Protein AF-0000000078199857 (afdb_homodimer)

Organism: Punica granatum (NCBI:txid22663)

Secondary structure (DSSP, 8-state):
--HHHHHHHHHHHHHHHHHHHHHHHHHHHHHHHTT-TTT---HHHHHHHHHHHHHHHHHHHHHHHHHHHHHHHGGGS-S---HHHHHHHHHHHHHHHHHH--SS-S-SSHHHHHTHHHHHHHHHHHHHHHHHHHHHT--SS-HHHHHHHHHHHHHHHHHHHHHHHHHHTSHHHHHHTT------S-HHHHHHHHHHHHHHT--EEEEEEE-------GGG-SSS-HHHHHHHHHHHHHGGGGGTPPBPHHHHHHHHHHHHH---HHHHHHHHHHHHHHHHHHHHSSHHHHTSHHHHHHHHHHHHHHHHHHHHHHHHHHHTGGGS-HHHHHHHHHHHHHHHHHHHHHHHHHHTSHHHHHHHHHTT--SHHHHHHHHS----SS--EEEE--HHHHHHHHTT--HHHHHHHHHH-HHHHHT-EEEEPPHHHHHHHHHHHHHHHHHHTTT----SS-HHHHHHHHHHTT--TT-TTTGGGGSS-HHHHHHHHHHHHHHHHHHHHHTT---HHHHHHHHHHHHHHHHHHH-GGGS-S--HHHHHHHHHHHHHHHSTT---HHHHHHHHHT----S-HHHHHTTT----HHHHHHHHHHHHHHHHHTT-SS--HHHHHHHHHHHHHHHHHHS-HHHHHHHTTT---HHHHHHHHHHHTT-SS-B------EEEEEEE-/--HHHHHHHHHHHHHHHHHHHHHHHHHHHHHHHTT-TTT---HHHHHHHHHHHHHHHHHHHHHHHHHHHHHHHGGGS-S---HHHHHHHHHHHHHHHHHH--SS-S-SSHHHHHTHHHHHHHHHHHHHHHHHHHHHT--TT-HHHHHHHHHHHHHHHHHHHHHHHHHHTSHHHHHHTT------S-HHHHHHHHHHHHHHT--EEEEEEE-------GGG-SSS-HHHHHHHHHHHHHGGGGGTPPBPHHHHHHHHHHHHT---HHHHHHHHHHHHHHHHHHHHSSHHHHTSHHHHHHHHHHHHHHHHHHHHHHHHHHHTGGGS-HHHHHHHHHHHHHHHHHHHHHHHHHHTSHHHHHHHHHTT--SHHHHHHHHS----SS--EEEE--HHHHHHHHTT--HHHHHHHHHH-HHHHHT-EEEEPPHHHHHHHHHHHHHHHHHHTTT----SS-HHHHHHHHHHTT--TT-TTTGGGGSS-HHHHHHHHHHHHHHHHHHHHHTT---HHHHHHHHHHHHHHHHHHH-GGGS-S--HHHHHHHHHHHHHHHSTT---HHHHHHHHHT----S-HHHHHTTT----HHHHHHHHHHHHHHHHHTT-SS--HHHHHHHHHHHHHHHHHHS-HHHHHHHTTT---HHHHHHHHHHHTT-SS-B------EEEEEEE-

pLDDT: mean 80.13, std 14.07, range [36.12, 96.31]

Radius of gyration: 34.61 Å; Cα contacts (8 Å, |Δi|>4): 1621; chains: 2; bounding box: 84×107×96 Å

Foldseek 3Di:
DDPVVVVVCCVVCVLVVLLVVLVVLLVLLQPCLPQPLQQDQDPVSLVSVVVSLVCLLVSLVVSLVVLVVVLVPVCVPVDDQFVANLLSLLSLLLSLLSNLQHQRFLDSFLVCLQVLVVLVVSNVVSLVSSVVSLVSSDDVPDVSSVLSVLSSVLSSVSSVLSSVLSPCLHLVNLQVVQDDDDPDDDPVVVVVVVVVVVVVPFDWDFDFDQPPPPLPPPVLDDDDLSLLVLLVVLLSQCLCQLSVAFGAVVSQVNLQVVVVVDDALVSLLVSLLNSLLVSCCSNTGSVVVCQDPVNVVVLVVSLVSLVVSLVVLVVVCVVPVVSYDPVSSVSSNVSSVSSNVSSVVSVVCNCLDSVVLVVCVVVVVPPVNVVSVVVVPPPDSFNQKFKFAALLVLLLPVVVDDPVCVVCCVVVVVSLVVRIDIDHHDSVLSVVLVVLLVVVLVVVVVPDALDFLDLVVLLVLCVVVVNDPVLVQASVLSNDDLLSNLVLLLLLLVLVLVVCVVVVDPDPLNVLLNRLSRRVVSCLPPPVLLFPDDPSVQQSVLQSVVSNVQCPPPNDPVVSSVVLLPDDDPDDVCVVPPPPGNYCNVVSSSSNVSLVVVCVVVVPPPRCSVSSSSSSSSSLLSSLQRGRSNSLSRCSSSGHHPSNSSSVSCVSSVSHPSYDDPDSSTRTDTDGD/DDPVVVVVCCVVCVLVVLLVVLVVLLVLLQPCLQQPLQQDQDPVSLVSVVVSLVCLLVSLVVSLVVLVVVLVVVCVPVDDQFVANLLSLLSLLLSLLSNLQHQRFLDSFLVCLQVLVVLVVSNVVSLVSSVVSLVSNDDVPDVSSVLSVLSSVLSSVSSVLSSVLSPCLHLVNLQVVQDDDDPDDDPVVVVVVVVVVVVVPFDWDFDFDQPPPPLPPPVLDDDPVSLLVLLVVLLSQCLCQLSVAFGAVVSQVNLQVVVVSDDALVSLLVSLLNSLLVNCCSNTGSVVVCQDPVNVVVLVVSLVSLVVSLVVLVVVCVVPVVSYDPVSSVSSNVSSVSSNVSSVVSVVCNCLDSVVLVVCVVVVVPPVNVVSVVVVPPPDSFNQKAKFAALLVLLLPVVVDDPVCVVCCVVVVVSLVVRIDIDHHDSVLSVVLVVLLVVVLVVVVVPDALDFLDLVVLLVLCVVVVNDPVLVQASVLSNDDLLSNLVLLLLLLVLVLVVCVVVVDPDVLNVLLNRLSRRVVSCLPPPVLLFPDDPSVQQSVLQSVVSNVQCPPPNDPVVSSVSLLPDDDPDPPCVVPPPPGNYCNVVSSSSNVSLVVVCVVVVPPPRCSVSSSSSSSSSLLSSLQRGRSNSLSRCSSNGNPVSNSSSVSCVSSVSHPSYDDPDSSTRTDTDGD

Nearest PDB structures (foldseek):
  6vfk-assembly1_B  TM=1.734E-01  e=4.684E+00  synthetic construct

Solvent-accessible surface area (backbone atoms only — not comparable to full-atom values): 71863 Å² total; per-residue (Å²): 124,55,64,68,49,54,31,53,48,40,46,73,38,42,68,58,50,53,53,49,48,52,50,51,37,48,51,49,50,43,64,56,32,57,82,31,47,38,33,45,73,55,63,66,60,50,48,51,50,51,49,40,63,69,44,48,65,58,51,49,42,24,50,48,19,28,52,50,45,54,64,22,57,57,59,75,50,83,64,79,84,54,64,44,59,41,53,57,51,42,45,43,28,53,50,52,25,57,72,24,51,50,53,45,50,70,32,92,47,72,60,49,20,66,42,26,66,59,52,45,50,50,50,50,50,50,52,50,51,38,49,53,41,49,52,60,54,52,65,95,78,50,69,61,51,55,51,34,52,51,40,36,53,54,16,50,51,34,36,48,48,45,43,49,41,25,45,55,41,10,66,71,40,50,61,58,74,66,65,82,67,38,46,51,65,69,58,63,61,50,40,50,51,50,52,52,40,48,71,73,65,48,56,74,44,71,46,62,43,66,66,74,64,76,70,72,70,71,77,72,59,85,84,62,84,40,46,60,55,52,25,62,68,46,36,79,64,56,56,39,39,44,62,45,35,51,39,53,58,65,57,35,53,54,37,29,54,56,53,69,68,48,81,49,45,68,57,52,52,46,25,51,48,52,36,51,47,52,51,43,33,42,58,22,23,42,53,68,54,54,74,35,70,70,43,45,56,51,47,52,51,49,46,53,50,51,52,48,50,50,52,53,48,54,57,50,44,68,76,50,52,84,62,40,58,70,67,61,51,50,51,49,52,51,52,51,49,50,53,49,50,50,48,51,49,53,51,48,49,51,64,68,28,68,68,43,48,49,52,36,56,73,61,63,52,65,76,62,48,57,57,52,51,62,67,46,60,86,58,69,77,49,42,52,29,33,55,33,27,54,72,66,60,46,53,72,64,54,74,77,68,58,67,71,53,49,55,50,21,70,75,60,51,44,59,62,55,69,61,43,44,72,44,70,69,49,69,66,55,47,39,51,54,50,54,50,51,54,51,48,48,63,51,30,78,71,69,54,72,78,65,65,88,39,55,66,61,51,46,48,58,44,42,73,70,71,43,55,75,86,48,65,57,60,52,62,58,43,65,53,57,72,58,57,30,52,53,24,50,34,48,20,47,52,55,50,46,55,55,36,59,74,66,65,66,90,52,67,42,53,54,48,30,51,51,47,38,20,30,53,47,27,36,55,71,76,38,47,77,44,38,61,79,47,58,45,65,57,28,50,41,6,24,50,45,32,48,44,61,69,49,54,91,57,86,47,72,70,58,44,52,52,54,58,67,64,53,69,57,87,60,63,59,56,41,54,38,16,62,79,20,59,44,44,60,64,51,4,52,36,45,37,53,31,52,52,49,50,42,59,71,63,67,46,80,70,72,64,35,63,55,50,30,50,50,45,49,48,53,51,51,36,35,33,57,58,30,54,26,55,49,48,57,63,42,49,60,63,26,32,55,62,54,56,57,50,33,51,50,36,45,36,64,54,63,41,86,46,51,49,77,86,61,69,43,28,31,38,42,84,38,86,94,124,54,65,69,47,54,30,53,48,41,46,74,37,43,68,59,50,53,53,49,49,53,50,50,39,49,50,49,47,44,64,57,31,55,84,31,48,39,33,45,72,55,61,66,60,50,49,51,50,50,49,40,64,67,44,47,62,56,51,49,42,24,50,48,18,27,52,48,44,52,64,22,58,56,58,76,52,83,62,79,83,54,64,45,60,41,55,57,51,41,47,42,27,53,51,50,25,55,72,24,52,50,54,46,50,68,32,93,48,72,60,48,20,66,42,26,66,58,51,45,50,50,51,53,51,50,51,51,52,40,49,52,42,49,53,60,53,53,47,100,81,46,68,61,47,57,51,34,52,52,39,35,53,53,16,50,49,35,37,48,49,43,43,48,40,26,44,55,41,11,67,70,40,51,61,56,72,66,64,83,67,39,47,51,63,69,59,65,62,49,41,49,51,50,50,52,40,47,71,72,64,48,56,75,46,72,44,62,42,67,67,74,64,75,70,71,70,70,77,73,61,86,86,66,86,40,48,58,56,52,24,61,68,46,36,80,64,57,58,38,38,44,63,45,37,50,37,52,58,63,59,36,54,54,36,29,54,56,53,69,68,48,82,50,46,69,56,52,51,47,24,50,47,52,36,51,45,51,51,44,32,42,58,24,22,40,51,68,54,53,73,34,70,70,42,44,53,51,49,52,50,50,45,52,50,51,52,50,51,49,51,53,49,54,57,51,46,69,75,49,53,84,62,40,58,71,67,61,51,51,52,50,52,50,50,51,49,50,52,47,50,51,47,51,49,53,52,48,48,50,64,68,28,68,68,43,46,50,52,37,55,72,63,63,53,64,76,61,48,57,57,52,49,63,66,46,61,86,60,69,76,50,44,57,24,34,50,33,27,53,70,67,60,45,54,72,64,55,75,78,68,58,69,71,54,50,56,49,21,70,75,60,50,44,59,62,55,70,61,44,44,74,43,70,69,49,69,64,56,48,40,51,52,49,54,51,50,52,51,48,48,63,51,30,79,70,71,55,72,76,65,65,87,40,56,66,62,51,48,49,57,44,41,73,70,70,42,57,76,85,47,65,58,59,53,61,57,44,65,53,57,72,59,56,31,53,51,24,51,34,48,19,47,52,55,51,46,54,55,36,58,74,68,66,66,89,52,68,41,52,54,49,32,50,52,47,38,19,29,51,47,27,36,54,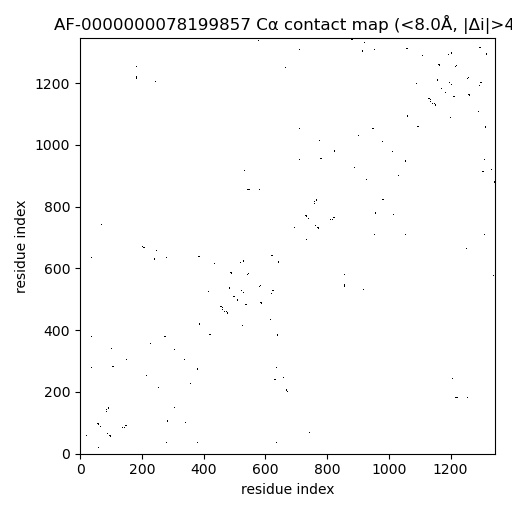71,76,40,49,77,44,38,61,78,48,58,44,66,59,26,50,40,4,24,48,44,32,49,46,61,68,48,55,91,56,87,47,70,72,58,45,53,52,56,58,67,64,52,72,58,88,59,64,58,57,40,54,37,16,62,78,20,58,43,42,61,65,52,4,51,36,43,36,55,31,51,52,50,49,42,60,70,64,68,45,82,70,70,64,35,62,55,52,31,51,50,46,50,48,52,51,53,36,36,33,58,58,30,55,26,55,50,47,57,63,39,52,59,62,32,40,46,54,60,52,54,51,32,51,52,36,44,37,64,52,63,41,85,48,50,48,76,85,61,69,42,27,29,39,42,85,39,87,94

Structure (mmCIF, N/CA/C/O backbone):
data_AF-0000000078199857-model_v1
#
loop_
_entity.id
_entity.type
_entity.pdbx_description
1 polymer 'Uncharacterized protein LOC116211632'
#
loop_
_atom_site.group_PDB
_atom_site.id
_atom_site.type_symbol
_atom_site.label_atom_id
_atom_site.label_alt_id
_atom_site.label_comp_id
_atom_site.label_asym_id
_atom_site.label_entity_id
_atom_site.label_seq_id
_atom_site.pdbx_PDB_ins_code
_atom_site.Cartn_x
_atom_site.Cartn_y
_atom_site.Cartn_z
_atom_site.occupancy
_atom_site.B_iso_or_equiv
_atom_site.auth_seq_id
_atom_site.auth_comp_id
_atom_site.auth_asym_id
_atom_site.auth_atom_id
_atom_site.pdbx_PDB_model_num
ATOM 1 N N . MET A 1 1 ? 21.609 -32.75 -30.25 1 38.19 1 MET A N 1
ATOM 2 C CA . MET A 1 1 ? 20.531 -33.531 -29.688 1 38.19 1 MET A CA 1
ATOM 3 C C . MET A 1 1 ? 19.188 -33.094 -30.234 1 38.19 1 MET A C 1
ATOM 5 O O . MET A 1 1 ? 18.828 -31.906 -30.141 1 38.19 1 MET A O 1
ATOM 9 N N . GLY A 1 2 ? 18.688 -33.531 -31.172 1 54.69 2 GLY A N 1
ATOM 10 C CA . GLY A 1 2 ? 17.453 -33.219 -31.859 1 54.69 2 GLY A CA 1
ATOM 11 C C . GLY A 1 2 ? 16.25 -33.125 -30.922 1 54.69 2 GLY A C 1
ATOM 12 O O . GLY A 1 2 ? 16.391 -33.312 -29.719 1 54.69 2 GLY A O 1
ATOM 13 N N . LEU A 1 3 ? 15.109 -32.594 -31.359 1 72.06 3 LEU A N 1
ATOM 14 C CA . LEU A 1 3 ? 13.859 -32.406 -30.641 1 72.06 3 LEU A CA 1
ATOM 15 C C . LEU A 1 3 ? 13.453 -33.688 -29.922 1 72.06 3 LEU A C 1
ATOM 17 O O . LEU A 1 3 ? 13.031 -33.656 -28.75 1 72.06 3 LEU A O 1
ATOM 21 N N . PRO A 1 4 ? 13.781 -34.875 -30.516 1 71.31 4 PRO A N 1
ATOM 22 C CA . PRO A 1 4 ? 13.445 -36.094 -29.781 1 71.31 4 PRO A CA 1
ATOM 23 C C . PRO A 1 4 ? 14.375 -36.344 -28.578 1 71.31 4 PRO A C 1
ATOM 25 O O . PRO A 1 4 ? 13.945 -36.906 -27.578 1 71.31 4 PRO A O 1
ATOM 28 N N . GLY A 1 5 ? 15.617 -35.844 -28.703 1 72.56 5 GLY A N 1
ATOM 29 C CA . GLY A 1 5 ? 16.531 -35.969 -27.594 1 72.56 5 GLY A CA 1
ATOM 30 C C . GLY A 1 5 ? 16.141 -35.156 -26.391 1 72.56 5 GLY A C 1
ATOM 31 O O . GLY A 1 5 ? 16.25 -35.594 -25.25 1 72.56 5 GLY A O 1
ATOM 32 N N . LEU A 1 6 ? 15.625 -34.062 -26.672 1 76.69 6 LEU A N 1
ATOM 33 C CA . LEU A 1 6 ? 15.188 -33.156 -25.594 1 76.69 6 LEU A CA 1
ATOM 34 C C . LEU A 1 6 ? 13.969 -33.75 -24.875 1 76.69 6 LEU A C 1
ATOM 36 O O . LEU A 1 6 ? 13.844 -33.594 -23.656 1 76.69 6 LEU A O 1
ATOM 40 N N . ARG A 1 7 ? 13.188 -34.438 -25.594 1 78.38 7 ARG A N 1
ATOM 41 C CA . ARG A 1 7 ? 12 -35.031 -25.016 1 78.38 7 ARG A CA 1
ATOM 42 C C . ARG A 1 7 ? 12.367 -36.188 -24.109 1 78.38 7 ARG A C 1
ATOM 44 O O . ARG A 1 7 ? 11.789 -36.344 -23.031 1 78.38 7 ARG A O 1
ATOM 51 N N . LYS A 1 8 ? 13.25 -36.875 -24.562 1 76.88 8 LYS A N 1
ATOM 52 C CA . LYS A 1 8 ? 13.688 -38.031 -23.75 1 76.88 8 LYS A CA 1
ATOM 53 C C . LYS A 1 8 ? 14.375 -37.562 -22.469 1 76.88 8 LYS A C 1
ATOM 55 O O . LYS A 1 8 ? 14.133 -38.094 -21.391 1 76.88 8 LYS A O 1
ATOM 60 N N . LEU A 1 9 ? 15.109 -36.5 -22.656 1 79 9 LEU A N 1
ATOM 61 C CA . LEU A 1 9 ? 15.781 -35.938 -21.484 1 79 9 LEU A CA 1
ATOM 62 C C . LEU A 1 9 ? 14.766 -35.375 -20.5 1 79 9 LEU A C 1
ATOM 64 O O . LEU A 1 9 ? 14.922 -35.5 -19.281 1 79 9 LEU A O 1
ATOM 68 N N . TRP A 1 10 ? 13.742 -34.75 -20.969 1 81.44 10 TRP A N 1
ATOM 69 C CA . TRP A 1 10 ? 12.719 -34.156 -20.109 1 81.44 10 TRP A CA 1
ATOM 70 C C . TRP A 1 10 ? 11.883 -35.219 -19.422 1 81.44 10 TRP A C 1
ATOM 72 O O . TRP A 1 10 ? 11.445 -35.062 -18.281 1 81.44 10 TRP A O 1
ATOM 82 N N . ASP A 1 11 ? 11.695 -36.25 -20.125 1 77.31 11 ASP A N 1
ATOM 83 C CA . ASP A 1 11 ? 10.922 -37.344 -19.547 1 77.31 11 ASP A CA 1
ATOM 84 C C . ASP A 1 11 ? 11.672 -37.969 -18.391 1 77.31 11 ASP A C 1
ATOM 86 O O . ASP A 1 11 ? 11.078 -38.25 -17.344 1 77.31 11 ASP A O 1
ATOM 90 N N . GLU A 1 12 ? 12.969 -38.062 -18.578 1 77 12 GLU A N 1
ATOM 91 C CA . GLU A 1 12 ? 13.75 -38.75 -17.562 1 77 12 GLU A CA 1
ATOM 92 C C . GLU A 1 12 ? 14.117 -37.812 -16.422 1 77 12 GLU A C 1
ATOM 94 O O . GLU A 1 12 ? 14.094 -38.219 -15.25 1 77 12 GLU A O 1
ATOM 99 N N . TRP A 1 13 ? 14.281 -36.531 -16.75 1 85.06 13 TRP A N 1
ATOM 100 C CA . TRP A 1 13 ? 14.891 -35.688 -15.734 1 85.06 13 TRP A CA 1
ATOM 101 C C . TRP A 1 13 ? 13.992 -34.5 -15.406 1 85.06 13 TRP A C 1
ATOM 103 O O . TRP A 1 13 ? 14.258 -33.75 -14.461 1 85.06 13 TRP A O 1
ATOM 113 N N . GLY A 1 14 ? 12.961 -34.281 -16.062 1 85.5 14 GLY A N 1
ATOM 114 C CA . GLY A 1 14 ? 12.164 -33.094 -15.891 1 85.5 14 GLY A CA 1
ATOM 115 C C . GLY A 1 14 ? 11.648 -32.906 -14.477 1 85.5 14 GLY A C 1
ATOM 116 O O . GLY A 1 14 ? 11.828 -31.859 -13.875 1 85.5 14 GLY A O 1
ATOM 117 N N . LEU A 1 15 ? 11.078 -33.906 -13.938 1 89 15 LEU A N 1
ATOM 118 C CA . LEU A 1 15 ? 10.531 -33.875 -12.586 1 89 15 LEU A CA 1
ATOM 119 C C . LEU A 1 15 ? 11.648 -33.719 -11.555 1 89 15 LEU A C 1
ATOM 121 O O . LEU A 1 15 ? 11.531 -32.906 -10.633 1 89 15 LEU A O 1
ATOM 125 N N . ARG A 1 16 ? 12.797 -34.344 -11.766 1 92.44 16 ARG A N 1
ATOM 126 C CA . ARG A 1 16 ? 13.922 -34.281 -10.828 1 92.44 16 ARG A CA 1
ATOM 127 C C . ARG A 1 16 ? 14.562 -32.906 -10.82 1 92.44 16 ARG A C 1
ATOM 129 O O . ARG A 1 16 ? 14.938 -32.406 -9.766 1 92.44 16 ARG A O 1
ATOM 136 N N . VAL A 1 17 ? 14.594 -32.375 -11.969 1 90.5 17 VAL A N 1
ATOM 137 C CA . VAL A 1 17 ? 15.219 -31.062 -12.062 1 90.5 17 VAL A CA 1
ATOM 138 C C . VAL A 1 17 ? 14.344 -30.016 -11.367 1 90.5 17 VAL A C 1
ATOM 140 O O . VAL A 1 17 ? 14.859 -29.141 -10.672 1 90.5 17 VAL A O 1
ATOM 143 N N . MET A 1 18 ? 13.078 -30.125 -11.5 1 92.44 18 MET A N 1
ATOM 144 C CA . MET A 1 18 ? 12.188 -29.156 -10.875 1 92.44 18 MET A CA 1
ATOM 145 C C . MET A 1 18 ? 12.195 -29.312 -9.352 1 92.44 18 MET A C 1
ATOM 147 O O . MET A 1 18 ? 12.141 -28.312 -8.633 1 92.44 18 MET A O 1
ATOM 151 N N . VAL A 1 19 ? 12.297 -30.469 -8.898 1 94.5 19 VAL A N 1
ATOM 152 C CA . VAL A 1 19 ? 12.344 -30.719 -7.461 1 94.5 19 VAL A CA 1
ATOM 153 C C . VAL A 1 19 ? 13.656 -30.203 -6.891 1 94.5 19 VAL A C 1
ATOM 155 O O . VAL A 1 19 ? 13.672 -29.562 -5.836 1 94.5 19 VAL A O 1
ATOM 158 N N . LEU A 1 20 ? 14.727 -30.375 -7.648 1 94.06 20 LEU A N 1
ATOM 159 C CA . LEU A 1 20 ? 16.031 -29.891 -7.199 1 94.06 20 LEU A CA 1
ATOM 160 C C . LEU A 1 20 ? 16.078 -28.375 -7.262 1 94.06 20 LEU A C 1
ATOM 162 O O . LEU A 1 20 ? 16.734 -27.734 -6.434 1 94.06 20 LEU A O 1
ATOM 166 N N . LEU A 1 21 ? 15.359 -27.844 -8.195 1 93.44 21 LEU A N 1
ATOM 167 C CA . LEU A 1 21 ? 15.281 -26.391 -8.266 1 93.44 21 LEU A CA 1
ATOM 168 C C . LEU A 1 21 ? 14.57 -25.828 -7.043 1 93.44 21 LEU A C 1
ATOM 170 O O . LEU A 1 21 ? 14.977 -24.797 -6.508 1 93.44 21 LEU A O 1
ATOM 174 N N . MET A 1 22 ? 13.57 -26.516 -6.613 1 94.25 22 MET A N 1
ATOM 175 C CA . MET A 1 22 ? 12.867 -26.078 -5.402 1 94.25 22 MET A CA 1
ATOM 176 C C . MET A 1 22 ? 13.773 -26.203 -4.184 1 94.25 22 MET A C 1
ATOM 178 O O . MET A 1 22 ? 13.758 -25.344 -3.305 1 94.25 22 MET A O 1
ATOM 182 N N . LEU A 1 23 ? 14.586 -27.234 -4.156 1 94 23 LEU A N 1
ATOM 183 C CA . LEU A 1 23 ? 15.539 -27.406 -3.064 1 94 23 LEU A CA 1
ATOM 184 C C . LEU A 1 23 ? 16.578 -26.281 -3.068 1 94 23 LEU A C 1
ATOM 186 O O . LEU A 1 23 ? 16.906 -25.734 -2.018 1 94 23 LEU A O 1
ATOM 190 N N . LEU A 1 24 ? 17 -25.938 -4.23 1 92.5 24 LEU A N 1
ATOM 191 C CA . LEU A 1 24 ? 17.969 -24.859 -4.344 1 92.5 24 LEU A CA 1
ATOM 192 C C . LEU A 1 24 ? 17.359 -23.547 -3.863 1 92.5 24 LEU A C 1
ATOM 194 O O . LEU A 1 24 ? 18.016 -22.766 -3.162 1 92.5 24 LEU A O 1
ATOM 198 N N . ASN A 1 25 ? 16.172 -23.344 -4.207 1 90.88 25 ASN A N 1
ATOM 199 C CA . ASN A 1 25 ? 15.477 -22.156 -3.75 1 90.88 25 ASN A CA 1
ATOM 200 C C . ASN A 1 25 ? 15.383 -22.109 -2.227 1 90.88 25 ASN A C 1
ATOM 202 O O . ASN A 1 25 ? 15.602 -21.062 -1.618 1 90.88 25 ASN A O 1
ATOM 206 N N . GLN A 1 26 ? 15.141 -23.203 -1.644 1 89.5 26 GLN A N 1
ATOM 207 C CA . GLN A 1 26 ? 14.992 -23.281 -0.194 1 89.5 26 GLN A CA 1
ATOM 208 C C . GLN A 1 26 ? 16.312 -23.031 0.511 1 89.5 26 GLN A C 1
ATOM 210 O O . GLN A 1 26 ? 16.375 -22.328 1.528 1 89.5 26 GLN A O 1
ATOM 215 N N . ILE A 1 27 ? 17.312 -23.5 -0.051 1 87.44 27 ILE A N 1
ATOM 216 C CA . ILE A 1 27 ? 18.625 -23.312 0.541 1 87.44 27 ILE A CA 1
ATOM 217 C C . ILE A 1 27 ? 19.047 -21.844 0.443 1 87.44 27 ILE A C 1
ATOM 219 O O . ILE A 1 27 ? 19.547 -21.266 1.409 1 87.44 27 ILE A O 1
ATOM 223 N N . LEU A 1 28 ? 18.734 -21.266 -0.615 1 86.19 28 LEU A N 1
ATOM 224 C CA . LEU A 1 28 ? 19.094 -19.859 -0.807 1 86.19 28 LEU A CA 1
ATOM 225 C C . LEU A 1 28 ? 18.266 -18.953 0.109 1 86.19 28 LEU A C 1
ATOM 227 O O . LEU A 1 28 ? 18.797 -18 0.678 1 86.19 28 LEU A O 1
ATOM 231 N N . LEU A 1 29 ? 17.078 -19.25 0.305 1 86.25 29 LEU A N 1
ATOM 232 C CA . LEU A 1 29 ? 16.203 -18.422 1.147 1 86.25 29 LEU A CA 1
ATOM 233 C C . LEU A 1 29 ? 16.578 -18.578 2.619 1 86.25 29 LEU A C 1
ATOM 235 O O . LEU A 1 29 ? 16.5 -17.609 3.383 1 86.25 29 LEU A O 1
ATOM 239 N N . ASN A 1 30 ? 17 -19.688 2.986 1 80.69 30 ASN A N 1
ATOM 240 C CA . ASN A 1 30 ? 17.344 -19.906 4.383 1 80.69 30 ASN A CA 1
ATOM 241 C C . ASN A 1 30 ? 18.75 -19.391 4.695 1 80.69 30 ASN A C 1
ATOM 243 O O . ASN A 1 30 ? 18.984 -18.828 5.766 1 80.69 30 ASN A O 1
ATOM 247 N N . LEU A 1 31 ? 19.641 -19.594 3.814 1 71.88 31 LEU A N 1
ATOM 248 C CA . LEU A 1 31 ? 21.031 -19.266 4.098 1 71.88 31 LEU A CA 1
ATOM 249 C C . LEU A 1 31 ? 21.266 -17.766 3.906 1 71.88 31 LEU A C 1
ATOM 251 O O . LEU A 1 31 ? 21.953 -17.141 4.715 1 71.88 31 LEU A O 1
ATOM 255 N N . ILE A 1 32 ? 20.734 -17.172 2.822 1 60.69 32 ILE A N 1
ATOM 256 C CA . ILE A 1 32 ? 21 -15.766 2.555 1 60.69 32 ILE A CA 1
ATOM 257 C C . ILE A 1 32 ? 20.203 -14.891 3.523 1 60.69 32 ILE A C 1
ATOM 259 O O . ILE A 1 32 ? 20.688 -13.836 3.947 1 60.69 32 ILE A O 1
ATOM 263 N N . MET A 1 33 ? 18.953 -15.273 3.943 1 59.22 33 MET A N 1
ATOM 264 C CA . MET A 1 33 ? 18.062 -14.398 4.699 1 59.22 33 MET A CA 1
ATOM 265 C C . MET A 1 33 ? 18.359 -14.484 6.195 1 59.22 33 MET A C 1
ATOM 267 O O . MET A 1 33 ? 17.891 -13.648 6.973 1 59.22 33 MET A O 1
ATOM 271 N N . LEU A 1 34 ? 18.859 -15.633 6.582 1 53.75 34 LEU A N 1
ATOM 272 C CA . LEU A 1 34 ? 19.094 -15.695 8.023 1 53.75 34 LEU A CA 1
ATOM 273 C C . LEU A 1 34 ? 19.594 -14.352 8.547 1 53.75 34 LEU A C 1
ATOM 275 O O . LEU A 1 34 ? 19.047 -13.828 9.523 1 53.75 34 LEU A O 1
ATOM 279 N N . SER A 1 35 ? 20.766 -13.883 8.391 1 52.66 35 SER A N 1
ATOM 280 C CA . SER A 1 35 ? 21.359 -12.773 9.133 1 52.66 35 SER A CA 1
ATOM 281 C C . SER A 1 35 ? 21.344 -11.484 8.32 1 52.66 35 SER A C 1
ATOM 283 O O . SER A 1 35 ? 21.516 -10.398 8.867 1 52.66 35 SER A O 1
ATOM 285 N N . ARG A 1 36 ? 20.844 -11.508 6.926 1 58.47 36 ARG A N 1
ATOM 286 C CA . ARG A 1 36 ? 21.641 -10.531 6.18 1 58.47 36 ARG A CA 1
ATOM 287 C C . ARG A 1 36 ? 20.734 -9.617 5.355 1 58.47 36 ARG A C 1
ATOM 289 O O . ARG A 1 36 ? 21.156 -8.539 4.934 1 58.47 36 ARG A O 1
ATOM 296 N N . ARG A 1 37 ? 19.406 -9.984 5.301 1 66 37 ARG A N 1
ATOM 297 C CA . ARG A 1 37 ? 18.719 -9.172 4.293 1 66 37 ARG A CA 1
ATOM 298 C C . ARG A 1 37 ? 18.641 -7.715 4.727 1 66 37 ARG A C 1
ATOM 300 O O . ARG A 1 37 ? 18.797 -6.809 3.908 1 66 37 ARG A O 1
ATOM 307 N N . ALA A 1 38 ? 18.406 -7.574 6.027 1 64.44 38 ALA A N 1
ATOM 308 C CA . ALA A 1 38 ? 18.297 -6.195 6.492 1 64.44 38 ALA A CA 1
ATOM 309 C C . ALA A 1 38 ? 19.625 -5.473 6.391 1 64.44 38 ALA A C 1
ATOM 311 O O . ALA A 1 38 ? 19.672 -4.242 6.289 1 64.44 38 ALA A O 1
ATOM 312 N N . ARG A 1 39 ? 20.703 -6.379 6.195 1 67.31 39 ARG A N 1
ATOM 313 C CA . ARG A 1 39 ? 22.031 -5.793 6.273 1 67.31 39 ARG A CA 1
ATOM 314 C C . ARG A 1 39 ? 22.625 -5.57 4.883 1 67.31 39 ARG A C 1
ATOM 316 O O . ARG A 1 39 ? 23.531 -4.75 4.711 1 67.31 39 ARG A O 1
ATOM 323 N N . PHE A 1 40 ? 22.062 -6.344 3.98 1 65.25 40 PHE A N 1
ATOM 324 C CA . PHE A 1 40 ? 22.719 -6.34 2.686 1 65.25 40 PHE A CA 1
ATOM 325 C C . PHE A 1 40 ? 22.109 -5.293 1.765 1 65.25 40 PHE A C 1
ATOM 327 O O . PHE A 1 40 ? 20.891 -5.148 1.701 1 65.25 40 PHE A O 1
ATOM 334 N N . ARG A 1 41 ? 23.047 -4.512 1.239 1 67.38 41 ARG A N 1
ATOM 335 C CA . ARG A 1 41 ? 22.656 -3.439 0.33 1 67.38 41 ARG A CA 1
ATOM 336 C C . ARG A 1 41 ? 22.781 -3.881 -1.124 1 67.38 41 ARG A C 1
ATOM 338 O O . ARG A 1 41 ? 22.234 -3.244 -2.023 1 67.38 41 ARG A O 1
ATOM 345 N N . SER A 1 42 ? 23.391 -5.074 -1.327 1 71.19 42 SER A N 1
ATOM 346 C CA . SER A 1 42 ? 23.703 -5.438 -2.703 1 71.19 42 SER A CA 1
ATOM 347 C C . SER A 1 42 ? 22.453 -5.734 -3.506 1 71.19 42 SER A C 1
ATOM 349 O O . SER A 1 42 ? 21.578 -6.488 -3.055 1 71.19 42 SER A O 1
ATOM 351 N N . LEU A 1 43 ? 22.328 -5.109 -4.664 1 74.69 43 LEU A N 1
ATOM 352 C CA . LEU A 1 43 ? 21.172 -5.223 -5.551 1 74.69 43 LEU A CA 1
ATOM 353 C C . LEU A 1 43 ? 21.078 -6.621 -6.145 1 74.69 43 LEU A C 1
ATOM 355 O O . LEU A 1 43 ? 19.984 -7.203 -6.207 1 74.69 43 LEU A O 1
ATOM 359 N N . PRO A 1 44 ? 22.188 -7.219 -6.461 1 79.06 44 PRO A N 1
ATOM 360 C CA . PRO A 1 44 ? 22.047 -8.555 -7.039 1 79.06 44 PRO A CA 1
ATOM 361 C C . PRO A 1 44 ? 21.562 -9.586 -6.027 1 79.06 44 PRO A C 1
ATOM 363 O O . PRO A 1 44 ? 20.812 -10.5 -6.383 1 79.06 44 PRO A O 1
ATOM 366 N N . LEU A 1 45 ? 21.984 -9.398 -4.855 1 79.88 45 LEU A N 1
ATOM 367 C CA . LEU A 1 45 ? 21.516 -10.344 -3.844 1 79.88 45 LEU A CA 1
ATOM 368 C C . LEU A 1 45 ? 20.031 -10.148 -3.561 1 79.88 45 LEU A C 1
ATOM 370 O O . LEU A 1 45 ? 19.297 -11.117 -3.348 1 79.88 45 LEU A O 1
ATOM 374 N N . LYS A 1 46 ? 19.656 -8.945 -3.67 1 81.94 46 LYS A N 1
ATOM 375 C CA . LYS A 1 46 ? 18.234 -8.664 -3.482 1 81.94 46 LYS A CA 1
ATOM 376 C C . LYS A 1 46 ? 17.422 -9.219 -4.645 1 81.94 46 LYS A C 1
ATOM 378 O O . LYS A 1 46 ? 16.312 -9.711 -4.441 1 81.94 46 LYS A O 1
ATOM 383 N N . PHE A 1 47 ? 18.047 -9.172 -5.77 1 85.94 47 PHE A N 1
ATOM 384 C CA . PHE A 1 47 ? 17.359 -9.68 -6.945 1 85.94 47 PHE A CA 1
ATOM 385 C C . PHE A 1 47 ? 17.25 -11.203 -6.902 1 85.94 47 PHE A C 1
ATOM 387 O O . PHE A 1 47 ? 16.219 -11.773 -7.262 1 85.94 47 PHE A O 1
ATOM 394 N N . LEU A 1 48 ? 18.312 -11.766 -6.457 1 87.25 48 LEU A N 1
ATOM 395 C CA . LEU A 1 48 ? 18.297 -13.219 -6.352 1 87.25 48 LEU A CA 1
ATOM 396 C C . LEU A 1 48 ? 17.281 -13.688 -5.32 1 87.25 48 LEU A C 1
ATOM 398 O O . LEU A 1 48 ? 16.547 -14.648 -5.562 1 87.25 48 LEU A O 1
ATOM 402 N N . LEU A 1 49 ? 17.188 -12.984 -4.215 1 87.62 49 LEU A N 1
ATOM 403 C CA . LEU A 1 49 ? 16.219 -13.336 -3.186 1 87.62 49 LEU A CA 1
ATOM 404 C C . LEU A 1 49 ? 14.797 -13.117 -3.684 1 87.62 49 LEU A C 1
ATOM 406 O O . LEU A 1 49 ? 13.906 -13.922 -3.4 1 87.62 49 LEU A O 1
ATOM 410 N N . TRP A 1 50 ? 14.633 -12.055 -4.398 1 89.38 50 TRP A N 1
ATOM 411 C CA . TRP A 1 50 ? 13.328 -11.742 -4.969 1 89.38 50 TRP A CA 1
ATOM 412 C C . TRP A 1 50 ? 12.891 -12.828 -5.957 1 89.38 50 TRP A C 1
ATOM 414 O O . TRP A 1 50 ? 11.734 -13.242 -5.961 1 89.38 50 TRP A O 1
ATOM 424 N N . LEU A 1 51 ? 13.852 -13.352 -6.695 1 91.19 51 LEU A N 1
ATOM 425 C CA . LEU A 1 51 ? 13.562 -14.391 -7.672 1 91.19 51 LEU A CA 1
ATOM 426 C C . LEU A 1 51 ? 13.203 -15.703 -6.984 1 91.19 51 LEU A C 1
ATOM 428 O O . LEU A 1 51 ? 12.25 -16.375 -7.375 1 91.19 51 LEU A O 1
ATOM 432 N N . CYS A 1 52 ? 13.898 -15.992 -6.004 1 91.06 52 CYS A N 1
ATOM 433 C CA . CYS A 1 52 ? 13.641 -17.234 -5.285 1 91.06 52 CYS A CA 1
ATOM 434 C C . CYS A 1 52 ? 12.297 -17.188 -4.57 1 91.06 52 CYS A C 1
ATOM 436 O O . CYS A 1 52 ? 11.531 -18.141 -4.613 1 91.06 52 CYS A O 1
ATOM 438 N N . TYR A 1 53 ? 12.008 -16.094 -4.023 1 90.44 53 TYR A N 1
ATOM 439 C CA . TYR A 1 53 ? 10.758 -15.953 -3.289 1 90.44 53 TYR A CA 1
ATOM 440 C C . TYR A 1 53 ? 9.562 -15.984 -4.238 1 90.44 53 TYR A C 1
ATOM 442 O O . TYR A 1 53 ? 8.555 -16.641 -3.957 1 90.44 53 TYR A O 1
ATOM 450 N N . SER A 1 54 ? 9.703 -15.367 -5.359 1 90.88 54 SER A N 1
ATOM 451 C CA . SER A 1 54 ? 8.578 -15.219 -6.277 1 90.88 54 SER A CA 1
ATOM 452 C C . SER A 1 54 ? 8.336 -16.5 -7.074 1 90.88 54 SER A C 1
ATOM 454 O O . SER A 1 54 ? 7.219 -16.75 -7.527 1 90.88 54 SER A O 1
ATOM 456 N N . SER A 1 55 ? 9.336 -17.281 -7.223 1 92.62 55 SER A N 1
ATOM 457 C CA . SER A 1 55 ? 9.188 -18.453 -8.07 1 92.62 55 SER A CA 1
ATOM 458 C C . SER A 1 55 ? 8.82 -19.688 -7.242 1 92.62 55 SER A C 1
ATOM 460 O O . SER A 1 55 ? 8.406 -20.703 -7.793 1 92.62 55 SER A O 1
ATOM 462 N N . ALA A 1 56 ? 8.867 -19.625 -5.973 1 91.44 56 ALA A N 1
ATOM 463 C CA . ALA A 1 56 ? 8.703 -20.797 -5.121 1 91.44 56 ALA A CA 1
ATOM 464 C C . ALA A 1 56 ? 7.316 -21.406 -5.285 1 91.44 56 ALA A C 1
ATOM 466 O O . ALA A 1 56 ? 7.18 -22.609 -5.531 1 91.44 56 ALA A O 1
ATOM 467 N N . ASP A 1 57 ? 6.262 -20.656 -5.254 1 90.38 57 ASP A N 1
ATOM 468 C CA . ASP A 1 57 ? 4.902 -21.172 -5.355 1 90.38 57 ASP A CA 1
ATOM 469 C C . ASP A 1 57 ? 4.637 -21.75 -6.742 1 90.38 57 ASP A C 1
ATOM 471 O O . ASP A 1 57 ? 4.023 -22.812 -6.867 1 90.38 57 ASP A O 1
ATOM 475 N N . ALA A 1 58 ? 5.137 -21.125 -7.727 1 92 58 ALA A N 1
ATOM 476 C CA . ALA A 1 58 ? 4.91 -21.578 -9.094 1 92 58 ALA A CA 1
ATOM 477 C C . ALA A 1 58 ? 5.59 -22.922 -9.352 1 92 58 ALA A C 1
ATOM 479 O O . ALA A 1 58 ? 5.031 -23.781 -10.023 1 92 58 ALA A O 1
ATOM 480 N N . ILE A 1 59 ? 6.73 -23.125 -8.797 1 92.81 59 ILE A N 1
ATOM 481 C CA . ILE A 1 59 ? 7.465 -24.375 -8.992 1 92.81 59 ILE A CA 1
ATOM 482 C C . ILE A 1 59 ? 6.723 -25.516 -8.328 1 92.81 59 ILE A C 1
ATOM 484 O O . ILE A 1 59 ? 6.566 -26.594 -8.914 1 92.81 59 ILE A O 1
ATOM 488 N N . VAL A 1 60 ? 6.242 -25.281 -7.156 1 93.69 60 VAL A N 1
ATOM 489 C CA . VAL A 1 60 ? 5.551 -26.328 -6.426 1 93.69 60 VAL A CA 1
ATOM 490 C C . VAL A 1 60 ? 4.266 -26.703 -7.16 1 93.69 60 VAL A C 1
ATOM 492 O O . VAL A 1 60 ? 3.961 -27.891 -7.324 1 93.69 60 VAL A O 1
ATOM 495 N N . ILE A 1 61 ? 3.529 -25.734 -7.629 1 92.69 61 ILE A N 1
ATOM 496 C CA . ILE A 1 61 ? 2.285 -26 -8.344 1 92.69 61 ILE A CA 1
ATOM 497 C C . ILE A 1 61 ? 2.584 -26.75 -9.641 1 92.69 61 ILE A C 1
ATOM 499 O O . ILE A 1 61 ? 1.868 -27.688 -10 1 92.69 61 ILE A O 1
ATOM 503 N N . PHE A 1 62 ? 3.645 -26.406 -10.266 1 92.94 62 PHE A N 1
ATOM 504 C CA . PHE A 1 62 ? 4.055 -27.047 -11.5 1 92.94 62 PHE A CA 1
ATOM 505 C C . PHE A 1 62 ? 4.398 -28.516 -11.25 1 92.94 62 PHE A C 1
ATOM 507 O O . PHE A 1 62 ? 3.965 -29.391 -12 1 92.94 62 PHE A O 1
ATOM 514 N N . VAL A 1 63 ? 5.105 -28.766 -10.211 1 93.25 63 VAL A N 1
ATOM 515 C CA . VAL A 1 63 ? 5.52 -30.125 -9.883 1 93.25 63 VAL A CA 1
ATOM 516 C C . VAL A 1 63 ? 4.305 -30.938 -9.445 1 93.25 63 VAL A C 1
ATOM 518 O O . VAL A 1 63 ? 4.18 -32.125 -9.805 1 93.25 63 VAL A O 1
ATOM 521 N N . LEU A 1 64 ? 3.422 -30.328 -8.711 1 93.12 64 LEU A N 1
ATOM 522 C CA . LEU A 1 64 ? 2.209 -31.031 -8.305 1 93.12 64 LEU A CA 1
ATOM 523 C C . LEU A 1 64 ? 1.364 -31.406 -9.516 1 93.12 64 LEU A C 1
ATOM 525 O O . LEU A 1 64 ? 0.752 -32.469 -9.539 1 93.12 64 LEU A O 1
ATOM 529 N N . GLY A 1 65 ? 1.36 -30.562 -10.477 1 90.25 65 GLY A N 1
ATOM 530 C CA . GLY A 1 65 ? 0.671 -30.891 -11.711 1 90.25 65 GLY A CA 1
ATOM 531 C C . GLY A 1 65 ? 1.298 -32.062 -12.445 1 90.25 65 GLY A C 1
ATOM 532 O O . GLY A 1 65 ? 0.591 -32.938 -12.922 1 90.25 65 GLY A O 1
ATOM 533 N N . MET A 1 66 ? 2.58 -32.156 -12.438 1 89.56 66 MET A N 1
ATOM 534 C CA . MET A 1 66 ? 3.299 -33.25 -13.086 1 89.56 66 MET A CA 1
ATOM 535 C C . MET A 1 66 ? 3.049 -34.562 -12.375 1 89.56 66 MET A C 1
ATOM 537 O O . MET A 1 66 ? 2.758 -35.594 -13.016 1 89.56 66 MET A O 1
ATOM 541 N N . VAL A 1 67 ? 3.094 -34.5 -11.055 1 89.31 67 VAL A N 1
ATOM 542 C CA . VAL A 1 67 ? 2.947 -35.719 -10.25 1 89.31 67 VAL A CA 1
ATOM 543 C C . VAL A 1 67 ? 1.508 -36.219 -10.336 1 89.31 67 VAL A C 1
ATOM 545 O O . VAL A 1 67 ? 1.269 -37.406 -10.414 1 89.31 67 VAL A O 1
ATOM 548 N N . SER A 1 68 ? 0.608 -35.312 -10.367 1 87.31 68 SER A N 1
ATOM 549 C CA . SER A 1 68 ? -0.798 -35.688 -10.453 1 87.31 68 SER A CA 1
ATOM 550 C C . SER A 1 68 ? -1.097 -36.375 -11.773 1 87.31 68 SER A C 1
ATOM 552 O O . SER A 1 68 ? -1.85 -37.375 -11.797 1 87.31 68 SER A O 1
ATOM 554 N N . PHE A 1 69 ? -0.494 -35.969 -12.789 1 83.19 69 PHE A N 1
ATOM 555 C CA . PHE A 1 69 ? -0.73 -36.594 -14.094 1 83.19 69 PHE A CA 1
ATOM 556 C C . PHE A 1 69 ? -0.035 -37.938 -14.188 1 83.19 69 PHE A C 1
ATOM 558 O O . PHE A 1 69 ? -0.573 -38.875 -14.781 1 83.19 69 PHE A O 1
ATOM 565 N N . GLN A 1 70 ? 1.113 -38.094 -13.609 1 79.75 70 GLN A N 1
ATOM 566 C CA . GLN A 1 70 ? 1.845 -39.344 -13.625 1 79.75 70 GLN A CA 1
ATOM 567 C C . GLN A 1 70 ? 1.061 -40.469 -12.914 1 79.75 70 GLN A C 1
ATOM 569 O O . GLN A 1 70 ? 1.019 -41.594 -13.383 1 79.75 70 GLN A O 1
ATOM 574 N N . LEU A 1 71 ? 0.447 -40.125 -11.844 1 76.38 71 LEU A N 1
ATOM 575 C CA . LEU A 1 71 ? -0.306 -41.094 -11.055 1 76.38 71 LEU A CA 1
ATOM 576 C C . LEU A 1 71 ? -1.588 -41.5 -11.781 1 76.38 71 LEU A C 1
ATOM 578 O O . LEU A 1 71 ? -2.076 -42.625 -11.602 1 76.38 71 LEU A O 1
ATOM 582 N N . GLY A 1 72 ? -2.086 -40.656 -12.617 1 65.88 72 GLY A N 1
ATOM 583 C CA . GLY A 1 72 ? -3.281 -40.969 -13.383 1 65.88 72 GLY A CA 1
ATOM 584 C C . GLY A 1 72 ? -3.023 -41.938 -14.508 1 65.88 72 GLY A C 1
ATOM 585 O O . GLY A 1 72 ? -3.871 -42.781 -14.82 1 65.88 72 GLY A O 1
ATOM 586 N N . LEU A 1 73 ? -1.854 -41.969 -15.094 1 63.97 73 LEU A N 1
ATOM 587 C CA . LEU A 1 73 ? -1.52 -42.781 -16.266 1 63.97 73 LEU A CA 1
ATOM 588 C C . LEU A 1 73 ? -1.222 -44.219 -15.859 1 63.97 73 LEU A C 1
ATOM 590 O O . LEU A 1 73 ? -1.454 -45.125 -16.641 1 63.97 73 LEU A O 1
ATOM 594 N N . ILE A 1 74 ? -0.567 -44.438 -14.703 1 57.28 74 ILE A N 1
ATOM 595 C CA . ILE A 1 74 ? -0.097 -45.781 -14.297 1 57.28 74 ILE A CA 1
ATOM 596 C C . ILE A 1 74 ? -1.283 -46.719 -14.172 1 57.28 74 ILE A C 1
ATOM 598 O O . ILE A 1 74 ? -1.136 -47.938 -14.359 1 57.28 74 ILE A O 1
ATOM 602 N N . ASN A 1 75 ? -2.541 -46.281 -13.977 1 53.59 75 ASN A N 1
ATOM 603 C CA . ASN A 1 75 ? -3.627 -47.219 -13.828 1 53.59 75 ASN A CA 1
ATOM 604 C C . ASN A 1 75 ? -3.969 -47.906 -15.156 1 53.59 75 ASN A C 1
ATOM 606 O O . ASN A 1 75 ? -4.832 -48.781 -15.211 1 53.59 75 ASN A O 1
ATOM 610 N N . LYS A 1 76 ? -3.484 -47.5 -16.312 1 54.41 76 LYS A N 1
ATOM 611 C CA . LYS A 1 76 ? -3.811 -48.25 -17.5 1 54.41 76 LYS A CA 1
ATOM 612 C C . LYS A 1 76 ? -3.285 -49.688 -17.406 1 54.41 76 LYS A C 1
ATOM 614 O O . LYS A 1 76 ? -3.797 -50.594 -18.078 1 54.41 76 LYS A O 1
ATOM 619 N N . ASN A 1 77 ? -2.215 -49.875 -16.703 1 48.38 77 ASN A N 1
ATOM 620 C CA . ASN A 1 77 ? -1.886 -51.281 -16.484 1 48.38 77 ASN A CA 1
ATOM 621 C C . ASN A 1 77 ? -2.453 -51.781 -15.172 1 48.38 77 ASN A C 1
ATOM 623 O O . ASN A 1 77 ? -2.162 -51.219 -14.109 1 48.38 77 ASN A O 1
ATOM 627 N N . PRO A 1 78 ? -3.623 -52.344 -15.266 1 49.72 78 PRO A N 1
ATOM 628 C CA . PRO A 1 78 ? -4.391 -52.844 -14.125 1 49.72 78 PRO A CA 1
ATOM 629 C C . PRO A 1 78 ? -3.508 -53.188 -12.93 1 49.72 78 PRO A C 1
ATOM 631 O O . PRO A 1 78 ? -4.008 -53.688 -11.906 1 49.72 78 PRO A O 1
ATOM 634 N N . GLY A 1 79 ? -2.209 -53.281 -13.008 1 50.84 79 GLY A N 1
ATOM 635 C CA . GLY A 1 79 ? -1.492 -53.844 -11.875 1 50.84 79 GLY A CA 1
ATOM 636 C C . GLY A 1 79 ? -1.278 -52.844 -10.742 1 50.84 79 GLY A C 1
ATOM 637 O O . GLY A 1 79 ? -1.613 -51.688 -10.867 1 50.84 79 GLY A O 1
ATOM 638 N N . SER A 1 80 ? -0.905 -53.312 -9.445 1 60.44 80 SER A N 1
ATOM 639 C CA . SER A 1 80 ? -0.563 -52.75 -8.156 1 60.44 80 SER A CA 1
ATOM 640 C C . SER A 1 80 ? 0.396 -51.562 -8.32 1 60.44 80 SER A C 1
ATOM 642 O O . SER A 1 80 ? 1.271 -51.594 -9.188 1 60.44 80 SER A O 1
ATOM 644 N N . LEU A 1 81 ? 0.058 -50.344 -7.902 1 73.81 81 LEU A N 1
ATOM 645 C CA . LEU A 1 81 ? 0.933 -49.188 -7.852 1 73.81 81 LEU A CA 1
ATOM 646 C C . LEU A 1 81 ? 2.34 -49.562 -7.414 1 73.81 81 LEU A C 1
ATOM 648 O O . LEU A 1 81 ? 2.514 -50.219 -6.371 1 73.81 81 LEU A O 1
ATOM 652 N N . LYS A 1 82 ? 3.254 -49.5 -8.375 1 79.62 82 LYS A N 1
ATOM 653 C CA . LYS A 1 82 ? 4.641 -49.812 -8.023 1 79.62 82 LYS A CA 1
ATOM 654 C C . LYS A 1 82 ? 5.133 -48.906 -6.898 1 79.62 82 LYS A C 1
ATOM 656 O O . LYS A 1 82 ? 4.613 -47.812 -6.703 1 79.62 82 LYS A O 1
ATOM 661 N N . GLU A 1 83 ? 5.953 -49.344 -6.145 1 84.94 83 GLU A N 1
ATOM 662 C CA . GLU A 1 83 ? 6.531 -48.594 -5.031 1 84.94 83 GLU A CA 1
ATOM 663 C C . GLU A 1 83 ? 7.262 -47.344 -5.523 1 84.94 83 GLU A C 1
ATOM 665 O O . GLU A 1 83 ? 7.289 -46.312 -4.836 1 84.94 83 GLU A O 1
ATOM 670 N N . GLN A 1 84 ? 7.723 -47.344 -6.68 1 85.94 84 GLN A N 1
ATOM 671 C CA . GLN A 1 84 ? 8.398 -46.188 -7.262 1 85.94 84 GLN A CA 1
ATOM 672 C C . GLN A 1 84 ? 7.438 -45.031 -7.422 1 85.94 84 GLN A C 1
ATOM 674 O O . GLN A 1 84 ? 7.805 -43.875 -7.176 1 85.94 84 GLN A O 1
ATOM 679 N N . ASP A 1 85 ? 6.219 -45.281 -7.797 1 85 85 ASP A N 1
ATOM 680 C CA . ASP A 1 85 ? 5.219 -44.25 -7.988 1 85 85 ASP A CA 1
ATOM 681 C C . ASP A 1 85 ? 4.793 -43.625 -6.648 1 85 85 ASP A C 1
ATOM 683 O O . ASP A 1 85 ? 4.504 -42.438 -6.562 1 85 85 ASP A O 1
ATOM 687 N N . LYS A 1 86 ? 4.863 -44.469 -5.66 1 88.38 86 LYS A N 1
ATOM 688 C CA . LYS A 1 86 ? 4.539 -43.969 -4.324 1 88.38 86 LYS A CA 1
ATOM 689 C C . LYS A 1 86 ? 5.637 -43.062 -3.797 1 88.38 86 LYS A C 1
ATOM 691 O O . LYS A 1 86 ? 5.359 -42.094 -3.074 1 88.38 86 LYS A O 1
ATOM 696 N N . LEU A 1 87 ? 6.84 -43.375 -4.172 1 90.56 87 LEU A N 1
ATOM 697 C CA . LEU A 1 87 ? 7.965 -42.531 -3.779 1 90.56 87 LEU A CA 1
ATOM 698 C C . LEU A 1 87 ? 7.855 -41.156 -4.418 1 90.56 87 LEU A C 1
ATOM 700 O O . LEU A 1 87 ? 8.125 -40.156 -3.766 1 90.56 87 LEU A O 1
ATOM 704 N N . ILE A 1 88 ? 7.41 -41.094 -5.629 1 90.12 88 ILE A N 1
ATOM 705 C CA . ILE A 1 88 ? 7.258 -39.844 -6.332 1 90.12 88 ILE A CA 1
ATOM 706 C C . ILE A 1 88 ? 6.109 -39.031 -5.719 1 90.12 88 ILE A C 1
ATOM 708 O O . ILE A 1 88 ? 6.195 -37.812 -5.59 1 90.12 88 ILE A O 1
ATOM 712 N N . ALA A 1 89 ? 5.09 -39.719 -5.363 1 90.94 89 ALA A N 1
ATOM 713 C CA . ALA A 1 89 ? 3.971 -39.031 -4.699 1 90.94 89 ALA A CA 1
ATOM 714 C C . ALA A 1 89 ? 4.395 -38.469 -3.352 1 90.94 89 ALA A C 1
ATOM 716 O O . ALA A 1 89 ? 3.834 -37.469 -2.895 1 90.94 89 ALA A O 1
ATOM 717 N N . PHE A 1 90 ? 5.438 -39.094 -2.721 1 93.88 90 PHE A N 1
ATOM 718 C CA . PHE A 1 90 ? 5.949 -38.656 -1.433 1 93.88 90 PHE A CA 1
ATOM 719 C C . PHE A 1 90 ? 6.672 -37.312 -1.571 1 93.88 90 PHE A C 1
ATOM 721 O O . PHE A 1 90 ? 6.812 -36.562 -0.595 1 93.88 90 PHE A O 1
ATOM 728 N N . TRP A 1 91 ? 7.07 -36.906 -2.752 1 94.62 91 TRP A N 1
ATOM 729 C CA . TRP A 1 91 ? 7.723 -35.594 -2.971 1 94.62 91 TRP A CA 1
ATOM 730 C C . TRP A 1 91 ? 6.73 -34.469 -2.828 1 94.62 91 TRP A C 1
ATOM 732 O O . TRP A 1 91 ? 7.117 -33.344 -2.496 1 94.62 91 TRP A O 1
ATOM 742 N N . GLY A 1 92 ? 5.426 -34.719 -3.086 1 93.44 92 GLY A N 1
ATOM 743 C CA . GLY A 1 92 ? 4.41 -33.688 -2.992 1 93.44 92 GLY A CA 1
ATOM 744 C C . GLY A 1 92 ? 4.359 -33 -1.63 1 93.44 92 GLY A C 1
ATOM 745 O O . GLY A 1 92 ? 4.566 -31.797 -1.514 1 93.44 92 GLY A O 1
ATOM 746 N N . PRO A 1 93 ? 4.211 -33.812 -0.644 1 94.81 93 PRO A N 1
ATOM 747 C CA . PRO A 1 93 ? 4.152 -33.219 0.693 1 94.81 93 PRO A CA 1
ATOM 748 C C . PRO A 1 93 ? 5.48 -32.594 1.116 1 94.81 93 PRO A C 1
ATOM 750 O O . PRO A 1 93 ? 5.492 -31.594 1.85 1 94.81 93 PRO A O 1
ATOM 753 N N . ILE A 1 94 ? 6.598 -33.094 0.687 1 95.44 94 ILE A N 1
ATOM 754 C CA . ILE A 1 94 ? 7.891 -32.5 1.028 1 95.44 94 ILE A CA 1
ATOM 755 C C . ILE A 1 94 ? 8.023 -31.125 0.397 1 95.44 94 ILE A C 1
ATOM 757 O O . ILE A 1 94 ? 8.477 -30.188 1.046 1 95.44 94 ILE A O 1
ATOM 761 N N . LEU A 1 95 ? 7.586 -31.031 -0.809 1 94.88 95 LEU A N 1
ATOM 762 C CA . LEU A 1 95 ? 7.664 -29.75 -1.494 1 94.88 95 LEU A CA 1
ATOM 763 C C . LEU A 1 95 ? 6.711 -28.734 -0.868 1 94.88 95 LEU A C 1
ATOM 765 O O . LEU A 1 95 ? 7.027 -27.547 -0.773 1 94.88 95 LEU A O 1
ATOM 769 N N . THR A 1 96 ? 5.551 -29.234 -0.479 1 93.69 96 THR A N 1
ATOM 770 C CA . THR A 1 96 ? 4.617 -28.344 0.207 1 93.69 96 THR A CA 1
ATOM 771 C C . THR A 1 96 ? 5.203 -27.859 1.53 1 93.69 96 THR A C 1
ATOM 773 O O . THR A 1 96 ? 4.965 -26.719 1.941 1 93.69 96 THR A O 1
ATOM 776 N N . LEU A 1 97 ? 5.969 -28.656 2.148 1 94 97 LEU A N 1
ATOM 777 C CA . LEU A 1 97 ? 6.637 -28.266 3.387 1 94 97 LEU A CA 1
ATOM 778 C C . LEU A 1 97 ? 7.684 -27.188 3.123 1 94 97 LEU A C 1
ATOM 780 O O . LEU A 1 97 ? 7.848 -26.266 3.926 1 94 97 LEU A O 1
ATOM 784 N N . PHE A 1 98 ? 8.352 -27.25 2 1 92.06 98 PHE A N 1
ATOM 785 C CA . PHE A 1 98 ? 9.375 -26.281 1.644 1 92.06 98 PHE A CA 1
ATOM 786 C C . PHE A 1 98 ? 8.758 -24.891 1.453 1 92.06 98 PHE A C 1
ATOM 788 O O . PHE A 1 98 ? 9.422 -23.875 1.655 1 92.06 98 PHE A O 1
ATOM 795 N N . LEU A 1 99 ? 7.48 -24.828 1.149 1 89.31 99 LEU A N 1
ATOM 796 C CA . LEU A 1 99 ? 6.812 -23.547 0.944 1 89.31 99 LEU A CA 1
ATOM 797 C C . LEU A 1 99 ? 6.629 -22.812 2.268 1 89.31 99 LEU A C 1
ATOM 799 O O . LEU A 1 99 ? 6.727 -21.578 2.32 1 89.31 99 LEU A O 1
ATOM 803 N N . GLY A 1 100 ? 6.383 -23.469 3.279 1 85.94 100 GLY A N 1
ATOM 804 C CA . GLY A 1 100 ? 6.203 -22.844 4.586 1 85.94 100 GLY A CA 1
ATOM 805 C C . GLY A 1 100 ? 7.445 -22.938 5.457 1 85.94 100 GLY A C 1
ATOM 806 O O . GLY A 1 100 ? 7.434 -22.484 6.602 1 85.94 100 GLY A O 1
ATOM 807 N N . GLY A 1 101 ? 8.531 -23.344 4.914 1 76.5 101 GLY A N 1
ATOM 808 C CA . GLY A 1 101 ? 9.68 -23.75 5.711 1 76.5 101 GLY A CA 1
ATOM 809 C C . GLY A 1 101 ? 10.539 -22.578 6.156 1 76.5 101 GLY A C 1
ATOM 810 O O . GLY A 1 101 ? 10.844 -22.438 7.344 1 76.5 101 GLY A O 1
ATOM 811 N N . PRO A 1 102 ? 10.734 -21.625 5.207 1 79.75 102 PRO A N 1
ATOM 812 C CA . PRO A 1 102 ? 11.688 -20.609 5.648 1 79.75 102 PRO A CA 1
ATOM 813 C C . PRO A 1 102 ? 11.141 -19.734 6.773 1 79.75 102 PRO A C 1
ATOM 815 O O . PRO A 1 102 ? 10.055 -19.156 6.637 1 79.75 102 PRO A O 1
ATOM 818 N N . ASP A 1 103 ? 11.891 -19.703 7.863 1 81.5 103 ASP A N 1
ATOM 819 C CA . ASP A 1 103 ? 11.492 -18.891 9 1 81.5 103 ASP A CA 1
ATOM 820 C C . ASP A 1 103 ? 12.07 -17.469 8.891 1 81.5 103 ASP A C 1
ATOM 822 O O . ASP A 1 103 ? 11.586 -16.547 9.539 1 81.5 103 ASP A O 1
ATOM 826 N N . THR A 1 104 ? 13.031 -17.359 8.031 1 81.94 104 THR A N 1
ATOM 827 C CA . THR A 1 104 ? 13.766 -16.109 7.961 1 81.94 104 THR A CA 1
ATOM 828 C C . THR A 1 104 ? 13.086 -15.141 6.992 1 81.94 104 THR A C 1
ATOM 830 O O . THR A 1 104 ? 13.383 -13.938 7 1 81.94 104 THR A O 1
ATOM 833 N N . ILE A 1 105 ? 12.188 -15.656 6.16 1 85.81 105 ILE A N 1
ATOM 834 C CA . ILE A 1 105 ? 11.523 -14.75 5.23 1 85.81 105 ILE A CA 1
ATOM 835 C C . ILE A 1 105 ? 10.062 -15.18 5.055 1 85.81 105 ILE A C 1
ATOM 837 O O . ILE A 1 105 ? 9.789 -16.297 4.621 1 85.81 105 ILE A O 1
ATOM 841 N N . THR A 1 106 ? 9.172 -14.445 5.477 1 87.31 106 THR A N 1
ATOM 842 C CA . THR A 1 106 ? 7.754 -14.703 5.262 1 87.31 106 THR A CA 1
ATOM 843 C C . THR A 1 106 ? 7.188 -13.75 4.215 1 87.31 106 THR A C 1
ATOM 845 O O . THR A 1 106 ? 6.285 -14.117 3.457 1 87.31 106 THR A O 1
ATOM 848 N N . ALA A 1 107 ? 7.691 -12.594 4.203 1 89.69 107 ALA A N 1
ATOM 849 C CA . ALA A 1 107 ? 7.25 -11.578 3.248 1 89.69 107 ALA A CA 1
ATOM 850 C C . ALA A 1 107 ? 8.445 -10.859 2.627 1 89.69 107 ALA A C 1
ATOM 852 O O . ALA A 1 107 ? 9.422 -10.562 3.314 1 89.69 107 ALA A O 1
ATOM 853 N N . TYR A 1 108 ? 8.383 -10.719 1.342 1 88.88 108 TYR A N 1
ATOM 854 C CA . TYR A 1 108 ? 9.43 -9.938 0.688 1 88.88 108 TYR A CA 1
ATOM 855 C C . TYR A 1 108 ? 9.086 -8.453 0.704 1 88.88 108 TYR A C 1
ATOM 857 O O . TYR A 1 108 ? 9.969 -7.609 0.909 1 88.88 108 TYR A O 1
ATOM 865 N N . SER A 1 109 ? 7.855 -8.188 0.479 1 89.19 109 SER A N 1
ATOM 866 C CA . SER A 1 109 ? 7.363 -6.816 0.517 1 89.19 109 SER A CA 1
ATOM 867 C C . SER A 1 109 ? 6.152 -6.688 1.434 1 89.19 109 SER A C 1
ATOM 869 O O . SER A 1 109 ? 5.551 -7.691 1.823 1 89.19 109 SER A O 1
ATOM 871 N N . LEU A 1 110 ? 5.84 -5.504 1.814 1 90.94 110 LEU A N 1
ATOM 872 C CA . LEU A 1 110 ? 4.707 -5.266 2.703 1 90.94 110 LEU A CA 1
ATOM 873 C C . LEU A 1 110 ? 3.393 -5.633 2.02 1 90.94 110 LEU A C 1
ATOM 875 O O . LEU A 1 110 ? 2.418 -5.984 2.688 1 90.94 110 LEU A O 1
ATOM 879 N N . GLU A 1 111 ? 3.402 -5.586 0.725 1 90.25 111 GLU A N 1
ATOM 880 C CA . GLU A 1 111 ? 2.209 -5.934 -0.039 1 90.25 111 GLU A CA 1
ATOM 881 C C . GLU A 1 111 ? 1.851 -7.406 0.131 1 90.25 111 GLU A C 1
ATOM 883 O O . GLU A 1 111 ? 0.684 -7.785 0.006 1 90.25 111 GLU A O 1
ATOM 888 N N . ASP A 1 112 ? 2.842 -8.141 0.464 1 92.31 112 ASP A N 1
ATOM 889 C CA . ASP A 1 112 ? 2.584 -9.555 0.715 1 92.31 112 ASP A CA 1
ATOM 890 C C . ASP A 1 112 ? 1.786 -9.742 2.004 1 92.31 112 ASP A C 1
ATOM 892 O O . ASP A 1 112 ? 0.94 -10.641 2.088 1 92.31 112 ASP A O 1
ATOM 896 N N . ASN A 1 113 ? 2.125 -8.945 2.939 1 92.44 113 ASN A N 1
ATOM 897 C CA . ASN A 1 113 ? 1.386 -9.023 4.195 1 92.44 113 ASN A CA 1
ATOM 898 C C . ASN A 1 113 ? -0.076 -8.625 4.012 1 92.44 113 ASN A C 1
ATOM 900 O O . ASN A 1 113 ? -0.968 -9.227 4.609 1 92.44 113 ASN A O 1
ATOM 904 N N . GLU A 1 114 ? -0.28 -7.688 3.139 1 90.94 114 GLU A N 1
ATOM 905 C CA . GLU A 1 114 ? -1.644 -7.223 2.9 1 90.94 114 GLU A CA 1
ATOM 906 C C . GLU A 1 114 ? -2.451 -8.258 2.123 1 90.94 114 GLU A C 1
ATOM 908 O O . GLU A 1 114 ? -3.674 -8.336 2.273 1 90.94 114 GLU A O 1
ATOM 913 N N . LEU A 1 115 ? -1.763 -9.039 1.344 1 92.5 115 LEU A N 1
ATOM 914 C CA . LEU A 1 115 ? -2.441 -10.039 0.524 1 92.5 115 LEU A CA 1
ATOM 915 C C . LEU A 1 115 ? -2.393 -11.406 1.186 1 92.5 115 LEU A C 1
ATOM 917 O O . LEU A 1 115 ? -2.285 -12.43 0.501 1 92.5 115 LEU A O 1
ATOM 921 N N . TRP A 1 116 ? -2.484 -11.43 2.484 1 91.31 116 TRP A N 1
ATOM 922 C CA . TRP A 1 116 ? -2.391 -12.688 3.217 1 91.31 116 TRP A CA 1
ATOM 923 C C . TRP A 1 116 ? -3.557 -13.609 2.867 1 91.31 116 TRP A C 1
ATOM 925 O O . TRP A 1 116 ? -3.414 -14.836 2.883 1 91.31 116 TRP A O 1
ATOM 935 N N . LYS A 1 117 ? -4.711 -13.109 2.469 1 90.38 117 LYS A N 1
ATOM 936 C CA . LYS A 1 117 ? -5.859 -13.938 2.1 1 90.38 117 LYS A CA 1
ATOM 937 C C . LYS A 1 117 ? -5.57 -14.75 0.844 1 90.38 117 LYS A C 1
ATOM 939 O O . LYS A 1 117 ? -6.027 -15.891 0.716 1 90.38 117 LYS A O 1
ATOM 944 N N . ARG A 1 118 ? -4.863 -14.109 -0.005 1 91.75 118 ARG A N 1
ATOM 945 C CA . ARG A 1 118 ? -4.492 -14.82 -1.223 1 91.75 118 ARG A CA 1
ATOM 946 C C . ARG A 1 118 ? -3.486 -15.93 -0.925 1 91.75 118 ARG A C 1
ATOM 948 O O . ARG A 1 118 ? -3.533 -17 -1.536 1 91.75 118 ARG A O 1
ATOM 955 N N . GLN A 1 119 ? -2.617 -15.656 -0.043 1 91.31 119 GLN A N 1
ATOM 956 C CA . GLN A 1 119 ? -1.665 -16.688 0.354 1 91.31 119 GLN A CA 1
ATOM 957 C C . GLN A 1 119 ? -2.365 -17.828 1.072 1 91.31 119 GLN A C 1
ATOM 959 O O . GLN A 1 119 ? -1.989 -19 0.909 1 91.31 119 GLN A O 1
ATOM 964 N N . LEU A 1 120 ? -3.381 -17.5 1.803 1 91.88 120 LEU A N 1
ATOM 965 C CA . LEU A 1 120 ? -4.168 -18.531 2.469 1 91.88 120 LEU A CA 1
ATOM 966 C C . LEU A 1 120 ? -4.887 -19.406 1.45 1 91.88 120 LEU A C 1
ATOM 968 O O . LEU A 1 120 ? -4.895 -20.641 1.58 1 91.88 120 LEU A O 1
ATOM 972 N N . LEU A 1 121 ? -5.379 -18.781 0.465 1 92 121 LEU A N 1
ATOM 973 C CA . LEU A 1 121 ? -6.023 -19.547 -0.602 1 92 121 LEU A CA 1
ATOM 974 C C . LEU A 1 121 ? -5.02 -20.453 -1.312 1 92 121 LEU A C 1
ATOM 976 O O . LEU A 1 121 ? -5.328 -21.594 -1.639 1 92 121 LEU A O 1
ATOM 980 N N . GLY A 1 122 ? -3.857 -19.906 -1.504 1 90.5 122 GLY A N 1
ATOM 981 C CA . GLY A 1 122 ? -2.811 -20.688 -2.129 1 90.5 122 GLY A CA 1
ATOM 982 C C . GLY A 1 122 ? -2.406 -21.906 -1.307 1 90.5 122 GLY A C 1
ATOM 983 O O . GLY A 1 122 ? -2.242 -23 -1.846 1 90.5 122 GLY A O 1
ATOM 984 N N . VAL A 1 123 ? -2.363 -21.734 -0.025 1 91.44 123 VAL A N 1
ATOM 985 C CA . VAL A 1 123 ? -1.979 -22.812 0.874 1 91.44 123 VAL A CA 1
ATOM 986 C C . VAL A 1 123 ? -3.082 -23.875 0.912 1 91.44 123 VAL A C 1
ATOM 988 O O . VAL A 1 123 ? -2.803 -25.062 0.87 1 91.44 123 VAL A O 1
ATOM 991 N N . ILE A 1 124 ? -4.273 -23.438 0.899 1 90.31 124 ILE A N 1
ATOM 992 C CA . ILE A 1 124 ? -5.398 -24.375 0.931 1 90.31 124 ILE A CA 1
ATOM 993 C C . ILE A 1 124 ? -5.445 -25.156 -0.374 1 90.31 124 ILE A C 1
ATOM 995 O O . ILE A 1 124 ? -5.625 -26.375 -0.359 1 90.31 124 ILE A O 1
ATOM 999 N N . ALA A 1 125 ? -5.207 -24.5 -1.412 1 90.44 125 ALA A N 1
ATOM 1000 C CA . ALA A 1 125 ? -5.234 -25.156 -2.713 1 90.44 125 ALA A CA 1
ATOM 1001 C C . ALA A 1 125 ? -4.082 -26.141 -2.85 1 90.44 125 ALA A C 1
ATOM 1003 O O . ALA A 1 125 ? -4.27 -27.266 -3.328 1 90.44 125 ALA A O 1
ATOM 1004 N N . GLN A 1 126 ? -2.979 -25.781 -2.402 1 91.88 126 GLN A N 1
ATOM 1005 C CA . GLN A 1 126 ? -1.818 -26.672 -2.506 1 91.88 126 GLN A CA 1
ATOM 1006 C C . GLN A 1 126 ? -1.938 -27.844 -1.553 1 91.88 126 GLN A C 1
ATOM 1008 O O . GLN A 1 126 ? -1.576 -28.969 -1.902 1 91.88 126 GLN A O 1
ATOM 1013 N N . SER A 1 127 ? -2.455 -27.609 -0.393 1 92.19 127 SER A N 1
ATOM 1014 C CA . SER A 1 127 ? -2.66 -28.703 0.556 1 92.19 127 SER A CA 1
ATOM 1015 C C . SER A 1 127 ? -3.725 -29.672 0.059 1 92.19 127 SER A C 1
ATOM 1017 O O . SER A 1 127 ? -3.568 -30.891 0.184 1 92.19 127 SER A O 1
ATOM 1019 N N . THR A 1 128 ? -4.703 -29.109 -0.538 1 90.12 128 THR A N 1
ATOM 1020 C CA . THR A 1 128 ? -5.754 -29.969 -1.077 1 90.12 128 THR A CA 1
ATOM 1021 C C . THR A 1 128 ? -5.246 -30.75 -2.291 1 90.12 128 THR A C 1
ATOM 1023 O O . THR A 1 128 ? -5.566 -31.922 -2.459 1 90.12 128 THR A O 1
ATOM 1026 N N . GLY A 1 129 ? -4.484 -30.047 -3.115 1 89.25 129 GLY A N 1
ATOM 1027 C CA . GLY A 1 129 ? -3.869 -30.734 -4.238 1 89.25 129 GLY A CA 1
ATOM 1028 C C . GLY A 1 129 ? -2.941 -31.859 -3.811 1 89.25 129 GLY A C 1
ATOM 1029 O O . GLY A 1 129 ? -2.992 -32.938 -4.367 1 89.25 129 GLY A O 1
ATOM 1030 N N . THR A 1 130 ? -2.174 -31.625 -2.809 1 93.94 130 THR A N 1
ATOM 1031 C CA . THR A 1 130 ? -1.253 -32.625 -2.301 1 93.94 130 THR A CA 1
ATOM 1032 C C . THR A 1 130 ? -2.016 -33.781 -1.634 1 93.94 130 THR A C 1
ATOM 1034 O O . THR A 1 130 ? -1.658 -34.938 -1.79 1 93.94 130 THR A O 1
ATOM 1037 N N . PHE A 1 131 ? -3.059 -33.438 -1.021 1 92.94 131 PHE A N 1
ATOM 1038 C CA . PHE A 1 131 ? -3.891 -34.469 -0.385 1 92.94 131 PHE A CA 1
ATOM 1039 C C . PHE A 1 131 ? -4.527 -35.375 -1.429 1 92.94 131 PHE A C 1
ATOM 1041 O O . PHE A 1 131 ? -4.582 -36.594 -1.247 1 92.94 131 PHE A O 1
ATOM 1048 N N . SER A 1 132 ? -4.926 -34.812 -2.504 1 89.25 132 SER A N 1
ATOM 1049 C CA . SER A 1 132 ? -5.508 -35.594 -3.584 1 89.25 132 SER A CA 1
ATOM 1050 C C . SER A 1 132 ? -4.477 -36.531 -4.191 1 89.25 132 SER A C 1
ATOM 1052 O O . SER A 1 132 ? -4.801 -37.656 -4.555 1 89.25 132 SER A O 1
ATOM 1054 N N . ILE A 1 133 ? -3.268 -36.125 -4.215 1 89.94 133 ILE A N 1
ATOM 1055 C CA . ILE A 1 133 ? -2.186 -36.938 -4.746 1 89.94 133 ILE A CA 1
ATOM 1056 C C . ILE A 1 133 ? -1.916 -38.094 -3.799 1 89.94 133 ILE A C 1
ATOM 1058 O O . ILE A 1 133 ? -1.725 -39.25 -4.242 1 89.94 133 ILE A O 1
ATOM 1062 N N . ILE A 1 134 ? -1.979 -37.875 -2.498 1 90.31 134 ILE A N 1
ATOM 1063 C CA . ILE A 1 134 ? -1.754 -38.938 -1.512 1 90.31 134 ILE A CA 1
ATOM 1064 C C . ILE A 1 134 ? -2.889 -39.938 -1.577 1 90.31 134 ILE A C 1
ATOM 1066 O O . ILE A 1 134 ? -2.652 -41.156 -1.489 1 90.31 134 ILE A O 1
ATOM 1070 N N . LEU A 1 135 ? -4.062 -39.469 -1.85 1 87.12 135 LEU A N 1
ATOM 1071 C CA . LEU A 1 135 ? -5.211 -40.375 -1.927 1 87.12 135 LEU A CA 1
ATOM 1072 C C . LEU A 1 135 ? -5.145 -41.219 -3.18 1 87.12 135 LEU A C 1
ATOM 1074 O O . LEU A 1 135 ? -5.492 -42.406 -3.143 1 87.12 135 LEU A O 1
ATOM 1078 N N . MET A 1 136 ? -4.605 -40.688 -4.188 1 84.75 136 MET A N 1
ATOM 1079 C CA . MET A 1 136 ? -4.48 -41.438 -5.441 1 84.75 136 MET A CA 1
ATOM 1080 C C . MET A 1 136 ? -3.375 -42.469 -5.348 1 84.75 136 MET A C 1
ATOM 1082 O O . MET A 1 136 ? -3.461 -43.531 -5.973 1 84.75 136 MET A O 1
ATOM 1086 N N . ALA A 1 137 ? -2.377 -42.156 -4.531 1 85.81 137 ALA A N 1
ATOM 1087 C CA . ALA A 1 137 ? -1.251 -43.062 -4.391 1 85.81 137 ALA A CA 1
ATOM 1088 C C . ALA A 1 137 ? -1.45 -44 -3.197 1 85.81 137 ALA A C 1
ATOM 1090 O O . ALA A 1 137 ? -0.586 -44.844 -2.896 1 85.81 137 ALA A O 1
ATOM 1091 N N . TRP A 1 138 ? -2.604 -43.969 -2.602 1 84.06 138 TRP A N 1
ATOM 1092 C CA . TRP A 1 138 ? -2.84 -44.719 -1.375 1 84.06 138 TRP A CA 1
ATOM 1093 C C . TRP A 1 138 ? -3.031 -46.219 -1.674 1 84.06 138 TRP A C 1
ATOM 1095 O O . TRP A 1 138 ? -3.836 -46.562 -2.535 1 84.06 138 TRP A O 1
ATOM 1105 N N . SER A 1 139 ? -2.047 -47.125 -1.179 1 78.31 139 SER A N 1
ATOM 1106 C CA . SER A 1 139 ? -2.197 -48.562 -1.323 1 78.31 139 SER A CA 1
ATOM 1107 C C . SER A 1 139 ? -2.322 -49.25 0.035 1 78.31 139 SER A C 1
ATOM 1109 O O . SER A 1 139 ? -2.66 -50.438 0.113 1 78.31 139 SER A O 1
ATOM 1111 N N . GLY A 1 140 ? -3.17 -48.875 0.936 1 68.75 140 GLY A N 1
ATOM 1112 C CA . GLY A 1 140 ? -3.453 -49.438 2.254 1 68.75 140 GLY A CA 1
ATOM 1113 C C . GLY A 1 140 ? -2.268 -50.125 2.871 1 68.75 140 GLY A C 1
ATOM 1114 O O . GLY A 1 140 ? -2.117 -50.156 4.094 1 68.75 140 GLY A O 1
ATOM 1115 N N . HIS A 1 141 ? -1.301 -50.75 2.053 1 74.44 141 HIS A N 1
ATOM 1116 C CA . HIS A 1 141 ? -0.284 -51.594 2.637 1 74.44 141 HIS A CA 1
ATOM 1117 C C . HIS A 1 141 ? 1.091 -50.938 2.596 1 74.44 141 HIS A C 1
ATOM 1119 O O . HIS A 1 141 ? 2.051 -51.469 3.166 1 74.44 141 HIS A O 1
ATOM 1125 N N . SER A 1 142 ? 1.24 -49.781 2.137 1 82.75 142 SER A N 1
ATOM 1126 C CA . SER A 1 142 ? 2.568 -49.188 1.991 1 82.75 142 SER A CA 1
ATOM 1127 C C . SER A 1 142 ? 2.846 -48.156 3.09 1 82.75 142 SER A C 1
ATOM 1129 O O . SER A 1 142 ? 1.975 -47.375 3.434 1 82.75 142 SER A O 1
ATOM 1131 N N . TYR A 1 143 ? 4 -48.25 3.828 1 87.5 143 TYR A N 1
ATOM 1132 C CA . TYR A 1 143 ? 4.438 -47.344 4.867 1 87.5 143 TYR A CA 1
ATOM 1133 C C . TYR A 1 143 ? 4.598 -45.906 4.305 1 87.5 143 TYR A C 1
ATOM 1135 O O . TYR A 1 143 ? 4.453 -44.938 5.035 1 87.5 143 TYR A O 1
ATOM 1143 N N . LEU A 1 144 ? 4.844 -45.812 3.016 1 89.94 144 LEU A N 1
ATOM 1144 C CA . LEU A 1 144 ? 5.059 -44.5 2.4 1 89.94 144 LEU A CA 1
ATOM 1145 C C . LEU A 1 144 ? 3.783 -43.656 2.436 1 89.94 144 LEU A C 1
ATOM 1147 O O . LEU A 1 144 ? 3.842 -42.438 2.549 1 89.94 144 LEU A O 1
ATOM 1151 N N . SER A 1 145 ? 2.682 -44.312 2.35 1 89.25 145 SER A N 1
ATOM 1152 C CA . SER A 1 145 ? 1.412 -43.594 2.404 1 89.25 145 SER A CA 1
ATOM 1153 C C . SER A 1 145 ? 1.19 -42.969 3.777 1 89.25 145 SER A C 1
ATOM 1155 O O . SER A 1 145 ? 0.742 -41.812 3.877 1 89.25 145 SER A O 1
ATOM 1157 N N . TYR A 1 146 ? 1.615 -43.625 4.785 1 90.69 146 TYR A N 1
ATOM 1158 C CA . TYR A 1 146 ? 1.465 -43.094 6.133 1 90.69 146 TYR A CA 1
ATOM 1159 C C . TYR A 1 146 ? 2.471 -42 6.391 1 90.69 146 TYR A C 1
ATOM 1161 O O . TYR A 1 146 ? 2.143 -40.969 7.023 1 90.69 146 TYR A O 1
ATOM 1169 N N . LEU A 1 147 ? 3.643 -42.188 5.883 1 93.44 147 LEU A N 1
ATOM 1170 C CA . LEU A 1 147 ? 4.656 -41.156 6.023 1 93.44 147 LEU A CA 1
ATOM 1171 C C . LEU A 1 147 ? 4.238 -39.875 5.289 1 93.44 147 LEU A C 1
ATOM 1173 O O . LEU A 1 147 ? 4.484 -38.781 5.77 1 93.44 147 LEU A O 1
ATOM 1177 N N . SER A 1 148 ? 3.6 -40.062 4.125 1 94.44 148 SER A N 1
ATOM 1178 C CA . SER A 1 148 ? 3.154 -38.906 3.348 1 94.44 148 SER A CA 1
ATOM 1179 C C . SER A 1 148 ? 2.068 -38.125 4.082 1 94.44 148 SER A C 1
ATOM 1181 O O . SER A 1 148 ? 2.035 -36.875 4.035 1 94.44 148 SER A O 1
ATOM 1183 N N . LEU A 1 149 ? 1.228 -38.812 4.781 1 94.12 149 LEU A N 1
ATOM 1184 C CA . LEU A 1 149 ? 0.164 -38.156 5.527 1 94.12 149 LEU A CA 1
ATOM 1185 C C . LEU A 1 149 ? 0.734 -37.375 6.699 1 94.12 149 LEU A C 1
ATOM 1187 O O . LEU A 1 149 ? 0.303 -36.25 6.961 1 94.12 149 LEU A O 1
ATOM 1191 N N . VAL A 1 150 ? 1.685 -37.906 7.332 1 94.25 150 VAL A N 1
ATOM 1192 C CA . VAL A 1 150 ? 2.311 -37.219 8.445 1 94.25 150 VAL A CA 1
ATOM 1193 C C . VAL A 1 150 ? 3.096 -36 7.934 1 94.25 150 VAL A C 1
ATOM 1195 O O . VAL A 1 150 ? 3.039 -34.906 8.523 1 94.25 150 VAL A O 1
ATOM 1198 N N . MET A 1 151 ? 3.756 -36.219 6.824 1 95.38 151 MET A N 1
ATOM 1199 C CA . MET A 1 151 ? 4.516 -35.125 6.234 1 95.38 151 MET A CA 1
ATOM 1200 C C . MET A 1 151 ? 3.588 -34 5.812 1 95.38 151 MET A C 1
ATOM 1202 O O . MET A 1 151 ? 3.943 -32.812 5.93 1 95.38 151 MET A O 1
ATOM 1206 N N . LEU A 1 152 ? 2.42 -34.344 5.301 1 95.75 152 LEU A N 1
ATOM 1207 C CA . LEU A 1 152 ? 1.444 -33.312 4.934 1 95.75 152 LEU A CA 1
ATOM 1208 C C . LEU A 1 152 ? 0.951 -32.562 6.164 1 95.75 152 LEU A C 1
ATOM 1210 O O . LEU A 1 152 ? 0.712 -31.359 6.109 1 95.75 152 LEU A O 1
ATOM 1214 N N . GLY A 1 153 ? 0.777 -33.312 7.266 1 94.06 153 GLY A N 1
ATOM 1215 C CA . GLY A 1 153 ? 0.418 -32.625 8.516 1 94.06 153 GLY A CA 1
ATOM 1216 C C . GLY A 1 153 ? 1.448 -31.625 8.969 1 94.06 153 GLY A C 1
ATOM 1217 O O . GLY A 1 153 ? 1.1 -30.5 9.336 1 94.06 153 GLY A O 1
ATOM 1218 N N . VAL A 1 154 ? 2.688 -31.984 8.875 1 94.38 154 VAL A N 1
ATOM 1219 C CA . VAL A 1 154 ? 3.775 -31.094 9.242 1 94.38 154 VAL A CA 1
ATOM 1220 C C . VAL A 1 154 ? 3.812 -29.906 8.289 1 94.38 154 VAL A C 1
ATOM 1222 O O . VAL A 1 154 ? 3.98 -28.75 8.711 1 94.38 154 VAL A O 1
ATOM 1225 N N . ALA A 1 155 ? 3.613 -30.203 7.023 1 94.75 155 ALA A N 1
ATOM 1226 C CA . ALA A 1 155 ? 3.609 -29.156 6.012 1 94.75 155 ALA A CA 1
ATOM 1227 C C . ALA A 1 155 ? 2.469 -28.156 6.246 1 94.75 155 ALA A C 1
ATOM 1229 O O . ALA A 1 155 ? 2.654 -26.953 6.125 1 94.75 155 ALA A O 1
ATOM 1230 N N . SER A 1 156 ? 1.37 -28.672 6.602 1 93.75 156 SER A N 1
ATOM 1231 C CA . SER A 1 156 ? 0.208 -27.812 6.832 1 93.75 156 SER A CA 1
ATOM 1232 C C . SER A 1 156 ? 0.414 -26.922 8.047 1 93.75 156 SER A C 1
ATOM 1234 O O . SER A 1 156 ? -0.02 -25.766 8.055 1 93.75 156 SER A O 1
ATOM 1236 N N . VAL A 1 157 ? 1.095 -27.359 8.984 1 92.5 157 VAL A N 1
ATOM 1237 C CA . VAL A 1 157 ? 1.366 -26.562 10.172 1 92.5 157 VAL A CA 1
ATOM 1238 C C . VAL A 1 157 ? 2.354 -25.438 9.82 1 92.5 157 VAL A C 1
ATOM 1240 O O . VAL A 1 157 ? 2.145 -24.281 10.188 1 92.5 157 VAL A O 1
ATOM 1243 N N . LYS A 1 158 ? 3.316 -25.75 9.141 1 92.75 158 LYS A N 1
ATOM 1244 C CA . LYS A 1 158 ? 4.32 -24.75 8.781 1 92.75 158 LYS A CA 1
ATOM 1245 C C . LYS A 1 158 ? 3.738 -23.703 7.844 1 92.75 158 LYS A C 1
ATOM 1247 O O . LYS A 1 158 ? 4.047 -22.516 7.969 1 92.75 158 LYS A O 1
ATOM 1252 N N . CYS A 1 159 ? 2.936 -24.156 6.926 1 93.56 159 CYS A N 1
ATOM 1253 C CA . CYS A 1 159 ? 2.283 -23.203 6.035 1 93.56 159 CYS A CA 1
ATOM 1254 C C . CYS A 1 159 ? 1.252 -22.375 6.789 1 93.56 159 CYS A C 1
ATOM 1256 O O . CYS A 1 159 ? 1.085 -21.172 6.512 1 93.56 159 CYS A O 1
ATOM 1258 N N . GLY A 1 160 ? 0.632 -23.062 7.73 1 90.88 160 GLY A N 1
ATOM 1259 C CA . GLY A 1 160 ? -0.301 -22.328 8.57 1 90.88 160 GLY A CA 1
ATOM 1260 C C . GLY A 1 160 ? 0.369 -21.266 9.422 1 90.88 160 GLY A C 1
ATOM 1261 O O . GLY A 1 160 ? -0.169 -20.156 9.594 1 90.88 160 GLY A O 1
ATOM 1262 N N . GLU A 1 161 ? 1.548 -21.516 9.852 1 91.81 161 GLU A N 1
ATOM 1263 C CA . GLU A 1 161 ? 2.32 -20.531 10.609 1 91.81 161 GLU A CA 1
ATOM 1264 C C . GLU A 1 161 ? 2.691 -19.328 9.742 1 91.81 161 GLU A C 1
ATOM 1266 O O . GLU A 1 161 ? 2.617 -18.188 10.195 1 91.81 161 GLU A O 1
ATOM 1271 N N . LYS A 1 162 ? 3.082 -19.594 8.602 1 92.12 162 LYS A N 1
ATOM 1272 C CA . LYS A 1 162 ? 3.445 -18.531 7.676 1 92.12 162 LYS A CA 1
ATOM 1273 C C . LYS A 1 162 ? 2.26 -17.609 7.414 1 92.12 162 LYS A C 1
ATOM 1275 O O . LYS A 1 162 ? 2.402 -16.375 7.449 1 92.12 162 LYS A O 1
ATOM 1280 N N . THR A 1 163 ? 1.132 -18.188 7.203 1 92.44 163 THR A N 1
ATOM 1281 C CA . THR A 1 163 ? -0.06 -17.391 6.93 1 92.44 163 THR A CA 1
ATOM 1282 C C . THR A 1 163 ? -0.487 -16.625 8.172 1 92.44 163 THR A C 1
ATOM 1284 O O . THR A 1 163 ? -0.93 -15.469 8.07 1 92.44 163 THR A O 1
ATOM 1287 N N . TRP A 1 164 ? -0.255 -17.234 9.25 1 91.31 164 TRP A N 1
ATOM 1288 C CA . TRP A 1 164 ? -0.612 -16.578 10.508 1 91.31 164 TRP A CA 1
ATOM 1289 C C . TRP A 1 164 ? 0.278 -15.367 10.758 1 91.31 164 TRP A C 1
ATOM 1291 O O . TRP A 1 164 ? -0.203 -14.312 11.188 1 91.31 164 TRP A O 1
ATOM 1301 N N . VAL A 1 165 ? 1.476 -15.508 10.5 1 91.75 165 VAL A N 1
ATOM 1302 C CA . VAL A 1 165 ? 2.416 -14.414 10.711 1 91.75 165 VAL A CA 1
ATOM 1303 C C . VAL A 1 165 ? 2.137 -13.297 9.711 1 91.75 165 VAL A C 1
ATOM 1305 O O . VAL A 1 165 ? 2.219 -12.117 10.047 1 91.75 165 VAL A O 1
ATOM 1308 N N . LEU A 1 166 ? 1.777 -13.664 8.469 1 93.19 166 LEU A N 1
ATOM 1309 C CA . LEU A 1 166 ? 1.427 -12.664 7.465 1 93.19 166 LEU A CA 1
ATOM 1310 C C . LEU A 1 166 ? 0.183 -11.883 7.887 1 93.19 166 LEU A C 1
ATOM 1312 O O . LEU A 1 166 ? 0.12 -10.664 7.715 1 93.19 166 LEU A O 1
ATOM 1316 N N . TRP A 1 167 ? -0.706 -12.57 8.5 1 91.31 167 TRP A N 1
ATOM 1317 C CA . TRP A 1 167 ? -1.936 -11.945 8.977 1 91.31 167 TRP A CA 1
ATOM 1318 C C . TRP A 1 167 ? -1.647 -10.992 10.133 1 91.31 167 TRP A C 1
ATOM 1320 O O . TRP A 1 167 ? -2.168 -9.875 10.164 1 91.31 167 TRP A O 1
ATOM 1330 N N . ASN A 1 168 ? -0.772 -11.383 10.961 1 88.69 168 ASN A N 1
ATOM 1331 C CA . ASN A 1 168 ? -0.437 -10.562 12.117 1 88.69 168 ASN A CA 1
ATOM 1332 C C . ASN A 1 168 ? 0.385 -9.344 11.719 1 88.69 168 ASN A C 1
ATOM 1334 O O . ASN A 1 168 ? 0.41 -8.344 12.445 1 88.69 168 ASN A O 1
ATOM 1338 N N . ALA A 1 169 ? 1.076 -9.477 10.609 1 91.19 169 ALA A N 1
ATOM 1339 C CA . ALA A 1 169 ? 1.926 -8.375 10.156 1 91.19 169 ALA A CA 1
ATOM 1340 C C . ALA A 1 169 ? 1.167 -7.449 9.211 1 91.19 169 ALA A C 1
ATOM 1342 O O . ALA A 1 169 ? 1.717 -6.453 8.734 1 91.19 169 ALA A O 1
ATOM 1343 N N . SER A 1 170 ? -0.095 -7.773 8.969 1 89.75 170 SER A N 1
ATOM 1344 C CA . SER A 1 170 ? -0.9 -6.895 8.125 1 89.75 170 SER A CA 1
ATOM 1345 C C . SER A 1 170 ? -1.212 -5.582 8.836 1 89.75 170 SER A C 1
ATOM 1347 O O . SER A 1 170 ? -1.181 -5.508 10.062 1 89.75 170 SER A O 1
ATOM 1349 N N . THR A 1 171 ? -1.421 -4.574 8.047 1 84.88 171 THR A N 1
ATOM 1350 C CA . THR A 1 171 ? -1.649 -3.242 8.594 1 84.88 171 THR A CA 1
ATOM 1351 C C . THR A 1 171 ? -2.904 -3.225 9.461 1 84.88 171 THR A C 1
ATOM 1353 O O . THR A 1 171 ? -2.922 -2.602 10.523 1 84.88 171 THR A O 1
ATOM 1356 N N . GLU A 1 172 ? -3.922 -3.875 9.086 1 80.19 172 GLU A N 1
ATOM 1357 C CA . GLU A 1 172 ? -5.172 -3.889 9.844 1 80.19 172 GLU A CA 1
ATOM 1358 C C . GLU A 1 172 ? -4.992 -4.562 11.195 1 80.19 172 GLU A C 1
ATOM 1360 O O . GLU A 1 172 ? -5.457 -4.051 12.219 1 80.19 172 GLU A O 1
ATOM 1365 N N . LYS A 1 173 ? -4.27 -5.629 11.195 1 83.12 173 LYS A N 1
ATOM 1366 C CA . LYS A 1 173 ? -4.086 -6.344 12.461 1 83.12 173 LYS A CA 1
ATOM 1367 C C . LYS A 1 173 ? -3.094 -5.621 13.367 1 83.12 173 LYS A C 1
ATOM 1369 O O . LYS A 1 173 ? -3.23 -5.645 14.586 1 83.12 173 LYS A O 1
ATOM 1374 N N . LEU A 1 174 ? -2.129 -5.023 12.797 1 82.19 174 LEU A N 1
ATOM 1375 C CA . LEU A 1 174 ? -1.183 -4.246 13.594 1 82.19 174 LEU A CA 1
ATOM 1376 C C . LEU A 1 174 ? -1.884 -3.088 14.297 1 82.19 174 LEU A C 1
ATOM 1378 O O . LEU A 1 174 ? -1.554 -2.758 15.438 1 82.19 174 LEU A O 1
ATOM 1382 N N . GLN A 1 175 ? -2.881 -2.635 13.672 1 78.12 175 GLN A N 1
ATOM 1383 C CA . GLN A 1 175 ? -3.645 -1.546 14.273 1 78.12 175 GLN A CA 1
ATOM 1384 C C . GLN A 1 175 ? -4.566 -2.061 15.375 1 78.12 175 GLN A C 1
ATOM 1386 O O . GLN A 1 175 ? -4.77 -1.386 16.391 1 78.12 175 GLN A O 1
ATOM 1391 N N . MET A 1 176 ? -5.031 -3.281 15.234 1 72.25 176 MET A N 1
ATOM 1392 C CA . MET A 1 176 ? -6.004 -3.824 16.172 1 72.25 176 MET A CA 1
ATOM 1393 C C . MET A 1 176 ? -5.305 -4.422 17.391 1 72.25 176 MET A C 1
ATOM 1395 O O . MET A 1 176 ? -5.887 -4.484 18.484 1 72.25 176 MET A O 1
ATOM 1399 N N . SER A 1 177 ? -4.258 -5.145 17.219 1 65.88 177 SER A N 1
ATOM 1400 C CA . SER A 1 177 ? -3.613 -5.922 18.266 1 65.88 177 SER A CA 1
ATOM 1401 C C . SER A 1 177 ? -3.156 -5.023 19.422 1 65.88 177 SER A C 1
ATOM 1403 O O . SER A 1 177 ? -2.785 -5.516 20.484 1 65.88 177 SER A O 1
ATOM 1405 N N . MET A 1 178 ? -3.287 -3.824 19.438 1 59.12 178 MET A N 1
ATOM 1406 C CA . MET A 1 178 ? -2.479 -3.051 20.375 1 59.12 178 MET A CA 1
ATOM 1407 C C . MET A 1 178 ? -3.211 -2.857 21.703 1 59.12 178 MET A C 1
ATOM 1409 O O . MET A 1 178 ? -2.584 -2.807 22.75 1 59.12 178 MET A O 1
ATOM 1413 N N . GLN A 1 179 ? -4.445 -2.529 21.828 1 60.91 179 GLN A N 1
ATOM 1414 C CA . GLN A 1 179 ? -4.816 -2.316 23.219 1 60.91 179 GLN A CA 1
ATOM 1415 C C . GLN A 1 179 ? -6.117 -3.039 23.562 1 60.91 179 GLN A C 1
ATOM 1417 O O . GLN A 1 179 ? -7.004 -3.164 22.719 1 60.91 179 GLN A O 1
ATOM 1422 N N . SER A 1 180 ? -5.996 -3.9 24.609 1 66.62 180 SER A N 1
ATOM 1423 C CA . SER A 1 180 ? -7.215 -4.48 25.172 1 66.62 180 SER A CA 1
ATOM 1424 C C . SER A 1 180 ? -8.211 -3.396 25.562 1 66.62 180 SER A C 1
ATOM 1426 O O . SER A 1 180 ? -7.824 -2.332 26.047 1 66.62 180 SER A O 1
ATOM 1428 N N . PRO A 1 181 ? -9.445 -3.654 25.25 1 76.88 181 PRO A N 1
ATOM 1429 C CA . PRO A 1 181 ? -10.461 -2.658 25.578 1 76.88 181 PRO A CA 1
ATOM 1430 C C . PRO A 1 181 ? -10.602 -2.453 27.094 1 76.88 181 PRO A C 1
ATOM 1432 O O . PRO A 1 181 ? -10.5 -3.41 27.859 1 76.88 181 PRO A O 1
ATOM 1435 N N . ASN A 1 182 ? -10.633 -1.283 27.609 1 75.94 182 ASN A N 1
ATOM 1436 C CA . ASN A 1 182 ? -10.844 -0.923 29 1 75.94 182 ASN A CA 1
ATOM 1437 C C . ASN A 1 182 ? -12.133 -0.12 29.188 1 75.94 182 ASN A C 1
ATOM 1439 O O . ASN A 1 182 ? -12.203 1.041 28.781 1 75.94 182 ASN A O 1
ATOM 1443 N N . PRO A 1 183 ? -13.164 -0.702 29.734 1 78.75 183 PRO A N 1
ATOM 1444 C CA . PRO A 1 183 ? -14.414 0.033 29.906 1 78.75 183 PRO A CA 1
ATOM 1445 C C . PRO A 1 183 ? -14.297 1.171 30.922 1 78.75 183 PRO A C 1
ATOM 1447 O O . PRO A 1 183 ? -15.086 2.117 30.891 1 78.75 183 PRO A O 1
ATOM 1450 N N . GLY A 1 184 ? -13.281 1.246 31.672 1 74.5 184 GLY A N 1
ATOM 1451 C CA . GLY A 1 184 ? -13.133 2.277 32.688 1 74.5 184 GLY A CA 1
ATOM 1452 C C . GLY A 1 184 ? -14.062 2.094 33.875 1 74.5 184 GLY A C 1
ATOM 1453 O O . GLY A 1 184 ? -14.805 1.111 33.938 1 74.5 184 GLY A O 1
ATOM 1454 N N . PRO A 1 185 ? -14.055 2.938 34.812 1 79.38 185 PRO A N 1
ATOM 1455 C CA . PRO A 1 185 ? -14.945 2.855 35.969 1 79.38 185 PRO A CA 1
ATOM 1456 C C . PRO A 1 185 ? -16.406 3.131 35.625 1 79.38 185 PRO A C 1
ATOM 1458 O O . PRO A 1 185 ? -16.688 3.68 34.531 1 79.38 185 PRO A O 1
ATOM 1461 N N . ASN A 1 186 ? -17.297 2.674 36.5 1 83.19 186 ASN A N 1
ATOM 1462 C CA . ASN A 1 186 ? -18.719 2.832 36.281 1 83.19 186 ASN A CA 1
ATOM 1463 C C . ASN A 1 186 ? -19.172 4.273 36.5 1 83.19 186 ASN A C 1
ATOM 1465 O O . ASN A 1 186 ? -19.406 4.695 37.625 1 83.19 186 ASN A O 1
ATOM 1469 N N . TYR A 1 187 ? -19.391 4.973 35.5 1 85.19 187 TYR A N 1
ATOM 1470 C CA . TYR A 1 187 ? -19.734 6.391 35.531 1 85.19 187 TYR A CA 1
ATOM 1471 C C . TYR A 1 187 ? -21.141 6.609 36.062 1 85.19 187 TYR A C 1
ATOM 1473 O O . TYR A 1 187 ? -21.359 7.473 36.906 1 85.19 187 TYR A O 1
ATOM 1481 N N . PRO A 1 188 ? -22.141 5.828 35.625 1 86.38 188 PRO A N 1
ATOM 1482 C CA . PRO A 1 188 ? -23.5 6.078 36.125 1 86.38 188 PRO A CA 1
ATOM 1483 C C . PRO A 1 188 ? -23.609 5.922 37.625 1 86.38 188 PRO A C 1
ATOM 1485 O O . PRO A 1 188 ? -24.297 6.711 38.281 1 86.38 188 PRO A O 1
ATOM 1488 N N . LYS A 1 189 ? -22.969 4.949 38.156 1 83.94 189 LYS A N 1
ATOM 1489 C CA . LYS A 1 189 ? -23.016 4.754 39.594 1 83.94 189 LYS A CA 1
ATOM 1490 C C . LYS A 1 189 ? -22.328 5.91 40.312 1 83.94 189 LYS A C 1
ATOM 1492 O O . LYS A 1 189 ? -22.797 6.34 41.375 1 83.94 189 LYS A O 1
ATOM 1497 N N . PHE A 1 190 ? -21.297 6.328 39.844 1 85.06 190 PHE A N 1
ATOM 1498 C CA . PHE A 1 190 ? -20.562 7.438 40.438 1 85.06 190 PHE A CA 1
ATOM 1499 C C . PHE A 1 190 ? -21.406 8.703 40.438 1 85.06 190 PHE A C 1
ATOM 1501 O O . PHE A 1 190 ? -21.438 9.43 41.438 1 85.06 190 PHE A O 1
ATOM 1508 N N . THR A 1 191 ? -21.953 9.008 39.344 1 86.62 191 THR A N 1
ATOM 1509 C CA . THR A 1 191 ? -22.734 10.227 39.25 1 86.62 191 THR A CA 1
ATOM 1510 C C . THR A 1 191 ? -24 10.148 40.125 1 86.62 191 THR A C 1
ATOM 1512 O O . THR A 1 191 ? -24.453 11.156 40.656 1 86.62 191 THR A O 1
ATOM 1515 N N . GLU A 1 192 ? -24.562 8.984 40.188 1 85 192 GLU A N 1
ATOM 1516 C CA . GLU A 1 192 ? -25.703 8.805 41.062 1 85 192 GLU A CA 1
ATOM 1517 C C . GLU A 1 192 ? -25.344 9.086 42.531 1 85 192 GLU A C 1
ATOM 1519 O O . GLU A 1 192 ? -26.094 9.742 43.25 1 85 192 GLU A O 1
ATOM 1524 N N . GLU A 1 193 ? -24.25 8.539 42.875 1 83.5 193 GLU A N 1
ATOM 1525 C CA . GLU A 1 193 ? -23.766 8.781 44.219 1 83.5 193 GLU A CA 1
ATOM 1526 C C . GLU A 1 193 ? -23.453 10.258 44.438 1 83.5 193 GLU A C 1
ATOM 1528 O O . GLU A 1 193 ? -23.734 10.812 45.5 1 83.5 193 GLU A O 1
ATOM 1533 N N . TYR A 1 194 ? -22.859 10.844 43.531 1 84 194 TYR A N 1
ATOM 1534 C CA . TYR A 1 194 ? -22.531 12.258 43.625 1 84 194 TYR A CA 1
ATOM 1535 C C . TYR A 1 194 ? -23.781 13.109 43.781 1 84 194 TYR A C 1
ATOM 1537 O O . TYR A 1 194 ? -23.812 14.008 44.625 1 84 194 TYR A O 1
ATOM 1545 N N . CYS A 1 195 ? -24.766 12.828 42.938 1 84.31 195 CYS A N 1
ATOM 1546 C CA . CYS A 1 195 ? -26 13.594 43 1 84.31 195 CYS A CA 1
ATOM 1547 C C . CYS A 1 195 ? -26.734 13.352 44.312 1 84.31 195 CYS A C 1
ATOM 1549 O O . CYS A 1 195 ? -27.328 14.281 44.875 1 84.31 195 CYS A O 1
ATOM 1551 N N . LEU A 1 196 ? -26.719 12.133 44.75 1 84.38 196 LEU A N 1
ATOM 1552 C CA . LEU A 1 196 ? -27.344 11.812 46.031 1 84.38 196 LEU A CA 1
ATOM 1553 C C . LEU A 1 196 ? -26.656 12.555 47.156 1 84.38 196 LEU A C 1
ATOM 1555 O O . LEU A 1 196 ? -27.328 13.094 48.062 1 84.38 196 LEU A O 1
ATOM 1559 N N . ARG A 1 197 ? -25.422 12.602 47.125 1 84.5 197 ARG A N 1
ATOM 1560 C CA . ARG A 1 197 ? -24.672 13.281 48.156 1 84.5 197 ARG A CA 1
ATOM 1561 C C . ARG A 1 197 ? -24.844 14.797 48.062 1 84.5 197 ARG A C 1
ATOM 1563 O O . ARG A 1 197 ? -24.859 15.492 49.094 1 84.5 197 ARG A O 1
ATOM 1570 N N . GLN A 1 198 ? -24.938 15.305 46.906 1 83.75 198 GLN A N 1
ATOM 1571 C CA . GLN A 1 198 ? -25.188 16.734 46.719 1 83.75 198 GLN A CA 1
ATOM 1572 C C . GLN A 1 198 ? -26.547 17.125 47.25 1 83.75 198 GLN A C 1
ATOM 1574 O O . GLN A 1 198 ? -26.703 18.203 47.844 1 83.75 198 GLN A O 1
ATOM 1579 N N . GLU A 1 199 ? -27.469 16.219 47.031 1 83.56 199 GLU A N 1
ATOM 1580 C CA . GLU A 1 199 ? -28.812 16.484 47.531 1 83.56 199 GLU A CA 1
ATOM 1581 C C . GLU A 1 199 ? -28.875 16.422 49.031 1 83.56 199 GLU A C 1
ATOM 1583 O O . GLU A 1 199 ? -29.672 17.125 49.656 1 83.56 199 GLU A O 1
ATOM 1588 N N . GLU A 1 200 ? -28.047 15.562 49.562 1 85.75 200 GLU A N 1
ATOM 1589 C CA . GLU A 1 200 ? -27.969 15.469 51 1 85.75 200 GLU A CA 1
ATOM 1590 C C . GLU A 1 200 ? -27.234 16.672 51.594 1 85.75 200 GLU A C 1
ATOM 1592 O O . GLU A 1 200 ? -27.25 16.875 52.812 1 85.75 200 GLU A O 1
ATOM 1597 N N . GLY A 1 201 ? -26.594 17.531 50.844 1 77.5 201 GLY A N 1
ATOM 1598 C CA . GLY A 1 201 ? -26.016 18.781 51.312 1 77.5 201 GLY A CA 1
ATOM 1599 C C . GLY A 1 201 ? -24.516 18.719 51.5 1 77.5 201 GLY A C 1
ATOM 1600 O O . GLY A 1 201 ? -23.922 19.594 52.125 1 77.5 201 GLY A O 1
ATOM 1601 N N . TYR A 1 202 ? -23.797 17.688 51.062 1 76.38 202 TYR A N 1
ATOM 1602 C CA . TYR A 1 202 ? -22.359 17.562 51.281 1 76.38 202 TYR A CA 1
ATOM 1603 C C . TYR A 1 202 ? -21.594 18.344 50.219 1 76.38 202 TYR A C 1
ATOM 1605 O O . TYR A 1 202 ? -22.047 18.453 49.062 1 76.38 202 TYR A O 1
ATOM 1613 N N . ASP A 1 203 ? -20.656 19.141 50.625 1 69.94 203 ASP A N 1
ATOM 1614 C CA . ASP A 1 203 ? -19.75 19.781 49.656 1 69.94 203 ASP A CA 1
ATOM 1615 C C . ASP A 1 203 ? -18.75 18.781 49.094 1 69.94 203 ASP A C 1
ATOM 1617 O O . ASP A 1 203 ? -17.938 18.219 49.844 1 69.94 203 ASP A O 1
ATOM 1621 N N . LEU A 1 204 ? -19 18.234 47.906 1 69.25 204 LEU A N 1
ATOM 1622 C CA . LEU A 1 204 ? -18.188 17.172 47.312 1 69.25 204 LEU A CA 1
ATOM 1623 C C . LEU A 1 204 ? -17.031 17.75 46.531 1 69.25 204 LEU A C 1
ATOM 1625 O O . LEU A 1 204 ? -17.203 18.719 45.781 1 69.25 204 LEU A O 1
ATOM 1629 N N . GLY A 1 205 ? -15.672 17.578 47 1 64.62 205 GLY A N 1
ATOM 1630 C CA . GLY A 1 205 ? -14.477 17.906 46.25 1 64.62 205 GLY A CA 1
ATOM 1631 C C . GLY A 1 205 ? -13.906 16.719 45.469 1 64.62 205 GLY A C 1
ATOM 1632 O O . GLY A 1 205 ? -14.234 15.57 45.781 1 64.62 205 GLY A O 1
ATOM 1633 N N . PHE A 1 206 ? -13.492 16.891 44.188 1 67.06 206 PHE A N 1
ATOM 1634 C CA . PHE A 1 206 ? -12.82 15.875 43.375 1 67.06 206 PHE A CA 1
ATOM 1635 C C . PHE A 1 206 ? -11.344 15.797 43.75 1 67.06 206 PHE A C 1
ATOM 1637 O O . PHE A 1 206 ? -10.656 16.812 43.781 1 67.06 206 PHE A O 1
ATOM 1644 N N . HIS A 1 207 ? -10.938 14.773 44.531 1 61.56 207 HIS A N 1
ATOM 1645 C CA . HIS A 1 207 ? -9.5 14.594 44.75 1 61.56 207 HIS A CA 1
ATOM 1646 C C . HIS A 1 207 ? -8.852 13.906 43.562 1 61.56 207 HIS A C 1
ATOM 1648 O O . HIS A 1 207 ? -9.312 12.844 43.125 1 61.56 207 HIS A O 1
ATOM 1654 N N . GLU A 1 208 ? -8.117 14.641 42.812 1 60.16 208 GLU A N 1
ATOM 1655 C CA . GLU A 1 208 ? -7.426 14.156 41.594 1 60.16 208 GLU A CA 1
ATOM 1656 C C . GLU A 1 208 ? -6.285 13.211 41.969 1 60.16 208 GLU A C 1
ATOM 1658 O O . GLU A 1 208 ? -5.387 13.578 42.719 1 60.16 208 GLU A O 1
ATOM 1663 N N . ILE A 1 209 ? -6.516 11.938 41.938 1 55.06 209 ILE A N 1
ATOM 1664 C CA . ILE A 1 209 ? -5.41 11 42.125 1 55.06 209 ILE A CA 1
ATOM 1665 C C . ILE A 1 209 ? -4.617 10.867 40.844 1 55.06 209 ILE A C 1
ATOM 1667 O O . ILE A 1 209 ? -5.188 10.594 39.781 1 55.06 209 ILE A O 1
ATOM 1671 N N . SER A 1 210 ? -3.465 11.477 40.875 1 53.34 210 SER A N 1
ATOM 1672 C CA . SER A 1 210 ? -2.584 11.305 39.719 1 53.34 210 SER A CA 1
ATOM 1673 C C . SER A 1 210 ? -2.402 9.828 39.375 1 53.34 210 SER A C 1
ATOM 1675 O O . SER A 1 210 ? -2.199 9 40.281 1 53.34 210 SER A O 1
ATOM 1677 N N . GLU A 1 211 ? -2.963 9.352 38.469 1 52.75 211 GLU A N 1
ATOM 1678 C CA . GLU A 1 211 ? -2.703 7.98 38.031 1 52.75 211 GLU A CA 1
ATOM 1679 C C . GLU A 1 211 ? -1.221 7.637 38.156 1 52.75 211 GLU A C 1
ATOM 1681 O O . GLU A 1 211 ? -0.387 8.25 37.469 1 52.75 211 GLU A O 1
ATOM 1686 N N . VAL A 1 212 ? -0.689 7.316 39.375 1 46.69 212 VAL A N 1
ATOM 1687 C CA . VAL A 1 212 ? 0.7 6.91 39.562 1 46.69 212 VAL A CA 1
ATOM 1688 C C . VAL A 1 212 ? 1.053 5.824 38.531 1 46.69 212 VAL A C 1
ATOM 1690 O O . VAL A 1 212 ? 0.468 4.742 38.531 1 46.69 212 VAL A O 1
ATOM 1693 N N . HIS A 1 213 ? 1.241 6.145 37.438 1 47 213 HIS A N 1
ATOM 1694 C CA . HIS A 1 213 ? 1.761 5.109 36.531 1 47 213 HIS A CA 1
ATOM 1695 C C . HIS A 1 213 ? 3.047 4.504 37.094 1 47 213 HIS A C 1
ATOM 1697 O O . HIS A 1 213 ? 3.93 5.23 37.562 1 47 213 HIS A O 1
ATOM 1703 N N . GLU A 1 214 ? 2.979 3.363 37.656 1 43.59 214 GLU A N 1
ATOM 1704 C CA . GLU A 1 214 ? 4.156 2.664 38.188 1 43.59 214 GLU A CA 1
ATOM 1705 C C . GLU A 1 214 ? 5.406 3.053 37.406 1 43.59 214 GLU A C 1
ATOM 1707 O O . GLU A 1 214 ? 5.441 2.926 36.156 1 43.59 214 GLU A O 1
ATOM 1712 N N . PRO A 1 215 ? 6.125 4.004 37.969 1 43.12 215 PRO A N 1
ATOM 1713 C CA . PRO A 1 215 ? 7.406 4.234 37.281 1 43.12 215 PRO A CA 1
ATOM 1714 C C . PRO A 1 215 ? 8.062 2.943 36.812 1 43.12 215 PRO A C 1
ATOM 1716 O O . PRO A 1 215 ? 8.023 1.928 37.5 1 43.12 215 PRO A O 1
ATOM 1719 N N . MET A 1 216 ? 8.062 2.629 35.625 1 43.09 216 MET A N 1
ATOM 1720 C CA . MET A 1 216 ? 8.938 1.519 35.281 1 43.09 216 MET A CA 1
ATOM 1721 C C . MET A 1 216 ? 10.219 1.542 36.094 1 43.09 216 MET A C 1
ATOM 1723 O O . MET A 1 216 ? 10.758 2.611 36.406 1 43.09 216 MET A O 1
ATOM 1727 N N . ASP A 1 217 ? 10.516 0.576 36.906 1 41.34 217 ASP A N 1
ATOM 1728 C CA . ASP A 1 217 ? 11.719 0.386 37.719 1 41.34 217 ASP A CA 1
ATOM 1729 C C . ASP A 1 217 ? 12.938 1.004 37.031 1 41.34 217 ASP A C 1
ATOM 1731 O O . ASP A 1 217 ? 13.312 0.604 35.938 1 41.34 217 ASP A O 1
ATOM 1735 N N . PRO A 1 218 ? 13.242 2.215 37.375 1 41.34 218 PRO A N 1
ATOM 1736 C CA . PRO A 1 218 ? 14.492 2.844 36.938 1 41.34 218 PRO A CA 1
ATOM 1737 C C . PRO A 1 218 ? 15.656 1.856 36.844 1 41.34 218 PRO A C 1
ATOM 1739 O O . PRO A 1 218 ? 16.75 2.221 36.406 1 41.34 218 PRO A O 1
ATOM 1742 N N . SER A 1 219 ? 15.648 0.833 37.75 1 38.59 219 SER A N 1
ATOM 1743 C CA . SER A 1 219 ? 16.797 -0.062 37.875 1 38.59 219 SER A CA 1
ATOM 1744 C C . SER A 1 219 ? 17.156 -0.699 36.531 1 38.59 219 SER A C 1
ATOM 1746 O O . SER A 1 219 ? 18.016 -1.582 36.5 1 38.59 219 SER A O 1
ATOM 1748 N N . ILE A 1 220 ? 16.406 -0.652 35.625 1 42.78 220 ILE A N 1
ATOM 1749 C CA . ILE A 1 220 ? 16.922 -1.102 34.344 1 42.78 220 ILE A CA 1
ATOM 1750 C C . ILE A 1 220 ? 18.234 -0.365 34.031 1 42.78 220 ILE A C 1
ATOM 1752 O O . ILE A 1 220 ? 18.625 -0.26 32.875 1 42.78 220 ILE A O 1
ATOM 1756 N N . GLY A 1 221 ? 18.828 0.518 34.844 1 36.84 221 GLY A N 1
ATOM 1757 C CA . GLY A 1 221 ? 20.031 1.297 34.656 1 36.84 221 GLY A CA 1
ATOM 1758 C C . GLY A 1 221 ? 21.234 0.455 34.281 1 36.84 221 GLY A C 1
ATOM 1759 O O . GLY A 1 221 ? 21.891 0.738 33.25 1 36.84 221 GLY A O 1
ATOM 1760 N N . SER A 1 222 ? 22.188 -0.061 35.375 1 36.5 222 SER A N 1
ATOM 1761 C CA . SER A 1 222 ? 23.641 -0.04 35.406 1 36.5 222 SER A CA 1
ATOM 1762 C C . SER A 1 222 ? 24.219 -1.066 34.438 1 36.5 222 SER A C 1
ATOM 1764 O O . SER A 1 222 ? 25.188 -0.777 33.719 1 36.5 222 SER A O 1
ATOM 1766 N N . ASN A 1 223 ? 24.438 -2.502 34.688 1 36.16 223 ASN A N 1
ATOM 1767 C CA . ASN A 1 223 ? 25.453 -3.387 34.125 1 36.16 223 ASN A CA 1
ATOM 1768 C C . ASN A 1 223 ? 24.938 -4.148 32.906 1 36.16 223 ASN A C 1
ATOM 1770 O O . ASN A 1 223 ? 25.656 -4.969 32.312 1 36.16 223 ASN A O 1
ATOM 1774 N N . ASP A 1 224 ? 23.734 -4.742 32.75 1 45.19 224 ASP A N 1
ATOM 1775 C CA . ASP A 1 224 ? 23.312 -5.738 31.781 1 45.19 224 ASP A CA 1
ATOM 1776 C C . ASP A 1 224 ? 23.156 -5.113 30.391 1 45.19 224 ASP A C 1
ATOM 1778 O O . ASP A 1 224 ? 22.844 -3.924 30.266 1 45.19 224 ASP A O 1
ATOM 1782 N N . PRO A 1 225 ? 23.734 -5.828 29.281 1 55 225 PRO A N 1
ATOM 1783 C CA . PRO A 1 225 ? 23.781 -5.066 28.031 1 55 225 PRO A CA 1
ATOM 1784 C C . PRO A 1 225 ? 22.469 -4.316 27.75 1 55 225 PRO A C 1
ATOM 1786 O O . PRO A 1 225 ? 21.438 -4.938 27.516 1 55 225 PRO A O 1
ATOM 1789 N N . LYS A 1 226 ? 22.219 -3.205 28.375 1 67.56 226 LYS A N 1
ATOM 1790 C CA . LYS A 1 226 ? 21.234 -2.184 28.734 1 67.56 226 LYS A CA 1
ATOM 1791 C C . LYS A 1 226 ? 20.469 -1.702 27.516 1 67.56 226 LYS A C 1
ATOM 1793 O O . LYS A 1 226 ? 19.266 -1.476 27.578 1 67.56 226 LYS A O 1
ATOM 1798 N N . ASP A 1 227 ? 21.172 -2.082 26.422 1 79.5 227 ASP A N 1
ATOM 1799 C CA . ASP A 1 227 ? 20.531 -1.506 25.25 1 79.5 227 ASP A CA 1
ATOM 1800 C C . ASP A 1 227 ? 19.375 -2.381 24.766 1 79.5 227 ASP A C 1
ATOM 1802 O O . ASP A 1 227 ? 18.328 -1.87 24.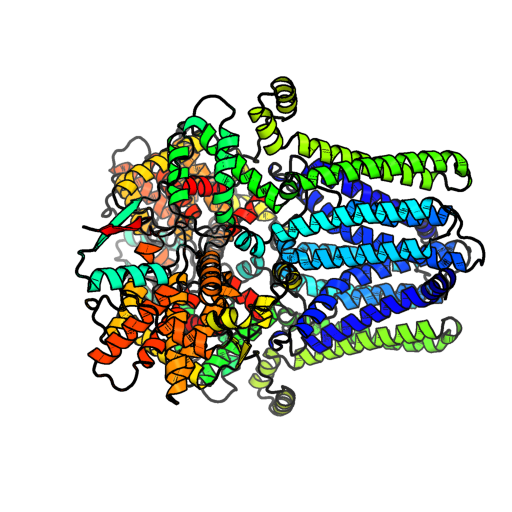375 1 79.5 227 ASP A O 1
ATOM 1806 N N . ILE A 1 228 ? 19.516 -3.711 24.969 1 78.5 228 ILE A N 1
ATOM 1807 C CA . ILE A 1 228 ? 18.484 -4.629 24.484 1 78.5 228 ILE A CA 1
ATOM 1808 C C . ILE A 1 228 ? 17.281 -4.574 25.422 1 78.5 228 ILE A C 1
ATOM 1810 O O . ILE A 1 228 ? 16.141 -4.633 24.969 1 78.5 228 ILE A O 1
ATOM 1814 N N . VAL A 1 229 ? 17.547 -4.418 26.625 1 78.62 229 VAL A N 1
ATOM 1815 C CA . VAL A 1 229 ? 16.469 -4.363 27.609 1 78.62 229 VAL A CA 1
ATOM 1816 C C . VAL A 1 229 ? 15.648 -3.086 27.406 1 78.62 229 VAL A C 1
ATOM 1818 O O . VAL A 1 229 ? 14.422 -3.115 27.453 1 78.62 229 VAL A O 1
ATOM 1821 N N . ARG A 1 230 ? 16.406 -2.064 27.219 1 84.12 230 ARG A N 1
ATOM 1822 C CA . ARG A 1 230 ? 15.734 -0.798 26.969 1 84.12 230 ARG A CA 1
ATOM 1823 C C . ARG A 1 230 ? 14.867 -0.877 25.703 1 84.12 230 ARG A C 1
ATOM 1825 O O . ARG A 1 230 ? 13.719 -0.432 25.703 1 84.12 230 ARG A O 1
ATOM 1832 N N . ALA A 1 231 ? 15.422 -1.495 24.703 1 86.31 231 ALA A N 1
ATOM 1833 C CA . ALA A 1 231 ? 14.695 -1.605 23.438 1 86.31 231 ALA A CA 1
ATOM 1834 C C . ALA A 1 231 ? 13.461 -2.492 23.578 1 86.31 231 ALA A C 1
ATOM 1836 O O . ALA A 1 231 ? 12.414 -2.213 23 1 86.31 231 ALA A O 1
ATOM 1837 N N . HIS A 1 232 ? 13.562 -3.523 24.406 1 83.06 232 HIS A N 1
ATOM 1838 C CA . HIS A 1 232 ? 12.445 -4.438 24.609 1 83.06 232 HIS A CA 1
ATOM 1839 C C . HIS A 1 232 ? 11.328 -3.766 25.406 1 83.06 232 HIS A C 1
ATOM 1841 O O . HIS A 1 232 ? 10.148 -4.062 25.203 1 83.06 232 HIS A O 1
ATOM 1847 N N . ALA A 1 233 ? 11.688 -2.936 26.188 1 82.81 233 ALA A N 1
ATOM 1848 C CA . ALA A 1 233 ? 10.695 -2.234 27 1 82.81 233 ALA A CA 1
ATOM 1849 C C . ALA A 1 233 ? 9.945 -1.201 26.172 1 82.81 233 ALA A C 1
ATOM 1851 O O . ALA A 1 233 ? 8.75 -0.979 26.375 1 82.81 233 ALA A O 1
ATOM 1852 N N . LEU A 1 234 ? 10.586 -0.66 25.281 1 89.75 234 LEU A N 1
ATOM 1853 C CA . LEU A 1 234 ? 10.008 0.438 24.5 1 89.75 234 LEU A CA 1
ATOM 1854 C C . LEU A 1 234 ? 9.281 -0.087 23.281 1 89.75 234 LEU A C 1
ATOM 1856 O O . LEU A 1 234 ? 8.328 0.538 22.797 1 89.75 234 LEU A O 1
ATOM 1860 N N . PHE A 1 235 ? 9.594 -1.218 22.797 1 88.62 235 PHE A N 1
ATOM 1861 C CA . PHE A 1 235 ? 9.156 -1.696 21.484 1 88.62 235 PHE A CA 1
ATOM 1862 C C . PHE A 1 235 ? 7.648 -1.915 21.469 1 88.62 235 PHE A C 1
ATOM 1864 O O . PHE A 1 235 ? 6.977 -1.555 20.5 1 88.62 235 PHE A O 1
ATOM 1871 N N . PRO A 1 236 ? 7.035 -2.445 22.438 1 84.38 236 PRO A N 1
ATOM 1872 C CA . PRO A 1 236 ? 5.594 -2.691 22.375 1 84.38 236 PRO A CA 1
ATOM 1873 C C . PRO A 1 236 ? 4.785 -1.405 22.203 1 84.38 236 PRO A C 1
ATOM 1875 O O . PRO A 1 236 ? 3.736 -1.409 21.562 1 84.38 236 PRO A O 1
ATOM 1878 N N . SER A 1 237 ? 5.285 -0.346 22.672 1 85.81 237 SER A N 1
ATOM 1879 C CA . SER A 1 237 ? 4.562 0.917 22.547 1 85.81 237 SER A CA 1
ATOM 1880 C C . SER A 1 237 ? 4.902 1.621 21.25 1 85.81 237 SER A C 1
ATOM 1882 O O . SER A 1 237 ? 4.016 2.158 20.578 1 85.81 237 SER A O 1
ATOM 1884 N N . PHE A 1 238 ? 6.113 1.539 20.828 1 90.12 238 PHE A N 1
ATOM 1885 C CA . PHE A 1 238 ? 6.543 2.367 19.703 1 90.12 238 PHE A CA 1
ATOM 1886 C C . PHE A 1 238 ? 6.34 1.635 18.391 1 90.12 238 PHE A C 1
ATOM 1888 O O . PHE A 1 238 ? 6.453 2.234 17.312 1 90.12 238 PHE A O 1
ATOM 1895 N N . ARG A 1 239 ? 6.098 0.337 18.453 1 88.94 239 ARG A N 1
ATOM 1896 C CA . ARG A 1 239 ? 5.773 -0.376 17.219 1 88.94 239 ARG A CA 1
ATOM 1897 C C . ARG A 1 239 ? 4.496 0.166 16.594 1 88.94 239 ARG A C 1
ATOM 1899 O O . ARG A 1 239 ? 4.273 0.015 15.391 1 88.94 239 ARG A O 1
ATOM 1906 N N . ARG A 1 240 ? 3.719 0.883 17.328 1 85.19 240 ARG A N 1
ATOM 1907 C CA . ARG A 1 240 ? 2.447 1.435 16.875 1 85.19 240 ARG A CA 1
ATOM 1908 C C . ARG A 1 240 ? 2.666 2.604 15.922 1 85.19 240 ARG A C 1
ATOM 1910 O O . ARG A 1 240 ? 1.786 2.934 15.125 1 85.19 240 ARG A O 1
ATOM 1917 N N . LEU A 1 241 ? 3.793 3.154 16.016 1 88.75 241 LEU A N 1
ATOM 1918 C CA . LEU A 1 241 ? 4.102 4.293 15.156 1 88.75 241 LEU A CA 1
ATOM 1919 C C . LEU A 1 241 ? 4.168 3.865 13.688 1 88.75 241 LEU A C 1
ATOM 1921 O O . LEU A 1 241 ? 3.855 4.652 12.797 1 88.75 241 LEU A O 1
ATOM 1925 N N . PHE A 1 242 ? 4.504 2.607 13.477 1 89 242 PHE A N 1
ATOM 1926 C CA . PHE A 1 242 ? 4.645 2.113 12.117 1 89 242 PHE A CA 1
ATOM 1927 C C . PHE A 1 242 ? 3.281 1.894 11.477 1 89 242 PHE A C 1
ATOM 1929 O O . PHE A 1 242 ? 3.174 1.782 10.25 1 89 242 PHE A O 1
ATOM 1936 N N . ALA A 1 243 ? 2.268 1.857 12.289 1 83.5 243 ALA A N 1
ATOM 1937 C CA . ALA A 1 243 ? 0.896 1.759 11.797 1 83.5 243 ALA A CA 1
ATOM 1938 C C . ALA A 1 243 ? 0.192 3.111 11.859 1 83.5 243 ALA A C 1
ATOM 1940 O O . ALA A 1 243 ? -1.036 3.184 11.781 1 83.5 243 ALA A O 1
ATOM 1941 N N . ASN A 1 244 ? 0.906 4.156 12.039 1 80.5 244 ASN A N 1
ATOM 1942 C CA . ASN A 1 244 ? 0.405 5.527 12.078 1 80.5 244 ASN A CA 1
ATOM 1943 C C . ASN A 1 244 ? -0.579 5.73 13.227 1 80.5 244 ASN A C 1
ATOM 1945 O O . ASN A 1 244 ? -1.596 6.41 13.07 1 80.5 244 ASN A O 1
ATOM 1949 N N . LEU A 1 245 ? -0.284 5.145 14.352 1 80.81 245 LEU A N 1
ATOM 1950 C CA . LEU A 1 245 ? -1.116 5.328 15.531 1 80.81 245 LEU A CA 1
ATOM 1951 C C . LEU A 1 245 ? -0.483 6.328 16.5 1 80.81 245 LEU A C 1
ATOM 1953 O O . LEU A 1 245 ? 0.73 6.543 16.469 1 80.81 245 LEU A O 1
ATOM 1957 N N . ILE A 1 246 ? -1.373 6.902 17.266 1 77.94 246 ILE A N 1
ATOM 1958 C CA . ILE A 1 246 ? -0.919 7.91 18.219 1 77.94 246 ILE A CA 1
ATOM 1959 C C . ILE A 1 246 ? -0.597 7.246 19.562 1 77.94 246 ILE A C 1
ATOM 1961 O O . ILE A 1 246 ? -1.291 6.32 19.984 1 77.94 246 ILE A O 1
ATOM 1965 N N . LEU A 1 247 ? 0.523 7.684 20.109 1 81.69 247 LEU A N 1
ATOM 1966 C CA . LEU A 1 247 ? 0.965 7.141 21.391 1 81.69 247 LEU A CA 1
ATOM 1967 C C . LEU A 1 247 ? 0.436 7.98 22.547 1 81.69 247 LEU A C 1
ATOM 1969 O O . LEU A 1 247 ? 0.035 9.133 22.359 1 81.69 247 LEU A O 1
ATOM 1973 N N . SER A 1 248 ? 0.38 7.363 23.656 1 77.12 248 SER A N 1
ATOM 1974 C CA . SER A 1 248 ? -0.094 8.047 24.844 1 77.12 248 SER A CA 1
ATOM 1975 C C . SER A 1 248 ? 0.975 8.977 25.422 1 77.12 248 SER A C 1
ATOM 1977 O O . SER A 1 248 ? 2.15 8.867 25.062 1 77.12 248 SER A O 1
ATOM 1979 N N . ASP A 1 249 ? 0.564 9.859 26.312 1 76.5 249 ASP A N 1
ATOM 1980 C CA . ASP A 1 249 ? 1.487 10.781 26.969 1 76.5 249 ASP A CA 1
ATOM 1981 C C . ASP A 1 249 ? 2.406 10.039 27.938 1 76.5 249 ASP A C 1
ATOM 1983 O O . ASP A 1 249 ? 3.557 10.438 28.125 1 76.5 249 ASP A O 1
ATOM 1987 N N . HIS A 1 250 ? 1.894 8.969 28.391 1 74.62 250 HIS A N 1
ATOM 1988 C CA . HIS A 1 250 ? 2.715 8.172 29.297 1 74.62 250 HIS A CA 1
ATOM 1989 C C . HIS A 1 250 ? 3.898 7.551 28.562 1 74.62 250 HIS A C 1
ATOM 1991 O O . HIS A 1 250 ? 5.012 7.508 29.094 1 74.62 250 HIS A O 1
ATOM 1997 N N . ASP A 1 251 ? 3.641 7.105 27.438 1 81.56 251 ASP A N 1
ATOM 1998 C CA . ASP A 1 251 ? 4.715 6.531 26.641 1 81.56 251 ASP A CA 1
ATOM 1999 C C . ASP A 1 251 ? 5.762 7.586 26.281 1 81.56 251 ASP A C 1
ATOM 2001 O O . ASP A 1 251 ? 6.957 7.293 26.234 1 81.56 251 ASP A O 1
ATOM 2005 N N . LYS A 1 252 ? 5.277 8.766 26.125 1 84.31 252 LYS A N 1
ATOM 2006 C CA . LYS A 1 252 ? 6.172 9.867 25.781 1 84.31 252 LYS A CA 1
ATOM 2007 C C . LYS A 1 252 ? 7.125 10.172 26.938 1 84.31 252 LYS A C 1
ATOM 2009 O O . LYS A 1 252 ? 8.336 10.258 26.734 1 84.31 252 LYS A O 1
ATOM 2014 N N . ILE A 1 253 ? 6.578 10.227 28.094 1 82.44 253 ILE A N 1
ATOM 2015 C CA . ILE A 1 253 ? 7.371 10.602 29.266 1 82.44 253 ILE A CA 1
ATOM 2016 C C . ILE A 1 253 ? 8.344 9.477 29.609 1 82.44 253 ILE A C 1
ATOM 2018 O O . ILE A 1 253 ? 9.508 9.727 29.922 1 82.44 253 ILE A O 1
ATOM 2022 N N . MET A 1 254 ? 7.879 8.328 29.5 1 83.75 254 MET A N 1
ATOM 2023 C CA . MET A 1 254 ? 8.727 7.188 29.812 1 83.75 254 MET A CA 1
ATOM 2024 C C . MET A 1 254 ? 9.906 7.094 28.844 1 83.75 254 MET A C 1
ATOM 2026 O O . MET A 1 254 ? 11.047 6.914 29.266 1 83.75 254 MET A O 1
ATOM 2030 N N . SER A 1 255 ? 9.672 7.242 27.625 1 90 255 SER A N 1
ATOM 2031 C CA . SER A 1 255 ? 10.727 7.137 26.625 1 90 255 SER A CA 1
ATOM 2032 C C . SER A 1 255 ? 11.703 8.305 26.719 1 90 255 SER A C 1
ATOM 2034 O O . SER A 1 255 ? 12.914 8.125 26.594 1 90 255 SER A O 1
ATOM 2036 N N . MET A 1 256 ? 11.18 9.477 27 1 88 256 MET A N 1
ATOM 2037 C CA . MET A 1 256 ? 12.023 10.664 27.125 1 88 256 MET A CA 1
ATOM 2038 C C . MET A 1 256 ? 12.984 10.508 28.297 1 88 256 MET A C 1
ATOM 2040 O O . MET A 1 256 ? 14.164 10.867 28.188 1 88 256 MET A O 1
ATOM 2044 N N . ASN A 1 257 ? 12.508 9.914 29.312 1 85.69 257 ASN A N 1
ATOM 2045 C CA . ASN A 1 257 ? 13.352 9.719 30.5 1 85.69 257 ASN A CA 1
ATOM 2046 C C . ASN A 1 257 ? 14.453 8.695 30.234 1 85.69 257 ASN A C 1
ATOM 2048 O O . ASN A 1 257 ? 15.594 8.891 30.641 1 85.69 257 ASN A O 1
ATOM 2052 N N . ILE A 1 258 ? 14.125 7.738 29.531 1 88.38 258 ILE A N 1
ATOM 2053 C CA . ILE A 1 258 ? 15.109 6.703 29.219 1 88.38 258 ILE A CA 1
ATOM 2054 C C . ILE A 1 258 ? 16.172 7.266 28.297 1 88.38 258 ILE A C 1
ATOM 2056 O O . ILE A 1 258 ? 17.375 7.059 28.516 1 88.38 258 ILE A O 1
ATOM 2060 N N . PHE A 1 259 ? 15.836 8.07 27.344 1 90.81 259 PHE A N 1
ATOM 2061 C CA . PHE A 1 259 ? 16.797 8.547 26.344 1 90.81 259 PHE A CA 1
ATOM 2062 C C . PHE A 1 259 ? 17.578 9.734 26.875 1 90.81 259 PHE A C 1
ATOM 2064 O O . PHE A 1 259 ? 18.719 9.977 26.453 1 90.81 259 PHE A O 1
ATOM 2071 N N . GLN A 1 260 ? 16.969 10.445 27.734 1 86.56 260 GLN A N 1
ATOM 2072 C CA . GLN A 1 260 ? 17.719 11.531 28.359 1 86.56 260 GLN A CA 1
ATOM 2073 C C . GLN A 1 260 ? 18.828 11 29.25 1 86.56 260 GLN A C 1
ATOM 2075 O O . GLN A 1 260 ? 19.844 11.664 29.453 1 86.56 260 GLN A O 1
ATOM 2080 N N . SER A 1 261 ? 18.594 9.781 29.656 1 84.75 261 SER A N 1
ATOM 2081 C CA . SER A 1 261 ? 19.609 9.172 30.516 1 84.75 261 SER A CA 1
ATOM 2082 C C . SER A 1 261 ? 20.766 8.617 29.688 1 84.75 261 SER A C 1
ATOM 2084 O O . SER A 1 261 ? 21.859 8.391 30.219 1 84.75 261 SER A O 1
ATOM 2086 N N . ILE A 1 262 ? 20.594 8.492 28.406 1 88.31 262 ILE A N 1
ATOM 2087 C CA . ILE A 1 262 ? 21.641 7.977 27.547 1 88.31 262 ILE A CA 1
ATOM 2088 C C . ILE A 1 262 ? 22.531 9.125 27.078 1 88.31 262 ILE A C 1
ATOM 2090 O O . ILE A 1 262 ? 22.078 10.008 26.344 1 88.31 262 ILE A O 1
ATOM 2094 N N . GLN A 1 263 ? 23.719 9.125 27.422 1 83.31 263 GLN A N 1
ATOM 2095 C CA . GLN A 1 263 ? 24.594 10.242 27.094 1 83.31 263 GLN A CA 1
ATOM 2096 C C . GLN A 1 263 ? 25.328 10.016 25.766 1 83.31 263 GLN A C 1
ATOM 2098 O O . GLN A 1 263 ? 25.484 10.945 24.984 1 83.31 263 GLN A O 1
ATOM 2103 N N . SER A 1 264 ? 25.562 8.789 25.516 1 88.94 264 SER A N 1
ATOM 2104 C CA . SER A 1 264 ? 26.359 8.516 24.328 1 88.94 264 SER A CA 1
ATOM 2105 C C . SER A 1 264 ? 25.484 8.359 23.094 1 88.94 264 SER A C 1
ATOM 2107 O O . SER A 1 264 ? 24.422 7.727 23.156 1 88.94 264 SER A O 1
ATOM 2109 N N . ALA A 1 265 ? 25.938 8.961 21.969 1 91.56 265 ALA A N 1
ATOM 2110 C CA . ALA A 1 265 ? 25.234 8.844 20.688 1 91.56 265 ALA A CA 1
ATOM 2111 C C . ALA A 1 265 ? 25.266 7.402 20.172 1 91.56 265 ALA A C 1
ATOM 2113 O O . ALA A 1 265 ? 24.297 6.918 19.609 1 91.56 265 ALA A O 1
ATOM 2114 N N . LYS A 1 266 ? 26.375 6.789 20.453 1 88 266 LYS A N 1
ATOM 2115 C CA . LYS A 1 266 ? 26.531 5.406 20.016 1 88 266 LYS A CA 1
ATOM 2116 C C . LYS A 1 266 ? 25.484 4.5 20.656 1 88 266 LYS A C 1
ATOM 2118 O O . LYS A 1 266 ? 24.859 3.689 19.969 1 88 266 LYS A O 1
ATOM 2123 N N . ASP A 1 267 ? 25.219 4.734 21.828 1 88.06 267 ASP A N 1
ATOM 2124 C CA . ASP A 1 267 ? 24.266 3.898 22.547 1 88.06 267 ASP A CA 1
ATOM 2125 C C . ASP A 1 267 ? 22.828 4.238 22.172 1 88.06 267 ASP A C 1
ATOM 2127 O O . ASP A 1 267 ? 21.984 3.346 22.031 1 88.06 267 ASP A O 1
ATOM 2131 N N . ALA A 1 268 ? 22.562 5.496 22 1 91.38 268 ALA A N 1
ATOM 2132 C CA . ALA A 1 268 ? 21.219 5.906 21.609 1 91.38 268 ALA A CA 1
ATOM 2133 C C . ALA A 1 268 ? 20.828 5.312 20.25 1 91.38 268 ALA A C 1
ATOM 2135 O O . ALA A 1 268 ? 19.734 4.762 20.094 1 91.38 268 ALA A O 1
ATOM 2136 N N . PHE A 1 269 ? 21.797 5.355 19.328 1 90.25 269 PHE A N 1
ATOM 2137 C CA . PHE A 1 269 ? 21.516 4.828 18 1 90.25 269 PHE A CA 1
ATOM 2138 C C . PHE A 1 269 ? 21.453 3.305 18.031 1 90.25 269 PHE A C 1
ATOM 2140 O O . PHE A 1 269 ? 20.703 2.695 17.25 1 90.25 269 PHE A O 1
ATOM 2147 N N . ARG A 1 270 ? 22.156 2.758 18.906 1 87.19 270 ARG A N 1
ATOM 2148 C CA . ARG A 1 270 ? 22.125 1.304 19.031 1 87.19 270 ARG A CA 1
ATOM 2149 C C . ARG A 1 270 ? 20.781 0.821 19.531 1 87.19 270 ARG A C 1
ATOM 2151 O O . ARG A 1 270 ? 20.25 -0.18 19.031 1 87.19 270 ARG A O 1
ATOM 2158 N N . VAL A 1 271 ? 20.25 1.519 20.469 1 89 271 VAL A N 1
ATOM 2159 C CA . VAL A 1 271 ? 18.922 1.158 20.969 1 89 271 VAL A CA 1
ATOM 2160 C C . VAL A 1 271 ? 17.891 1.275 19.859 1 89 271 VAL A C 1
ATOM 2162 O O . VAL A 1 271 ? 17.062 0.386 19.672 1 89 271 VAL A O 1
ATOM 2165 N N . VAL A 1 272 ? 18 2.318 19.125 1 91 272 VAL A N 1
ATOM 2166 C CA . VAL A 1 272 ? 17.078 2.547 18.031 1 91 272 VAL A CA 1
ATOM 2167 C C . VAL A 1 272 ? 17.25 1.462 16.969 1 91 272 VAL A C 1
ATOM 2169 O O . VAL A 1 272 ? 16.266 0.963 16.406 1 91 272 VAL A O 1
ATOM 2172 N N . GLU A 1 273 ? 18.453 1.052 16.719 1 87.06 273 GLU A N 1
ATOM 2173 C CA . GLU A 1 273 ? 18.734 0.019 15.719 1 87.06 273 GLU A CA 1
ATOM 2174 C C . GLU A 1 273 ? 18.156 -1.327 16.156 1 87.06 273 GLU A C 1
ATOM 2176 O O . GLU A 1 273 ? 17.641 -2.084 15.32 1 87.06 273 GLU A O 1
ATOM 2181 N N . ILE A 1 274 ? 18.188 -1.572 17.375 1 84.94 274 ILE A N 1
ATOM 2182 C CA . ILE A 1 274 ? 17.641 -2.82 17.891 1 84.94 274 ILE A CA 1
ATOM 2183 C C . ILE A 1 274 ? 16.109 -2.795 17.766 1 84.94 274 ILE A C 1
ATOM 2185 O O . ILE A 1 274 ? 15.5 -3.799 17.406 1 84.94 274 ILE A O 1
ATOM 2189 N N . GLU A 1 275 ? 15.555 -1.675 18.047 1 89.69 275 GLU A N 1
ATOM 2190 C CA . GLU A 1 275 ? 14.102 -1.546 17.906 1 89.69 275 GLU A CA 1
ATOM 2191 C C . GLU A 1 275 ? 13.672 -1.729 16.453 1 89.69 275 GLU A C 1
ATOM 2193 O O . GLU A 1 275 ? 12.672 -2.395 16.172 1 89.69 275 GLU A O 1
ATOM 2198 N N . LEU A 1 276 ? 14.43 -1.149 15.617 1 89.19 276 LEU A N 1
ATOM 2199 C CA . LEU A 1 276 ? 14.109 -1.275 14.195 1 89.19 276 LEU A CA 1
ATOM 2200 C C . LEU A 1 276 ? 14.289 -2.715 13.727 1 89.19 276 LEU A C 1
ATOM 2202 O O . LEU A 1 276 ? 13.555 -3.184 12.852 1 89.19 276 LEU A O 1
ATOM 2206 N N . HIS A 1 277 ? 15.18 -3.354 14.32 1 86 277 HIS A N 1
ATOM 2207 C CA . HIS A 1 277 ? 15.367 -4.762 13.992 1 86 277 HIS A CA 1
ATOM 2208 C C . HIS A 1 277 ? 14.195 -5.602 14.477 1 86 277 HIS A C 1
ATOM 2210 O O . HIS A 1 277 ? 13.773 -6.539 13.797 1 86 277 HIS A O 1
ATOM 2216 N N . PHE A 1 278 ? 13.688 -5.254 15.562 1 85.88 278 PHE A N 1
ATOM 2217 C CA . PHE A 1 278 ? 12.508 -5.941 16.062 1 85.88 278 PHE A CA 1
ATOM 2218 C C . PHE A 1 278 ? 11.32 -5.742 15.117 1 85.88 278 PHE A C 1
ATOM 2220 O O . PHE A 1 278 ? 10.562 -6.676 14.867 1 85.88 278 PHE A O 1
ATOM 2227 N N . MET A 1 279 ? 11.203 -4.59 14.672 1 89.44 279 MET A N 1
ATOM 2228 C CA . MET A 1 279 ? 10.102 -4.309 13.758 1 89.44 279 MET A CA 1
ATOM 2229 C C . MET A 1 279 ? 10.289 -5.051 12.438 1 89.44 279 MET A C 1
ATOM 2231 O O . MET A 1 279 ? 9.32 -5.551 11.859 1 89.44 279 MET A O 1
ATOM 2235 N N . TYR A 1 280 ? 11.547 -5.129 11.945 1 87.56 280 TYR A N 1
ATOM 2236 C CA . TYR A 1 280 ? 11.836 -5.887 10.734 1 87.56 280 TYR A CA 1
ATOM 2237 C C . TYR A 1 280 ? 11.453 -7.352 10.906 1 87.56 280 TYR A C 1
ATOM 2239 O O . TYR A 1 280 ? 10.836 -7.949 10.016 1 87.56 280 TYR A O 1
ATOM 2247 N N . GLU A 1 281 ? 11.758 -7.867 12.039 1 85 281 GLU A N 1
ATOM 2248 C CA . GLU A 1 281 ? 11.453 -9.273 12.312 1 85 281 GLU A CA 1
ATOM 2249 C C . GLU A 1 281 ? 9.945 -9.5 12.406 1 85 281 GLU A C 1
ATOM 2251 O O . GLU A 1 281 ? 9.445 -10.547 11.992 1 85 281 GLU A O 1
ATOM 2256 N N . GLN A 1 282 ? 9.359 -8.586 12.906 1 88.31 282 GLN A N 1
ATOM 2257 C CA . GLN A 1 282 ? 7.914 -8.727 13.039 1 88.31 282 GLN A CA 1
ATOM 2258 C C . GLN A 1 282 ? 7.23 -8.648 11.672 1 88.31 282 GLN A C 1
ATOM 2260 O O . GLN A 1 282 ? 6.227 -9.32 11.438 1 88.31 282 GLN A O 1
ATOM 2265 N N . LEU A 1 283 ? 7.746 -7.906 10.75 1 89.75 283 LEU A N 1
ATOM 2266 C CA . LEU A 1 283 ? 7.082 -7.672 9.477 1 89.75 283 LEU A CA 1
ATOM 2267 C C . LEU A 1 283 ? 7.512 -8.703 8.438 1 89.75 283 LEU A C 1
ATOM 2269 O O . LEU A 1 283 ? 6.738 -9.055 7.543 1 89.75 283 LEU A O 1
ATOM 2273 N N . HIS A 1 284 ? 8.758 -9.219 8.555 1 88.75 284 HIS A N 1
ATOM 2274 C CA . HIS A 1 284 ? 9.281 -9.969 7.418 1 88.75 284 HIS A CA 1
ATOM 2275 C C . HIS A 1 284 ? 9.711 -11.375 7.84 1 88.75 284 HIS A C 1
ATOM 2277 O O . HIS A 1 284 ? 10.117 -12.18 7 1 88.75 284 HIS A O 1
ATOM 2283 N N . THR A 1 285 ? 9.602 -11.656 9.102 1 87.75 285 THR A N 1
ATOM 2284 C CA . THR A 1 285 ? 10.023 -12.977 9.555 1 87.75 285 THR A CA 1
ATOM 2285 C C . THR A 1 285 ? 8.969 -13.609 10.453 1 87.75 285 THR A C 1
ATOM 2287 O O . THR A 1 285 ? 7.949 -12.984 10.758 1 87.75 285 THR A O 1
ATOM 2290 N N . LYS A 1 286 ? 9.227 -14.867 10.867 1 88.44 286 LYS A N 1
ATOM 2291 C CA . LYS A 1 286 ? 8.32 -15.586 11.758 1 88.44 286 LYS A CA 1
ATOM 2292 C C . LYS A 1 286 ? 8.711 -15.391 13.219 1 88.44 286 LYS A C 1
ATOM 2294 O O . LYS A 1 286 ? 8.188 -16.062 14.102 1 88.44 286 LYS A O 1
ATOM 2299 N N . ALA A 1 287 ? 9.5 -14.555 13.539 1 80 287 ALA A N 1
ATOM 2300 C CA . ALA A 1 287 ? 10.086 -14.414 14.867 1 80 287 ALA A CA 1
ATOM 2301 C C . ALA A 1 287 ? 9.016 -14.109 15.906 1 80 287 ALA A C 1
ATOM 2303 O O . ALA A 1 287 ? 9.078 -14.602 17.031 1 80 287 ALA A O 1
ATOM 2304 N N . ASN A 1 288 ? 8.023 -13.383 15.523 1 78 288 ASN A N 1
ATOM 2305 C CA . ASN A 1 288 ? 6.996 -13 16.484 1 78 288 ASN A CA 1
ATOM 2306 C C . ASN A 1 288 ? 6.219 -14.211 16.984 1 78 288 ASN A C 1
ATOM 2308 O O . ASN A 1 288 ? 5.75 -14.227 18.125 1 78 288 ASN A O 1
ATOM 2312 N N . LEU A 1 289 ? 6.152 -15.148 16.172 1 82.62 289 LEU A N 1
ATOM 2313 C CA . LEU A 1 289 ? 5.449 -16.375 16.547 1 82.62 289 LEU A CA 1
ATOM 2314 C C . LEU A 1 289 ? 6.383 -17.328 17.281 1 82.62 289 LEU A C 1
ATOM 2316 O O . LEU A 1 289 ? 5.973 -18 18.234 1 82.62 289 LEU A O 1
ATOM 2320 N N . LEU A 1 290 ? 7.621 -17.328 16.953 1 78.56 290 LEU A N 1
ATOM 2321 C CA . LEU A 1 290 ? 8.578 -18.312 17.453 1 78.56 290 LEU A CA 1
ATOM 2322 C C . LEU A 1 290 ? 8.93 -18.016 18.906 1 78.56 290 LEU A C 1
ATOM 2324 O O . LEU A 1 290 ? 9.336 -18.922 19.656 1 78.56 290 LEU A O 1
ATOM 2328 N N . TYR A 1 291 ? 8.625 -16.766 19.328 1 75.38 291 TYR A N 1
ATOM 2329 C CA . TYR A 1 291 ? 9.07 -16.406 20.672 1 75.38 291 TYR A CA 1
ATOM 2330 C C . TYR A 1 291 ? 7.969 -16.672 21.688 1 75.38 291 TYR A C 1
ATOM 2332 O O . TYR A 1 291 ? 8.195 -16.547 22.906 1 75.38 291 TYR A O 1
ATOM 2340 N N . ARG A 1 292 ? 6.918 -17.203 21.203 1 79.25 292 ARG A N 1
ATOM 2341 C CA . ARG A 1 292 ? 5.852 -17.594 22.125 1 79.25 292 ARG A CA 1
ATOM 2342 C C . ARG A 1 292 ? 6.07 -19 22.656 1 79.25 292 ARG A C 1
ATOM 2344 O O . ARG A 1 292 ? 6.582 -19.875 21.938 1 79.25 292 ARG A O 1
ATOM 2351 N N . PRO A 1 293 ? 5.758 -19.188 23.828 1 81.94 293 PRO A N 1
ATOM 2352 C CA . PRO A 1 293 ? 6.047 -20.5 24.438 1 81.94 293 PRO A CA 1
ATOM 2353 C C . PRO A 1 293 ? 5.32 -21.641 23.734 1 81.94 293 PRO A C 1
ATOM 2355 O O . PRO A 1 293 ? 5.891 -22.734 23.562 1 81.94 293 PRO A O 1
ATOM 2358 N N . TRP A 1 294 ? 4.145 -21.438 23.375 1 85.38 294 TRP A N 1
ATOM 2359 C CA . TRP A 1 294 ? 3.418 -22.516 22.703 1 85.38 294 TRP A CA 1
ATOM 2360 C C . TRP A 1 294 ? 4.039 -22.828 21.359 1 85.38 294 TRP A C 1
ATOM 2362 O O . TRP A 1 294 ? 4.02 -23.969 20.906 1 85.38 294 TRP A O 1
ATOM 2372 N N . ALA A 1 295 ? 4.586 -21.859 20.75 1 84.69 295 ALA A N 1
ATOM 2373 C CA . ALA A 1 295 ? 5.207 -22.062 19.453 1 84.69 295 ALA A CA 1
ATOM 2374 C C . ALA A 1 295 ? 6.508 -22.859 19.578 1 84.69 295 ALA A C 1
ATOM 2376 O O . ALA A 1 295 ? 6.875 -23.609 18.672 1 84.69 295 ALA A O 1
ATOM 2377 N N . VAL A 1 296 ? 7.148 -22.797 20.719 1 85.5 296 VAL A N 1
ATOM 2378 C CA . VAL A 1 296 ? 8.367 -23.562 20.953 1 85.5 296 VAL A CA 1
ATOM 2379 C C . VAL A 1 296 ? 8.031 -25.031 21.141 1 85.5 296 VAL A C 1
ATOM 2381 O O . VAL A 1 296 ? 8.734 -25.906 20.625 1 85.5 296 VAL A O 1
ATOM 2384 N N . LEU A 1 297 ? 6.953 -25.266 21.766 1 89.69 297 LEU A N 1
ATOM 2385 C CA . LEU A 1 297 ? 6.516 -26.641 21.969 1 89.69 297 LEU A CA 1
ATOM 2386 C C . LEU A 1 297 ? 6.145 -27.281 20.625 1 89.69 297 LEU A C 1
ATOM 2388 O O . LEU A 1 297 ? 6.496 -28.438 20.375 1 89.69 297 LEU A O 1
ATOM 2392 N N . VAL A 1 298 ? 5.523 -26.516 19.859 1 90.44 298 VAL A N 1
ATOM 2393 C CA . VAL A 1 298 ? 5.137 -27.031 18.547 1 90.44 298 VAL A CA 1
ATOM 2394 C C . VAL A 1 298 ? 6.383 -27.281 17.703 1 90.44 298 VAL A C 1
ATOM 2396 O O . VAL A 1 298 ? 6.457 -28.281 16.969 1 90.44 298 VAL A O 1
ATOM 2399 N N . ARG A 1 299 ? 7.348 -26.453 17.859 1 90.12 299 ARG A N 1
ATOM 2400 C CA . ARG A 1 299 ? 8.578 -26.625 17.094 1 90.12 299 ARG A CA 1
ATOM 2401 C C . ARG A 1 299 ? 9.336 -27.859 17.547 1 90.12 299 ARG A C 1
ATOM 2403 O O . ARG A 1 299 ? 9.898 -28.594 16.734 1 90.12 299 ARG A O 1
ATOM 2410 N N . LEU A 1 300 ? 9.305 -28.109 18.781 1 91.38 300 LEU A N 1
ATOM 2411 C CA . LEU A 1 300 ? 9.961 -29.312 19.297 1 91.38 300 LEU A CA 1
ATOM 2412 C C . LEU A 1 300 ? 9.25 -30.578 18.797 1 91.38 300 LEU A C 1
ATOM 2414 O O . LEU A 1 300 ? 9.898 -31.547 18.422 1 91.38 300 LEU A O 1
ATOM 2418 N N . LEU A 1 301 ? 8 -30.469 18.766 1 93.25 301 LEU A N 1
ATOM 2419 C CA . LEU A 1 301 ? 7.227 -31.578 18.25 1 93.25 301 LEU A CA 1
ATOM 2420 C C . LEU A 1 301 ? 7.504 -31.797 16.766 1 93.25 301 LEU A C 1
ATOM 2422 O O . LEU A 1 301 ? 7.629 -32.938 16.312 1 93.25 301 LEU A O 1
ATOM 2426 N N . LEU A 1 302 ? 7.637 -30.75 16.031 1 92.81 302 LEU A N 1
ATOM 2427 C CA . LEU A 1 302 ? 7.902 -30.844 14.594 1 92.81 302 LEU A CA 1
ATOM 2428 C C . LEU A 1 302 ? 9.297 -31.406 14.336 1 92.81 302 LEU A C 1
ATOM 2430 O O . LEU A 1 302 ? 9.492 -32.188 13.406 1 92.81 302 LEU A O 1
ATOM 2434 N N . VAL A 1 303 ? 10.227 -31.094 15.195 1 93.56 303 VAL A N 1
ATOM 2435 C CA . VAL A 1 303 ? 11.586 -31.594 15.055 1 93.56 303 VAL A CA 1
ATOM 2436 C C . VAL A 1 303 ? 11.602 -33.094 15.328 1 93.56 303 VAL A C 1
ATOM 2438 O O . VAL A 1 303 ? 12.203 -33.875 14.57 1 93.56 303 VAL A O 1
ATOM 2441 N N . ILE A 1 304 ? 10.891 -33.5 16.281 1 94.81 304 ILE A N 1
ATOM 2442 C CA . ILE A 1 304 ? 10.852 -34.906 16.641 1 94.81 304 ILE A CA 1
ATOM 2443 C C . ILE A 1 304 ? 10.148 -35.688 15.531 1 94.81 304 ILE A C 1
ATOM 2445 O O . ILE A 1 304 ? 10.625 -36.75 15.125 1 94.81 304 ILE A O 1
ATOM 2449 N N . LEU A 1 305 ? 9.117 -35.125 15.023 1 95.12 305 LEU A N 1
ATOM 2450 C CA . LEU A 1 305 ? 8.359 -35.812 13.977 1 95.12 305 LEU A CA 1
ATOM 2451 C C . LEU A 1 305 ? 9.18 -35.906 12.695 1 95.12 305 LEU A C 1
ATOM 2453 O O . LEU A 1 305 ? 9.188 -36.969 12.039 1 95.12 305 LEU A O 1
ATOM 2457 N N . THR A 1 306 ? 9.859 -34.875 12.328 1 94.38 306 THR A N 1
ATOM 2458 C CA . THR A 1 306 ? 10.633 -34.875 11.094 1 94.38 306 THR A CA 1
ATOM 2459 C C . THR A 1 306 ? 11.82 -35.844 11.195 1 94.38 306 THR A C 1
ATOM 2461 O O . THR A 1 306 ? 12.117 -36.562 10.25 1 94.38 306 THR A O 1
ATOM 2464 N N . PHE A 1 307 ? 12.438 -35.906 12.336 1 95.31 307 PHE A N 1
ATOM 2465 C CA . PHE A 1 307 ? 13.57 -36.812 12.516 1 95.31 307 PHE A CA 1
ATOM 2466 C C . PHE A 1 307 ? 13.102 -38.25 12.578 1 95.31 307 PHE A C 1
ATOM 2468 O O . PHE A 1 307 ? 13.773 -39.156 12.07 1 95.31 307 PHE A O 1
ATOM 2475 N N . SER A 1 308 ? 11.945 -38.406 13.148 1 95.31 308 SER A N 1
ATOM 2476 C CA . SER A 1 308 ? 11.383 -39.75 13.172 1 95.31 308 SER A CA 1
ATOM 2477 C C . SER A 1 308 ? 11.016 -40.219 11.773 1 95.31 308 SER A C 1
ATOM 2479 O O . SER A 1 308 ? 11.273 -41.375 11.414 1 95.31 308 SER A O 1
ATOM 2481 N N . MET A 1 309 ? 10.508 -39.344 11.008 1 95.38 309 MET A N 1
ATOM 2482 C CA . MET A 1 309 ? 10.156 -39.688 9.633 1 95.38 309 MET A CA 1
ATOM 2483 C C . MET A 1 309 ? 11.406 -40 8.812 1 95.38 309 MET A C 1
ATOM 2485 O O . MET A 1 309 ? 11.406 -40.906 7.992 1 95.38 309 MET A O 1
ATOM 2489 N N . PHE A 1 310 ? 12.445 -39.25 9.047 1 95.56 310 PHE A N 1
ATOM 2490 C CA . PHE A 1 310 ? 13.711 -39.5 8.367 1 95.56 310 PHE A CA 1
ATOM 2491 C C . PHE A 1 310 ? 14.281 -40.844 8.75 1 95.56 310 PHE A C 1
ATOM 2493 O O . PHE A 1 310 ? 14.695 -41.625 7.887 1 95.56 310 PHE A O 1
ATOM 2500 N N . GLY A 1 311 ? 14.219 -41.219 10.016 1 94.81 311 GLY A N 1
ATOM 2501 C CA . GLY A 1 311 ? 14.695 -42.531 10.492 1 94.81 311 GLY A CA 1
ATOM 2502 C C . GLY A 1 311 ? 13.883 -43.688 9.961 1 94.81 311 GLY A C 1
ATOM 2503 O O . GLY A 1 311 ? 14.445 -44.688 9.523 1 94.81 311 GLY A O 1
ATOM 2504 N N . ILE A 1 312 ? 12.578 -43.531 9.953 1 94.62 312 ILE A N 1
ATOM 2505 C CA . ILE A 1 312 ? 11.695 -44.594 9.469 1 94.62 312 ILE A CA 1
ATOM 2506 C C . ILE A 1 312 ? 11.914 -44.781 7.969 1 94.62 312 ILE A C 1
ATOM 2508 O O . ILE A 1 312 ? 11.938 -45.938 7.492 1 94.62 312 ILE A O 1
ATOM 2512 N N . PHE A 1 313 ? 12.102 -43.75 7.227 1 94.62 313 PHE A N 1
ATOM 2513 C CA . PHE A 1 313 ? 12.336 -43.844 5.789 1 94.62 313 PHE A CA 1
ATOM 2514 C C . PHE A 1 313 ? 13.633 -44.594 5.5 1 94.62 313 PHE A C 1
ATOM 2516 O O . PHE A 1 313 ? 13.68 -45.469 4.637 1 94.62 313 PHE A O 1
ATOM 2523 N N . ILE A 1 314 ? 14.695 -44.25 6.312 1 94 314 ILE A N 1
ATOM 2524 C CA . ILE A 1 314 ? 15.984 -44.875 6.098 1 94 314 ILE A CA 1
ATOM 2525 C C . ILE A 1 314 ? 15.875 -46.375 6.422 1 94 314 ILE A C 1
ATOM 2527 O O . ILE A 1 314 ? 16.406 -47.219 5.699 1 94 314 ILE A O 1
ATOM 2531 N N . PHE A 1 315 ? 15.109 -46.75 7.383 1 93.5 315 PHE A N 1
ATOM 2532 C CA . PHE A 1 315 ? 14.945 -48.125 7.816 1 93.5 315 PHE A CA 1
ATOM 2533 C C . PHE A 1 315 ? 14.242 -48.938 6.742 1 93.5 315 PHE A C 1
ATOM 2535 O O . PHE A 1 315 ? 14.719 -50 6.355 1 93.5 315 PHE A O 1
ATOM 2542 N N . PHE A 1 316 ? 13.234 -48.438 6.164 1 89.62 316 PHE A N 1
ATOM 2543 C CA . PHE A 1 316 ? 12.461 -49.188 5.184 1 89.62 316 PHE A CA 1
ATOM 2544 C C . PHE A 1 316 ? 13.125 -49.156 3.816 1 89.62 316 PHE A C 1
ATOM 2546 O O . PHE A 1 316 ? 13.031 -50.125 3.045 1 89.62 316 PHE A O 1
ATOM 2553 N N . ALA A 1 317 ? 13.734 -48 3.514 1 89.12 317 ALA A N 1
ATOM 2554 C CA . ALA A 1 317 ? 14.453 -47.906 2.246 1 89.12 317 ALA A CA 1
ATOM 2555 C C . ALA A 1 317 ? 15.594 -48.906 2.176 1 89.12 317 ALA A C 1
ATOM 2557 O O . ALA A 1 317 ? 15.883 -49.438 1.108 1 89.12 317 ALA A O 1
ATOM 2558 N N . ARG A 1 318 ? 16.203 -49.25 3.301 1 88.5 318 ARG A N 1
ATOM 2559 C CA . ARG A 1 318 ? 17.281 -50.219 3.35 1 88.5 318 ARG A CA 1
ATOM 2560 C C . ARG A 1 318 ? 16.75 -51.625 3.139 1 88.5 318 ARG A C 1
ATOM 2562 O O . ARG A 1 318 ? 17.391 -52.438 2.48 1 88.5 318 ARG A O 1
ATOM 2569 N N . GLN A 1 319 ? 15.531 -51.906 3.504 1 87.75 319 GLN A N 1
ATOM 2570 C CA . GLN A 1 319 ? 14.938 -53.219 3.377 1 87.75 319 GLN A CA 1
ATOM 2571 C C . GLN A 1 319 ? 14.43 -53.469 1.959 1 87.75 319 GLN A C 1
ATOM 2573 O O . GLN A 1 319 ? 14.484 -54.594 1.456 1 87.75 319 GLN A O 1
ATOM 2578 N N . ARG A 1 320 ? 13.977 -52.406 1.286 1 86.81 320 ARG A N 1
ATOM 2579 C CA . ARG A 1 320 ? 13.344 -52.562 -0.019 1 86.81 320 ARG A CA 1
ATOM 2580 C C . ARG A 1 320 ? 14.062 -51.75 -1.079 1 86.81 320 ARG A C 1
ATOM 2582 O O . ARG A 1 320 ? 13.43 -51.094 -1.905 1 86.81 320 ARG A O 1
ATOM 2589 N N . TRP A 1 321 ? 15.344 -51.562 -1.079 1 84.31 321 TRP A N 1
ATOM 2590 C CA . TRP A 1 321 ? 16.125 -50.719 -1.967 1 84.31 321 TRP A CA 1
ATOM 2591 C C . TRP A 1 321 ? 15.977 -51.156 -3.418 1 84.31 321 TRP A C 1
ATOM 2593 O O . TRP A 1 321 ? 16.078 -50.344 -4.336 1 84.31 321 TRP A O 1
ATOM 2603 N N . LYS A 1 322 ? 15.539 -52.375 -3.764 1 85.19 322 LYS A N 1
ATOM 2604 C CA . LYS A 1 322 ? 15.461 -52.906 -5.121 1 85.19 322 LYS A CA 1
ATOM 2605 C C . LYS A 1 322 ? 14.18 -52.469 -5.82 1 85.19 322 LYS A C 1
ATOM 2607 O O . LYS A 1 322 ? 14.102 -52.469 -7.051 1 85.19 322 LYS A O 1
ATOM 2612 N N . ASP A 1 323 ? 13.305 -52 -4.984 1 85.19 323 ASP A N 1
ATOM 2613 C CA . ASP A 1 323 ? 12.008 -51.625 -5.539 1 85.19 323 ASP A CA 1
ATOM 2614 C C . ASP A 1 323 ? 12.023 -50.188 -6.086 1 85.19 323 ASP A C 1
ATOM 2616 O O . ASP A 1 323 ? 11.125 -49.812 -6.832 1 85.19 323 ASP A O 1
ATOM 2620 N N . TYR A 1 324 ? 13.102 -49.469 -5.762 1 87.62 324 TYR A N 1
ATOM 2621 C CA . TYR A 1 324 ? 13.172 -48.062 -6.129 1 87.62 324 TYR A CA 1
ATOM 2622 C C . TYR A 1 324 ? 14.32 -47.812 -7.098 1 87.62 324 TYR A C 1
ATOM 2624 O O . TYR A 1 324 ? 15.297 -48.562 -7.121 1 87.62 324 TYR A O 1
ATOM 2632 N N . SER A 1 325 ? 14.094 -46.812 -7.965 1 89.75 325 SER A N 1
ATOM 2633 C CA . SER A 1 325 ? 15.227 -46.312 -8.742 1 89.75 325 SER A CA 1
ATOM 2634 C C . SER A 1 325 ? 16.266 -45.688 -7.84 1 89.75 325 SER A C 1
ATOM 2636 O O . SER A 1 325 ? 15.922 -44.938 -6.918 1 89.75 325 SER A O 1
ATOM 2638 N N . ARG A 1 326 ? 17.562 -45.906 -8.023 1 90.75 326 ARG A N 1
ATOM 2639 C CA . ARG A 1 326 ? 18.641 -45.375 -7.184 1 90.75 326 ARG A CA 1
ATOM 2640 C C . ARG A 1 326 ? 18.641 -43.844 -7.168 1 90.75 326 ARG A C 1
ATOM 2642 O O . ARG A 1 326 ? 18.859 -43.25 -6.121 1 90.75 326 ARG A O 1
ATOM 2649 N N . VAL A 1 327 ? 18.406 -43.188 -8.258 1 90.88 327 VAL A N 1
ATOM 2650 C CA . VAL A 1 327 ? 18.438 -41.75 -8.359 1 90.88 327 VAL A CA 1
ATOM 2651 C C . VAL A 1 327 ? 17.312 -41.125 -7.52 1 90.88 327 VAL A C 1
ATOM 2653 O O . VAL A 1 327 ? 17.531 -40.188 -6.766 1 90.88 327 VAL A O 1
ATOM 2656 N N . ASP A 1 328 ? 16.156 -41.719 -7.629 1 92.56 328 ASP A N 1
ATOM 2657 C CA . ASP A 1 328 ? 15.008 -41.188 -6.898 1 92.56 328 ASP A CA 1
ATOM 2658 C C . ASP A 1 328 ? 15.172 -41.406 -5.398 1 92.56 328 ASP A C 1
ATOM 2660 O O . ASP A 1 328 ? 14.703 -40.594 -4.598 1 92.56 328 ASP A O 1
ATOM 2664 N N . LEU A 1 329 ? 15.844 -42.469 -5.059 1 94.06 329 LEU A N 1
ATOM 2665 C CA . LEU A 1 329 ? 16.109 -42.719 -3.643 1 94.06 329 LEU A CA 1
ATOM 2666 C C . LEU A 1 329 ? 17.078 -41.688 -3.088 1 94.06 329 LEU A C 1
ATOM 2668 O O . LEU A 1 329 ? 16.875 -41.156 -1.992 1 94.06 329 LEU A O 1
ATOM 2672 N N . VAL A 1 330 ? 18.078 -41.312 -3.871 1 93.44 330 VAL A N 1
ATOM 2673 C CA . VAL A 1 330 ? 19.062 -40.344 -3.438 1 93.44 330 VAL A CA 1
ATOM 2674 C C . VAL A 1 330 ? 18.406 -38.969 -3.346 1 93.44 330 VAL A C 1
ATOM 2676 O O . VAL A 1 330 ? 18.656 -38.219 -2.398 1 93.44 330 VAL A O 1
ATOM 2679 N N . VAL A 1 331 ? 17.594 -38.625 -4.309 1 94.12 331 VAL A N 1
ATOM 2680 C CA . VAL A 1 331 ? 16.906 -37.344 -4.301 1 94.12 331 VAL A CA 1
ATOM 2681 C C . VAL A 1 331 ? 16 -37.25 -3.066 1 94.12 331 VAL A C 1
ATOM 2683 O O . VAL A 1 331 ? 15.961 -36.219 -2.396 1 94.12 331 VAL A O 1
ATOM 2686 N N . THR A 1 332 ? 15.328 -38.312 -2.764 1 94.94 332 THR A N 1
ATOM 2687 C CA . THR A 1 332 ? 14.438 -38.312 -1.61 1 94.94 332 THR A CA 1
ATOM 2688 C C . THR A 1 332 ? 15.227 -38.156 -0.315 1 94.94 332 THR A C 1
ATOM 2690 O O . THR A 1 332 ? 14.82 -37.438 0.593 1 94.94 332 THR A O 1
ATOM 2693 N N . LEU A 1 333 ? 16.375 -38.844 -0.241 1 95.06 333 LEU A N 1
ATOM 2694 C CA . LEU A 1 333 ? 17.219 -38.719 0.949 1 95.06 333 LEU A CA 1
ATOM 2695 C C . LEU A 1 333 ? 17.75 -37.312 1.115 1 95.06 333 LEU A C 1
ATOM 2697 O O . LEU A 1 333 ? 17.812 -36.781 2.232 1 95.06 333 LEU A O 1
ATOM 2701 N N . ILE A 1 334 ? 18.078 -36.656 0.005 1 95.12 334 ILE A N 1
ATOM 2702 C CA . ILE A 1 334 ? 18.562 -35.281 0.056 1 95.12 334 ILE A CA 1
ATOM 2703 C C . ILE A 1 334 ? 17.438 -34.344 0.501 1 95.12 334 ILE A C 1
ATOM 2705 O O . ILE A 1 334 ? 17.656 -33.438 1.29 1 95.12 334 ILE A O 1
ATOM 2709 N N . LEU A 1 335 ? 16.281 -34.594 -0.003 1 95.5 335 LEU A N 1
ATOM 2710 C CA . LEU A 1 335 ? 15.133 -33.781 0.365 1 95.5 335 LEU A CA 1
ATOM 2711 C C . LEU A 1 335 ? 14.828 -33.906 1.853 1 95.5 335 LEU A C 1
ATOM 2713 O O . LEU A 1 335 ? 14.656 -32.906 2.547 1 95.5 335 LEU A O 1
ATOM 2717 N N . LEU A 1 336 ? 14.812 -35.094 2.34 1 95.38 336 LEU A N 1
ATOM 2718 C CA . LEU A 1 336 ? 14.5 -35.312 3.746 1 95.38 336 LEU A CA 1
ATOM 2719 C C . LEU A 1 336 ? 15.609 -34.781 4.641 1 95.38 336 LEU A C 1
ATOM 2721 O O . LEU A 1 336 ? 15.344 -34.25 5.711 1 95.38 336 LEU A O 1
ATOM 2725 N N . ALA A 1 337 ? 16.812 -34.906 4.203 1 94.31 337 ALA A N 1
ATOM 2726 C CA . ALA A 1 337 ? 17.922 -34.344 4.961 1 94.31 337 ALA A CA 1
ATOM 2727 C C . ALA A 1 337 ? 17.828 -32.812 5.031 1 94.31 337 ALA A C 1
ATOM 2729 O O . ALA A 1 337 ? 18.109 -32.219 6.074 1 94.31 337 ALA A O 1
ATOM 2730 N N . SER A 1 338 ? 17.453 -32.281 3.945 1 92.88 338 SER A N 1
ATOM 2731 C CA . SER A 1 338 ? 17.312 -30.812 3.916 1 92.88 338 SER A CA 1
ATOM 2732 C C . SER A 1 338 ? 16.203 -30.359 4.867 1 92.88 338 SER A C 1
ATOM 2734 O O . SER A 1 338 ? 16.328 -29.297 5.496 1 92.88 338 SER A O 1
ATOM 2736 N N . VAL A 1 339 ? 15.172 -31.062 4.945 1 93.25 339 VAL A N 1
ATOM 2737 C CA . VAL A 1 339 ? 14.102 -30.719 5.871 1 93.25 339 VAL A CA 1
ATOM 2738 C C . VAL A 1 339 ? 14.609 -30.797 7.309 1 93.25 339 VAL A C 1
ATOM 2740 O O . VAL A 1 339 ? 14.297 -29.938 8.133 1 93.25 339 VAL A O 1
ATOM 2743 N N . CYS A 1 340 ? 15.398 -31.766 7.602 1 93.25 340 CYS A N 1
ATOM 2744 C CA . CYS A 1 340 ? 15.961 -31.906 8.938 1 93.25 340 CYS A CA 1
ATOM 2745 C C . CYS A 1 340 ? 16.891 -30.75 9.273 1 93.25 340 CYS A C 1
ATOM 2747 O O . CYS A 1 340 ? 16.844 -30.203 10.375 1 93.25 340 CYS A O 1
ATOM 2749 N N . VAL A 1 341 ? 17.641 -30.391 8.32 1 91 341 VAL A N 1
ATOM 2750 C CA . VAL A 1 341 ? 18.562 -29.281 8.531 1 91 341 VAL A CA 1
ATOM 2751 C C . VAL A 1 341 ? 17.797 -28 8.758 1 91 341 VAL A C 1
ATOM 2753 O O . VAL A 1 341 ? 18.156 -27.172 9.602 1 91 341 VAL A O 1
ATOM 2756 N N . GLN A 1 342 ? 16.797 -27.859 8.07 1 89.19 342 GLN A N 1
ATOM 2757 C CA . GLN A 1 342 ? 15.961 -26.672 8.227 1 89.19 342 GLN A CA 1
ATOM 2758 C C . GLN A 1 342 ? 15.344 -26.609 9.617 1 89.19 342 GLN A C 1
ATOM 2760 O O . GLN A 1 342 ? 15.281 -25.547 10.234 1 89.19 342 GLN A O 1
ATOM 2765 N N . GLU A 1 343 ? 14.945 -27.672 10.141 1 90.19 343 GLU A N 1
ATOM 2766 C CA . GLU A 1 343 ? 14.359 -27.719 11.477 1 90.19 343 GLU A CA 1
ATOM 2767 C C . GLU A 1 343 ? 15.414 -27.453 12.547 1 90.19 343 GLU A C 1
ATOM 2769 O O . GLU A 1 343 ? 15.141 -26.797 13.555 1 90.19 343 GLU A O 1
ATOM 2774 N N . LEU A 1 344 ? 16.547 -27.891 12.258 1 88.44 344 LEU A N 1
ATOM 2775 C CA . LEU A 1 344 ? 17.625 -27.641 13.203 1 88.44 344 LEU A CA 1
ATOM 2776 C C . LEU A 1 344 ? 18.016 -26.172 13.195 1 88.44 344 LEU A C 1
ATOM 2778 O O . LEU A 1 344 ? 18.312 -25.594 14.25 1 88.44 344 LEU A O 1
ATOM 2782 N N . LEU A 1 345 ? 17.922 -25.625 12.062 1 83.5 345 LEU A N 1
ATOM 2783 C CA . LEU A 1 345 ? 18.219 -24.203 11.953 1 83.5 345 LEU A CA 1
ATOM 2784 C C . LEU A 1 345 ? 17.156 -23.375 12.656 1 83.5 345 LEU A C 1
ATOM 2786 O O . LEU A 1 345 ? 17.484 -22.344 13.273 1 83.5 345 LEU A O 1
ATOM 2790 N N . SER A 1 346 ? 16.031 -23.75 12.516 1 83.62 346 SER A N 1
ATOM 2791 C CA . SER A 1 346 ? 14.945 -23.047 13.195 1 83.62 346 SER A CA 1
ATOM 2792 C C . SER A 1 346 ? 15.102 -23.109 14.711 1 83.62 346 SER A C 1
ATOM 2794 O O . SER A 1 346 ? 14.859 -22.125 15.414 1 83.62 346 SER A O 1
ATOM 2796 N N . LEU A 1 347 ? 15.602 -24.203 15.203 1 83.88 347 LEU A N 1
ATOM 2797 C CA . LEU A 1 347 ? 15.828 -24.359 16.641 1 83.88 347 LEU A CA 1
ATOM 2798 C C . LEU A 1 347 ? 17.016 -23.5 17.094 1 83.88 347 LEU A C 1
ATOM 2800 O O . LEU A 1 347 ? 16.969 -22.906 18.172 1 83.88 347 LEU A O 1
ATOM 2804 N N . CYS A 1 348 ? 17.891 -23.422 16.25 1 81 348 CYS A N 1
ATOM 2805 C CA . CYS A 1 348 ? 19.047 -22.594 16.562 1 81 348 CYS A CA 1
ATOM 2806 C C . CYS A 1 348 ? 18.672 -21.109 16.609 1 81 348 CYS A C 1
ATOM 2808 O O . CYS A 1 348 ? 19.156 -20.359 17.453 1 81 348 CYS A O 1
ATOM 2810 N N . MET A 1 349 ? 17.781 -20.734 15.773 1 78.88 349 MET A N 1
ATOM 2811 C CA . MET A 1 349 ? 17.328 -19.344 15.742 1 78.88 349 MET A CA 1
ATOM 2812 C C . MET A 1 349 ? 16.578 -18.984 17.016 1 78.88 349 MET A C 1
ATOM 2814 O O . MET A 1 349 ? 16.672 -17.859 17.5 1 78.88 349 MET A O 1
ATOM 2818 N N . ILE A 1 350 ? 15.883 -19.922 17.516 1 80.44 350 ILE A N 1
ATOM 2819 C CA . ILE A 1 350 ? 15.125 -19.688 18.734 1 80.44 350 ILE A CA 1
ATOM 2820 C C . ILE A 1 350 ? 16.078 -19.547 19.922 1 80.44 350 ILE A C 1
ATOM 2822 O O . ILE A 1 350 ? 15.906 -18.672 20.766 1 80.44 350 ILE A O 1
ATOM 2826 N N . VAL A 1 351 ? 17.078 -20.312 19.859 1 76.94 351 VAL A N 1
ATOM 2827 C CA . VAL A 1 351 ? 18.031 -20.297 20.969 1 76.94 351 VAL A CA 1
ATOM 2828 C C . VAL A 1 351 ? 18.875 -19.031 20.906 1 76.94 351 VAL A C 1
ATOM 2830 O O . VAL A 1 351 ? 19.203 -18.453 21.953 1 76.94 351 VAL A O 1
ATOM 2833 N N . TYR A 1 352 ? 19.031 -18.484 19.703 1 74.44 352 TYR A N 1
ATOM 2834 C CA . TYR A 1 352 ? 19.875 -17.312 19.531 1 74.44 352 TYR A CA 1
ATOM 2835 C C . TYR A 1 352 ? 19.047 -16.047 19.453 1 74.44 352 TYR A C 1
ATOM 2837 O O . TYR A 1 352 ? 19.562 -14.977 19.109 1 74.44 352 TYR A O 1
ATOM 2845 N N . SER A 1 353 ? 17.906 -16.094 19.812 1 72.19 353 SER A N 1
ATOM 2846 C CA . SER A 1 353 ? 17.047 -14.922 19.719 1 72.19 353 SER A CA 1
ATOM 2847 C C . SER A 1 353 ? 17.219 -13.984 20.906 1 72.19 353 SER A C 1
ATOM 2849 O O . SER A 1 353 ? 17.797 -14.383 21.922 1 72.19 353 SER A O 1
ATOM 2851 N N . PHE A 1 354 ? 16.781 -12.789 20.719 1 67.62 354 PHE A N 1
ATOM 2852 C CA . PHE A 1 354 ? 16.938 -11.758 21.734 1 67.62 354 PHE A CA 1
ATOM 2853 C C . PHE A 1 354 ? 16.141 -12.102 22.984 1 67.62 354 PHE A C 1
ATOM 2855 O O . PHE A 1 354 ? 16.672 -12.031 24.109 1 67.62 354 PHE A O 1
ATOM 2862 N N . PRO A 1 355 ? 14.953 -12.555 22.781 1 64.69 355 PRO A N 1
ATOM 2863 C CA . PRO A 1 355 ? 14.211 -12.883 24 1 64.69 355 PRO A CA 1
ATOM 2864 C C . PRO A 1 355 ? 14.828 -14.039 24.781 1 64.69 355 PRO A C 1
ATOM 2866 O O . PRO A 1 355 ? 14.773 -14.055 26.016 1 64.69 355 PRO A O 1
ATOM 2869 N N . ALA A 1 356 ? 15.406 -14.938 24.047 1 69.12 356 ALA A N 1
ATOM 2870 C CA . ALA A 1 356 ? 16.078 -16.047 24.734 1 69.12 356 ALA A CA 1
ATOM 2871 C C . ALA A 1 356 ? 17.297 -15.555 25.516 1 69.12 356 ALA A C 1
ATOM 2873 O O . ALA A 1 356 ? 17.562 -16.031 26.625 1 69.12 356 ALA A O 1
ATOM 2874 N N . ASN A 1 357 ? 17.906 -14.625 24.938 1 67.56 357 ASN A N 1
ATOM 2875 C CA . ASN A 1 357 ? 19.047 -14.039 25.625 1 67.56 357 ASN A CA 1
ATOM 2876 C C . ASN A 1 357 ? 18.625 -13.289 26.875 1 67.56 357 ASN A C 1
ATOM 2878 O O . ASN A 1 357 ? 19.297 -13.359 27.906 1 67.56 357 ASN A O 1
ATOM 2882 N N . ASP A 1 358 ? 17.547 -12.625 26.75 1 65.5 358 ASP A N 1
ATOM 2883 C CA . ASP A 1 358 ? 17.016 -11.898 27.906 1 65.5 358 ASP A CA 1
ATOM 2884 C C . ASP A 1 358 ? 16.609 -12.852 29.016 1 65.5 358 ASP A C 1
ATOM 2886 O O . ASP A 1 358 ? 16.859 -12.586 30.203 1 65.5 358 ASP A O 1
ATOM 2890 N N . TRP A 1 359 ? 16.016 -13.891 28.641 1 66.38 359 TRP A N 1
ATOM 2891 C CA . TRP A 1 359 ? 15.562 -14.891 29.609 1 66.38 359 TRP A CA 1
ATOM 2892 C C . TRP A 1 359 ? 16.75 -15.531 30.312 1 66.38 359 TRP A C 1
ATOM 2894 O O . TRP A 1 359 ? 16.719 -15.742 31.531 1 66.38 359 TRP A O 1
ATOM 2904 N N . HIS A 1 360 ? 17.812 -15.766 29.562 1 66 360 HIS A N 1
ATOM 2905 C CA . HIS A 1 360 ? 19 -16.391 30.141 1 66 360 HIS A CA 1
ATOM 2906 C C . HIS A 1 360 ? 19.719 -15.43 31.078 1 66 360 HIS A C 1
ATOM 2908 O O . HIS A 1 360 ? 20.25 -15.844 32.125 1 66 360 HIS A O 1
ATOM 2914 N N . ARG A 1 361 ? 19.641 -14.258 30.625 1 62 361 ARG A N 1
ATOM 2915 C CA . ARG A 1 361 ? 20.328 -13.25 31.438 1 62 361 ARG A CA 1
ATOM 2916 C C . ARG A 1 361 ? 19.609 -13.016 32.75 1 62 361 ARG A C 1
ATOM 2918 O O . ARG A 1 361 ? 20.234 -12.812 33.781 1 62 361 ARG A O 1
ATOM 2925 N N . HIS A 1 362 ? 18.297 -12.906 32.562 1 60.72 362 HIS A N 1
ATOM 2926 C CA . HIS A 1 362 ? 17.531 -12.711 33.781 1 60.72 362 HIS A CA 1
ATOM 2927 C C . HIS A 1 362 ? 17.719 -13.883 34.75 1 60.72 362 HIS A C 1
ATOM 2929 O O . HIS A 1 362 ? 17.656 -13.703 35.969 1 60.72 362 HIS A O 1
ATOM 2935 N N . ARG A 1 363 ? 17.859 -14.961 34.188 1 58.25 363 ARG A N 1
ATOM 2936 C CA . ARG A 1 363 ? 17.984 -16.109 35.062 1 58.25 363 ARG A CA 1
ATOM 2937 C C . ARG A 1 363 ? 19.438 -16.391 35.406 1 58.25 363 ARG A C 1
ATOM 2939 O O . ARG A 1 363 ? 19.734 -17.375 36.062 1 58.25 363 ARG A O 1
ATOM 2946 N N . GLU A 1 364 ? 20.359 -15.469 35.312 1 56.41 364 GLU A N 1
ATOM 2947 C CA . GLU A 1 364 ? 21.75 -15.484 35.75 1 56.41 364 GLU A CA 1
ATOM 2948 C C . GLU A 1 364 ? 22.484 -16.719 35.219 1 56.41 364 GLU A C 1
ATOM 2950 O O . GLU A 1 364 ? 23.391 -17.234 35.875 1 56.41 364 GLU A O 1
ATOM 2955 N N . ARG A 1 365 ? 21.969 -17.359 34.438 1 54.22 365 ARG A N 1
ATOM 2956 C CA . ARG A 1 365 ? 22.688 -18.562 34.031 1 54.22 365 ARG A CA 1
ATOM 2957 C C . ARG A 1 365 ? 23.859 -18.234 33.125 1 54.22 365 ARG A C 1
ATOM 2959 O O . ARG A 1 365 ? 23.672 -18.031 31.906 1 54.22 365 ARG A O 1
ATOM 2966 N N . SER A 1 366 ? 25.031 -17.875 33.531 1 54.91 366 SER A N 1
ATOM 2967 C CA . SER A 1 366 ? 26.266 -17.234 33.125 1 54.91 366 SER A CA 1
ATOM 2968 C C . SER A 1 366 ? 26.922 -17.984 31.969 1 54.91 366 SER A C 1
ATOM 2970 O O . SER A 1 366 ? 27.594 -17.391 31.125 1 54.91 366 SER A O 1
ATOM 2972 N N . ARG A 1 367 ? 26.906 -19.328 32.031 1 52.31 367 ARG A N 1
ATOM 2973 C CA . ARG A 1 367 ? 27.906 -20.016 31.219 1 52.31 367 ARG A CA 1
ATOM 2974 C C . ARG A 1 367 ? 27.484 -20.047 29.75 1 52.31 367 ARG A C 1
ATOM 2976 O O . ARG A 1 367 ? 28.328 -20.109 28.859 1 52.31 367 ARG A O 1
ATOM 2983 N N . ILE A 1 368 ? 26.266 -20.109 29.422 1 53.38 368 ILE A N 1
ATOM 2984 C CA . ILE A 1 368 ? 25.812 -20.297 28.047 1 53.38 368 ILE A CA 1
ATOM 2985 C C . ILE A 1 368 ? 25.828 -18.953 27.312 1 53.38 368 ILE A C 1
ATOM 2987 O O . ILE A 1 368 ? 25.906 -18.906 26.094 1 53.38 368 ILE A O 1
ATOM 2991 N N . ILE A 1 369 ? 25.875 -17.953 28.062 1 56.53 369 ILE A N 1
ATOM 2992 C CA . ILE A 1 369 ? 25.766 -16.578 27.547 1 56.53 369 ILE A CA 1
ATOM 2993 C C . ILE A 1 369 ? 26.984 -16.234 26.719 1 56.53 369 ILE A C 1
ATOM 2995 O O . ILE A 1 369 ? 26.875 -15.695 25.609 1 56.53 369 ILE A O 1
ATOM 2999 N N . PRO A 1 370 ? 28.188 -16.547 27.312 1 54.56 370 PRO A N 1
ATOM 3000 C CA . PRO A 1 370 ? 29.328 -16.141 26.5 1 54.56 370 PRO A CA 1
ATOM 3001 C C . PRO A 1 370 ? 29.391 -16.891 25.156 1 54.56 370 PRO A C 1
ATOM 3003 O O . PRO A 1 370 ? 29.797 -16.312 24.156 1 54.56 370 PRO A O 1
ATOM 3006 N N . CYS A 1 371 ? 29.016 -18.031 25.156 1 54.5 371 CYS A N 1
ATOM 3007 C CA . CYS A 1 371 ? 29.078 -18.797 23.906 1 54.5 371 CYS A CA 1
ATOM 3008 C C . CYS A 1 371 ? 28.062 -18.266 22.891 1 54.5 371 CYS A C 1
ATOM 3010 O O . CYS A 1 371 ? 28.344 -18.219 21.703 1 54.5 371 CYS A O 1
ATOM 3012 N N . LEU A 1 372 ? 27 -17.953 23.406 1 56.81 372 LEU A N 1
ATOM 3013 C CA . LEU A 1 372 ? 25.969 -17.391 22.531 1 56.81 372 LEU A CA 1
ATOM 3014 C C . LEU A 1 372 ? 26.391 -16.016 22.031 1 56.81 372 LEU A C 1
ATOM 3016 O O . LEU A 1 372 ? 26.078 -15.648 20.891 1 56.81 372 LEU A O 1
ATOM 3020 N N . ASP A 1 373 ? 27.047 -15.383 22.938 1 54.59 373 ASP A N 1
ATOM 3021 C CA . ASP A 1 373 ? 27.562 -14.07 22.531 1 54.59 373 ASP A CA 1
ATOM 3022 C C . ASP A 1 373 ? 28.641 -14.195 21.469 1 54.59 373 ASP A C 1
ATOM 3024 O O . ASP A 1 373 ? 28.781 -13.32 20.609 1 54.59 373 ASP A O 1
ATOM 3028 N N . LEU A 1 374 ? 29.453 -15.188 21.656 1 50.94 374 LEU A N 1
ATOM 3029 C CA . LEU A 1 374 ? 30.5 -15.422 20.672 1 50.94 374 LEU A CA 1
ATOM 3030 C C . LEU A 1 374 ? 29.906 -15.688 19.297 1 50.94 374 LEU A C 1
ATOM 3032 O O . LEU A 1 374 ? 30.484 -15.305 18.266 1 50.94 374 LEU A O 1
ATOM 3036 N N . LEU A 1 375 ? 28.969 -16.453 19.359 1 50.66 375 LEU A N 1
ATOM 3037 C CA . LEU A 1 375 ? 28.359 -16.812 18.094 1 50.66 375 LEU A CA 1
ATOM 3038 C C . LEU A 1 375 ? 27.547 -15.656 17.531 1 50.66 375 LEU A C 1
ATOM 3040 O O . LEU A 1 375 ? 27.156 -15.664 16.359 1 50.66 375 LEU A O 1
ATOM 3044 N N . ARG A 1 376 ? 27.078 -14.945 18.406 1 50.94 376 ARG A N 1
ATOM 3045 C CA . ARG A 1 376 ? 26.344 -13.766 17.953 1 50.94 376 ARG A CA 1
ATOM 3046 C C . ARG A 1 376 ? 27.281 -12.797 17.219 1 50.94 376 ARG A C 1
ATOM 3048 O O . ARG A 1 376 ? 28.062 -12.078 17.844 1 50.94 376 ARG A O 1
ATOM 3055 N N . PHE A 1 377 ? 27.953 -13.188 16.297 1 45.22 377 PHE A N 1
ATOM 3056 C CA . PHE A 1 377 ? 28.719 -12.281 15.453 1 45.22 377 PHE A CA 1
ATOM 3057 C C . PHE A 1 377 ? 28.188 -10.859 15.578 1 45.22 377 PHE A C 1
ATOM 3059 O O . PHE A 1 377 ? 26.984 -10.633 15.547 1 45.22 377 PHE A O 1
ATOM 3066 N N . LYS A 1 378 ? 28.812 -9.992 16.312 1 48.28 378 LYS A N 1
ATOM 3067 C CA . LYS A 1 378 ? 28.672 -8.547 16.406 1 48.28 378 LYS A CA 1
ATOM 3068 C C . LYS A 1 378 ? 28.125 -7.965 15.109 1 48.28 378 LYS A C 1
ATOM 3070 O O . LYS A 1 378 ? 28.844 -7.262 14.391 1 48.28 378 LYS A O 1
ATOM 3075 N N . GLN A 1 379 ? 27.5 -8.734 14.336 1 52.53 379 GLN A N 1
ATOM 3076 C CA . GLN A 1 379 ? 27.156 -8.242 13.008 1 52.53 379 GLN A CA 1
ATOM 3077 C C . GLN A 1 379 ? 26.219 -7.047 13.102 1 52.53 379 GLN A C 1
ATOM 3079 O O . GLN A 1 379 ? 25.344 -7.004 13.969 1 52.53 379 GLN A O 1
ATOM 3084 N N . PRO A 1 380 ? 26.734 -5.996 12.406 1 57.72 380 PRO A N 1
ATOM 3085 C CA . PRO A 1 380 ? 25.938 -4.777 12.383 1 57.72 380 PRO A CA 1
ATOM 3086 C C . PRO A 1 380 ? 24.469 -5.043 12.016 1 57.72 380 PRO A C 1
ATOM 3088 O O . PRO A 1 380 ? 24.188 -5.941 11.219 1 57.72 380 PRO A O 1
ATOM 3091 N N . ARG A 1 381 ? 23.578 -4.758 12.938 1 59.19 381 ARG A N 1
ATOM 3092 C CA . ARG A 1 381 ? 22.141 -4.996 12.828 1 59.19 381 ARG A CA 1
ATOM 3093 C C . ARG A 1 381 ? 21.547 -4.27 11.625 1 59.19 381 ARG A C 1
ATOM 3095 O O . ARG A 1 381 ? 20.578 -4.73 11.031 1 59.19 381 ARG A O 1
ATOM 3102 N N . TRP A 1 382 ? 22.172 -3.143 11.242 1 67.38 382 TRP A N 1
ATOM 3103 C CA . TRP A 1 382 ? 21.672 -2.385 10.102 1 67.38 382 TRP A CA 1
ATOM 3104 C C . TRP A 1 382 ? 22.812 -2.012 9.156 1 67.38 382 TRP A C 1
ATOM 3106 O O . TRP A 1 382 ? 23.984 -2.105 9.531 1 67.38 382 TRP A O 1
ATOM 3116 N N . SER A 1 383 ? 22.594 -1.877 7.883 1 61.84 383 SER A N 1
ATOM 3117 C CA . SER A 1 383 ? 23.609 -1.575 6.883 1 61.84 383 SER A CA 1
ATOM 3118 C C . SER A 1 383 ? 24.422 -0.346 7.277 1 61.84 383 SER A C 1
ATOM 3120 O O . SER A 1 383 ? 25.578 -0.2 6.867 1 61.84 383 SER A O 1
ATOM 3122 N N . ASN A 1 384 ? 24.016 0.481 8.203 1 76.12 384 ASN A N 1
ATOM 3123 C CA . ASN A 1 384 ? 24.672 1.718 8.602 1 76.12 384 ASN A CA 1
ATOM 3124 C C . ASN A 1 384 ? 25.188 2.498 7.395 1 76.12 384 ASN A C 1
ATOM 3126 O O . ASN A 1 384 ? 26.312 2.994 7.402 1 76.12 384 ASN A O 1
ATOM 3130 N N . SER A 1 385 ? 24.422 2.41 6.297 1 82.25 385 SER A N 1
ATOM 3131 C CA . SER A 1 385 ? 24.781 3.146 5.086 1 82.25 385 SER A CA 1
ATOM 3132 C C . SER A 1 385 ? 23.656 4.105 4.676 1 82.25 385 SER A C 1
ATOM 3134 O O . SER A 1 385 ? 22.5 3.885 5 1 82.25 385 SER A O 1
ATOM 3136 N N . MET A 1 386 ? 24.109 5.23 4.164 1 88.06 386 MET A N 1
ATOM 3137 C CA . MET A 1 386 ? 23.156 6.203 3.648 1 88.06 386 MET A CA 1
ATOM 3138 C C . MET A 1 386 ? 23.375 6.449 2.16 1 88.06 386 MET A C 1
ATOM 3140 O O . MET A 1 386 ? 24.516 6.48 1.693 1 88.06 386 MET A O 1
ATOM 3144 N N . GLY A 1 387 ? 22.281 6.523 1.411 1 87.56 387 GLY A N 1
ATOM 3145 C CA . GLY A 1 387 ? 22.359 6.82 -0.009 1 87.56 387 GLY A CA 1
ATOM 3146 C C . GLY A 1 387 ? 22.766 8.258 -0.294 1 87.56 387 GLY A C 1
ATOM 3147 O O . GLY A 1 387 ? 22.391 9.172 0.441 1 87.56 387 GLY A O 1
ATOM 3148 N N . GLN A 1 388 ? 23.609 8.391 -1.308 1 90.94 388 GLN A N 1
ATOM 3149 C CA . GLN A 1 388 ? 24.078 9.711 -1.72 1 90.94 388 GLN A CA 1
ATOM 3150 C C . GLN A 1 388 ? 23.766 9.969 -3.191 1 90.94 388 GLN A C 1
ATOM 3152 O O . GLN A 1 388 ? 23.969 9.094 -4.035 1 90.94 388 GLN A O 1
ATOM 3157 N N . PHE A 1 389 ? 23.141 11.125 -3.377 1 89.75 389 PHE A N 1
ATOM 3158 C CA . PHE A 1 389 ? 22.875 11.531 -4.75 1 89.75 389 PHE A CA 1
ATOM 3159 C C . PHE A 1 389 ? 23.25 12.992 -4.965 1 89.75 389 PHE A C 1
ATOM 3161 O O . PHE A 1 389 ? 22.859 13.859 -4.172 1 89.75 389 PHE A O 1
ATOM 3168 N N . CYS A 1 390 ? 24.062 13.172 -5.957 1 89.62 390 CYS A N 1
ATOM 3169 C CA . CYS A 1 390 ? 24.422 14.531 -6.344 1 89.62 390 CYS A CA 1
ATOM 3170 C C . CYS A 1 390 ? 23.844 14.883 -7.707 1 89.62 390 CYS A C 1
ATOM 3172 O O . CYS A 1 390 ? 24.188 14.266 -8.719 1 89.62 390 CYS A O 1
ATOM 3174 N N . LEU A 1 391 ? 23 15.906 -7.766 1 87.94 391 LEU A N 1
ATOM 3175 C CA . LEU A 1 391 ? 22.281 16.297 -8.977 1 87.94 391 LEU A CA 1
ATOM 3176 C C . LEU A 1 391 ? 23.266 16.797 -10.039 1 87.94 391 LEU A C 1
ATOM 3178 O O . LEU A 1 391 ? 23.156 16.422 -11.203 1 87.94 391 LEU A O 1
ATOM 3182 N N . LEU A 1 392 ? 24.203 17.594 -9.656 1 85.88 392 LEU A N 1
ATOM 3183 C CA . LEU A 1 392 ? 25.141 18.188 -10.602 1 85.88 392 LEU A CA 1
ATOM 3184 C C . LEU A 1 392 ? 26.094 17.125 -11.164 1 85.88 392 LEU A C 1
ATOM 3186 O O . LEU A 1 392 ? 26.391 17.125 -12.359 1 85.88 392 LEU A O 1
ATOM 3190 N N . ARG A 1 393 ? 26.484 16.328 -10.289 1 81.88 393 ARG A N 1
ATOM 3191 C CA . ARG A 1 393 ? 27.344 15.25 -10.742 1 81.88 393 ARG A CA 1
ATOM 3192 C C . ARG A 1 393 ? 26.625 14.344 -11.734 1 81.88 393 ARG A C 1
ATOM 3194 O O . ARG A 1 393 ? 27.219 13.875 -12.703 1 81.88 393 ARG A O 1
ATOM 3201 N N . TYR A 1 394 ? 25.406 14.086 -11.492 1 82.25 394 TYR A N 1
ATOM 3202 C CA . TYR A 1 394 ? 24.594 13.266 -12.367 1 82.25 394 TYR A CA 1
ATOM 3203 C C . TYR A 1 394 ? 24.484 13.875 -13.758 1 82.25 394 TYR A C 1
ATOM 3205 O O . TYR A 1 394 ? 24.625 13.172 -14.766 1 82.25 394 TYR A O 1
ATOM 3213 N N . VAL A 1 395 ? 24.281 15.125 -13.82 1 81.62 395 VAL A N 1
ATOM 3214 C CA . VAL A 1 395 ? 24.078 15.797 -15.102 1 81.62 395 VAL A CA 1
ATOM 3215 C C . VAL A 1 395 ? 25.406 15.875 -15.859 1 81.62 395 VAL A C 1
ATOM 3217 O O . VAL A 1 395 ? 25.453 15.664 -17.078 1 81.62 395 VAL A O 1
ATOM 3220 N N . ILE A 1 396 ? 26.391 16.109 -15.156 1 76.94 396 ILE A N 1
ATOM 3221 C CA . ILE A 1 396 ? 27.703 16.312 -15.781 1 76.94 396 ILE A CA 1
ATOM 3222 C C . ILE A 1 396 ? 28.234 14.969 -16.281 1 76.94 396 ILE A C 1
ATOM 3224 O O . ILE A 1 396 ? 28.797 14.891 -17.375 1 76.94 396 ILE A O 1
ATOM 3228 N N . GLN A 1 397 ? 27.875 13.883 -15.555 1 72.38 397 GLN A N 1
ATOM 3229 C CA . GLN A 1 397 ? 28.422 12.586 -15.914 1 72.38 397 GLN A CA 1
ATOM 3230 C C . GLN A 1 397 ? 27.484 11.828 -16.844 1 72.38 397 GLN A C 1
ATOM 3232 O O . GLN A 1 397 ? 27.922 10.961 -17.609 1 72.38 397 GLN A O 1
ATOM 3237 N N . SER A 1 398 ? 26.109 11.781 -16.703 1 64.31 398 SER A N 1
ATOM 3238 C CA . SER A 1 398 ? 25.094 11 -17.422 1 64.31 398 SER A CA 1
ATOM 3239 C C . SER A 1 398 ? 25.094 11.328 -18.906 1 64.31 398 SER A C 1
ATOM 3241 O O . SER A 1 398 ? 24.516 10.594 -19.719 1 64.31 398 SER A O 1
ATOM 3243 N N . ARG A 1 399 ? 25.516 12.383 -19.578 1 55.78 399 ARG A N 1
ATOM 3244 C CA . ARG A 1 399 ? 25.391 12.789 -20.984 1 55.78 399 ARG A CA 1
ATOM 3245 C C . ARG A 1 399 ? 25.797 11.656 -21.922 1 55.78 399 ARG A C 1
ATOM 3247 O O . ARG A 1 399 ? 25.406 11.633 -23.078 1 55.78 399 ARG A O 1
ATOM 3254 N N . THR A 1 400 ? 26.5 10.797 -21.484 1 48.84 400 THR A N 1
ATOM 3255 C CA . THR A 1 400 ? 26.953 9.898 -22.531 1 48.84 400 THR A CA 1
ATOM 3256 C C . THR A 1 400 ? 25.984 8.727 -22.703 1 48.84 400 THR A C 1
ATOM 3258 O O . THR A 1 400 ? 26.297 7.766 -23.422 1 48.84 400 THR A O 1
ATOM 3261 N N . ARG A 1 401 ? 24.766 8.711 -22.062 1 50.12 401 ARG A N 1
ATOM 3262 C CA . ARG A 1 401 ? 24.172 7.375 -22.047 1 50.12 401 ARG A CA 1
ATOM 3263 C C . ARG A 1 401 ? 23.203 7.188 -23.203 1 50.12 401 ARG A C 1
ATOM 3265 O O . ARG A 1 401 ? 22.438 8.102 -23.531 1 50.12 401 ARG A O 1
ATOM 3272 N N . GLN A 1 402 ? 23.141 6.16 -23.875 1 49.91 402 GLN A N 1
ATOM 3273 C CA . GLN A 1 402 ? 22.469 5.578 -25.031 1 49.91 402 GLN A CA 1
ATOM 3274 C C . GLN A 1 402 ? 20.984 5.363 -24.75 1 49.91 402 GLN A C 1
ATOM 3276 O O . GLN A 1 402 ? 20.578 5.242 -23.594 1 49.91 402 GLN A O 1
ATOM 3281 N N . LEU A 1 403 ? 20.156 5.445 -25.719 1 44.97 403 LEU A N 1
ATOM 3282 C CA . LEU A 1 403 ? 18.719 5.316 -25.844 1 44.97 403 LEU A CA 1
ATOM 3283 C C . LEU A 1 403 ? 18.203 4.121 -25.031 1 44.97 403 LEU A C 1
ATOM 3285 O O . LEU A 1 403 ? 17.172 4.211 -24.375 1 44.97 403 LEU A O 1
ATOM 3289 N N . LEU A 1 404 ? 18.734 2.934 -25.328 1 44.47 404 LEU A N 1
ATOM 3290 C CA . LEU A 1 404 ? 18.312 1.711 -24.656 1 44.47 404 LEU A CA 1
ATOM 3291 C C . LEU A 1 404 ? 18.344 1.9 -23.141 1 44.47 404 LEU A C 1
ATOM 3293 O O . LEU A 1 404 ? 17.484 1.372 -22.438 1 44.47 404 LEU A O 1
ATOM 3297 N N . HIS A 1 405 ? 19.156 2.684 -22.75 1 49.47 405 HIS A N 1
ATOM 3298 C CA . HIS A 1 405 ? 19.344 2.965 -21.328 1 49.47 405 HIS A CA 1
ATOM 3299 C C . HIS A 1 405 ? 18.188 3.791 -20.781 1 49.47 405 HIS A C 1
ATOM 3301 O O . HIS A 1 405 ? 17.812 3.627 -19.609 1 49.47 405 HIS A O 1
ATOM 3307 N N . VAL A 1 406 ? 17.641 4.457 -21.766 1 51.34 406 VAL A N 1
ATOM 3308 C CA . VAL A 1 406 ? 16.547 5.312 -21.328 1 51.34 406 VAL A CA 1
ATOM 3309 C C . VAL A 1 406 ? 15.312 4.457 -21.031 1 51.34 406 VAL A C 1
ATOM 3311 O O . VAL A 1 406 ? 14.617 4.676 -20.047 1 51.34 406 VAL A O 1
ATOM 3314 N N . LEU A 1 407 ? 15.156 3.531 -21.984 1 48.38 407 LEU A N 1
ATOM 3315 C CA . LEU A 1 407 ? 13.984 2.678 -21.812 1 48.38 407 LEU A CA 1
ATOM 3316 C C . LEU A 1 407 ? 14.109 1.805 -20.578 1 48.38 407 LEU A C 1
ATOM 3318 O O . LEU A 1 407 ? 13.156 1.652 -19.812 1 48.38 407 LEU A O 1
ATOM 3322 N N . LEU A 1 408 ? 15.242 1.137 -20.5 1 52.41 408 LEU A N 1
ATOM 3323 C CA . LEU A 1 408 ? 15.484 0.295 -19.344 1 52.41 408 LEU A CA 1
ATOM 3324 C C . LEU A 1 408 ? 15.445 1.119 -18.062 1 52.41 408 LEU A C 1
ATOM 3326 O O . LEU A 1 408 ? 15 0.634 -17.016 1 52.41 408 LEU A O 1
ATOM 3330 N N . ASP A 1 409 ? 15.766 2.289 -18.188 1 55.25 409 ASP A N 1
ATOM 3331 C CA . ASP A 1 409 ? 15.844 3.193 -17.047 1 55.25 409 ASP A CA 1
ATOM 3332 C C . ASP A 1 409 ? 14.445 3.566 -16.562 1 55.25 409 ASP A C 1
ATOM 3334 O O . ASP A 1 409 ? 14.211 3.648 -15.352 1 55.25 409 ASP A O 1
ATOM 3338 N N . GLN A 1 410 ? 13.617 3.709 -17.625 1 55.44 410 GLN A N 1
ATOM 3339 C CA . GLN A 1 410 ? 12.258 4.086 -17.234 1 55.44 410 GLN A CA 1
ATOM 3340 C C . GLN A 1 410 ? 11.555 2.943 -16.516 1 55.44 410 GLN A C 1
ATOM 3342 O O . GLN A 1 410 ? 10.805 3.174 -15.562 1 55.44 410 GLN A O 1
ATOM 3347 N N . MET A 1 411 ? 11.969 1.75 -17.031 1 50.16 411 MET A N 1
ATOM 3348 C CA . MET A 1 411 ? 11.281 0.586 -16.484 1 50.16 411 MET A CA 1
ATOM 3349 C C . MET A 1 411 ? 11.945 0.129 -15.188 1 50.16 411 MET A C 1
ATOM 3351 O O . MET A 1 411 ? 11.258 -0.239 -14.234 1 50.16 411 MET A O 1
ATOM 3355 N N . LEU A 1 412 ? 13.297 0.196 -15.219 1 55.06 412 LEU A N 1
ATOM 3356 C CA . LEU A 1 412 ? 14 -0.438 -14.109 1 55.06 412 LEU A CA 1
ATOM 3357 C C . LEU A 1 412 ? 14.617 0.607 -13.188 1 55.06 412 LEU A C 1
ATOM 3359 O O . LEU A 1 412 ? 15.18 0.267 -12.141 1 55.06 412 LEU A O 1
ATOM 3363 N N . ASN A 1 413 ? 14.242 1.901 -13.336 1 61.34 413 ASN A N 1
ATOM 3364 C CA . ASN A 1 413 ? 14.859 2.965 -12.555 1 61.34 413 ASN A CA 1
ATOM 3365 C C . ASN A 1 413 ? 16.344 2.693 -12.32 1 61.34 413 ASN A C 1
ATOM 3367 O O . ASN A 1 413 ? 16.844 2.85 -11.203 1 61.34 413 ASN A O 1
ATOM 3371 N N . LEU A 1 414 ? 16.969 2.098 -13.336 1 61.66 414 LEU A N 1
ATOM 3372 C CA . LEU A 1 414 ? 18.359 1.675 -13.188 1 61.66 414 LEU A CA 1
ATOM 3373 C C . LEU A 1 414 ? 19.297 2.883 -13.117 1 61.66 414 LEU A C 1
ATOM 3375 O O . LEU A 1 414 ? 20.312 2.844 -12.422 1 61.66 414 LEU A O 1
ATOM 3379 N N . GLU A 1 415 ? 18.969 3.904 -13.781 1 61.94 415 GLU A N 1
ATOM 3380 C CA . GLU A 1 415 ? 19.859 5.066 -13.781 1 61.94 415 GLU A CA 1
ATOM 3381 C C . GLU A 1 415 ? 19.984 5.664 -12.383 1 61.94 415 GLU A C 1
ATOM 3383 O O . GLU A 1 415 ? 21.078 6.023 -11.953 1 61.94 415 GLU A O 1
ATOM 3388 N N . LYS A 1 416 ? 18.891 5.633 -11.82 1 68.12 416 LYS A N 1
ATOM 3389 C CA . LYS A 1 416 ? 18.953 6.207 -10.477 1 68.12 416 LYS A CA 1
ATOM 3390 C C . LYS A 1 416 ? 19.828 5.371 -9.555 1 68.12 416 LYS A C 1
ATOM 3392 O O . LYS A 1 416 ? 20.578 5.914 -8.734 1 68.12 416 LYS A O 1
ATOM 3397 N N . THR A 1 417 ? 19.859 4.113 -9.859 1 70 417 THR A N 1
ATOM 3398 C CA . THR A 1 417 ? 20.609 3.225 -8.977 1 70 417 THR A CA 1
ATOM 3399 C C . THR A 1 417 ? 22.094 3.266 -9.297 1 70 417 THR A C 1
ATOM 3401 O O . THR A 1 417 ? 22.938 3.1 -8.406 1 70 417 THR A O 1
ATOM 3404 N N . TRP A 1 418 ? 22.359 3.572 -10.516 1 71 418 TRP A N 1
ATOM 3405 C CA . TRP A 1 418 ? 23.766 3.58 -10.922 1 71 418 TRP A CA 1
ATOM 3406 C C . TRP A 1 418 ? 24.484 4.812 -10.383 1 71 418 TRP A C 1
ATOM 3408 O O . TRP A 1 418 ? 25.672 4.762 -10.086 1 71 418 TRP A O 1
ATOM 3418 N N . TYR A 1 419 ? 23.75 5.781 -10.195 1 74.69 419 TYR A N 1
ATOM 3419 C CA . TYR A 1 419 ? 24.391 7.016 -9.773 1 74.69 419 TYR A CA 1
ATOM 3420 C C . TYR A 1 419 ? 24.203 7.25 -8.281 1 74.69 419 TYR A C 1
ATOM 3422 O O . TYR A 1 419 ? 24.484 8.336 -7.777 1 74.69 419 TYR A O 1
ATOM 3430 N N . THR A 1 420 ? 23.672 6.262 -7.656 1 81.12 420 THR A N 1
ATOM 3431 C CA . THR A 1 420 ? 23.547 6.367 -6.207 1 81.12 420 THR A CA 1
ATOM 3432 C C . THR A 1 420 ? 24.688 5.648 -5.504 1 81.12 420 THR A C 1
ATOM 3434 O O . THR A 1 420 ? 24.984 4.492 -5.812 1 81.12 420 THR A O 1
ATOM 3437 N N . ASP A 1 421 ? 25.422 6.445 -4.797 1 82.44 421 ASP A N 1
ATOM 3438 C CA . ASP A 1 421 ? 26.5 5.887 -3.984 1 82.44 421 ASP A CA 1
ATOM 3439 C C . ASP A 1 421 ? 26.062 5.723 -2.531 1 82.44 421 ASP A C 1
ATOM 3441 O O . ASP A 1 421 ? 25.141 6.402 -2.076 1 82.44 421 ASP A O 1
ATOM 3445 N N . TYR A 1 422 ? 26.672 4.797 -1.876 1 84.62 422 TYR A N 1
ATOM 3446 C CA . TYR A 1 422 ? 26.359 4.582 -0.465 1 84.62 422 TYR A CA 1
ATOM 3447 C C . TYR A 1 422 ? 27.594 4.82 0.402 1 84.62 422 TYR A C 1
ATOM 3449 O O . TYR A 1 422 ? 28.703 4.441 0.029 1 84.62 422 TYR A O 1
ATOM 3457 N N . VAL A 1 423 ? 27.375 5.602 1.392 1 87.94 423 VAL A N 1
ATOM 3458 C CA . VAL A 1 423 ? 28.453 5.898 2.332 1 87.94 423 VAL A CA 1
ATOM 3459 C C . VAL A 1 423 ? 28.078 5.402 3.727 1 87.94 423 VAL A C 1
ATOM 3461 O O . VAL A 1 423 ? 26.906 5.41 4.098 1 87.94 423 VAL A O 1
ATOM 3464 N N . VAL A 1 424 ? 29.062 5.016 4.488 1 86.88 424 VAL A N 1
ATOM 3465 C CA . VAL A 1 424 ? 28.844 4.562 5.859 1 86.88 424 VAL A CA 1
ATOM 3466 C C . VAL A 1 424 ? 28.625 5.766 6.773 1 86.88 424 VAL A C 1
ATOM 3468 O O . VAL A 1 424 ? 29.312 6.781 6.652 1 86.88 424 VAL A O 1
ATOM 3471 N N . ILE A 1 425 ? 27.656 5.711 7.656 1 89.69 425 ILE A N 1
ATOM 3472 C CA . ILE A 1 425 ? 27.344 6.797 8.578 1 89.69 425 ILE A CA 1
ATOM 3473 C C . ILE A 1 425 ? 28.422 6.859 9.672 1 89.69 425 ILE A C 1
ATOM 3475 O O . ILE A 1 425 ? 28.594 5.898 10.422 1 89.69 425 ILE A O 1
ATOM 3479 N N . SER A 1 426 ? 29.109 7.938 9.727 1 89.12 426 SER A N 1
ATOM 3480 C CA . SER A 1 426 ? 30.172 8.117 10.703 1 89.12 426 SER A CA 1
ATOM 3481 C C . SER A 1 426 ? 29.609 8.367 12.094 1 89.12 426 SER A C 1
ATOM 3483 O O . SER A 1 426 ? 28.484 8.852 12.242 1 89.12 426 SER A O 1
ATOM 3485 N N . GLN A 1 427 ? 30.344 8.062 13.07 1 90.5 427 GLN A N 1
ATOM 3486 C CA . GLN A 1 427 ? 29.953 8.312 14.453 1 90.5 427 GLN A CA 1
ATOM 3487 C C . GLN A 1 427 ? 29.906 9.805 14.75 1 90.5 427 GLN A C 1
ATOM 3489 O O . GLN A 1 427 ? 29.109 10.258 15.57 1 90.5 427 GLN A O 1
ATOM 3494 N N . GLY A 1 428 ? 30.688 10.508 13.984 1 91.56 428 GLY A N 1
ATOM 3495 C CA . GLY A 1 428 ? 30.656 11.953 14.133 1 91.56 428 GLY A CA 1
ATOM 3496 C C . GLY A 1 428 ? 29.344 12.57 13.703 1 91.56 428 GLY A C 1
ATOM 3497 O O . GLY A 1 428 ? 28.812 13.453 14.383 1 91.56 428 GLY A O 1
ATOM 3498 N N . LEU A 1 429 ? 28.844 12.055 12.68 1 93.69 429 LEU A N 1
ATOM 3499 C CA . LEU A 1 429 ? 27.562 12.562 12.195 1 93.69 429 LEU A CA 1
ATOM 3500 C C . LEU A 1 429 ? 26.438 12.195 13.156 1 93.69 429 LEU A C 1
ATOM 3502 O O . LEU A 1 429 ? 25.547 13.016 13.422 1 93.69 429 LEU A O 1
ATOM 3506 N N . LYS A 1 430 ? 26.469 11.008 13.734 1 93.25 430 LYS A N 1
ATOM 3507 C CA . LYS A 1 430 ? 25.484 10.594 14.727 1 93.25 430 LYS A CA 1
ATOM 3508 C C . LYS A 1 430 ? 25.547 11.477 15.969 1 93.25 430 LYS A C 1
ATOM 3510 O O . LYS A 1 430 ? 24.516 11.828 16.547 1 93.25 430 LYS A O 1
ATOM 3515 N N . GLY A 1 431 ? 26.75 11.781 16.297 1 93.56 431 GLY A N 1
ATOM 3516 C CA . GLY A 1 431 ? 26.938 12.688 17.422 1 93.56 431 GLY A CA 1
ATOM 3517 C C . GLY A 1 431 ? 26.391 14.078 17.172 1 93.56 431 GLY A C 1
ATOM 3518 O O . GLY A 1 431 ? 25.734 14.664 18.031 1 93.56 431 GLY A O 1
ATOM 3519 N N . PHE A 1 432 ? 26.562 14.578 15.977 1 94.12 432 PHE A N 1
ATOM 3520 C CA . PHE A 1 432 ? 26.047 15.883 15.586 1 94.12 432 PHE A CA 1
ATOM 3521 C C . PHE A 1 432 ? 24.516 15.898 15.633 1 94.12 432 PHE A C 1
ATOM 3523 O O . PHE A 1 432 ? 23.922 16.844 16.156 1 94.12 432 PHE A O 1
ATOM 3530 N N . ILE A 1 433 ? 23.891 14.82 15.156 1 94.19 433 ILE A N 1
ATOM 3531 C CA . ILE A 1 433 ? 22.438 14.742 15.094 1 94.19 433 ILE A CA 1
ATOM 3532 C C . ILE A 1 433 ? 21.859 14.688 16.516 1 94.19 433 ILE A C 1
ATOM 3534 O O . ILE A 1 433 ? 20.922 15.422 16.828 1 94.19 433 ILE A O 1
ATOM 3538 N N . LEU A 1 434 ? 22.484 13.914 17.375 1 94.69 434 LEU A N 1
ATOM 3539 C CA . LEU A 1 434 ? 21.984 13.766 18.734 1 94.69 434 LEU A CA 1
ATOM 3540 C C . LEU A 1 434 ? 22.125 15.07 19.5 1 94.69 434 LEU A C 1
ATOM 3542 O O . LEU A 1 434 ? 21.219 15.484 20.219 1 94.69 434 LEU A O 1
ATOM 3546 N N . SER A 1 435 ? 23.281 15.664 19.312 1 92.38 435 SER A N 1
ATOM 3547 C CA . SER A 1 435 ? 23.516 16.922 20.016 1 92.38 435 SER A CA 1
ATOM 3548 C C . SER A 1 435 ? 22.562 18 19.531 1 92.38 435 SER A C 1
ATOM 3550 O O . SER A 1 435 ? 22.078 18.812 20.328 1 92.38 435 SER A O 1
ATOM 3552 N N . SER A 1 436 ? 22.25 18 18.281 1 90.88 436 SER A N 1
ATOM 3553 C CA . SER A 1 436 ? 21.344 19 17.719 1 90.88 436 SER A CA 1
ATOM 3554 C C . SER A 1 436 ? 19.906 18.75 18.172 1 90.88 436 SER A C 1
ATOM 3556 O O . SER A 1 436 ? 19.156 19.703 18.406 1 90.88 436 SER A O 1
ATOM 3558 N N . ILE A 1 437 ? 19.531 17.531 18.359 1 90.88 437 ILE A N 1
ATOM 3559 C CA . ILE A 1 437 ? 18.203 17.188 18.844 1 90.88 437 ILE A CA 1
ATOM 3560 C C . ILE A 1 437 ? 18.047 17.625 20.297 1 90.88 437 ILE A C 1
ATOM 3562 O O . ILE A 1 437 ? 17.031 18.172 20.688 1 90.88 437 ILE A O 1
ATOM 3566 N N . ARG A 1 438 ? 19.062 17.422 21.062 1 88.75 438 ARG A N 1
ATOM 3567 C CA . ARG A 1 438 ? 19.047 17.812 22.469 1 88.75 438 ARG A CA 1
ATOM 3568 C C . ARG A 1 438 ? 18.953 19.328 22.609 1 88.75 438 ARG A C 1
ATOM 3570 O O . ARG A 1 438 ? 18.234 19.828 23.484 1 88.75 438 ARG A O 1
ATOM 3577 N N . ARG A 1 439 ? 19.562 19.953 21.688 1 84.12 439 ARG A N 1
ATOM 3578 C CA . ARG A 1 439 ? 19.5 21.406 21.703 1 84.12 439 ARG A CA 1
ATOM 3579 C C . ARG A 1 439 ? 18.094 21.891 21.391 1 84.12 439 ARG A C 1
ATOM 3581 O O . ARG A 1 439 ? 17.625 22.875 21.969 1 84.12 439 ARG A O 1
ATOM 3588 N N . GLN A 1 440 ? 17.453 21.219 20.531 1 82.5 440 GLN A N 1
ATOM 3589 C CA . GLN A 1 440 ? 16.094 21.594 20.141 1 82.5 440 GLN A CA 1
ATOM 3590 C C . GLN A 1 440 ? 15.117 21.344 21.281 1 82.5 440 GLN A C 1
ATOM 3592 O O . GLN A 1 440 ? 14.156 22.094 21.469 1 82.5 440 GLN A O 1
ATOM 3597 N N . ILE A 1 441 ? 15.32 20.312 22.031 1 80.38 441 ILE A N 1
ATOM 3598 C CA . ILE A 1 441 ? 14.477 19.984 23.172 1 80.38 441 ILE A CA 1
ATOM 3599 C C . ILE A 1 441 ? 14.602 21.062 24.234 1 80.38 441 ILE A C 1
ATOM 3601 O O . ILE A 1 441 ? 13.609 21.5 24.828 1 80.38 441 ILE A O 1
ATOM 3605 N N . ASP A 1 442 ? 15.734 21.438 24.406 1 76.75 442 ASP A N 1
ATOM 3606 C CA . ASP A 1 442 ? 15.984 22.469 25.406 1 76.75 442 ASP A CA 1
ATOM 3607 C C . ASP A 1 442 ? 15.32 23.781 25.031 1 76.75 442 ASP A C 1
ATOM 3609 O O . ASP A 1 442 ? 14.781 24.484 25.891 1 76.75 442 ASP A O 1
ATOM 3613 N N . GLN A 1 443 ? 15.203 23.969 23.734 1 71.88 443 GLN A N 1
ATOM 3614 C CA . GLN A 1 443 ? 14.555 25.188 23.25 1 71.88 443 GLN A CA 1
ATOM 3615 C C . GLN A 1 443 ? 13.039 25.047 23.281 1 71.88 443 GLN A C 1
ATOM 3617 O O . GLN A 1 443 ? 12.328 26.031 23.516 1 71.88 443 GLN A O 1
ATOM 3622 N N . ALA A 1 444 ? 12.516 23.922 22.906 1 66.31 444 ALA A N 1
ATOM 3623 C CA . ALA A 1 444 ? 11.078 23.672 22.906 1 66.31 444 ALA A CA 1
ATOM 3624 C C . ALA A 1 444 ? 10.5 23.719 24.312 1 66.31 444 ALA A C 1
ATOM 3626 O O . ALA A 1 444 ? 9.359 24.141 24.516 1 66.31 444 ALA A O 1
ATOM 3627 N N . ASN A 1 445 ? 11.062 23.047 25.203 1 57.75 445 ASN A N 1
ATOM 3628 C CA . ASN A 1 445 ? 10.625 23.188 26.594 1 57.75 445 ASN A CA 1
ATOM 3629 C C . ASN A 1 445 ? 10.438 24.656 26.969 1 57.75 445 ASN A C 1
ATOM 3631 O O . ASN A 1 445 ? 9.68 24.969 27.891 1 57.75 445 ASN A O 1
ATOM 3635 N N . GLY A 1 446 ? 11.039 25.562 26.172 1 46.91 446 GLY A N 1
ATOM 3636 C CA . GLY A 1 446 ? 10.844 26.984 26.438 1 46.91 446 GLY A CA 1
ATOM 3637 C C . GLY A 1 446 ? 9.664 27.578 25.688 1 46.91 446 GLY A C 1
ATOM 3638 O O . GLY A 1 446 ? 9.477 28.797 25.688 1 46.91 446 GLY A O 1
ATOM 3639 N N . GLY A 1 447 ? 8.68 26.812 25.062 1 46.34 447 GLY A N 1
ATOM 3640 C CA . GLY A 1 447 ? 7.402 27.328 24.609 1 46.34 447 GLY A CA 1
ATOM 3641 C C . GLY A 1 447 ? 7.121 27.016 23.141 1 46.34 447 GLY A C 1
ATOM 3642 O O . GLY A 1 447 ? 5.996 27.203 22.672 1 46.34 447 GLY A O 1
ATOM 3643 N N . SER A 1 448 ? 8.086 26.969 22.234 1 44.94 448 SER A N 1
ATOM 3644 C CA . SER A 1 448 ? 7.77 26.953 20.812 1 44.94 448 SER A CA 1
ATOM 3645 C C . SER A 1 448 ? 7.703 25.531 20.281 1 44.94 448 SER A C 1
ATOM 3647 O O . SER A 1 448 ? 8.664 24.766 20.391 1 44.94 448 SER A O 1
ATOM 3649 N N . GLY A 1 449 ? 6.66 24.844 20.281 1 48.5 449 GLY A N 1
ATOM 3650 C CA . GLY A 1 449 ? 6.438 23.5 19.766 1 48.5 449 GLY A CA 1
ATOM 3651 C C . GLY A 1 449 ? 7.082 23.25 18.422 1 48.5 449 GLY A C 1
ATOM 3652 O O . GLY A 1 449 ? 7.188 24.172 17.594 1 48.5 449 GLY A O 1
ATOM 3653 N N . ILE A 1 450 ? 8.141 22.375 18.281 1 51.09 450 ILE A N 1
ATOM 3654 C CA . ILE A 1 450 ? 8.797 21.984 17.031 1 51.09 450 ILE A CA 1
ATOM 3655 C C . ILE A 1 450 ? 7.75 21.625 15.984 1 51.09 450 ILE A C 1
ATOM 3657 O O . ILE A 1 450 ? 7.047 20.609 16.141 1 51.09 450 ILE A O 1
ATOM 3661 N N . GLY A 1 451 ? 7.043 22.516 15.453 1 52.81 451 GLY A N 1
ATOM 3662 C CA . GLY A 1 451 ? 6.02 22.25 14.461 1 52.81 451 GLY A CA 1
ATOM 3663 C C . GLY A 1 451 ? 6.574 21.672 13.172 1 52.81 451 GLY A C 1
ATOM 3664 O O . GLY A 1 451 ? 7.789 21.484 13.039 1 52.81 451 GLY A O 1
ATOM 3665 N N . GLY A 1 452 ? 5.875 21.078 12.344 1 56.06 452 GLY A N 1
ATOM 3666 C CA . GLY A 1 452 ? 6.148 20.688 10.969 1 56.06 452 GLY A CA 1
ATOM 3667 C C . GLY A 1 452 ? 6.816 21.781 10.164 1 56.06 452 GLY A C 1
ATOM 3668 O O . GLY A 1 452 ? 7.125 22.859 10.695 1 56.06 452 GLY A O 1
ATOM 3669 N N . TRP A 1 453 ? 7.367 21.5 8.984 1 52.94 453 TRP A N 1
ATOM 3670 C CA . TRP A 1 453 ? 7.91 22.531 8.102 1 52.94 453 TRP A CA 1
ATOM 3671 C C . TRP A 1 453 ? 7.004 23.766 8.078 1 52.94 453 TRP A C 1
ATOM 3673 O O . TRP A 1 453 ? 5.844 23.672 7.672 1 52.94 453 TRP A O 1
ATOM 3683 N N . ASN A 1 454 ? 7.375 24.688 8.953 1 64.94 454 ASN A N 1
ATOM 3684 C CA . ASN A 1 454 ? 6.734 26 8.922 1 64.94 454 ASN A CA 1
ATOM 3685 C C . ASN A 1 454 ? 7.711 27.094 8.492 1 64.94 454 ASN A C 1
ATOM 3687 O O . ASN A 1 454 ? 8.867 27.094 8.922 1 64.94 454 ASN A O 1
ATOM 3691 N N . ARG A 1 455 ? 7.402 27.891 7.594 1 65.69 455 ARG A N 1
ATOM 3692 C CA . ARG A 1 455 ? 8.203 28.984 7.02 1 65.69 455 ARG A CA 1
ATOM 3693 C C . ARG A 1 455 ? 8.828 29.828 8.117 1 65.69 455 ARG A C 1
ATOM 3695 O O . ARG A 1 455 ? 9.992 30.219 8.016 1 65.69 455 ARG A O 1
ATOM 3702 N N . GLU A 1 456 ? 8.148 29.828 9.086 1 63.69 456 GLU A N 1
ATOM 3703 C CA . GLU A 1 456 ? 8.633 30.688 10.156 1 63.69 456 GLU A CA 1
ATOM 3704 C C . GLU A 1 456 ? 9.766 30.016 10.93 1 63.69 456 GLU A C 1
ATOM 3706 O O . GLU A 1 456 ? 10.75 30.672 11.289 1 63.69 456 GLU A O 1
ATOM 3711 N N . THR A 1 457 ? 9.688 28.75 11.023 1 70.38 457 THR A N 1
ATOM 3712 C CA . THR A 1 457 ? 10.703 28.031 11.781 1 70.38 457 THR A CA 1
ATOM 3713 C C . THR A 1 457 ? 12 27.922 10.984 1 70.38 457 THR A C 1
ATOM 3715 O O . THR A 1 457 ? 13.086 27.891 11.562 1 70.38 457 THR A O 1
ATOM 3718 N N . ALA A 1 458 ? 11.828 27.922 9.727 1 76.56 458 ALA A N 1
ATOM 3719 C CA . ALA A 1 458 ? 13.016 27.812 8.891 1 76.56 458 ALA A CA 1
ATOM 3720 C C . ALA A 1 458 ? 13.836 29.109 8.93 1 76.56 458 ALA A C 1
ATOM 3722 O O . ALA A 1 458 ? 15.07 29.062 8.961 1 76.56 458 ALA A O 1
ATOM 3723 N N . VAL A 1 459 ? 13.148 30.25 9.039 1 76.44 459 VAL A N 1
ATOM 3724 C CA . VAL A 1 459 ? 13.828 31.531 9.055 1 76.44 459 VAL A CA 1
ATOM 3725 C C . VAL A 1 459 ? 14.477 31.75 10.422 1 76.44 459 VAL A C 1
ATOM 3727 O O . VAL A 1 459 ? 15.5 32.438 10.523 1 76.44 459 VAL A O 1
ATOM 3730 N N . ASP A 1 460 ? 13.969 31.062 11.375 1 77.5 460 ASP A N 1
ATOM 3731 C CA . ASP A 1 460 ? 14.5 31.188 12.734 1 77.5 460 ASP A CA 1
ATOM 3732 C C . ASP A 1 460 ? 15.898 30.578 12.836 1 77.5 460 ASP A C 1
ATOM 3734 O O . ASP A 1 460 ? 16.719 31.031 13.641 1 77.5 460 ASP A O 1
ATOM 3738 N N . ILE A 1 461 ? 16.188 29.656 12.039 1 81.5 461 ILE A N 1
ATOM 3739 C CA . ILE A 1 461 ? 17.5 29.031 12.07 1 81.5 461 ILE A CA 1
ATOM 3740 C C . ILE A 1 461 ? 18.562 30.016 11.578 1 81.5 461 ILE A C 1
ATOM 3742 O O . ILE A 1 461 ? 19.672 30.062 12.109 1 81.5 461 ILE A O 1
ATOM 3746 N N . LEU A 1 462 ? 18.172 30.781 10.586 1 83.62 462 LEU A N 1
ATOM 3747 C CA . LEU A 1 462 ? 19.109 31.766 10.055 1 83.62 462 LEU A CA 1
ATOM 3748 C C . LEU A 1 462 ? 19.297 32.906 11.047 1 83.62 462 LEU A C 1
ATOM 3750 O O . LEU A 1 462 ? 20.406 33.438 11.188 1 83.62 462 LEU A O 1
ATOM 3754 N N . ARG A 1 463 ? 18.266 33.188 11.789 1 78.81 463 ARG A N 1
ATOM 3755 C CA . ARG A 1 463 ? 18.344 34.25 12.789 1 78.81 463 ARG A CA 1
ATOM 3756 C C . ARG A 1 463 ? 19.297 33.875 13.922 1 78.81 463 ARG A C 1
ATOM 3758 O O . ARG A 1 463 ? 20 34.719 14.461 1 78.81 463 ARG A O 1
ATOM 3765 N N . LYS A 1 464 ? 19.281 32.656 14.211 1 78.31 464 LYS A N 1
ATOM 3766 C CA . LYS A 1 464 ? 20.156 32.188 15.281 1 78.31 464 LYS A CA 1
ATOM 3767 C C . LYS A 1 464 ? 21.625 32.344 14.914 1 78.31 464 LYS A C 1
ATOM 3769 O O . LYS A 1 464 ? 22.484 32.469 15.789 1 78.31 464 LYS A O 1
ATOM 3774 N N . HIS A 1 465 ? 21.906 32.312 13.68 1 80.94 465 HIS A N 1
ATOM 3775 C CA . HIS A 1 465 ? 23.281 32.531 13.234 1 80.94 465 HIS A CA 1
ATOM 3776 C C . HIS A 1 465 ? 23.516 33.969 12.852 1 80.94 465 HIS A C 1
ATOM 3778 O O . HIS A 1 465 ? 24.406 34.281 12.055 1 80.94 465 HIS A O 1
ATOM 3784 N N . ASN A 1 466 ? 22.688 34.906 13.312 1 74.56 466 ASN A N 1
ATOM 3785 C CA . ASN A 1 466 ? 22.828 36.344 13.227 1 74.56 466 ASN A CA 1
ATOM 3786 C C . ASN A 1 466 ? 22.594 36.844 11.805 1 74.56 466 ASN A C 1
ATOM 3788 O O . ASN A 1 466 ? 23.203 37.812 11.367 1 74.56 466 ASN A O 1
ATOM 3792 N N . ILE A 1 467 ? 21.922 36.062 11.117 1 77.31 467 ILE A N 1
ATOM 3793 C CA . ILE A 1 467 ? 21.516 36.531 9.797 1 77.31 467 ILE A CA 1
ATOM 3794 C C . ILE A 1 467 ? 20.156 37.219 9.898 1 77.31 467 ILE A C 1
ATOM 3796 O O . ILE A 1 467 ? 19.156 36.594 10.258 1 77.31 467 ILE A O 1
ATOM 3800 N N . ARG A 1 468 ? 20.172 38.562 9.93 1 64.19 468 ARG A N 1
ATOM 3801 C CA . ARG A 1 468 ? 18.969 39.375 10.117 1 64.19 468 ARG A CA 1
ATOM 3802 C C . ARG A 1 468 ? 18.016 39.219 8.938 1 64.19 468 ARG A C 1
ATOM 3804 O O . ARG A 1 468 ? 18.453 39.031 7.797 1 64.19 468 ARG A O 1
ATOM 3811 N N . ASP A 1 469 ? 16.688 39.062 9.188 1 64.06 469 ASP A N 1
ATOM 3812 C CA . ASP A 1 469 ? 15.602 38.969 8.219 1 64.06 469 ASP A CA 1
ATOM 3813 C C . ASP A 1 469 ? 15.711 40.062 7.156 1 64.06 469 ASP A C 1
ATOM 3815 O O . ASP A 1 469 ? 15.305 39.875 6.012 1 64.06 469 ASP A O 1
ATOM 3819 N N . SER A 1 470 ? 16.188 41.156 7.652 1 55.34 470 SER A N 1
ATOM 3820 C CA . SER A 1 470 ? 16.281 42.344 6.797 1 55.34 470 SER A CA 1
ATOM 3821 C C . SER A 1 470 ? 17.25 42.094 5.633 1 55.34 470 SER A C 1
ATOM 3823 O O . SER A 1 470 ? 17.156 42.781 4.602 1 55.34 470 SER A O 1
ATOM 3825 N N . ASP A 1 471 ? 18.094 41.125 5.883 1 59.75 471 ASP A N 1
ATOM 3826 C CA . ASP A 1 471 ? 19.031 40.812 4.812 1 59.75 471 ASP A CA 1
ATOM 3827 C C . ASP A 1 471 ? 18.453 39.781 3.844 1 59.75 471 ASP A C 1
ATOM 3829 O O . ASP A 1 471 ? 18.344 38.594 4.168 1 59.75 471 ASP A O 1
ATOM 3833 N N . HIS A 1 472 ? 17.547 40.156 3.002 1 68.38 472 HIS A N 1
ATOM 3834 C CA . HIS A 1 472 ? 16.766 39.438 2.006 1 68.38 472 HIS A CA 1
ATOM 3835 C C . HIS A 1 472 ? 17.672 38.594 1.113 1 68.38 472 HIS A C 1
ATOM 3837 O O . HIS A 1 472 ? 17.203 38.031 0.11 1 68.38 472 HIS A O 1
ATOM 3843 N N . LYS A 1 473 ? 18.906 38.406 1.571 1 77.5 473 LYS A N 1
ATOM 3844 C CA . LYS A 1 473 ? 19.812 37.688 0.667 1 77.5 473 LYS A CA 1
ATOM 3845 C C . LYS A 1 473 ? 19.656 36.188 0.8 1 77.5 473 LYS A C 1
ATOM 3847 O O . LYS A 1 473 ? 19.75 35.438 -0.19 1 77.5 473 LYS A O 1
ATOM 3852 N N . LEU A 1 474 ? 19.344 35.75 2.02 1 86.31 474 LEU A N 1
ATOM 3853 C CA . LEU A 1 474 ? 19.219 34.281 2.207 1 86.31 474 LEU A CA 1
ATOM 3854 C C . LEU A 1 474 ? 17.812 33.906 2.654 1 86.31 474 LEU A C 1
ATOM 3856 O O . LEU A 1 474 ? 17.375 32.781 2.43 1 86.31 474 LEU A O 1
ATOM 3860 N N . SER A 1 475 ? 17.109 34.812 3.258 1 85.81 475 SER A N 1
ATOM 3861 C CA . SER A 1 475 ? 15.836 34.5 3.91 1 85.81 475 SER A CA 1
ATOM 3862 C C . SER A 1 475 ? 14.781 34.094 2.893 1 85.81 475 SER A C 1
ATOM 3864 O O . SER A 1 475 ? 13.875 33.312 3.213 1 85.81 475 SER A O 1
ATOM 3866 N N . TRP A 1 476 ? 14.922 34.469 1.664 1 85.62 476 TRP A N 1
ATOM 3867 C CA . TRP A 1 476 ? 13.953 34.125 0.631 1 85.62 476 TRP A CA 1
ATOM 3868 C C . TRP A 1 476 ? 13.969 32.625 0.347 1 85.62 476 TRP A C 1
ATOM 3870 O O . TRP A 1 476 ? 12.953 32.062 -0.049 1 85.62 476 TRP A O 1
ATOM 3880 N N . SER A 1 477 ? 15.109 32.031 0.525 1 88.31 477 SER A N 1
ATOM 3881 C CA . SER A 1 477 ? 15.312 30.641 0.161 1 88.31 477 SER A CA 1
ATOM 3882 C C . SER A 1 477 ? 14.602 29.703 1.136 1 88.31 477 SER A C 1
ATOM 3884 O O . SER A 1 477 ? 14.359 28.531 0.826 1 88.31 477 SER A O 1
ATOM 3886 N N . MET A 1 478 ? 14.195 30.203 2.281 1 88 478 MET A N 1
ATOM 3887 C CA . MET A 1 478 ? 13.57 29.359 3.299 1 88 478 MET A CA 1
ATOM 3888 C C . MET A 1 478 ? 12.055 29.547 3.299 1 88 478 MET A C 1
ATOM 3890 O O . MET A 1 478 ? 11.344 28.844 4.012 1 88 478 MET A O 1
ATOM 3894 N N . GLN A 1 479 ? 11.555 30.438 2.469 1 82.25 479 GLN A N 1
ATOM 3895 C CA . GLN A 1 479 ? 10.125 30.734 2.451 1 82.25 479 GLN A CA 1
ATOM 3896 C C . GLN A 1 479 ? 9.43 30.047 1.28 1 82.25 479 GLN A C 1
ATOM 3898 O O . GLN A 1 479 ? 8.273 30.344 0.975 1 82.25 479 GLN A O 1
ATOM 3903 N N . LEU A 1 480 ? 10.062 29.078 0.736 1 84.12 480 LEU A N 1
ATOM 3904 C CA . LEU A 1 480 ? 9.523 28.344 -0.409 1 84.12 480 LEU A CA 1
ATOM 3905 C C . LEU A 1 480 ? 8.992 26.984 0.013 1 84.12 480 LEU A C 1
ATOM 3907 O O . LEU A 1 480 ? 8.875 26.703 1.207 1 84.12 480 LEU A O 1
ATOM 3911 N N . GLU A 1 481 ? 8.469 26.234 -0.966 1 82.12 481 GLU A N 1
ATOM 3912 C CA . GLU A 1 481 ? 8.008 24.891 -0.674 1 82.12 481 GLU A CA 1
ATOM 3913 C C . GLU A 1 481 ? 9.164 24 -0.213 1 82.12 481 GLU A C 1
ATOM 3915 O O . GLU A 1 481 ? 10.32 24.25 -0.555 1 82.12 481 GLU A O 1
ATOM 3920 N N . PHE A 1 482 ? 8.891 23 0.494 1 86.75 482 PHE A N 1
ATOM 3921 C CA . PHE A 1 482 ? 9.891 22.141 1.126 1 86.75 482 PHE A CA 1
ATOM 3922 C C . PHE A 1 482 ? 10.836 21.562 0.085 1 86.75 482 PHE A C 1
ATOM 3924 O O . PHE A 1 482 ? 12.055 21.594 0.252 1 86.75 482 PHE A O 1
ATOM 3931 N N . ASP A 1 483 ? 10.359 21 -0.973 1 86.56 483 ASP A N 1
ATOM 3932 C CA . ASP A 1 483 ? 11.18 20.391 -2.018 1 86.56 483 ASP A CA 1
ATOM 3933 C C . ASP A 1 483 ? 12 21.453 -2.748 1 86.56 483 ASP A C 1
ATOM 3935 O O . ASP A 1 483 ? 13.156 21.219 -3.113 1 86.56 483 ASP A O 1
ATOM 3939 N N . HIS A 1 484 ? 11.414 22.609 -2.85 1 88.75 484 HIS A N 1
ATOM 3940 C CA . HIS A 1 484 ? 12.109 23.734 -3.482 1 88.75 484 HIS A CA 1
ATOM 3941 C C . HIS A 1 484 ? 13.328 24.141 -2.664 1 88.75 484 HIS A C 1
ATOM 3943 O O . HIS A 1 484 ? 14.406 24.359 -3.219 1 88.75 484 HIS A O 1
ATOM 3949 N N . CYS A 1 485 ? 13.172 24.172 -1.47 1 91.12 485 CYS A N 1
ATOM 3950 C CA . CYS A 1 485 ? 14.242 24.594 -0.572 1 91.12 485 CYS A CA 1
ATOM 3951 C C . CYS A 1 485 ? 15.383 23.578 -0.58 1 91.12 485 CYS A C 1
ATOM 3953 O O . CYS A 1 485 ? 16.547 23.969 -0.625 1 91.12 485 CYS A O 1
ATOM 3955 N N . ILE A 1 486 ? 15.062 22.328 -0.604 1 93 486 ILE A N 1
ATOM 3956 C CA . ILE A 1 486 ? 16.078 21.281 -0.557 1 93 486 ILE A CA 1
ATOM 3957 C C . ILE A 1 486 ? 16.938 21.328 -1.817 1 93 486 ILE A C 1
ATOM 3959 O O . ILE A 1 486 ? 18.156 21.266 -1.743 1 93 486 ILE A O 1
ATOM 3963 N N . LEU A 1 487 ? 16.312 21.562 -2.885 1 93.31 487 LEU A N 1
ATOM 3964 C CA . LEU A 1 487 ? 17.031 21.531 -4.145 1 93.31 487 LEU A CA 1
ATOM 3965 C C . LEU A 1 487 ? 17.938 22.75 -4.281 1 93.31 487 LEU A C 1
ATOM 3967 O O . LEU A 1 487 ? 19.094 22.641 -4.691 1 93.31 487 LEU A O 1
ATOM 3971 N N . ILE A 1 488 ? 17.453 23.922 -3.906 1 95.19 488 ILE A N 1
ATOM 3972 C CA . ILE A 1 488 ? 18.219 25.156 -4.008 1 95.19 488 ILE A CA 1
ATOM 3973 C C . ILE A 1 488 ? 19.422 25.078 -3.074 1 95.19 488 ILE A C 1
ATOM 3975 O O . ILE A 1 488 ? 20.547 25.391 -3.475 1 95.19 488 ILE A O 1
ATOM 3979 N N . TRP A 1 489 ? 19.172 24.641 -1.926 1 95.19 489 TRP A N 1
ATOM 3980 C CA . TRP A 1 489 ? 20.25 24.562 -0.946 1 95.19 489 TRP A CA 1
ATOM 3981 C C . TRP A 1 489 ? 21.25 23.469 -1.332 1 95.19 489 TRP A C 1
ATOM 3983 O O . TRP A 1 489 ? 22.453 23.594 -1.033 1 95.19 489 TRP A O 1
ATOM 3993 N N . HIS A 1 490 ? 20.797 22.422 -1.963 1 96.19 490 HIS A N 1
ATOM 3994 C CA . HIS A 1 490 ? 21.703 21.375 -2.41 1 96.19 490 HIS A CA 1
ATOM 3995 C C . HIS A 1 490 ? 22.672 21.891 -3.469 1 96.19 490 HIS A C 1
ATOM 3997 O O . HIS A 1 490 ? 23.875 21.641 -3.393 1 96.19 490 HIS A O 1
ATOM 4003 N N . ILE A 1 491 ? 22.109 22.547 -4.398 1 94.31 491 ILE A N 1
ATOM 4004 C CA . ILE A 1 491 ? 22.953 23.094 -5.457 1 94.31 491 ILE A CA 1
ATOM 4005 C C . ILE A 1 491 ? 23.953 24.094 -4.863 1 94.31 491 ILE A C 1
ATOM 4007 O O . ILE A 1 491 ? 25.141 24.047 -5.18 1 94.31 491 ILE A O 1
ATOM 4011 N N . ALA A 1 492 ? 23.484 24.984 -4.016 1 94.44 492 ALA A N 1
ATOM 4012 C CA . ALA A 1 492 ? 24.359 25.969 -3.375 1 94.44 492 ALA A CA 1
ATOM 4013 C C . ALA A 1 492 ? 25.438 25.281 -2.541 1 94.44 492 ALA A C 1
ATOM 4015 O O . ALA A 1 492 ? 26.609 25.688 -2.58 1 94.44 492 ALA A O 1
ATOM 4016 N N . THR A 1 493 ? 25.047 24.234 -1.805 1 94.5 493 THR A N 1
ATOM 4017 C CA . THR A 1 493 ? 25.984 23.531 -0.953 1 94.5 493 THR A CA 1
ATOM 4018 C C . THR A 1 493 ? 27.031 22.812 -1.795 1 94.5 493 THR A C 1
ATOM 4020 O O . THR A 1 493 ? 28.219 22.781 -1.438 1 94.5 493 THR A O 1
ATOM 4023 N N . GLU A 1 494 ? 26.625 22.266 -2.848 1 92.69 494 GLU A N 1
ATOM 4024 C CA . GLU A 1 494 ? 27.578 21.578 -3.715 1 92.69 494 GLU A CA 1
ATOM 4025 C C . GLU A 1 494 ? 28.594 22.547 -4.305 1 92.69 494 GLU A C 1
ATOM 4027 O O . GLU A 1 494 ? 29.781 22.219 -4.41 1 92.69 494 GLU A O 1
ATOM 4032 N N . LEU A 1 495 ? 28.125 23.656 -4.668 1 90.69 495 LEU A N 1
ATOM 4033 C CA . LEU A 1 495 ? 29.031 24.688 -5.199 1 90.69 495 LEU A CA 1
ATOM 4034 C C . LEU A 1 495 ? 29.984 25.172 -4.125 1 90.69 495 LEU A C 1
ATOM 4036 O O . LEU A 1 495 ? 31.172 25.359 -4.387 1 90.69 495 LEU A O 1
ATOM 4040 N N . TRP A 1 496 ? 29.391 25.297 -3.014 1 88.81 496 TRP A N 1
ATOM 4041 C CA . TRP A 1 496 ? 30.203 25.75 -1.879 1 88.81 496 TRP A CA 1
ATOM 4042 C C . TRP A 1 496 ? 31.219 24.688 -1.486 1 88.81 496 TRP A C 1
ATOM 4044 O O . TRP A 1 496 ? 32.344 25.016 -1.109 1 88.81 496 TRP A O 1
ATOM 4054 N N . CYS A 1 497 ? 30.875 23.469 -1.568 1 88 497 CYS A N 1
ATOM 4055 C CA . CYS A 1 497 ? 31.766 22.359 -1.225 1 88 497 CYS A CA 1
ATOM 4056 C C . CYS A 1 497 ? 32.875 22.234 -2.24 1 88 497 CYS A C 1
ATOM 4058 O O . CYS A 1 497 ? 34.031 21.891 -1.882 1 88 497 CYS A O 1
ATOM 4060 N N . GLN A 1 498 ? 32.562 22.5 -3.455 1 85.81 498 GLN A N 1
ATOM 4061 C CA . GLN A 1 498 ? 33.594 22.438 -4.477 1 85.81 498 GLN A CA 1
ATOM 4062 C C . GLN A 1 498 ? 34.688 23.5 -4.227 1 85.81 498 GLN A C 1
ATOM 4064 O O . GLN A 1 498 ? 35.875 23.234 -4.406 1 85.81 498 GLN A O 1
ATOM 4069 N N . LYS A 1 499 ? 34.281 24.562 -3.781 1 82.62 499 LYS A N 1
ATOM 4070 C CA . LYS A 1 499 ? 35.25 25.625 -3.445 1 82.62 499 LYS A CA 1
ATOM 4071 C C . LYS A 1 499 ? 36.062 25.266 -2.203 1 82.62 499 LYS A C 1
ATOM 4073 O O . LYS A 1 499 ? 37.25 25.562 -2.129 1 82.62 499 LYS A O 1
ATOM 4078 N N . ALA A 1 500 ? 35.406 24.641 -1.281 1 83.19 500 ALA A N 1
ATOM 4079 C CA . ALA A 1 500 ? 36.094 24.203 -0.059 1 83.19 500 ALA A CA 1
ATOM 4080 C C . ALA A 1 500 ? 37.125 23.125 -0.353 1 83.19 500 ALA A C 1
ATOM 4082 O O . ALA A 1 500 ? 38.156 23.062 0.278 1 83.19 500 ALA A O 1
ATOM 4083 N N . GLU A 1 501 ? 36.719 22.266 -1.219 1 81.94 501 GLU A N 1
ATOM 4084 C CA . GLU A 1 501 ? 37.656 21.219 -1.607 1 81.94 501 GLU A CA 1
ATOM 4085 C C . GLU A 1 501 ? 38.906 21.797 -2.268 1 81.94 501 GLU A C 1
ATOM 4087 O O . GLU A 1 501 ? 40.031 21.297 -2.057 1 81.94 501 GLU A O 1
ATOM 4092 N N . GLU A 1 502 ? 38.719 22.781 -2.992 1 79 502 GLU A N 1
ATOM 4093 C CA . GLU A 1 502 ? 39.844 23.453 -3.631 1 79 502 GLU A CA 1
ATOM 4094 C C . GLU A 1 502 ? 40.75 24.109 -2.596 1 79 502 GLU A C 1
ATOM 4096 O O . GLU A 1 502 ? 41.969 24.156 -2.775 1 79 502 GLU A O 1
ATOM 4101 N N . GLN A 1 503 ? 40.219 24.453 -1.508 1 80.25 503 GLN A N 1
ATOM 4102 C CA . GLN A 1 503 ? 40.969 25.125 -0.454 1 80.25 503 GLN A CA 1
ATOM 4103 C C . GLN A 1 503 ? 41.438 24.125 0.599 1 80.25 503 GLN A C 1
ATOM 4105 O O . GLN A 1 503 ? 42.094 24.5 1.571 1 80.25 503 GLN A O 1
ATOM 4110 N N . ASN A 1 504 ? 41.188 22.859 0.484 1 79.19 504 ASN A N 1
ATOM 4111 C CA . ASN A 1 504 ? 41.562 21.781 1.373 1 79.19 504 ASN A CA 1
ATOM 4112 C C . ASN A 1 504 ? 41.094 22.031 2.805 1 79.19 504 ASN A C 1
ATOM 4114 O O . ASN A 1 504 ? 41.875 21.859 3.75 1 79.19 504 ASN A O 1
ATOM 4118 N N . LEU A 1 505 ? 39.875 22.516 2.973 1 77.81 505 LEU A N 1
ATOM 4119 C CA . LEU A 1 505 ? 39.344 22.75 4.301 1 77.81 505 LEU A CA 1
ATOM 4120 C C . LEU A 1 505 ? 38.938 21.438 4.957 1 77.81 505 LEU A C 1
ATOM 4122 O O . LEU A 1 505 ? 38.25 20.609 4.344 1 77.81 505 LEU A O 1
ATOM 4126 N N . ARG A 1 506 ? 39.562 21.078 6.168 1 74.12 506 ARG A N 1
ATOM 4127 C CA . ARG A 1 506 ? 39.312 19.812 6.859 1 74.12 506 ARG A CA 1
ATOM 4128 C C . ARG A 1 506 ? 38.344 20 8.016 1 74.12 506 ARG A C 1
ATOM 4130 O O . ARG A 1 506 ? 38.594 19.5 9.125 1 74.12 506 ARG A O 1
ATOM 4137 N N . ASP A 1 507 ? 37.156 20.688 7.773 1 83.81 507 ASP A N 1
ATOM 4138 C CA . ASP A 1 507 ? 36.156 20.891 8.797 1 83.81 507 ASP A CA 1
ATOM 4139 C C . ASP A 1 507 ? 35.062 19.812 8.719 1 83.81 507 ASP A C 1
ATOM 4141 O O . ASP A 1 507 ? 34.594 19.469 7.633 1 83.81 507 ASP A O 1
ATOM 4145 N N . ASP A 1 508 ? 34.781 19.234 9.875 1 89 508 ASP A N 1
ATOM 4146 C CA . ASP A 1 508 ? 33.75 18.203 9.969 1 89 508 ASP A CA 1
ATOM 4147 C C . ASP A 1 508 ? 32.406 18.719 9.492 1 89 508 ASP A C 1
ATOM 4149 O O . ASP A 1 508 ? 31.609 17.953 8.93 1 89 508 ASP A O 1
ATOM 4153 N N . ASN A 1 509 ? 32.219 20 9.641 1 89.69 509 ASN A N 1
ATOM 4154 C CA . ASN A 1 509 ? 30.922 20.578 9.242 1 89.69 509 ASN A CA 1
ATOM 4155 C C . ASN A 1 509 ? 30.734 20.562 7.73 1 89.69 509 ASN A C 1
ATOM 4157 O O . ASN A 1 509 ? 29.609 20.484 7.234 1 89.69 509 ASN A O 1
ATOM 4161 N N . VAL A 1 510 ? 31.844 20.641 7.055 1 91.94 510 VAL A N 1
ATOM 4162 C CA . VAL A 1 510 ? 31.781 20.547 5.598 1 91.94 510 VAL A CA 1
ATOM 4163 C C . VAL A 1 510 ? 31.344 19.156 5.176 1 91.94 510 VAL A C 1
ATOM 4165 O O . VAL A 1 510 ? 30.453 19.016 4.328 1 91.94 510 VAL A O 1
ATOM 4168 N N . VAL A 1 511 ? 31.922 18.234 5.844 1 92.19 511 VAL A N 1
ATOM 4169 C CA . VAL A 1 511 ? 31.625 16.844 5.508 1 92.19 511 VAL A CA 1
ATOM 4170 C C . VAL A 1 511 ? 30.188 16.516 5.852 1 92.19 511 VAL A C 1
ATOM 4172 O O . VAL A 1 511 ? 29.469 15.906 5.055 1 92.19 511 VAL A O 1
ATOM 4175 N N . TRP A 1 512 ? 29.734 17 6.984 1 94.06 512 TRP A N 1
ATOM 4176 C CA . TRP A 1 512 ? 28.359 16.719 7.41 1 94.06 512 TRP A CA 1
ATOM 4177 C C . TRP A 1 512 ? 27.359 17.391 6.488 1 94.06 512 TRP A C 1
ATOM 4179 O O . TRP A 1 512 ? 26.328 16.797 6.145 1 94.06 512 TRP A O 1
ATOM 4189 N N . SER A 1 513 ? 27.656 18.594 6.109 1 94.38 513 SER A N 1
ATOM 4190 C CA . SER A 1 513 ? 26.75 19.312 5.227 1 94.38 513 SER A CA 1
ATOM 4191 C C . SER A 1 513 ? 26.641 18.641 3.865 1 94.38 513 SER A C 1
ATOM 4193 O O . SER A 1 513 ? 25.547 18.531 3.311 1 94.38 513 SER A O 1
ATOM 4195 N N . ARG A 1 514 ? 27.719 18.203 3.414 1 93.56 514 ARG A N 1
ATOM 4196 C CA . ARG A 1 514 ? 27.719 17.531 2.123 1 93.56 514 ARG A CA 1
ATOM 4197 C C . ARG A 1 514 ? 26.953 16.203 2.197 1 93.56 514 ARG A C 1
ATOM 4199 O O . ARG A 1 514 ? 26.141 15.906 1.317 1 93.56 514 ARG A O 1
ATOM 4206 N N . LEU A 1 515 ? 27.188 15.484 3.229 1 94.75 515 LEU A N 1
ATOM 4207 C CA . LEU A 1 515 ? 26.531 14.188 3.398 1 94.75 515 LEU A CA 1
ATOM 4208 C C . LEU A 1 515 ? 25.031 14.352 3.547 1 94.75 515 LEU A C 1
ATOM 4210 O O . LEU A 1 515 ? 24.25 13.633 2.906 1 94.75 515 LEU A O 1
ATOM 4214 N N . LEU A 1 516 ? 24.625 15.281 4.309 1 96.25 516 LEU A N 1
ATOM 4215 C CA . LEU A 1 516 ? 23.203 15.484 4.543 1 96.25 516 LEU A CA 1
ATOM 4216 C C . LEU A 1 516 ? 22.531 16.062 3.307 1 96.25 516 LEU A C 1
ATOM 4218 O O . LEU A 1 516 ? 21.375 15.734 3.008 1 96.25 516 LEU A O 1
ATOM 4222 N N . SER A 1 517 ? 23.234 16.922 2.645 1 95.94 517 SER A N 1
ATOM 4223 C CA . SER A 1 517 ? 22.688 17.484 1.412 1 95.94 517 SER A CA 1
ATOM 4224 C C . SER A 1 517 ? 22.453 16.406 0.363 1 95.94 517 SER A C 1
ATOM 4226 O O . SER A 1 517 ? 21.359 16.281 -0.194 1 95.94 517 SER A O 1
ATOM 4228 N N . ARG A 1 518 ? 23.422 15.57 0.164 1 94.12 518 ARG A N 1
ATOM 4229 C CA . ARG A 1 518 ? 23.312 14.508 -0.832 1 94.12 518 ARG A CA 1
ATOM 4230 C C . ARG A 1 518 ? 22.312 13.445 -0.407 1 94.12 518 ARG A C 1
ATOM 4232 O O . ARG A 1 518 ? 21.641 12.844 -1.251 1 94.12 518 ARG A O 1
ATOM 4239 N N . TYR A 1 519 ? 22.156 13.266 0.859 1 93.94 519 TYR A N 1
ATOM 4240 C CA . TYR A 1 519 ? 21.188 12.297 1.362 1 93.94 519 TYR A CA 1
ATOM 4241 C C . TYR A 1 519 ? 19.766 12.789 1.141 1 93.94 519 TYR A C 1
ATOM 4243 O O . TYR A 1 519 ? 18.891 12.023 0.731 1 93.94 519 TYR A O 1
ATOM 4251 N N . MET A 1 520 ? 19.578 14.047 1.36 1 93.5 520 MET A N 1
ATOM 4252 C CA . MET A 1 520 ? 18.234 14.617 1.192 1 93.5 520 MET A CA 1
ATOM 4253 C C . MET A 1 520 ? 17.812 14.578 -0.272 1 93.5 520 MET A C 1
ATOM 4255 O O . MET A 1 520 ? 16.641 14.336 -0.578 1 93.5 520 MET A O 1
ATOM 4259 N N . VAL A 1 521 ? 18.688 14.805 -1.136 1 92.06 521 VAL A N 1
ATOM 4260 C CA . VAL A 1 521 ? 18.359 14.742 -2.557 1 92.06 521 VAL A CA 1
ATOM 4261 C C . VAL A 1 521 ? 18.141 13.297 -2.977 1 92.06 521 VAL A C 1
ATOM 4263 O O . VAL A 1 521 ? 17.297 13.008 -3.832 1 92.06 521 VAL A O 1
ATOM 4266 N N . TYR A 1 522 ? 18.891 12.438 -2.352 1 90.38 522 TYR A N 1
ATOM 4267 C CA . TYR A 1 522 ? 18.672 11.016 -2.588 1 90.38 522 TYR A CA 1
ATOM 4268 C C . TYR A 1 522 ? 17.234 10.633 -2.238 1 90.38 522 TYR A C 1
ATOM 4270 O O . TYR A 1 522 ? 16.578 9.891 -2.977 1 90.38 522 TYR A O 1
ATOM 4278 N N . LEU A 1 523 ? 16.75 11.164 -1.135 1 89.06 523 LEU A N 1
ATOM 4279 C CA . LEU A 1 523 ? 15.375 10.875 -0.713 1 89.06 523 LEU A CA 1
ATOM 4280 C C . LEU A 1 523 ? 14.367 11.477 -1.685 1 89.06 523 LEU A C 1
ATOM 4282 O O . LEU A 1 523 ? 13.344 10.867 -1.98 1 89.06 523 LEU A O 1
ATOM 4286 N N . LEU A 1 524 ? 14.719 12.57 -2.186 1 88.12 524 LEU A N 1
ATOM 4287 C CA . LEU A 1 524 ? 13.82 13.266 -3.105 1 88.12 524 LEU A CA 1
ATOM 4288 C C . LEU A 1 524 ? 13.703 12.5 -4.422 1 88.12 524 LEU A C 1
ATOM 4290 O O . LEU A 1 524 ? 12.633 12.453 -5.023 1 88.12 524 LEU A O 1
ATOM 4294 N N . VAL A 1 525 ? 14.734 11.883 -4.832 1 83 525 VAL A N 1
ATOM 4295 C CA . VAL A 1 525 ? 14.781 11.25 -6.145 1 83 525 VAL A CA 1
ATOM 4296 C C . VAL A 1 525 ? 14.312 9.797 -6.039 1 83 525 VAL A C 1
ATOM 4298 O O . VAL A 1 525 ? 13.492 9.344 -6.84 1 83 525 VAL A O 1
ATOM 4301 N N . ASN A 1 526 ? 14.781 9.117 -5.027 1 81.56 526 ASN A N 1
ATOM 4302 C CA . ASN A 1 526 ? 14.555 7.676 -4.973 1 81.56 526 ASN A CA 1
ATOM 4303 C C . ASN A 1 526 ? 13.367 7.328 -4.086 1 81.56 526 ASN A C 1
ATOM 4305 O O . ASN A 1 526 ? 12.703 6.309 -4.301 1 81.56 526 ASN A O 1
ATOM 4309 N N . HIS A 1 527 ? 13.117 8.133 -3.066 1 83.81 527 HIS A N 1
ATOM 4310 C CA . HIS A 1 527 ? 12.031 7.828 -2.135 1 83.81 527 HIS A CA 1
ATOM 4311 C C . HIS A 1 527 ? 11.164 9.055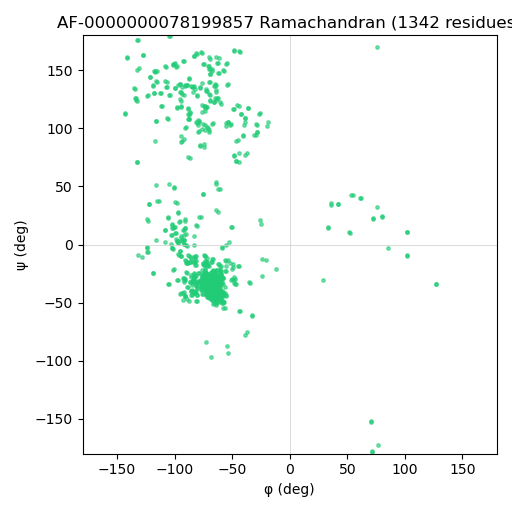 -1.887 1 83.81 527 HIS A C 1
ATOM 4313 O O . HIS A 1 527 ? 11.047 9.523 -0.75 1 83.81 527 HIS A O 1
ATOM 4319 N N . PRO A 1 528 ? 10.453 9.398 -2.861 1 81.06 528 PRO A N 1
ATOM 4320 C CA . PRO A 1 528 ? 9.656 10.617 -2.697 1 81.06 528 PRO A CA 1
ATOM 4321 C C . PRO A 1 528 ? 8.484 10.43 -1.743 1 81.06 528 PRO A C 1
ATOM 4323 O O . PRO A 1 528 ? 7.961 11.406 -1.202 1 81.06 528 PRO A O 1
ATOM 4326 N N . THR A 1 529 ? 8.094 9.234 -1.473 1 79.56 529 THR A N 1
ATOM 4327 C CA . THR A 1 529 ? 6.945 8.977 -0.604 1 79.56 529 THR A CA 1
ATOM 4328 C C . THR A 1 529 ? 7.301 9.258 0.853 1 79.56 529 THR A C 1
ATOM 4330 O O . THR A 1 529 ? 6.414 9.383 1.7 1 79.56 529 THR A O 1
ATOM 4333 N N . MET A 1 530 ? 8.609 9.398 1.144 1 85.31 530 MET A N 1
ATOM 4334 C CA . MET A 1 530 ? 9.047 9.664 2.512 1 85.31 530 MET A CA 1
ATOM 4335 C C . MET A 1 530 ? 9.062 11.164 2.801 1 85.31 530 MET A C 1
ATOM 4337 O O . MET A 1 530 ? 9.242 11.578 3.947 1 85.31 530 MET A O 1
ATOM 4341 N N . LEU A 1 531 ? 8.883 11.898 1.755 1 84.38 531 LEU A N 1
ATOM 4342 C CA . LEU A 1 531 ? 8.859 13.344 1.906 1 84.38 531 LEU A CA 1
ATOM 4343 C C . LEU A 1 531 ? 7.445 13.891 1.736 1 84.38 531 LEU A C 1
ATOM 4345 O O . LEU A 1 531 ? 6.562 13.188 1.236 1 84.38 531 LEU A O 1
ATOM 4349 N N . PRO A 1 532 ? 7.238 14.984 2.375 1 75.06 532 PRO A N 1
ATOM 4350 C CA . PRO A 1 532 ? 5.891 15.547 2.248 1 75.06 532 PRO A CA 1
ATOM 4351 C C . PRO A 1 532 ? 5.473 15.75 0.793 1 75.06 532 PRO A C 1
ATOM 4353 O O . PRO A 1 532 ? 6.324 15.812 -0.096 1 75.06 532 PRO A O 1
ATOM 4356 N N . ASN A 1 533 ? 4.121 15.773 0.59 1 64.88 533 ASN A N 1
ATOM 4357 C CA . ASN A 1 533 ? 3.523 15.891 -0.735 1 64.88 533 ASN A CA 1
ATOM 4358 C C . ASN A 1 533 ? 4.062 17.109 -1.485 1 64.88 533 ASN A C 1
ATOM 4360 O O . ASN A 1 533 ? 4.168 18.188 -0.917 1 64.88 533 ASN A O 1
ATOM 4364 N N . SER A 1 534 ? 4.922 16.875 -2.463 1 67.44 534 SER A N 1
ATOM 4365 C CA . SER A 1 534 ? 5.453 18.016 -3.211 1 67.44 534 SER A CA 1
ATOM 4366 C C . SER A 1 534 ? 5.578 17.688 -4.695 1 67.44 534 SER A C 1
ATOM 4368 O O . SER A 1 534 ? 5.285 16.562 -5.117 1 67.44 534 SER A O 1
ATOM 4370 N N . ILE A 1 535 ? 5.652 18.641 -5.473 1 64 535 ILE A N 1
ATOM 4371 C CA . ILE A 1 535 ? 5.922 18.562 -6.906 1 64 535 ILE A CA 1
ATOM 4372 C C . ILE A 1 535 ? 7.406 18.281 -7.133 1 64 535 ILE A C 1
ATOM 4374 O O . ILE A 1 535 ? 8.023 18.859 -8.039 1 64 535 ILE A O 1
ATOM 4378 N N . SER A 1 536 ? 7.879 17.375 -6.34 1 75.38 536 SER A N 1
ATOM 4379 C CA . SER A 1 536 ? 9.328 17.172 -6.359 1 75.38 536 SER A CA 1
ATOM 4380 C C . SER A 1 536 ? 9.781 16.578 -7.684 1 75.38 536 SER A C 1
ATOM 4382 O O . SER A 1 536 ? 10.812 16.969 -8.234 1 75.38 536 SER A O 1
ATOM 4384 N N . HIS A 1 537 ? 8.938 15.828 -8.227 1 76.62 537 HIS A N 1
ATOM 4385 C CA . HIS A 1 537 ? 9.383 15.141 -9.43 1 76.62 537 HIS A CA 1
ATOM 4386 C C . HIS A 1 537 ? 9.453 16.094 -10.617 1 76.62 537 HIS A C 1
ATOM 43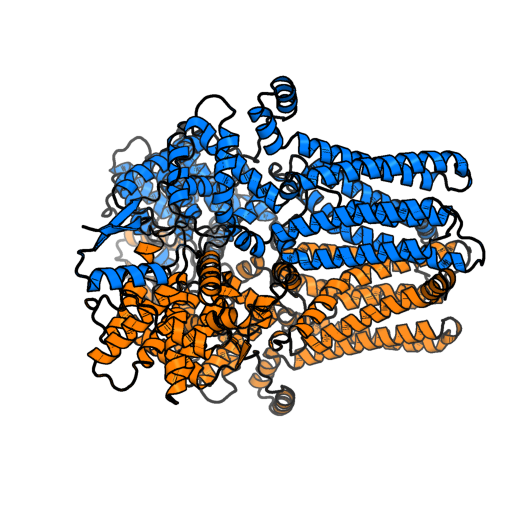88 O O . HIS A 1 537 ? 10.406 16.047 -11.398 1 76.62 537 HIS A O 1
ATOM 4394 N N . ILE A 1 538 ? 8.555 16.922 -10.711 1 78.56 538 ILE A N 1
ATOM 4395 C CA . ILE A 1 538 ? 8.539 17.875 -11.812 1 78.56 538 ILE A CA 1
ATOM 4396 C C . ILE A 1 538 ? 9.695 18.859 -11.664 1 78.56 538 ILE A C 1
ATOM 4398 O O . ILE A 1 538 ? 10.359 19.203 -12.648 1 78.56 538 ILE A O 1
ATOM 4402 N N . ARG A 1 539 ? 9.891 19.203 -10.539 1 84.12 539 ARG A N 1
ATOM 4403 C CA . ARG A 1 539 ? 10.961 20.156 -10.273 1 84.12 539 ARG A CA 1
ATOM 4404 C C . ARG A 1 539 ? 12.328 19.562 -10.586 1 84.12 539 ARG A C 1
ATOM 4406 O O . ARG A 1 539 ? 13.195 20.234 -11.141 1 84.12 539 ARG A O 1
ATOM 4413 N N . ILE A 1 540 ? 12.492 18.375 -10.281 1 84.81 540 ILE A N 1
ATOM 4414 C CA . ILE A 1 540 ? 13.766 17.719 -10.531 1 84.81 540 ILE A CA 1
ATOM 4415 C C . ILE A 1 540 ? 13.961 17.516 -12.031 1 84.81 540 ILE A C 1
ATOM 4417 O O . ILE A 1 540 ? 15.055 17.75 -12.555 1 84.81 540 ILE A O 1
ATOM 4421 N N . GLN A 1 541 ? 12.93 17.172 -12.648 1 82.81 541 GLN A N 1
ATOM 4422 C CA . GLN A 1 541 ? 13.031 16.938 -14.086 1 82.81 541 GLN A CA 1
ATOM 4423 C C . GLN A 1 541 ? 13.305 18.234 -14.836 1 82.81 541 GLN A C 1
ATOM 4425 O O . GLN A 1 541 ? 14.117 18.266 -15.766 1 82.81 541 GLN A O 1
ATOM 4430 N N . ASP A 1 542 ? 12.633 19.219 -14.414 1 84.38 542 ASP A N 1
ATOM 4431 C CA . ASP A 1 542 ? 12.867 20.516 -15.047 1 84.38 542 ASP A CA 1
ATOM 4432 C C . ASP A 1 542 ? 14.289 21.016 -14.766 1 84.38 542 ASP A C 1
ATOM 4434 O O . ASP A 1 542 ? 14.93 21.594 -15.641 1 84.38 542 ASP A O 1
ATOM 4438 N N . THR A 1 543 ? 14.68 20.812 -13.602 1 89.06 543 THR A N 1
ATOM 4439 C CA . THR A 1 543 ? 16.016 21.234 -13.234 1 89.06 543 THR A CA 1
ATOM 4440 C C . THR A 1 543 ? 17.078 20.438 -13.992 1 89.06 543 THR A C 1
ATOM 4442 O O . THR A 1 543 ? 18.094 20.984 -14.43 1 89.06 543 THR A O 1
ATOM 4445 N N . LEU A 1 544 ? 16.828 19.203 -14.164 1 85.31 544 LEU A N 1
ATOM 4446 C CA . LEU A 1 544 ? 17.766 18.359 -14.906 1 85.31 544 LEU A CA 1
ATOM 4447 C C . LEU A 1 544 ? 17.781 18.734 -16.375 1 85.31 544 LEU A C 1
ATOM 4449 O O . LEU A 1 544 ? 18.844 18.734 -17.016 1 85.31 544 LEU A O 1
ATOM 4453 N N . ALA A 1 545 ? 16.641 19.031 -16.859 1 84.69 545 ALA A N 1
ATOM 4454 C CA . ALA A 1 545 ? 16.562 19.453 -18.266 1 84.69 545 ALA A CA 1
ATOM 4455 C C . ALA A 1 545 ? 17.297 20.766 -18.484 1 84.69 545 ALA A C 1
ATOM 4457 O O . ALA A 1 545 ? 18.016 20.922 -19.469 1 84.69 545 ALA A O 1
ATOM 4458 N N . GLU A 1 546 ? 17.094 21.641 -17.625 1 89.06 546 GLU A N 1
ATOM 4459 C CA . GLU A 1 546 ? 17.781 22.922 -17.734 1 89.06 546 GLU A CA 1
ATOM 4460 C C . GLU A 1 546 ? 19.297 22.75 -17.578 1 89.06 546 GLU A C 1
ATOM 4462 O O . GLU A 1 546 ? 20.078 23.359 -18.297 1 89.06 546 GLU A O 1
ATOM 4467 N N . ALA A 1 547 ? 19.672 21.953 -16.672 1 88.12 547 ALA A N 1
ATOM 4468 C CA . ALA A 1 547 ? 21.094 21.703 -16.422 1 88.12 547 ALA A CA 1
ATOM 4469 C C . ALA A 1 547 ? 21.734 21.016 -17.625 1 88.12 547 ALA A C 1
ATOM 4471 O O . ALA A 1 547 ? 22.875 21.344 -18 1 88.12 547 ALA A O 1
ATOM 4472 N N . SER A 1 548 ? 21.031 20.109 -18.141 1 83.81 548 SER A N 1
ATOM 4473 C CA . SER A 1 548 ? 21.562 19.422 -19.312 1 83.81 548 SER A CA 1
ATOM 4474 C C . SER A 1 548 ? 21.734 20.375 -20.484 1 83.81 548 SER A C 1
ATOM 4476 O O . SER A 1 548 ? 22.688 20.25 -21.25 1 83.81 548 SER A O 1
ATOM 4478 N N . GLY A 1 549 ? 20.828 21.266 -20.625 1 83.88 549 GLY A N 1
ATOM 4479 C CA . GLY A 1 549 ? 20.938 22.281 -21.656 1 83.88 549 GLY A CA 1
ATOM 4480 C C . GLY A 1 549 ? 22.078 23.25 -21.406 1 83.88 549 GLY A C 1
ATOM 4481 O O . GLY A 1 549 ? 22.797 23.625 -22.344 1 83.88 549 GLY A O 1
ATOM 4482 N N . PHE A 1 550 ? 22.281 23.594 -20.234 1 87.69 550 PHE A N 1
ATOM 4483 C CA . PHE A 1 550 ? 23.328 24.547 -19.859 1 87.69 550 PHE A CA 1
ATOM 4484 C C . PHE A 1 550 ? 24.703 23.938 -20.016 1 87.69 550 PHE A C 1
ATOM 4486 O O . PHE A 1 550 ? 25.641 24.594 -20.484 1 87.69 550 PHE A O 1
ATOM 4493 N N . PHE A 1 551 ? 24.875 22.688 -19.625 1 85.5 551 PHE A N 1
ATOM 4494 C CA . PHE A 1 551 ? 26.188 22.062 -19.609 1 85.5 551 PHE A CA 1
ATOM 4495 C C . PHE A 1 551 ? 26.453 21.344 -20.922 1 85.5 551 PHE A C 1
ATOM 4497 O O . PHE A 1 551 ? 27.469 20.656 -21.078 1 85.5 551 PHE A O 1
ATOM 4504 N N . ASN A 1 552 ? 25.5 21.562 -21.688 1 79 552 ASN A N 1
ATOM 4505 C CA . ASN A 1 552 ? 25.688 20.922 -22.969 1 79 552 ASN A CA 1
ATOM 4506 C C . ASN A 1 552 ? 26.953 21.406 -23.672 1 79 552 ASN A C 1
ATOM 4508 O O . ASN A 1 552 ? 27.172 22.609 -23.797 1 79 552 ASN A O 1
ATOM 4512 N N . GLY A 1 553 ? 27.844 20.516 -23.969 1 74.38 553 GLY A N 1
ATOM 4513 C CA . GLY A 1 553 ? 29.047 20.859 -24.719 1 74.38 553 GLY A CA 1
ATOM 4514 C C . GLY A 1 553 ? 30.281 20.984 -23.828 1 74.38 553 GLY A C 1
ATOM 4515 O O . GLY A 1 553 ? 31.406 21.078 -24.328 1 74.38 553 GLY A O 1
ATOM 4516 N N . ILE A 1 554 ? 30.031 20.953 -22.516 1 78.44 554 ILE A N 1
ATOM 4517 C CA . ILE A 1 554 ? 31.172 21.078 -21.609 1 78.44 554 ILE A CA 1
ATOM 4518 C C . ILE A 1 554 ? 31.656 19.688 -21.219 1 78.44 554 ILE A C 1
ATOM 4520 O O . ILE A 1 554 ? 30.906 18.891 -20.672 1 78.44 554 ILE A O 1
ATOM 4524 N N . LYS A 1 555 ? 32.875 19.328 -21.531 1 70.88 555 LYS A N 1
ATOM 4525 C CA . LYS A 1 555 ? 33.375 17.953 -21.375 1 70.88 555 LYS A CA 1
ATOM 4526 C C . LYS A 1 555 ? 34.031 17.75 -20.016 1 70.88 555 LYS A C 1
ATOM 4528 O O . LYS A 1 555 ? 33.969 16.656 -19.453 1 70.88 555 LYS A O 1
ATOM 4533 N N . SER A 1 556 ? 34.594 18.75 -19.406 1 79.38 556 SER A N 1
ATOM 4534 C CA . SER A 1 556 ? 35.312 18.562 -18.156 1 79.38 556 SER A CA 1
ATOM 4535 C C . SER A 1 556 ? 34.531 19.125 -16.969 1 79.38 556 SER A C 1
ATOM 4537 O O . SER A 1 556 ? 33.875 20.172 -17.094 1 79.38 556 SER A O 1
ATOM 4539 N N . PRO A 1 557 ? 34.469 18.375 -15.867 1 81.5 557 PRO A N 1
ATOM 4540 C CA . PRO A 1 557 ? 33.781 18.844 -14.672 1 81.5 557 PRO A CA 1
ATOM 4541 C C . PRO A 1 557 ? 34.312 20.172 -14.156 1 81.5 557 PRO A C 1
ATOM 4543 O O . PRO A 1 557 ? 33.531 21.016 -13.695 1 81.5 557 PRO A O 1
ATOM 4546 N N . GLY A 1 558 ? 35.562 20.297 -14.172 1 80.44 558 GLY A N 1
ATOM 4547 C CA . GLY A 1 558 ? 36.156 21.562 -13.727 1 80.44 558 GLY A CA 1
ATOM 4548 C C . GLY A 1 558 ? 35.688 22.75 -14.531 1 80.44 558 GLY A C 1
ATOM 4549 O O . GLY A 1 558 ? 35.375 23.797 -13.977 1 80.44 558 GLY A O 1
ATOM 4550 N N . ALA A 1 559 ? 35.594 22.594 -15.789 1 86.06 559 ALA A N 1
ATOM 4551 C CA . ALA A 1 559 ? 35.125 23.656 -16.672 1 86.06 559 ALA A CA 1
ATOM 4552 C C . ALA A 1 559 ? 33.625 23.938 -16.453 1 86.06 559 ALA A C 1
ATOM 4554 O O . ALA A 1 559 ? 33.188 25.078 -16.578 1 86.06 559 ALA A O 1
ATOM 4555 N N . ALA A 1 560 ? 32.938 22.938 -16.188 1 87.44 560 ALA A N 1
ATOM 4556 C CA . ALA A 1 560 ? 31.484 23.078 -15.945 1 87.44 560 ALA A CA 1
ATOM 4557 C C . ALA A 1 560 ? 31.219 23.953 -14.719 1 87.44 560 ALA A C 1
ATOM 4559 O O . ALA A 1 560 ? 30.375 24.844 -14.758 1 87.44 560 ALA A O 1
ATOM 4560 N N . TYR A 1 561 ? 32 23.688 -13.68 1 87.38 561 TYR A N 1
ATOM 4561 C CA . TYR A 1 561 ? 31.812 24.453 -12.453 1 87.38 561 TYR A CA 1
ATOM 4562 C C . TYR A 1 561 ? 32.219 25.906 -12.656 1 87.38 561 TYR A C 1
ATOM 4564 O O . TYR A 1 561 ? 31.594 26.828 -12.133 1 87.38 561 TYR A O 1
ATOM 4572 N N . LYS A 1 562 ? 33.219 26.094 -13.383 1 86.56 562 LYS A N 1
ATOM 4573 C CA . LYS A 1 562 ? 33.688 27.453 -13.656 1 86.56 562 LYS A CA 1
ATOM 4574 C C . LYS A 1 562 ? 32.656 28.25 -14.43 1 86.56 562 LYS A C 1
ATOM 4576 O O . LYS A 1 562 ? 32.406 29.422 -14.148 1 86.56 562 LYS A O 1
ATOM 4581 N N . GLU A 1 563 ? 32.062 27.609 -15.414 1 88.62 563 GLU A N 1
ATOM 4582 C CA . GLU A 1 563 ? 31.016 28.266 -16.188 1 88.62 563 GLU A CA 1
ATOM 4583 C C . GLU A 1 563 ? 29.812 28.578 -15.312 1 88.62 563 GLU A C 1
ATOM 4585 O O . GLU A 1 563 ? 29.172 29.625 -15.469 1 88.62 563 GLU A O 1
ATOM 4590 N N . PHE A 1 564 ? 29.562 27.703 -14.492 1 90.75 564 PHE A N 1
ATOM 4591 C CA . PHE A 1 564 ? 28.406 27.859 -13.602 1 90.75 564 PHE A CA 1
ATOM 4592 C C . PHE A 1 564 ? 28.625 29 -12.625 1 90.75 564 PHE A C 1
ATOM 4594 O O . PHE A 1 564 ? 27.703 29.75 -12.328 1 90.75 564 PHE A O 1
ATOM 4601 N N . TYR A 1 565 ? 29.859 29.188 -12.18 1 88.94 565 TYR A N 1
ATOM 4602 C CA . TYR A 1 565 ? 30.219 30.281 -11.273 1 88.94 565 TYR A CA 1
ATOM 4603 C C . TYR A 1 565 ? 30.141 31.625 -11.969 1 88.94 565 TYR A C 1
ATOM 4605 O O . TYR A 1 565 ? 29.891 32.656 -11.328 1 88.94 565 TYR A O 1
ATOM 4613 N N . GLY A 1 566 ? 30.281 31.516 -13.195 1 86.31 566 GLY A N 1
ATOM 4614 C CA . GLY A 1 566 ? 30.344 32.75 -13.969 1 86.31 566 GLY A CA 1
ATOM 4615 C C . GLY A 1 566 ? 28.969 33.344 -14.258 1 86.31 566 GLY A C 1
ATOM 4616 O O . GLY A 1 566 ? 28.859 34.5 -14.672 1 86.31 566 GLY A O 1
ATOM 4617 N N . VAL A 1 567 ? 27.922 32.656 -13.992 1 90.31 567 VAL A N 1
ATOM 4618 C CA . VAL A 1 567 ? 26.578 33.125 -14.289 1 90.31 567 VAL A CA 1
ATOM 4619 C C . VAL A 1 567 ? 26.219 34.25 -13.32 1 90.31 567 VAL A C 1
ATOM 4621 O O . VAL A 1 567 ? 26.359 34.125 -12.102 1 90.31 567 VAL A O 1
ATOM 4624 N N . LYS A 1 568 ? 25.719 35.312 -13.812 1 85.81 568 LYS A N 1
ATOM 4625 C CA . LYS A 1 568 ? 25.328 36.469 -13 1 85.81 568 LYS A CA 1
ATOM 4626 C C . LYS A 1 568 ? 23.906 36.281 -12.469 1 85.81 568 LYS A C 1
ATOM 4628 O O . LYS A 1 568 ? 23.016 35.812 -13.18 1 85.81 568 LYS A O 1
ATOM 4633 N N . THR A 1 569 ? 23.734 36.594 -11.266 1 85 569 THR A N 1
ATOM 4634 C CA . THR A 1 569 ? 22.453 36.344 -10.602 1 85 569 THR A CA 1
ATOM 4635 C C . THR A 1 569 ? 21.797 37.656 -10.219 1 85 569 THR A C 1
ATOM 4637 O O . THR A 1 569 ? 21.109 37.719 -9.195 1 85 569 THR A O 1
ATOM 4640 N N . ALA A 1 570 ? 21.891 38.594 -10.961 1 78.62 570 ALA A N 1
ATOM 4641 C CA . ALA A 1 570 ? 21.359 39.938 -10.625 1 78.62 570 ALA A CA 1
ATOM 4642 C C . ALA A 1 570 ? 19.828 39.938 -10.695 1 78.62 570 ALA A C 1
ATOM 4644 O O . ALA A 1 570 ? 19.172 40.75 -10.031 1 78.62 570 ALA A O 1
ATOM 4645 N N . VAL A 1 571 ? 19.281 39.094 -11.547 1 82.56 571 VAL A N 1
ATOM 4646 C CA . VAL A 1 571 ? 17.828 39.031 -11.719 1 82.56 571 VAL A CA 1
ATOM 4647 C C . VAL A 1 571 ? 17.266 37.781 -11.094 1 82.56 571 VAL A C 1
ATOM 4649 O O . VAL A 1 571 ? 17.891 36.719 -11.156 1 82.56 571 VAL A O 1
ATOM 4652 N N . ASP A 1 572 ? 16.156 37.969 -10.492 1 84.25 572 ASP A N 1
ATOM 4653 C CA . ASP A 1 572 ? 15.469 36.812 -9.93 1 84.25 572 ASP A CA 1
ATOM 4654 C C . ASP A 1 572 ? 15.016 35.875 -11.023 1 84.25 572 ASP A C 1
ATOM 4656 O O . ASP A 1 572 ? 14.297 36.25 -11.945 1 84.25 572 ASP A O 1
ATOM 4660 N N . PRO A 1 573 ? 15.5 34.625 -10.891 1 86.06 573 PRO A N 1
ATOM 4661 C CA . PRO A 1 573 ? 15.148 33.656 -11.922 1 86.06 573 PRO A CA 1
ATOM 4662 C C . PRO A 1 573 ? 13.641 33.438 -12.055 1 86.06 573 PRO A C 1
ATOM 4664 O O . PRO A 1 573 ? 13.156 33.094 -13.133 1 86.06 573 PRO A O 1
ATOM 4667 N N . LEU A 1 574 ? 12.906 33.562 -11.047 1 79.75 574 LEU A N 1
ATOM 4668 C CA . LEU A 1 574 ? 11.461 33.406 -11.086 1 79.75 574 LEU A CA 1
ATOM 4669 C C . LEU A 1 574 ? 10.812 34.406 -12.016 1 79.75 574 LEU A C 1
ATOM 4671 O O . LEU A 1 574 ? 9.789 34.125 -12.641 1 79.75 574 LEU A O 1
ATOM 4675 N N . LYS A 1 575 ? 11.398 35.562 -12.07 1 76.5 575 LYS A N 1
ATOM 4676 C CA . LYS A 1 575 ? 10.875 36.625 -12.922 1 76.5 575 LYS A CA 1
ATOM 4677 C C . LYS A 1 575 ? 11.117 36.312 -14.398 1 76.5 575 LYS A C 1
ATOM 4679 O O . LYS A 1 575 ? 10.359 36.75 -15.258 1 76.5 575 LYS A O 1
ATOM 4684 N N . VAL A 1 576 ? 12.117 35.562 -14.617 1 77.25 576 VAL A N 1
ATOM 4685 C CA . VAL A 1 576 ? 12.484 35.25 -16 1 77.25 576 VAL A CA 1
ATOM 4686 C C . VAL A 1 576 ? 11.727 34.031 -16.469 1 77.25 576 VAL A C 1
ATOM 4688 O O . VAL A 1 576 ? 11.219 34 -17.594 1 77.25 576 VAL A O 1
ATOM 4691 N N . LYS A 1 577 ? 11.719 33.031 -15.734 1 79.06 577 LYS A N 1
ATOM 4692 C CA . LYS A 1 577 ? 11.172 31.734 -16.141 1 79.06 577 LYS A CA 1
ATOM 4693 C C . LYS A 1 577 ? 9.656 31.703 -15.945 1 79.06 577 LYS A C 1
ATOM 4695 O O . LYS A 1 577 ? 8.953 30.953 -16.641 1 79.06 577 LYS A O 1
ATOM 4700 N N . GLY A 1 578 ? 9.125 32.438 -15.125 1 68.81 578 GLY A N 1
ATOM 4701 C CA . GLY A 1 578 ? 7.691 32.438 -14.875 1 68.81 578 GLY A CA 1
ATOM 4702 C C . GLY A 1 578 ? 7.227 31.172 -14.156 1 68.81 578 GLY A C 1
ATOM 4703 O O . GLY A 1 578 ? 7.992 30.562 -13.414 1 68.81 578 GLY A O 1
ATOM 4704 N N . SER A 1 579 ? 5.941 30.781 -14.375 1 68.44 579 SER A N 1
ATOM 4705 C CA . SER A 1 579 ? 5.344 29.656 -13.688 1 68.44 579 SER A CA 1
ATOM 4706 C C . SER A 1 579 ? 5.402 28.391 -14.547 1 68.44 579 SER A C 1
ATOM 4708 O O . SER A 1 579 ? 5.094 27.297 -14.07 1 68.44 579 SER A O 1
ATOM 4710 N N . ILE A 1 580 ? 6.004 28.5 -15.719 1 68.62 580 ILE A N 1
ATOM 4711 C CA . ILE A 1 580 ? 5.984 27.359 -16.625 1 68.62 580 ILE A CA 1
ATOM 4712 C C . ILE A 1 580 ? 7.059 26.344 -16.219 1 68.62 580 ILE A C 1
ATOM 4714 O O . ILE A 1 580 ? 6.793 25.156 -16.109 1 68.62 580 ILE A O 1
ATOM 4718 N N . SER A 1 581 ? 8.25 26.984 -16.016 1 77.19 581 SER A N 1
ATOM 4719 C CA . SER A 1 581 ? 9.336 26.094 -15.609 1 77.19 581 SER A CA 1
ATOM 4720 C C . SER A 1 581 ? 9.547 26.156 -14.102 1 77.19 581 SER A C 1
ATOM 4722 O O . SER A 1 581 ? 9.586 27.234 -13.516 1 77.19 581 SER A O 1
ATOM 4724 N N . LYS A 1 582 ? 9.672 25.047 -13.562 1 79.44 582 LYS A N 1
ATOM 4725 C CA . LYS A 1 582 ? 9.875 24.984 -12.117 1 79.44 582 LYS A CA 1
ATOM 4726 C C . LYS A 1 582 ? 11.32 24.641 -11.781 1 79.44 582 LYS A C 1
ATOM 4728 O O . LYS A 1 582 ? 11.609 24.141 -10.695 1 79.44 582 LYS A O 1
ATOM 4733 N N . SER A 1 583 ? 12.164 24.938 -12.734 1 87.62 583 SER A N 1
ATOM 4734 C CA . SER A 1 583 ? 13.57 24.625 -12.492 1 87.62 583 SER A CA 1
ATOM 4735 C C . SER A 1 583 ? 14.164 25.531 -11.422 1 87.62 583 SER A C 1
ATOM 4737 O O . SER A 1 583 ? 13.797 26.703 -11.32 1 87.62 583 SER A O 1
ATOM 4739 N N . VAL A 1 584 ? 15.102 24.969 -10.656 1 90.94 584 VAL A N 1
ATOM 4740 C CA . VAL A 1 584 ? 15.688 25.734 -9.562 1 90.94 584 VAL A CA 1
ATOM 4741 C C . VAL A 1 584 ? 17.203 25.781 -9.719 1 90.94 584 VAL A C 1
ATOM 4743 O O . VAL A 1 584 ? 17.922 26.141 -8.781 1 90.94 584 VAL A O 1
ATOM 4746 N N . LEU A 1 585 ? 17.672 25.578 -10.875 1 92.25 585 LEU A N 1
ATOM 4747 C CA . LEU A 1 585 ? 19.125 25.5 -11.094 1 92.25 585 LEU A CA 1
ATOM 4748 C C . LEU A 1 585 ? 19.781 26.828 -10.773 1 92.25 585 LEU A C 1
ATOM 4750 O O . LEU A 1 585 ? 20.719 26.891 -9.969 1 92.25 585 LEU A O 1
ATOM 4754 N N . PHE A 1 586 ? 19.312 27.875 -11.273 1 93.12 586 PHE A N 1
ATOM 4755 C CA . PHE A 1 586 ? 19.969 29.172 -11.141 1 93.12 586 PHE A CA 1
ATOM 4756 C C . PHE A 1 586 ? 19.547 29.859 -9.844 1 93.12 586 PHE A C 1
ATOM 4758 O O . PHE A 1 586 ? 20.172 30.844 -9.43 1 93.12 586 PHE A O 1
ATOM 4765 N N . ASP A 1 587 ? 18.484 29.375 -9.242 1 92.5 587 ASP A N 1
ATOM 4766 C CA . ASP A 1 587 ? 18.172 29.797 -7.883 1 92.5 587 ASP A CA 1
ATOM 4767 C C . ASP A 1 587 ? 19.25 29.328 -6.91 1 92.5 587 ASP A C 1
ATOM 4769 O O . ASP A 1 587 ? 19.562 30.016 -5.938 1 92.5 587 ASP A O 1
ATOM 4773 N N . GLY A 1 588 ? 19.734 28.156 -7.211 1 93.81 588 GLY A N 1
ATOM 4774 C CA . GLY A 1 588 ? 20.828 27.656 -6.398 1 93.81 588 GLY A CA 1
ATOM 4775 C C . GLY A 1 588 ? 22.094 28.484 -6.512 1 93.81 588 GLY A C 1
ATOM 4776 O O . GLY A 1 588 ? 22.75 28.75 -5.508 1 93.81 588 GLY A O 1
ATOM 4777 N N . ARG A 1 589 ? 22.312 28.875 -7.68 1 93.44 589 ARG A N 1
ATOM 4778 C CA . ARG A 1 589 ? 23.453 29.75 -7.898 1 93.44 589 ARG A CA 1
ATOM 4779 C C . ARG A 1 589 ? 23.25 31.094 -7.211 1 93.44 589 ARG A C 1
ATOM 4781 O O . ARG A 1 589 ? 24.203 31.672 -6.66 1 93.44 589 ARG A O 1
ATOM 4788 N N . ARG A 1 590 ? 22.109 31.609 -7.316 1 92.69 590 ARG A N 1
ATOM 4789 C CA . ARG A 1 590 ? 21.781 32.875 -6.645 1 92.69 590 ARG A CA 1
ATOM 4790 C C . ARG A 1 590 ? 21.984 32.75 -5.141 1 92.69 590 ARG A C 1
ATOM 4792 O O . ARG A 1 590 ? 22.516 33.688 -4.512 1 92.69 590 ARG A O 1
ATOM 4799 N N . LEU A 1 591 ? 21.562 31.656 -4.586 1 93.38 591 LEU A N 1
ATOM 4800 C CA . LEU A 1 591 ? 21.75 31.438 -3.156 1 93.38 591 LEU A CA 1
ATOM 4801 C C . LEU A 1 591 ? 23.234 31.359 -2.803 1 93.38 591 LEU A C 1
ATOM 4803 O O . LEU A 1 591 ? 23.656 31.875 -1.769 1 93.38 591 LEU A O 1
ATOM 4807 N N . GLU A 1 592 ? 24 30.672 -3.594 1 92.81 592 GLU A N 1
ATOM 4808 C CA . GLU A 1 592 ? 25.438 30.594 -3.363 1 92.81 592 GLU A CA 1
ATOM 4809 C C . GLU A 1 592 ? 26.094 31.969 -3.375 1 92.81 592 GLU A C 1
ATOM 4811 O O . GLU A 1 592 ? 26.953 32.25 -2.557 1 92.81 592 GLU A O 1
ATOM 4816 N N . SER A 1 593 ? 25.672 32.781 -4.297 1 89.31 593 SER A N 1
ATOM 4817 C CA . SER A 1 593 ? 26.172 34.156 -4.344 1 89.31 593 SER A CA 1
ATOM 4818 C C . SER A 1 593 ? 25.797 34.938 -3.084 1 89.31 593 SER A C 1
ATOM 4820 O O . SER A 1 593 ? 26.562 35.781 -2.605 1 89.31 593 SER A O 1
ATOM 4822 N N . GLY A 1 594 ? 24.594 34.688 -2.629 1 86.81 594 GLY A N 1
ATOM 4823 C CA . GLY A 1 594 ? 24.156 35.281 -1.376 1 86.81 594 GLY A CA 1
ATOM 4824 C C . GLY A 1 594 ? 24.984 34.844 -0.187 1 86.81 594 GLY A C 1
ATOM 4825 O O . GLY A 1 594 ? 25.281 35.625 0.708 1 86.81 594 GLY A O 1
ATOM 4826 N N . LEU A 1 595 ? 25.375 33.594 -0.194 1 87.69 595 LEU A N 1
ATOM 4827 C CA . LEU A 1 595 ? 26.203 33.062 0.878 1 87.69 595 LEU A CA 1
ATOM 4828 C C . LEU A 1 595 ? 27.578 33.719 0.88 1 87.69 595 LEU A C 1
ATOM 4830 O O . LEU A 1 595 ? 28.141 33.969 1.943 1 87.69 595 LEU A O 1
ATOM 4834 N N . ILE A 1 596 ? 28.062 34.031 -0.277 1 84.06 596 ILE A N 1
ATOM 4835 C CA . ILE A 1 596 ? 29.359 34.656 -0.412 1 84.06 596 ILE A CA 1
ATOM 4836 C C . ILE A 1 596 ? 29.297 36.094 0.138 1 84.06 596 ILE A C 1
ATOM 4838 O O . ILE A 1 596 ? 30.203 36.531 0.832 1 84.06 596 ILE A O 1
ATOM 4842 N N . ILE A 1 597 ? 28.219 36.688 -0.131 1 83.06 597 ILE A N 1
ATOM 4843 C CA . ILE A 1 597 ? 28.047 38.062 0.31 1 83.06 597 ILE A CA 1
ATOM 4844 C C . ILE A 1 597 ? 27.922 38.125 1.831 1 83.06 597 ILE A C 1
ATOM 4846 O O . ILE A 1 597 ? 28.516 38.969 2.484 1 83.06 597 ILE A O 1
ATOM 4850 N N . VAL A 1 598 ? 27.203 37.219 2.35 1 82.75 598 VAL A N 1
ATOM 4851 C CA . VAL A 1 598 ? 27 37.156 3.793 1 82.75 598 VAL A CA 1
ATOM 4852 C C . VAL A 1 598 ? 28.328 36.844 4.488 1 82.75 598 VAL A C 1
ATOM 4854 O O . VAL A 1 598 ? 28.609 37.375 5.566 1 82.75 598 VAL A O 1
ATOM 4857 N N . GLU A 1 599 ? 29.062 35.938 3.949 1 79.69 599 GLU A N 1
ATOM 4858 C CA . GLU A 1 599 ? 30.359 35.594 4.523 1 79.69 599 GLU A CA 1
ATOM 4859 C C . GLU A 1 599 ? 31.297 36.781 4.539 1 79.69 599 GLU A C 1
ATOM 4861 O O . GLU A 1 599 ? 32.062 37 5.496 1 79.69 599 GLU A O 1
ATOM 4866 N N . ARG A 1 600 ? 31.219 37.594 3.539 1 76.75 600 ARG A N 1
ATOM 4867 C CA . ARG A 1 600 ? 32.062 38.781 3.436 1 76.75 600 ARG A CA 1
ATOM 4868 C C . ARG A 1 600 ? 31.609 39.844 4.438 1 76.75 600 ARG A C 1
ATOM 4870 O O . ARG A 1 600 ? 32.469 40.5 5.051 1 76.75 600 ARG A O 1
ATOM 4877 N N . ASP A 1 601 ? 30.359 40.031 4.535 1 74.25 601 ASP A N 1
ATOM 4878 C CA . ASP A 1 601 ? 29.812 41.062 5.406 1 74.25 601 ASP A CA 1
ATOM 4879 C C . ASP A 1 601 ? 30.047 40.719 6.875 1 74.25 601 ASP A C 1
ATOM 4881 O O . ASP A 1 601 ? 30.328 41.594 7.684 1 74.25 601 ASP A O 1
ATOM 4885 N N . LEU A 1 602 ? 29.766 39.531 7.203 1 64.5 602 LEU A N 1
ATOM 4886 C CA . LEU A 1 602 ? 29.891 39.156 8.609 1 64.5 602 LEU A CA 1
ATOM 4887 C C . LEU A 1 602 ? 31.344 38.906 8.969 1 64.5 602 LEU A C 1
ATOM 4889 O O . LEU A 1 602 ? 31.672 38.625 10.125 1 64.5 602 LEU A O 1
ATOM 4893 N N . ALA A 1 603 ? 32.344 39.469 8.258 1 55.47 603 ALA A N 1
ATOM 4894 C CA . ALA A 1 603 ? 33.75 39.312 8.547 1 55.47 603 ALA A CA 1
ATOM 4895 C C . ALA A 1 603 ? 34.031 37.906 9.125 1 55.47 603 ALA A C 1
ATOM 4897 O O . ALA A 1 603 ? 34.875 37.781 10.031 1 55.47 603 ALA A O 1
ATOM 4898 N N . LEU A 1 604 ? 33.219 37 9.039 1 51.09 604 LEU A N 1
ATOM 4899 C CA . LEU A 1 604 ? 33.406 35.688 9.68 1 51.09 604 LEU A CA 1
ATOM 4900 C C . LEU A 1 604 ? 34.375 34.844 8.867 1 51.09 604 LEU A C 1
ATOM 4902 O O . LEU A 1 604 ? 34.188 34.656 7.656 1 51.09 604 LEU A O 1
ATOM 4906 N N . CYS A 1 605 ? 35.656 35.031 9.109 1 44.53 605 CYS A N 1
ATOM 4907 C CA . CYS A 1 605 ? 36.719 34.219 8.484 1 44.53 605 CYS A CA 1
ATOM 4908 C C . CYS A 1 605 ? 36.219 32.781 8.258 1 44.53 605 CYS A C 1
ATOM 4910 O O . CYS A 1 605 ? 36.656 32.125 7.32 1 44.53 605 CYS A O 1
ATOM 4912 N N . GLU A 1 606 ? 35.875 32.094 9.32 1 50.44 606 GLU A N 1
ATOM 4913 C CA . GLU A 1 606 ? 35.562 30.672 9.266 1 50.44 606 GLU A CA 1
ATOM 4914 C C . GLU A 1 606 ? 34.156 30.422 8.75 1 50.44 606 GLU A C 1
ATOM 4916 O O . GLU A 1 606 ? 33.188 31.016 9.258 1 50.44 606 GLU A O 1
ATOM 4921 N N . ARG A 1 607 ? 34.156 30.125 7.402 1 56.31 607 ARG A N 1
ATOM 4922 C CA . ARG A 1 607 ? 32.969 29.781 6.613 1 56.31 607 ARG A CA 1
ATOM 4923 C C . ARG A 1 607 ? 31.875 29.172 7.496 1 56.31 607 ARG A C 1
ATOM 4925 O O . ARG A 1 607 ? 32.156 28.281 8.297 1 56.31 607 ARG A O 1
ATOM 4932 N N . ASN A 1 608 ? 30.75 29.812 7.695 1 75.38 608 ASN A N 1
ATOM 4933 C CA . ASN A 1 608 ? 29.672 29.438 8.602 1 75.38 608 ASN A CA 1
ATOM 4934 C C . ASN A 1 608 ? 29.062 28.094 8.211 1 75.38 608 ASN A C 1
ATOM 4936 O O . ASN A 1 608 ? 27.875 28.016 7.871 1 75.38 608 ASN A O 1
ATOM 4940 N N . TRP A 1 609 ? 30.047 27.172 7.984 1 86.5 609 TRP A N 1
ATOM 4941 C CA . TRP A 1 609 ? 29.641 25.812 7.676 1 86.5 609 TRP A CA 1
ATOM 4942 C C . TRP A 1 609 ? 28.719 25.25 8.766 1 86.5 609 TRP A C 1
ATOM 4944 O O . TRP A 1 609 ? 27.906 24.375 8.508 1 86.5 609 TRP A O 1
ATOM 4954 N N . ARG A 1 610 ? 28.844 25.859 9.938 1 86.69 610 ARG A N 1
ATOM 4955 C CA . ARG A 1 610 ? 27.953 25.438 11.008 1 86.69 610 ARG A CA 1
ATOM 4956 C C . ARG A 1 610 ? 26.516 25.828 10.711 1 86.69 610 ARG A C 1
ATOM 4958 O O . ARG A 1 610 ? 25.594 25.062 11 1 86.69 610 ARG A O 1
ATOM 4965 N N . MET A 1 611 ? 26.375 26.938 10.109 1 88.69 611 MET A N 1
ATOM 4966 C CA . MET A 1 611 ? 25.031 27.375 9.719 1 88.69 611 MET A CA 1
ATOM 4967 C C . MET A 1 611 ? 24.438 26.438 8.672 1 88.69 611 MET A C 1
ATOM 4969 O O . MET A 1 611 ? 23.281 26.047 8.773 1 88.69 611 MET A O 1
ATOM 4973 N N . ILE A 1 612 ? 25.234 26.078 7.691 1 91.62 612 ILE A N 1
ATOM 4974 C CA . ILE A 1 612 ? 24.766 25.203 6.625 1 91.62 612 ILE A CA 1
ATOM 4975 C C . ILE A 1 612 ? 24.422 23.828 7.199 1 91.62 612 ILE A C 1
ATOM 4977 O O . ILE A 1 612 ? 23.422 23.219 6.82 1 91.62 612 ILE A O 1
ATOM 4981 N N . ALA A 1 613 ? 25.219 23.375 8.086 1 92.75 613 ALA A N 1
ATOM 4982 C CA . ALA A 1 613 ? 24.953 22.078 8.719 1 92.75 613 ALA A CA 1
ATOM 4983 C C . ALA A 1 613 ? 23.656 22.125 9.523 1 92.75 613 ALA A C 1
ATOM 4985 O O . ALA A 1 613 ? 22.859 21.172 9.484 1 92.75 613 ALA A O 1
ATOM 4986 N N . ASP A 1 614 ? 23.453 23.203 10.156 1 90.94 614 ASP A N 1
ATOM 4987 C CA . ASP A 1 614 ? 22.234 23.344 10.953 1 90.94 614 ASP A CA 1
ATOM 4988 C C . ASP A 1 614 ? 21 23.438 10.055 1 90.94 614 ASP A C 1
ATOM 4990 O O . ASP A 1 614 ? 19.922 22.953 10.422 1 90.94 614 ASP A O 1
ATOM 4994 N N . VAL A 1 615 ? 21.156 24.062 8.93 1 92.06 615 VAL A N 1
ATOM 4995 C CA . VAL A 1 615 ? 20.047 24.141 7.984 1 92.06 615 VAL A CA 1
ATOM 4996 C C . VAL A 1 615 ? 19.688 22.75 7.488 1 92.06 615 VAL A C 1
ATOM 4998 O O . VAL A 1 615 ? 18.5 22.375 7.438 1 92.06 615 VAL A O 1
ATOM 5001 N N . TRP A 1 616 ? 20.656 22 7.141 1 95.06 616 TRP A N 1
ATOM 5002 C CA . TRP A 1 616 ? 20.391 20.656 6.637 1 95.06 616 TRP A CA 1
ATOM 5003 C C . TRP A 1 616 ? 19.844 19.75 7.738 1 95.06 616 TRP A C 1
ATOM 5005 O O . TRP A 1 616 ? 19.031 18.875 7.477 1 95.06 616 TRP A O 1
ATOM 5015 N N . PHE A 1 617 ? 20.328 19.953 8.945 1 93.06 617 PHE A N 1
ATOM 5016 C CA . PHE A 1 617 ? 19.734 19.219 10.062 1 93.06 617 PHE A CA 1
ATOM 5017 C C . PHE A 1 617 ? 18.25 19.547 10.203 1 93.06 617 PHE A C 1
ATOM 5019 O O . PHE A 1 617 ? 17.438 18.672 10.461 1 93.06 617 PHE A O 1
ATOM 5026 N N . HIS A 1 618 ? 17.969 20.766 10 1 91.81 618 HIS A N 1
ATOM 5027 C CA . HIS A 1 618 ? 16.578 21.188 10.078 1 91.81 618 HIS A CA 1
ATOM 5028 C C . HIS A 1 618 ? 15.734 20.516 8.992 1 91.81 618 HIS A C 1
ATOM 5030 O O . HIS A 1 618 ? 14.609 20.078 9.25 1 91.81 618 HIS A O 1
ATOM 5036 N N . PHE A 1 619 ? 16.297 20.469 7.801 1 92.31 619 PHE A N 1
ATOM 5037 C CA . PHE A 1 619 ? 15.586 19.797 6.719 1 92.31 619 PHE A CA 1
ATOM 5038 C C . PHE A 1 619 ? 15.359 18.328 7.051 1 92.31 619 PHE A C 1
ATOM 5040 O O . PHE A 1 619 ? 14.289 17.781 6.77 1 92.31 619 PHE A O 1
ATOM 5047 N N . LEU A 1 620 ? 16.344 17.734 7.629 1 93 620 LEU A N 1
ATOM 5048 C CA . LEU A 1 620 ? 16.25 16.328 8.008 1 93 620 LEU A CA 1
ATOM 5049 C C . LEU A 1 620 ? 15.164 16.109 9.047 1 93 620 LEU A C 1
ATOM 5051 O O . LEU A 1 620 ? 14.375 15.164 8.945 1 93 620 LEU A O 1
ATOM 5055 N N . VAL A 1 621 ? 15.102 16.984 10 1 91.12 621 VAL A N 1
ATOM 5056 C CA . VAL A 1 621 ? 14.141 16.859 11.086 1 91.12 621 VAL A CA 1
ATOM 5057 C C . VAL A 1 621 ? 12.727 17.109 10.555 1 91.12 621 VAL A C 1
ATOM 5059 O O . VAL A 1 621 ? 11.789 16.391 10.922 1 91.12 621 VAL A O 1
ATOM 5062 N N . CYS A 1 622 ? 12.57 18.031 9.664 1 88.69 622 CYS A N 1
ATOM 5063 C CA . CYS A 1 622 ? 11.266 18.297 9.07 1 88.69 622 CYS A CA 1
ATOM 5064 C C . CYS A 1 622 ? 10.789 17.125 8.227 1 88.69 622 CYS A C 1
ATOM 5066 O O . CYS A 1 622 ? 9.609 16.781 8.25 1 88.69 622 CYS A O 1
ATOM 5068 N N . ALA A 1 623 ? 11.703 16.562 7.531 1 89.69 623 ALA A N 1
ATOM 5069 C CA . ALA A 1 623 ? 11.359 15.383 6.738 1 89.69 623 ALA A CA 1
ATOM 5070 C C . ALA A 1 623 ? 10.953 14.219 7.633 1 89.69 623 ALA A C 1
ATOM 5072 O O . ALA A 1 623 ? 9.992 13.508 7.34 1 89.69 623 ALA A O 1
ATOM 5073 N N . ALA A 1 624 ? 11.625 14.031 8.688 1 90.44 624 ALA A N 1
ATOM 5074 C CA . ALA A 1 624 ? 11.336 12.938 9.617 1 90.44 624 ALA A CA 1
ATOM 5075 C C . ALA A 1 624 ? 9.984 13.133 10.297 1 90.44 624 ALA A C 1
ATOM 5077 O O . ALA A 1 624 ? 9.258 12.172 10.531 1 90.44 624 ALA A O 1
ATOM 5078 N N . LYS A 1 625 ? 9.609 14.328 10.523 1 86 625 LYS A N 1
ATOM 5079 C CA . LYS A 1 625 ? 8.367 14.633 11.227 1 86 625 LYS A CA 1
ATOM 5080 C C . LYS A 1 625 ? 7.152 14.438 10.32 1 86 625 LYS A C 1
ATOM 5082 O O . LYS A 1 625 ? 6.086 14.023 10.781 1 86 625 LYS A O 1
ATOM 5087 N N . GLN A 1 626 ? 7.34 14.703 9.141 1 82.38 626 GLN A N 1
ATOM 5088 C CA . GLN A 1 626 ? 6.199 14.695 8.234 1 82.38 626 GLN A CA 1
ATOM 5089 C C . GLN A 1 626 ? 6.082 13.352 7.516 1 82.38 626 GLN A C 1
ATOM 5091 O O . GLN A 1 626 ? 5.109 13.109 6.797 1 82.38 626 GLN A O 1
ATOM 5096 N N . CYS A 1 627 ? 7 12.484 7.699 1 86.31 627 CYS A N 1
ATOM 5097 C CA . CYS A 1 627 ? 6.973 11.188 7.039 1 86.31 627 CYS A CA 1
ATOM 5098 C C . CYS A 1 627 ? 6.035 10.227 7.762 1 86.31 627 CYS A C 1
ATOM 5100 O O . CYS A 1 627 ? 6.117 10.078 8.984 1 86.31 627 CYS A O 1
ATOM 5102 N N . PRO A 1 628 ? 5.113 9.602 7.027 1 84.19 628 PRO A N 1
ATOM 5103 C CA . PRO A 1 628 ? 4.219 8.633 7.672 1 84.19 628 PRO A CA 1
ATOM 5104 C C . PRO A 1 628 ? 4.938 7.355 8.102 1 84.19 628 PRO A C 1
ATOM 5106 O O . PRO A 1 628 ? 5.938 6.973 7.488 1 84.19 628 PRO A O 1
ATOM 5109 N N . GLY A 1 629 ? 4.434 6.738 9.133 1 86.81 629 GLY A N 1
ATOM 5110 C CA . GLY A 1 629 ? 5.031 5.523 9.664 1 86.81 629 GLY A CA 1
ATOM 5111 C C . GLY A 1 629 ? 5.031 4.375 8.68 1 86.81 629 GLY A C 1
ATOM 5112 O O . GLY A 1 629 ? 5.949 3.551 8.68 1 86.81 629 GLY A O 1
ATOM 5113 N N . SER A 1 630 ? 4.117 4.355 7.777 1 86.38 630 SER A N 1
ATOM 5114 C CA . SER A 1 630 ? 4.023 3.273 6.801 1 86.38 630 SER A CA 1
ATOM 5115 C C . SER A 1 630 ? 5.184 3.316 5.816 1 86.38 630 SER A C 1
ATOM 5117 O O . SER A 1 630 ? 5.652 2.273 5.352 1 86.38 630 SER A O 1
ATOM 5119 N N . SER A 1 631 ? 5.641 4.504 5.516 1 87.81 631 SER A N 1
ATOM 5120 C CA . SER A 1 631 ? 6.773 4.629 4.605 1 87.81 631 SER A CA 1
ATOM 5121 C C . SER A 1 631 ? 8.07 4.16 5.262 1 87.81 631 SER A C 1
ATOM 5123 O O . SER A 1 631 ? 8.938 3.598 4.598 1 87.81 631 SER A O 1
ATOM 5125 N N . HIS A 1 632 ? 8.148 4.375 6.539 1 90.56 632 HIS A N 1
ATOM 5126 C CA . HIS A 1 632 ? 9.32 3.887 7.258 1 90.56 632 HIS A CA 1
ATOM 5127 C C . HIS A 1 632 ? 9.32 2.363 7.336 1 90.56 632 HIS A C 1
ATOM 5129 O O . HIS A 1 632 ? 10.375 1.735 7.289 1 90.56 632 HIS A O 1
ATOM 5135 N N . ALA A 1 633 ? 8.148 1.823 7.457 1 90.5 633 ALA A N 1
ATOM 5136 C CA . ALA A 1 633 ? 8.039 0.367 7.473 1 90.5 633 ALA A CA 1
ATOM 5137 C C . ALA A 1 633 ? 8.508 -0.233 6.152 1 90.5 633 ALA A C 1
ATOM 5139 O O . ALA A 1 633 ? 9.156 -1.28 6.133 1 90.5 633 ALA A O 1
ATOM 5140 N N . LYS A 1 634 ? 8.195 0.433 5.102 1 86.75 634 LYS A N 1
ATOM 5141 C CA . LYS A 1 634 ? 8.602 -0.038 3.779 1 86.75 634 LYS A CA 1
ATOM 5142 C C . LYS A 1 634 ? 10.117 0.051 3.604 1 86.75 634 LYS A C 1
ATOM 5144 O O . LYS A 1 634 ? 10.711 -0.776 2.912 1 86.75 634 LYS A O 1
ATOM 5149 N N . GLN A 1 635 ? 10.727 0.966 4.281 1 84.88 635 GLN A N 1
ATOM 5150 C CA . GLN A 1 635 ? 12.156 1.205 4.129 1 84.88 635 GLN A CA 1
ATOM 5151 C C . GLN A 1 635 ? 12.969 0.23 4.973 1 84.88 635 GLN A C 1
ATOM 5153 O O . GLN A 1 635 ? 14.18 0.081 4.77 1 84.88 635 GLN A O 1
ATOM 5158 N N . LEU A 1 636 ? 12.352 -0.498 5.848 1 84.44 636 LEU A N 1
ATOM 5159 C CA . LEU A 1 636 ? 13.078 -1.403 6.734 1 84.44 636 LEU A CA 1
ATOM 5160 C C . LEU A 1 636 ? 13.711 -2.545 5.945 1 84.44 636 LEU A C 1
ATOM 5162 O O . LEU A 1 636 ? 14.734 -3.092 6.355 1 84.44 636 LEU A O 1
ATOM 5166 N N . ARG A 1 637 ? 13.164 -2.875 4.766 1 77.5 637 ARG A N 1
ATOM 5167 C CA . ARG A 1 637 ? 13.688 -3.982 3.973 1 77.5 637 ARG A CA 1
ATOM 5168 C C . ARG A 1 637 ? 14.914 -3.553 3.178 1 77.5 637 ARG A C 1
ATOM 5170 O O . ARG A 1 637 ? 15.734 -4.391 2.797 1 77.5 637 ARG A O 1
ATOM 5177 N N . SER A 1 638 ? 14.875 -2.391 2.771 1 68.06 638 SER A N 1
ATOM 5178 C CA . SER A 1 638 ? 15.93 -1.929 1.876 1 68.06 638 SER A CA 1
ATOM 5179 C C . SER A 1 638 ? 17.172 -1.487 2.656 1 68.06 638 SER A C 1
ATOM 5181 O O . SER A 1 638 ? 18.266 -1.381 2.094 1 68.06 638 SER A O 1
ATOM 5183 N N . GLY A 1 639 ? 17.234 -1.705 4.074 1 58.78 639 GLY A N 1
ATOM 5184 C CA . GLY A 1 639 ? 18.359 -1.244 4.859 1 58.78 639 GLY A CA 1
ATOM 5185 C C . GLY A 1 639 ? 18.344 0.25 5.117 1 58.78 639 GLY A C 1
ATOM 5186 O O . GLY A 1 639 ? 17.594 0.987 4.473 1 58.78 639 GLY A O 1
ATOM 5187 N N . GLY A 1 640 ? 19.219 1.134 6.074 1 53.78 640 GLY A N 1
ATOM 5188 C CA . GLY A 1 640 ? 20.125 2.266 6.004 1 53.78 640 GLY A CA 1
ATOM 5189 C C . GLY A 1 640 ? 19.422 3.605 6.031 1 53.78 640 GLY A C 1
ATOM 5190 O O . GLY A 1 640 ? 19.922 4.598 5.512 1 53.78 640 GLY A O 1
ATOM 5191 N N . GLU A 1 641 ? 18.188 3.734 6.047 1 78.56 641 GLU A N 1
ATOM 5192 C CA . GLU A 1 641 ? 18.172 5.133 5.633 1 78.56 641 GLU A CA 1
ATOM 5193 C C . GLU A 1 641 ? 18.266 6.066 6.836 1 78.56 641 GLU A C 1
ATOM 5195 O O . GLU A 1 641 ? 17.859 5.703 7.941 1 78.56 641 GLU A O 1
ATOM 5200 N N . LEU A 1 642 ? 19.062 6.668 7.172 1 88.62 642 LEU A N 1
ATOM 5201 C CA . LEU A 1 642 ? 19.328 7.66 8.203 1 88.62 642 LEU A CA 1
ATOM 5202 C C . LEU A 1 642 ? 18.031 8.344 8.648 1 88.62 642 LEU A C 1
ATOM 5204 O O . LEU A 1 642 ? 17.828 8.555 9.852 1 88.62 642 LEU A O 1
ATOM 5208 N N . LEU A 1 643 ? 17.109 8.391 7.812 1 92.81 643 LEU A N 1
ATOM 5209 C CA . LEU A 1 643 ? 15.891 9.117 8.133 1 92.81 643 LEU A CA 1
ATOM 5210 C C . LEU A 1 643 ? 15.023 8.312 9.094 1 92.81 643 LEU A C 1
ATOM 5212 O O . LEU A 1 643 ? 14.398 8.883 9.992 1 92.81 643 LEU A O 1
ATOM 5216 N N . THR A 1 644 ? 14.969 7.031 8.961 1 92.25 644 THR A N 1
ATOM 5217 C CA . THR A 1 644 ? 14.172 6.176 9.836 1 92.25 644 THR A CA 1
ATOM 5218 C C . THR A 1 644 ? 14.75 6.156 11.25 1 92.25 644 THR A C 1
ATOM 5220 O O . THR A 1 644 ? 14 6.156 12.234 1 92.25 644 THR A O 1
ATOM 5223 N N . GLN A 1 645 ? 16.078 6.164 11.359 1 92.75 645 GLN A N 1
ATOM 5224 C CA . GLN A 1 645 ? 16.703 6.203 12.672 1 92.75 645 GLN A CA 1
ATOM 5225 C C . GLN A 1 645 ? 16.453 7.535 13.367 1 92.75 645 GLN A C 1
ATOM 5227 O O . GLN A 1 645 ? 16.141 7.57 14.562 1 92.75 645 GLN A O 1
ATOM 5232 N N . VAL A 1 646 ? 16.547 8.562 12.594 1 93.5 646 VAL A N 1
ATOM 5233 C CA . VAL A 1 646 ? 16.328 9.891 13.156 1 93.5 646 VAL A CA 1
ATOM 5234 C C . VAL A 1 646 ? 14.867 10.055 13.547 1 93.5 646 VAL A C 1
ATOM 5236 O O . VAL A 1 646 ? 14.562 10.648 14.586 1 93.5 646 VAL A O 1
ATOM 5239 N N . TRP A 1 647 ? 13.977 9.539 12.703 1 93.25 647 TRP A N 1
ATOM 5240 C CA . TRP A 1 647 ? 12.539 9.594 12.984 1 93.25 647 TRP A CA 1
ATOM 5241 C C . TRP A 1 647 ? 12.227 8.906 14.312 1 93.25 647 TRP A C 1
ATOM 5243 O O . TRP A 1 647 ? 11.484 9.445 15.141 1 93.25 647 TRP A O 1
ATOM 5253 N N . MET A 1 648 ? 12.828 7.746 14.562 1 93.25 648 MET A N 1
ATOM 5254 C CA . MET A 1 648 ? 12.602 7.008 15.805 1 93.25 648 MET A CA 1
ATOM 5255 C C . MET A 1 648 ? 13.234 7.727 16.984 1 93.25 648 MET A C 1
ATOM 5257 O O . MET A 1 648 ? 12.672 7.746 18.078 1 93.25 648 MET A O 1
ATOM 5261 N N . LEU A 1 649 ? 14.367 8.25 16.75 1 93.44 649 LEU A N 1
ATOM 5262 C CA . LEU A 1 649 ? 15.047 9.008 17.797 1 93.44 649 LEU A CA 1
ATOM 5263 C C . LEU A 1 649 ? 14.219 10.227 18.219 1 93.44 649 LEU A C 1
ATOM 5265 O O . LEU A 1 649 ? 14.062 10.5 19.406 1 93.44 649 LEU A O 1
ATOM 5269 N N . MET A 1 650 ? 13.688 10.898 17.266 1 92.06 650 MET A N 1
ATOM 5270 C CA . MET A 1 650 ? 12.852 12.062 17.547 1 92.06 650 MET A CA 1
ATOM 5271 C C . MET A 1 650 ? 11.578 11.648 18.281 1 92.06 650 MET A C 1
ATOM 5273 O O . MET A 1 650 ? 11.102 12.375 19.156 1 92.06 650 MET A O 1
ATOM 5277 N N . ALA A 1 651 ? 11.016 10.531 17.875 1 91.5 651 ALA A N 1
ATOM 5278 C CA . ALA A 1 651 ? 9.828 10.023 18.562 1 91.5 651 ALA A CA 1
ATOM 5279 C C . ALA A 1 651 ? 10.125 9.719 20.031 1 91.5 651 ALA A C 1
ATOM 5281 O O . ALA A 1 651 ? 9.297 9.984 20.906 1 91.5 651 ALA A O 1
ATOM 5282 N N . HIS A 1 652 ? 11.289 9.211 20.266 1 92.44 652 HIS A N 1
ATOM 5283 C CA . HIS A 1 652 ? 11.664 8.875 21.641 1 92.44 652 HIS A CA 1
ATOM 5284 C C . HIS A 1 652 ? 11.875 10.133 22.484 1 92.44 652 HIS A C 1
ATOM 5286 O O . HIS A 1 652 ? 11.648 10.117 23.688 1 92.44 652 HIS A O 1
ATOM 5292 N N . PHE A 1 653 ? 12.242 11.211 21.828 1 90.31 653 PHE A N 1
ATOM 5293 C CA . PHE A 1 653 ? 12.438 12.469 22.531 1 90.31 653 PHE A CA 1
ATOM 5294 C C . PHE A 1 653 ? 11.141 13.273 22.594 1 90.31 653 PHE A C 1
ATOM 5296 O O . PHE A 1 653 ? 11.109 14.375 23.125 1 90.31 653 PHE A O 1
ATOM 5303 N N . GLY A 1 654 ? 10.047 12.711 21.969 1 83 654 GLY A N 1
ATOM 5304 C CA . GLY A 1 654 ? 8.742 13.336 22.047 1 83 654 GLY A CA 1
ATOM 5305 C C . GLY A 1 654 ? 8.562 14.492 21.078 1 83 654 GLY A C 1
ATOM 5306 O O . GLY A 1 654 ? 7.746 15.383 21.312 1 83 654 GLY A O 1
ATOM 5307 N N . LEU A 1 655 ? 9.297 14.508 20.031 1 81.75 655 LEU A N 1
ATOM 5308 C CA . LEU A 1 655 ? 9.273 15.648 19.109 1 81.75 655 LEU A CA 1
ATOM 5309 C C . LEU A 1 655 ? 8.367 15.367 17.922 1 81.75 655 LEU A C 1
ATOM 5311 O O . LEU A 1 655 ? 8.195 16.219 17.047 1 81.75 655 LEU A O 1
ATOM 5315 N N . THR A 1 656 ? 7.703 14.281 17.859 1 79.25 656 THR A N 1
ATOM 5316 C CA . THR A 1 656 ? 6.82 13.961 16.75 1 79.25 656 THR A CA 1
ATOM 5317 C C . THR A 1 656 ? 5.363 14.25 17.109 1 79.25 656 THR A C 1
ATOM 5319 O O . THR A 1 656 ? 5.031 14.422 18.281 1 79.25 656 THR A O 1
ATOM 5322 N N . ASP A 1 657 ? 4.484 14.484 16.109 1 69.44 657 ASP A N 1
ATOM 5323 C CA . ASP A 1 657 ? 3.082 14.844 16.297 1 69.44 657 ASP A CA 1
ATOM 5324 C C . ASP A 1 657 ? 2.229 13.602 16.562 1 69.44 657 ASP A C 1
ATOM 5326 O O . ASP A 1 657 ? 0.998 13.68 16.547 1 69.44 657 ASP A O 1
ATOM 5330 N N . HIS A 1 658 ? 2.869 12.594 16.891 1 74.25 658 HIS A N 1
ATOM 5331 C CA . HIS A 1 658 ? 2.102 11.367 17.047 1 74.25 658 HIS A CA 1
ATOM 5332 C C . HIS A 1 658 ? 1.745 11.109 18.516 1 74.25 658 HIS A C 1
ATOM 5334 O O . HIS A 1 658 ? 1.699 9.961 18.953 1 74.25 658 HIS A O 1
ATOM 5340 N N . PHE A 1 659 ? 1.662 12.148 19.266 1 71.81 659 PHE A N 1
ATOM 5341 C CA . PHE A 1 659 ? 1.299 11.969 20.656 1 71.81 659 PHE A CA 1
ATOM 5342 C C . PHE A 1 659 ? -0.042 12.625 20.969 1 71.81 659 PHE A C 1
ATOM 5344 O O . PHE A 1 659 ? -0.403 13.625 20.344 1 71.81 659 PHE A O 1
ATOM 5351 N N . GLN A 1 660 ? -0.816 11.875 21.812 1 66.38 660 GLN A N 1
ATOM 5352 C CA . GLN A 1 660 ? -2.129 12.359 22.219 1 66.38 660 GLN A CA 1
ATOM 5353 C C . GLN A 1 660 ? -2.016 13.672 22.984 1 66.38 660 GLN A C 1
ATOM 5355 O O . GLN A 1 660 ? -0.994 13.93 23.625 1 66.38 660 GLN A O 1
ATOM 5360 N N . LEU A 1 661 ? -3.105 14.445 22.75 1 57.25 661 LEU A N 1
ATOM 5361 C CA . LEU A 1 661 ? -3.199 15.672 23.531 1 57.25 661 LEU A CA 1
ATOM 5362 C C . LEU A 1 661 ? -3.357 15.359 25.016 1 57.25 661 LEU A C 1
ATOM 5364 O O . LEU A 1 661 ? -4.02 14.383 25.391 1 57.25 661 LEU A O 1
ATOM 5368 N N . GLU A 1 662 ? -2.492 15.922 25.812 1 56.75 662 GLU A N 1
ATOM 5369 C CA . GLU A 1 662 ? -2.475 15.719 27.25 1 56.75 662 GLU A CA 1
ATOM 5370 C C . GLU A 1 662 ? -3.873 15.859 27.844 1 56.75 662 GLU A C 1
ATOM 5372 O O . GLU A 1 662 ? -4.504 16.906 27.719 1 56.75 662 GLU A O 1
ATOM 5377 N N . GLN A 1 663 ? -4.598 14.648 27.875 1 57.31 663 GLN A N 1
ATOM 5378 C CA . GLN A 1 663 ? -5.84 14.758 28.641 1 57.31 663 GLN A CA 1
ATOM 5379 C C . GLN A 1 663 ? -5.609 14.492 30.125 1 57.31 663 GLN A C 1
ATOM 5381 O O . GLN A 1 663 ? -4.707 13.742 30.484 1 57.31 663 GLN A O 1
ATOM 5386 N N . GLY A 1 664 ? -5.746 15.344 31.031 1 51.22 664 GLY A N 1
ATOM 5387 C CA . GLY A 1 664 ? -5.586 15.297 32.469 1 51.22 664 GLY A CA 1
ATOM 5388 C C . GLY A 1 664 ? -5.848 13.922 33.062 1 51.22 664 GLY A C 1
ATOM 5389 O O . GLY A 1 664 ? -6.777 13.227 32.625 1 51.22 664 GLY A O 1
ATOM 5390 N N . SER A 1 665 ? -4.828 13.102 33.438 1 53.75 665 SER A N 1
ATOM 5391 C CA . SER A 1 665 ? -4.824 11.766 34.031 1 53.75 665 SER A CA 1
ATOM 5392 C C . SER A 1 665 ? -5.484 11.766 35.375 1 53.75 665 SER A C 1
ATOM 5394 O O . SER A 1 665 ? -5.066 11.031 36.281 1 53.75 665 SER A O 1
ATOM 5396 N N . VAL A 1 666 ? -6.426 12.602 35.75 1 55.81 666 VAL A N 1
ATOM 5397 C CA . VAL A 1 666 ? -6.773 12.648 37.188 1 55.81 666 VAL A CA 1
ATOM 5398 C C . VAL A 1 666 ? -8.109 11.945 37.406 1 55.81 666 VAL A C 1
ATOM 5400 O O . VAL A 1 666 ? -9.078 12.195 36.688 1 55.81 666 VAL A O 1
ATOM 5403 N N . ILE A 1 667 ? -8.016 10.719 38.031 1 58.5 667 ILE A N 1
ATOM 5404 C CA . ILE A 1 667 ? -9.242 10.086 38.531 1 58.5 667 ILE A CA 1
ATOM 5405 C C . ILE A 1 667 ? -9.742 10.828 39.75 1 58.5 667 ILE A C 1
ATOM 5407 O O . ILE A 1 667 ? -8.977 11.109 40.688 1 58.5 667 ILE A O 1
ATOM 5411 N N . SER A 1 668 ? -10.922 11.375 39.656 1 62.75 668 SER A N 1
ATOM 5412 C CA . SER A 1 668 ? -11.453 12.109 40.781 1 62.75 668 SER A CA 1
ATOM 5413 C C . SER A 1 668 ? -12.211 11.188 41.75 1 62.75 668 SER A C 1
ATOM 5415 O O . SER A 1 668 ? -12.961 10.312 41.312 1 62.75 668 SER A O 1
ATOM 5417 N N . MET A 1 669 ? -11.625 10.938 42.906 1 63.81 669 MET A N 1
ATOM 5418 C CA . MET A 1 669 ? -12.391 10.289 43.938 1 63.81 669 MET A CA 1
ATOM 5419 C C . MET A 1 669 ? -13.211 11.305 44.75 1 63.81 669 MET A C 1
ATOM 5421 O O . MET A 1 669 ? -12.797 12.461 44.875 1 63.81 669 MET A O 1
ATOM 5425 N N . LEU A 1 670 ? -14.438 10.859 44.938 1 66.31 670 LEU A N 1
ATOM 5426 C CA . LEU A 1 670 ? -15.328 11.719 45.719 1 66.31 670 LEU A CA 1
ATOM 5427 C C . LEU A 1 670 ? -14.859 11.828 47.156 1 66.31 670 LEU A C 1
ATOM 5429 O O . LEU A 1 670 ? -14.57 10.812 47.812 1 66.31 670 LEU A O 1
ATOM 5433 N N . THR A 1 671 ? -14.227 13.016 47.562 1 59.09 671 THR A N 1
ATOM 5434 C CA . THR A 1 671 ? -13.93 13.219 48.969 1 59.09 671 THR A CA 1
ATOM 5435 C C . THR A 1 671 ? -15.031 14.031 49.625 1 59.09 671 THR A C 1
ATOM 5437 O O . THR A 1 671 ? -15.562 14.969 49.031 1 59.09 671 THR A O 1
ATOM 5440 N N . LYS A 1 672 ? -15.641 13.469 50.75 1 58.78 672 LYS A N 1
ATOM 5441 C CA . LYS A 1 672 ? -16.578 14.156 51.656 1 58.78 672 LYS A CA 1
ATOM 5442 C C . LYS A 1 672 ? -15.875 15.203 52.5 1 58.78 672 LYS A C 1
ATOM 5444 O O . LYS A 1 672 ? -14.836 14.914 53.094 1 58.78 672 LYS A O 1
ATOM 5449 N N . SER A 1 673 ? -16.062 16.469 52 1 47.44 673 SER A N 1
ATOM 5450 C CA . SER A 1 673 ? -15.742 17.375 53.125 1 47.44 673 SER A CA 1
ATOM 5451 C C . SER A 1 673 ? -16.969 17.641 53.969 1 47.44 673 SER A C 1
ATOM 5453 O O . SER A 1 673 ? -18.094 17.703 53.469 1 47.44 673 SER A O 1
ATOM 5455 N N . MET B 1 1 ? -17.406 -45.812 -5.504 1 38.12 1 MET B N 1
ATOM 5456 C CA . MET B 1 1 ? -16.281 -45.812 -6.434 1 38.12 1 MET B CA 1
ATOM 5457 C C . MET B 1 1 ? -14.945 -45.844 -5.68 1 38.12 1 MET B C 1
ATOM 5459 O O . MET B 1 1 ? -14.688 -44.969 -4.836 1 38.12 1 MET B O 1
ATOM 5463 N N . GLY B 1 2 ? -14.406 -46.812 -5.379 1 55.03 2 GLY B N 1
ATOM 5464 C CA . GLY B 1 2 ? -13.164 -47.031 -4.648 1 55.03 2 GLY B CA 1
ATOM 5465 C C . GLY B 1 2 ? -12.016 -46.188 -5.156 1 55.03 2 GLY B C 1
ATOM 5466 O O . GLY B 1 2 ? -12.172 -45.406 -6.105 1 55.03 2 GLY B O 1
ATOM 5467 N N . LEU B 1 3 ? -10.891 -46.094 -4.43 1 71.62 3 LEU B N 1
ATOM 5468 C CA . LEU B 1 3 ? -9.68 -45.312 -4.715 1 71.62 3 LEU B CA 1
ATOM 5469 C C . LEU B 1 3 ? -9.195 -45.594 -6.141 1 71.62 3 LEU B C 1
ATOM 5471 O O . LEU B 1 3 ? -8.82 -44.656 -6.852 1 71.62 3 LEU B O 1
ATOM 5475 N N . PRO B 1 4 ? -9.43 -46.812 -6.668 1 71.62 4 PRO B N 1
ATOM 5476 C CA . PRO B 1 4 ? -9.016 -47.031 -8.055 1 71.62 4 PRO B CA 1
ATOM 5477 C C . PRO B 1 4 ? -9.961 -46.375 -9.055 1 71.62 4 PRO B C 1
ATOM 5479 O O . PRO B 1 4 ? -9.531 -45.938 -10.133 1 71.62 4 PRO B O 1
ATOM 5482 N N . GLY B 1 5 ? -11.242 -46.219 -8.625 1 72.5 5 GLY B N 1
ATOM 5483 C CA . GLY B 1 5 ? -12.188 -45.531 -9.492 1 72.5 5 GLY B CA 1
ATOM 5484 C C . GLY B 1 5 ? -11.898 -44.062 -9.633 1 72.5 5 GLY B C 1
ATOM 5485 O O . GLY B 1 5 ? -12.008 -43.5 -10.727 1 72.5 5 GLY B O 1
ATOM 5486 N N . LEU B 1 6 ? -11.469 -43.531 -8.609 1 76.75 6 LEU B N 1
ATOM 5487 C CA . LEU B 1 6 ? -11.133 -42.094 -8.633 1 76.75 6 LEU B CA 1
ATOM 5488 C C . LEU B 1 6 ? -9.898 -41.844 -9.492 1 76.75 6 LEU B C 1
ATOM 5490 O O . LEU B 1 6 ? -9.828 -40.844 -10.195 1 76.75 6 LEU B O 1
ATOM 5494 N N . ARG B 1 7 ? -9.047 -42.75 -9.508 1 78.75 7 ARG B N 1
ATOM 5495 C CA . ARG B 1 7 ? -7.832 -42.656 -10.305 1 78.75 7 ARG B CA 1
ATOM 5496 C C . ARG B 1 7 ? -8.148 -42.75 -11.797 1 78.75 7 ARG B C 1
ATOM 5498 O O . ARG B 1 7 ? -7.602 -42 -12.602 1 78.75 7 ARG B O 1
ATOM 5505 N N . LYS B 1 8 ? -8.961 -43.594 -12.055 1 77.25 8 LYS B N 1
ATOM 5506 C CA . LYS B 1 8 ? -9.344 -43.781 -13.453 1 77.25 8 LYS B CA 1
ATOM 5507 C C . LYS B 1 8 ? -10.102 -42.562 -13.969 1 77.25 8 LYS B C 1
ATOM 5509 O O . LYS B 1 8 ? -9.859 -42.094 -15.086 1 77.25 8 LYS B O 1
ATOM 5514 N N . LEU B 1 9 ? -10.922 -42.062 -13.094 1 79.25 9 LEU B N 1
ATOM 5515 C CA . LEU B 1 9 ? -11.672 -40.875 -13.461 1 79.25 9 LEU B CA 1
ATOM 5516 C C . LEU B 1 9 ? -10.742 -39.656 -13.641 1 79.25 9 LEU B C 1
ATOM 5518 O O . LEU B 1 9 ? -10.93 -38.844 -14.547 1 79.25 9 LEU B O 1
ATOM 5522 N N . TRP B 1 10 ? -9.758 -39.531 -12.828 1 81.69 10 TRP B N 1
ATOM 5523 C CA . TRP B 1 10 ? -8.812 -38.406 -12.906 1 81.69 10 TRP B CA 1
ATOM 5524 C C . TRP B 1 10 ? -7.922 -38.562 -14.141 1 81.69 10 TRP B C 1
ATOM 5526 O O . TRP B 1 10 ? -7.539 -37.531 -14.742 1 81.69 10 TRP B O 1
ATOM 5536 N N . ASP B 1 11 ? -7.629 -39.719 -14.438 1 77.44 11 ASP B N 1
ATOM 5537 C CA . ASP B 1 11 ? -6.797 -39.938 -15.617 1 77.44 11 ASP B CA 1
ATOM 5538 C C . ASP B 1 11 ? -7.535 -39.562 -16.891 1 77.44 11 ASP B C 1
ATOM 5540 O O . ASP B 1 11 ? -6.961 -38.906 -17.781 1 77.44 11 ASP B O 1
ATOM 5544 N N . GLU B 1 12 ? -8.82 -39.875 -16.891 1 77.19 12 GLU B N 1
ATOM 5545 C CA . GLU B 1 12 ? -9.578 -39.625 -18.109 1 77.19 12 GLU B CA 1
ATOM 5546 C C . GLU B 1 12 ? -10.062 -38.156 -18.172 1 77.19 12 GLU B C 1
ATOM 5548 O O . GLU B 1 12 ? -10.055 -37.562 -19.234 1 77.19 12 GLU B O 1
ATOM 5553 N N . TRP B 1 13 ? -10.305 -37.594 -16.969 1 85.38 13 TRP B N 1
ATOM 5554 C CA . TRP B 1 13 ? -11.016 -36.312 -17.016 1 85.38 13 TRP B CA 1
ATOM 5555 C C . TRP B 1 13 ? -10.219 -35.219 -16.312 1 85.38 13 TRP B C 1
ATOM 5557 O O . TRP B 1 13 ? -10.57 -34.031 -16.391 1 85.38 13 TRP B O 1
ATOM 5567 N N . GLY B 1 14 ? -9.188 -35.5 -15.695 1 85.62 14 GLY B N 1
ATOM 5568 C CA . GLY B 1 14 ? -8.484 -34.531 -14.875 1 85.62 14 GLY B CA 1
ATOM 5569 C C . GLY B 1 14 ? -8.047 -33.312 -15.656 1 85.62 14 GLY B C 1
ATOM 5570 O O . GLY B 1 14 ? -8.328 -32.156 -15.258 1 85.62 14 GLY B O 1
ATOM 5571 N N . LEU B 1 15 ? -7.418 -33.5 -16.75 1 89.38 15 LEU B N 1
ATOM 5572 C CA . LEU B 1 15 ? -6.926 -32.406 -17.578 1 89.38 15 LEU B CA 1
ATOM 5573 C C . LEU B 1 15 ? -8.086 -31.625 -18.172 1 89.38 15 LEU B C 1
ATOM 5575 O O . LEU B 1 15 ? -8.07 -30.391 -18.172 1 89.38 15 LEU B O 1
ATOM 5579 N N . ARG B 1 16 ? -9.172 -32.281 -18.562 1 92.75 16 ARG B N 1
ATOM 5580 C CA . ARG B 1 16 ? -10.328 -31.656 -19.188 1 92.75 16 ARG B CA 1
ATOM 5581 C C . ARG B 1 16 ? -11.086 -30.797 -18.172 1 92.75 16 ARG B C 1
ATOM 5583 O O . ARG B 1 16 ? -11.539 -29.688 -18.5 1 92.75 16 ARG B O 1
ATOM 5590 N N . VAL B 1 17 ? -11.117 -31.297 -17.016 1 90.62 17 VAL B N 1
ATOM 5591 C CA . VAL B 1 17 ? -11.844 -30.562 -15.992 1 90.62 17 VAL B CA 1
ATOM 5592 C C . VAL B 1 17 ? -11.086 -29.297 -15.633 1 90.62 17 VAL B C 1
ATOM 5594 O O . VAL B 1 17 ? -11.695 -28.234 -15.438 1 90.62 17 VAL B O 1
ATOM 5597 N N . MET B 1 18 ? -9.805 -29.359 -15.57 1 92.75 18 MET B N 1
ATOM 5598 C CA . MET B 1 18 ? -9.016 -28.188 -15.219 1 92.75 18 MET B CA 1
ATOM 5599 C C . MET B 1 18 ? -9.062 -27.141 -16.328 1 92.75 18 MET B C 1
ATOM 5601 O O . MET B 1 18 ? -9.125 -25.938 -16.062 1 92.75 18 MET B O 1
ATOM 5605 N N . VAL B 1 19 ? -9.078 -27.562 -17.516 1 94.75 19 VAL B N 1
ATOM 5606 C CA . VAL B 1 19 ? -9.156 -26.641 -18.656 1 94.75 19 VAL B CA 1
ATOM 5607 C C . VAL B 1 19 ? -10.531 -25.969 -18.688 1 94.75 19 VAL B C 1
ATOM 5609 O O . VAL B 1 19 ? -10.633 -24.766 -18.891 1 94.75 19 VAL B O 1
ATOM 5612 N N . LEU B 1 20 ? -11.562 -26.75 -18.359 1 94.31 20 LEU B N 1
ATOM 5613 C CA . LEU B 1 20 ? -12.914 -26.203 -18.328 1 94.31 20 LEU B CA 1
ATOM 5614 C C . LEU B 1 20 ? -13.094 -25.266 -17.156 1 94.31 20 LEU B C 1
ATOM 5616 O O . LEU B 1 20 ? -13.828 -24.281 -17.234 1 94.31 20 LEU B O 1
ATOM 5620 N N . LEU B 1 21 ? -12.375 -25.578 -16.109 1 93.56 21 LEU B N 1
ATOM 5621 C CA . LEU B 1 21 ? -12.406 -24.672 -14.969 1 93.56 21 LEU B CA 1
ATOM 5622 C C . LEU B 1 21 ? -11.789 -23.328 -15.32 1 93.56 21 LEU B C 1
ATOM 5624 O O . LEU B 1 21 ? -12.297 -22.281 -14.914 1 93.56 21 LEU B O 1
ATOM 5628 N N . MET B 1 22 ? -10.75 -23.375 -16.078 1 94.31 22 MET B N 1
ATOM 5629 C CA . MET B 1 22 ? -10.133 -22.125 -16.531 1 94.31 22 MET B CA 1
ATOM 5630 C C . MET B 1 22 ? -11.062 -21.359 -17.453 1 94.31 22 MET B C 1
ATOM 5632 O O . MET B 1 22 ? -11.148 -20.125 -17.391 1 94.31 22 MET B O 1
ATOM 5636 N N . LEU B 1 23 ? -11.805 -22.062 -18.266 1 94.06 23 LEU B N 1
ATOM 5637 C CA . LEU B 1 23 ? -12.773 -21.422 -19.156 1 94.06 23 LEU B CA 1
ATOM 5638 C C . LEU B 1 23 ? -13.898 -20.781 -18.359 1 94.06 23 LEU B C 1
ATOM 5640 O O . LEU B 1 23 ? -14.305 -19.656 -18.641 1 94.06 23 LEU B O 1
ATOM 5644 N N . LEU B 1 24 ? -14.297 -21.469 -17.359 1 92.56 24 LEU B N 1
ATOM 5645 C CA . LEU B 1 24 ? -15.344 -20.922 -16.5 1 92.56 24 LEU B CA 1
ATOM 5646 C C . LEU B 1 24 ? -14.867 -19.656 -15.805 1 92.56 24 LEU B C 1
ATOM 5648 O O . LEU B 1 24 ? -15.609 -18.672 -15.711 1 92.56 24 LEU B O 1
ATOM 5652 N N . ASN B 1 25 ? -13.695 -19.703 -15.383 1 91 25 ASN B N 1
ATOM 5653 C CA . ASN B 1 25 ? -13.102 -18.516 -14.75 1 91 25 ASN B CA 1
ATOM 5654 C C . ASN B 1 25 ? -13.07 -17.344 -15.711 1 91 25 ASN B C 1
ATOM 5656 O O . ASN B 1 25 ? -13.391 -16.219 -15.328 1 91 25 ASN B O 1
ATOM 5660 N N . GLN B 1 26 ? -12.758 -17.594 -16.922 1 89.62 26 GLN B N 1
ATOM 5661 C CA . GLN B 1 26 ? -12.656 -16.531 -17.922 1 89.62 26 GLN B CA 1
ATOM 5662 C C . GLN B 1 26 ? -14.023 -15.945 -18.25 1 89.62 26 GLN B C 1
ATOM 5664 O O . GLN B 1 26 ? -14.164 -14.734 -18.391 1 89.62 26 GLN B O 1
ATOM 5669 N N . ILE B 1 27 ? -14.953 -16.75 -18.266 1 87.62 27 ILE B N 1
ATOM 5670 C CA . ILE B 1 27 ? -16.297 -16.281 -18.562 1 87.62 27 ILE B CA 1
ATOM 5671 C C . ILE B 1 27 ? -16.828 -15.43 -17.422 1 87.62 27 ILE B C 1
ATOM 5673 O O . ILE B 1 27 ? -17.406 -14.367 -17.641 1 87.62 27 ILE B O 1
ATOM 5677 N N . LEU B 1 28 ? -16.516 -15.82 -16.266 1 86.44 28 LEU B N 1
ATOM 5678 C CA . LEU B 1 28 ? -16.969 -15.078 -15.102 1 86.44 28 LEU B CA 1
ATOM 5679 C C . LEU B 1 28 ? -16.25 -13.734 -14.992 1 86.44 28 LEU B C 1
ATOM 5681 O O . LEU B 1 28 ? -16.875 -12.719 -14.664 1 86.44 28 LEU B O 1
ATOM 5685 N N . LEU B 1 29 ? -15.047 -13.68 -15.305 1 86.38 29 LEU B N 1
ATOM 5686 C CA . LEU B 1 29 ? -14.273 -12.445 -15.211 1 86.38 29 LEU B CA 1
ATOM 5687 C C . LEU B 1 29 ? -14.688 -11.469 -16.312 1 86.38 29 LEU B C 1
ATOM 5689 O O . LEU B 1 29 ? -14.703 -10.258 -16.078 1 86.38 29 LEU B O 1
ATOM 5693 N N . ASN B 1 30 ? -15.039 -11.945 -17.391 1 81.06 30 ASN B N 1
ATOM 5694 C CA . ASN B 1 30 ? -15.422 -11.07 -18.5 1 81.06 30 ASN B CA 1
ATOM 5695 C C . ASN B 1 30 ? -16.875 -10.609 -18.359 1 81.06 30 ASN B C 1
ATOM 5697 O O . ASN B 1 30 ? -17.188 -9.453 -18.656 1 81.06 30 ASN B O 1
ATOM 5701 N N . LEU B 1 31 ? -17.703 -11.469 -17.969 1 72.12 31 LEU B N 1
ATOM 5702 C CA . LEU B 1 31 ? -19.125 -11.148 -17.953 1 72.12 31 LEU B CA 1
ATOM 5703 C C . LEU B 1 31 ? -19.484 -10.336 -16.719 1 72.12 31 LEU B C 1
ATOM 5705 O O . LEU B 1 31 ? -20.234 -9.359 -16.797 1 72.12 31 LEU B O 1
ATOM 5709 N N . ILE B 1 32 ? -18.969 -10.711 -15.523 1 60.66 32 ILE B N 1
ATOM 5710 C CA . ILE B 1 32 ? -19.344 -10.008 -14.297 1 60.66 32 ILE B CA 1
ATOM 5711 C C . ILE B 1 32 ? -18.641 -8.656 -14.242 1 60.66 32 ILE B C 1
ATOM 5713 O O . ILE B 1 32 ? -19.203 -7.676 -13.75 1 60.66 32 ILE B O 1
ATOM 5717 N N . MET B 1 33 ? -17.375 -8.484 -14.766 1 59.34 33 MET B N 1
ATOM 5718 C CA . MET B 1 33 ? -16.562 -7.277 -14.578 1 59.34 33 MET B CA 1
ATOM 5719 C C . MET B 1 33 ? -16.906 -6.227 -15.625 1 59.34 33 MET B C 1
ATOM 5721 O O . MET B 1 33 ? -16.516 -5.066 -15.5 1 59.34 33 MET B O 1
ATOM 5725 N N . LEU B 1 34 ? -17.391 -6.711 -16.734 1 54.5 34 LEU B N 1
ATOM 5726 C CA . LEU B 1 34 ? -17.641 -5.68 -17.734 1 54.5 34 LEU B CA 1
ATOM 5727 C C . LEU B 1 34 ? -18.203 -4.422 -17.094 1 54.5 34 LEU B C 1
ATOM 5729 O O . LEU B 1 34 ? -17.703 -3.32 -17.312 1 54.5 34 LEU B O 1
ATOM 5733 N N . SER B 1 35 ? -19.375 -4.223 -16.703 1 52.88 35 SER B N 1
ATOM 5734 C CA . SER B 1 35 ? -20 -2.953 -16.344 1 52.88 35 SER B CA 1
ATOM 5735 C C . SER B 1 35 ? -20.109 -2.793 -14.836 1 52.88 35 SER B C 1
ATOM 5737 O O . SER B 1 35 ? -20.328 -1.687 -14.336 1 52.88 35 SER B O 1
ATOM 5739 N N . ARG B 1 36 ? -19.594 -3.875 -13.969 1 57.84 36 ARG B N 1
ATOM 5740 C CA . ARG B 1 36 ? -20.438 -3.906 -12.781 1 57.84 36 ARG B CA 1
ATOM 5741 C C . ARG B 1 36 ? -19.594 -3.861 -11.508 1 57.84 36 ARG B C 1
ATOM 5743 O O . ARG B 1 36 ? -20.094 -3.514 -10.438 1 57.84 36 ARG B O 1
ATOM 5750 N N . ARG B 1 37 ? -18.234 -4.027 -11.695 1 66.31 37 ARG B N 1
ATOM 5751 C CA . ARG B 1 37 ? -17.609 -4.211 -10.391 1 66.31 37 ARG B CA 1
ATOM 5752 C C . ARG B 1 37 ? -17.672 -2.93 -9.562 1 66.31 37 ARG B C 1
ATOM 5754 O O . ARG B 1 37 ? -17.891 -2.975 -8.352 1 66.31 37 ARG B O 1
ATOM 5761 N N . ALA B 1 38 ? -17.516 -1.832 -10.297 1 64.38 38 ALA B N 1
ATOM 5762 C CA . ALA B 1 38 ? -17.547 -0.575 -9.555 1 64.38 38 ALA B CA 1
ATOM 5763 C C . ALA B 1 38 ? -18.938 -0.29 -9.008 1 64.38 38 ALA B C 1
ATOM 5765 O O . ALA B 1 38 ? -19.094 0.418 -8.016 1 64.38 38 ALA B O 1
ATOM 5766 N N . ARG B 1 39 ? -19.906 -1.106 -9.625 1 67.56 39 ARG B N 1
ATOM 5767 C CA . ARG B 1 39 ? -21.297 -0.777 -9.305 1 67.56 39 ARG B CA 1
ATOM 5768 C C . ARG B 1 39 ? -21.844 -1.724 -8.242 1 67.56 39 ARG B C 1
ATOM 5770 O O . ARG B 1 39 ? -22.828 -1.398 -7.555 1 67.56 39 ARG B O 1
ATOM 5777 N N . PHE B 1 40 ? -21.141 -2.857 -8.188 1 65.81 40 PHE B N 1
ATOM 5778 C CA . PHE B 1 40 ? -21.766 -3.885 -7.352 1 65.81 40 PHE B CA 1
ATOM 5779 C C . PHE B 1 40 ? -21.219 -3.824 -5.93 1 65.81 40 PHE B C 1
ATOM 5781 O O . PHE B 1 40 ? -20.016 -3.67 -5.727 1 65.81 40 PHE B O 1
ATOM 5788 N N . ARG B 1 41 ? -22.219 -3.797 -5.027 1 67.69 41 ARG B N 1
ATOM 5789 C CA . ARG B 1 41 ? -21.875 -3.744 -3.607 1 67.69 41 ARG B CA 1
ATOM 5790 C C . ARG B 1 41 ? -21.906 -5.137 -2.982 1 67.69 41 ARG B C 1
ATOM 5792 O O . ARG B 1 41 ? -21.375 -5.348 -1.896 1 67.69 41 ARG B O 1
ATOM 5799 N N . SER B 1 42 ? -22.406 -6.125 -3.777 1 71.38 42 SER B N 1
ATOM 5800 C CA . SER B 1 42 ? -22.641 -7.422 -3.152 1 71.38 42 SER B CA 1
ATOM 5801 C C . SER B 1 42 ? -21.344 -8.125 -2.805 1 71.38 42 SER B C 1
ATOM 5803 O O . SER B 1 42 ? -20.438 -8.211 -3.641 1 71.38 42 SER B O 1
ATOM 5805 N N . LEU B 1 43 ? -21.234 -8.586 -1.571 1 74.75 43 LEU B N 1
ATOM 5806 C CA . LEU B 1 43 ? -20.047 -9.234 -1.032 1 74.75 43 LEU B CA 1
ATOM 5807 C C . LEU B 1 43 ? -19.812 -10.594 -1.69 1 74.75 43 LEU B C 1
ATOM 5809 O O . LEU B 1 43 ? -18.688 -10.93 -2.047 1 74.75 43 LEU B O 1
ATOM 5813 N N . PRO B 1 44 ? -20.875 -11.312 -1.955 1 79.5 44 PRO B N 1
ATOM 5814 C CA . PRO B 1 44 ? -20.609 -12.617 -2.574 1 79.5 44 PRO B CA 1
ATOM 5815 C C . PRO B 1 44 ? -20.078 -12.492 -4 1 79.5 44 PRO B C 1
ATOM 5817 O O . PRO B 1 44 ? -19.234 -13.297 -4.426 1 79.5 44 PRO B O 1
ATOM 5820 N N . LEU B 1 45 ? -20.562 -11.523 -4.66 1 79.94 45 LEU B N 1
ATOM 5821 C CA . LEU B 1 45 ? -20.062 -11.344 -6.02 1 79.94 45 LEU B CA 1
ATOM 5822 C C . LEU B 1 45 ? -18.609 -10.891 -6.008 1 79.94 45 LEU B C 1
ATOM 5824 O O . LEU B 1 45 ? -17.812 -11.312 -6.852 1 79.94 45 LEU B O 1
ATOM 5828 N N . LYS B 1 46 ? -18.328 -10.148 -5.012 1 81.69 46 LYS B N 1
ATOM 5829 C CA . LYS B 1 46 ? -16.938 -9.711 -4.879 1 81.69 46 LYS B CA 1
ATOM 5830 C C . LYS B 1 46 ? -16.031 -10.875 -4.496 1 81.69 46 LYS B C 1
ATOM 5832 O O . LYS B 1 46 ? -14.891 -10.969 -4.965 1 81.69 46 LYS B O 1
ATOM 5837 N N . PHE B 1 47 ? -16.625 -11.742 -3.748 1 85.81 47 PHE B N 1
ATOM 5838 C CA . PHE B 1 47 ? -15.852 -12.906 -3.33 1 85.81 47 PHE B CA 1
ATOM 5839 C C . PHE B 1 47 ? -15.641 -13.867 -4.496 1 85.81 47 PHE B C 1
ATOM 5841 O O . PHE B 1 47 ? -14.555 -14.43 -4.652 1 85.81 47 PHE B O 1
ATOM 5848 N N . LEU B 1 48 ? -16.656 -13.984 -5.258 1 87.44 48 LEU B N 1
ATOM 5849 C CA . LEU B 1 48 ? -16.531 -14.859 -6.418 1 87.44 48 LEU B CA 1
ATOM 5850 C C . LEU B 1 48 ? -15.523 -14.312 -7.414 1 87.44 48 LEU B C 1
ATOM 5852 O O . LEU B 1 48 ? -14.711 -15.062 -7.957 1 87.44 48 LEU B O 1
ATOM 5856 N N . LEU B 1 49 ? -15.516 -13.008 -7.605 1 87.69 49 LEU B N 1
ATOM 5857 C CA . LEU B 1 49 ? -14.562 -12.391 -8.508 1 87.69 49 LEU B CA 1
ATOM 5858 C C . LEU B 1 49 ? -13.141 -12.508 -7.965 1 87.69 49 LEU B C 1
ATOM 5860 O O . LEU B 1 49 ? -12.195 -12.742 -8.727 1 87.69 49 LEU B O 1
ATOM 5864 N N . TRP B 1 50 ? -13.039 -12.336 -6.684 1 89.44 50 TRP B N 1
ATOM 5865 C CA . TRP B 1 50 ? -11.734 -12.461 -6.031 1 89.44 50 TRP B CA 1
ATOM 5866 C C . TRP B 1 50 ? -11.188 -13.875 -6.18 1 89.44 50 TRP B C 1
ATOM 5868 O O . TRP B 1 50 ? -10 -14.055 -6.449 1 89.44 50 TRP B O 1
ATOM 5878 N N . LEU B 1 51 ? -12.078 -14.844 -6.125 1 91.19 51 LEU B N 1
ATOM 5879 C CA . LEU B 1 51 ? -11.672 -16.234 -6.254 1 91.19 51 LEU B CA 1
ATOM 5880 C C . LEU B 1 51 ? -11.234 -16.547 -7.684 1 91.19 51 LEU B C 1
ATOM 5882 O O . LEU B 1 51 ? -10.219 -17.203 -7.898 1 91.19 51 LEU B O 1
ATOM 5886 N N . CYS B 1 52 ? -11.945 -16.062 -8.562 1 91.12 52 CYS B N 1
ATOM 5887 C CA . CYS B 1 52 ? -11.617 -16.297 -9.961 1 91.12 52 CYS B CA 1
ATOM 5888 C C . CYS B 1 52 ? -10.312 -15.625 -10.344 1 91.12 52 CYS B C 1
ATOM 5890 O O . CYS B 1 52 ? -9.469 -16.234 -11.016 1 91.12 52 CYS B O 1
ATOM 5892 N N . TYR B 1 53 ? -10.125 -14.477 -9.883 1 90.56 53 TYR B N 1
ATOM 5893 C CA . TYR B 1 53 ? -8.914 -13.727 -10.211 1 90.56 53 TYR B CA 1
ATOM 5894 C C . TYR B 1 53 ? -7.688 -14.367 -9.57 1 90.56 53 TYR B C 1
ATOM 5896 O O . TYR B 1 53 ? -6.645 -14.508 -10.219 1 90.56 53 TYR B O 1
ATOM 5904 N N . SER B 1 54 ? -7.836 -14.82 -8.375 1 90.69 54 SER B N 1
ATOM 5905 C CA . SER B 1 54 ? -6.691 -15.32 -7.617 1 90.69 54 SER B CA 1
ATOM 5906 C C . SER B 1 54 ? -6.328 -16.734 -8.047 1 90.69 54 SER B C 1
ATOM 5908 O O . SER B 1 54 ? -5.176 -17.156 -7.906 1 90.69 54 SER B O 1
ATOM 5910 N N . SER B 1 55 ? -7.246 -17.438 -8.57 1 92.62 55 SER B N 1
ATOM 5911 C CA . SER B 1 55 ? -6.977 -18.828 -8.898 1 92.62 55 SER B CA 1
ATOM 5912 C C . SER B 1 55 ? -6.547 -18.984 -10.352 1 92.62 55 SER B C 1
ATOM 5914 O O . SER B 1 55 ? -6.035 -20.047 -10.742 1 92.62 55 SER B O 1
ATOM 5916 N N . ALA B 1 56 ? -6.641 -18 -11.141 1 91.38 56 ALA B N 1
ATOM 5917 C CA . ALA B 1 56 ? -6.414 -18.125 -12.578 1 91.38 56 ALA B CA 1
ATOM 5918 C C . ALA B 1 56 ? -4.977 -18.531 -12.875 1 91.38 56 ALA B C 1
ATOM 5920 O O . ALA B 1 56 ? -4.738 -19.5 -13.609 1 91.38 56 ALA B O 1
ATOM 5921 N N . ASP B 1 57 ? -3.992 -17.953 -12.297 1 90.31 57 ASP B N 1
ATOM 5922 C CA . ASP B 1 57 ? -2.59 -18.25 -12.57 1 90.31 57 ASP B CA 1
ATOM 5923 C C . ASP B 1 57 ? -2.232 -19.656 -12.086 1 90.31 57 ASP B C 1
ATOM 5925 O O . ASP B 1 57 ? -1.532 -20.406 -12.781 1 90.31 57 ASP B O 1
ATOM 5929 N N . ALA B 1 58 ? -2.756 -20.016 -10.992 1 92.06 58 ALA B N 1
ATOM 5930 C CA . ALA B 1 58 ? -2.445 -21.328 -10.422 1 92.06 58 ALA B CA 1
ATOM 5931 C C . ALA B 1 58 ? -3.008 -22.453 -11.289 1 92.06 58 ALA B C 1
ATOM 5933 O O . ALA B 1 58 ? -2.357 -23.484 -11.477 1 92.06 58 ALA B O 1
ATOM 5934 N N . ILE B 1 59 ? -4.141 -22.266 -11.836 1 93 59 ILE B N 1
ATOM 5935 C CA . ILE B 1 59 ? -4.77 -23.281 -12.672 1 93 59 ILE B CA 1
ATOM 5936 C C . ILE B 1 59 ? -3.963 -23.469 -13.953 1 93 59 ILE B C 1
ATOM 5938 O O . ILE B 1 59 ? -3.701 -24.609 -14.367 1 93 59 ILE B O 1
ATOM 5942 N N . VAL B 1 60 ? -3.545 -22.391 -14.523 1 93.75 60 VAL B N 1
ATOM 5943 C CA . VAL B 1 60 ? -2.797 -22.469 -15.773 1 93.75 60 VAL B CA 1
ATOM 5944 C C . VAL B 1 60 ? -1.46 -23.172 -15.531 1 93.75 60 VAL B C 1
ATOM 5946 O O . VAL B 1 60 ? -1.062 -24.047 -16.297 1 93.75 60 VAL B O 1
ATOM 5949 N N . ILE B 1 61 ? -0.79 -22.828 -14.453 1 92.62 61 ILE B N 1
ATOM 5950 C CA . ILE B 1 61 ? 0.497 -23.453 -14.141 1 92.62 61 ILE B CA 1
ATOM 5951 C C . ILE B 1 61 ? 0.304 -24.938 -13.867 1 92.62 61 ILE B C 1
ATOM 5953 O O . ILE B 1 61 ? 1.104 -25.766 -14.305 1 92.62 61 ILE B O 1
ATOM 5957 N N . PHE B 1 62 ? -0.754 -25.266 -13.234 1 92.94 62 PHE B N 1
ATOM 5958 C CA . PHE B 1 62 ? -1.064 -26.656 -12.922 1 92.94 62 PHE B CA 1
ATOM 5959 C C . PHE B 1 62 ? -1.3 -27.453 -14.203 1 92.94 62 PHE B C 1
ATOM 5961 O O . PHE B 1 62 ? -0.771 -28.547 -14.359 1 92.94 62 PHE B O 1
ATOM 5968 N N . VAL B 1 63 ? -2.02 -26.875 -15.094 1 93.31 63 VAL B N 1
ATOM 5969 C CA . VAL B 1 63 ? -2.334 -27.547 -16.359 1 93.31 63 VAL B CA 1
ATOM 5970 C C . VAL B 1 63 ? -1.073 -27.672 -17.203 1 93.31 63 VAL B C 1
ATOM 5972 O O . VAL B 1 63 ? -0.842 -28.703 -17.844 1 93.31 63 VAL B O 1
ATOM 5975 N N . LEU B 1 64 ? -0.274 -26.641 -17.203 1 93.12 64 LEU B N 1
ATOM 5976 C CA . LEU B 1 64 ? 0.976 -26.703 -17.953 1 93.12 64 LEU B CA 1
ATOM 5977 C C . LEU B 1 64 ? 1.892 -27.797 -17.422 1 93.12 64 LEU B C 1
ATOM 5979 O O . LEU B 1 64 ? 2.592 -28.453 -18.188 1 93.12 64 LEU B O 1
ATOM 5983 N N . GLY B 1 65 ? 1.86 -27.953 -16.141 1 90.31 65 GLY B N 1
ATOM 5984 C CA . GLY B 1 65 ? 2.619 -29.047 -15.547 1 90.31 65 GLY B CA 1
ATOM 5985 C C . GLY B 1 65 ? 2.117 -30.422 -15.961 1 90.31 65 GLY B C 1
ATOM 5986 O O . GLY B 1 65 ? 2.91 -31.297 -16.297 1 90.31 65 GLY B O 1
ATOM 5987 N N . MET B 1 66 ? 0.847 -30.562 -16.094 1 89.75 66 MET B N 1
ATOM 5988 C CA . MET B 1 66 ? 0.243 -31.828 -16.516 1 89.75 66 MET B CA 1
ATOM 5989 C C . MET B 1 66 ? 0.577 -32.125 -17.969 1 89.75 66 MET B C 1
ATOM 5991 O O . MET B 1 66 ? 0.972 -33.25 -18.297 1 89.75 66 MET B O 1
ATOM 5995 N N . VAL B 1 67 ? 0.477 -31.094 -18.797 1 89.38 67 VAL B N 1
ATOM 5996 C CA . VAL B 1 67 ? 0.696 -31.281 -20.219 1 89.38 67 VAL B CA 1
ATOM 5997 C C . VAL B 1 67 ? 2.174 -31.562 -20.484 1 89.38 67 VAL B C 1
ATOM 5999 O O . VAL B 1 67 ? 2.514 -32.375 -21.344 1 89.38 67 VAL B O 1
ATOM 6002 N N . SER B 1 68 ? 2.992 -30.906 -19.75 1 87.31 68 SER B N 1
ATOM 6003 C CA . SER B 1 68 ? 4.426 -31.109 -19.922 1 87.31 68 SER B CA 1
ATOM 6004 C C . SER B 1 68 ? 4.828 -32.531 -19.578 1 87.31 68 SER B C 1
ATOM 6006 O O . SER B 1 68 ? 5.66 -33.156 -20.266 1 87.31 68 SER B O 1
ATOM 6008 N N . PHE B 1 69 ? 4.219 -33.094 -18.625 1 83.25 69 PHE B N 1
ATOM 6009 C CA . PHE B 1 69 ? 4.547 -34.469 -18.234 1 83.25 69 PHE B CA 1
ATOM 6010 C C . PHE B 1 69 ? 3.969 -35.469 -19.219 1 83.25 69 PHE B C 1
ATOM 6012 O O . PHE B 1 69 ? 4.602 -36.469 -19.516 1 83.25 69 PHE B O 1
ATOM 6019 N N . GLN B 1 70 ? 2.822 -35.219 -19.75 1 79.56 70 GLN B N 1
ATOM 6020 C CA . GLN B 1 70 ? 2.195 -36.094 -20.719 1 79.56 70 GLN B CA 1
ATOM 6021 C C . GLN B 1 70 ? 3.043 -36.219 -21.984 1 79.56 70 GLN B C 1
ATOM 6023 O O . GLN B 1 70 ? 3.189 -37.312 -22.531 1 79.56 70 GLN B O 1
ATOM 6028 N N . LEU B 1 71 ? 3.594 -35.156 -22.406 1 76.12 71 LEU B N 1
ATOM 6029 C CA . LEU B 1 71 ? 4.395 -35.156 -23.625 1 76.12 71 LEU B CA 1
ATOM 6030 C C . LEU B 1 71 ? 5.727 -35.844 -23.406 1 76.12 71 LEU B C 1
ATOM 6032 O O . LEU B 1 71 ? 6.301 -36.406 -24.344 1 76.12 71 LEU B O 1
ATOM 6036 N N . GLY B 1 72 ? 6.18 -35.875 -22.188 1 65.38 72 GLY B N 1
ATOM 6037 C CA . GLY B 1 72 ? 7.422 -36.594 -21.891 1 65.38 72 GLY B CA 1
ATOM 6038 C C . GLY B 1 72 ? 7.277 -38.094 -21.891 1 65.38 72 GLY B C 1
ATOM 6039 O O . GLY B 1 72 ? 8.211 -38.812 -22.266 1 65.38 72 GLY B O 1
ATOM 6040 N N . LEU B 1 73 ? 6.125 -38.625 -21.562 1 63.53 73 LEU B N 1
ATOM 6041 C CA . LEU B 1 73 ? 5.891 -40.062 -21.406 1 63.53 73 LEU B CA 1
ATOM 6042 C C . LEU B 1 73 ? 5.703 -40.719 -22.766 1 63.53 73 LEU B C 1
ATOM 6044 O O . LEU B 1 73 ? 6.023 -41.906 -22.938 1 63.53 73 LEU B O 1
ATOM 6048 N N . ILE B 1 74 ? 5.043 -40.062 -23.734 1 56.97 74 ILE B N 1
ATOM 6049 C CA . ILE B 1 74 ? 4.66 -40.656 -25.016 1 56.97 74 ILE B CA 1
ATOM 6050 C C . ILE B 1 74 ? 5.91 -41.125 -25.75 1 56.97 74 ILE B C 1
ATOM 6052 O O . ILE B 1 74 ? 5.855 -42.062 -26.547 1 56.97 74 ILE B O 1
ATOM 6056 N N . ASN B 1 75 ? 7.145 -40.625 -25.5 1 53.25 75 ASN B N 1
ATOM 6057 C CA . ASN B 1 75 ? 8.281 -41.094 -26.297 1 53.25 75 ASN B CA 1
ATOM 6058 C C . ASN B 1 75 ? 8.703 -42.5 -25.891 1 53.25 75 ASN B C 1
ATOM 6060 O O . ASN B 1 75 ? 9.633 -43.062 -26.469 1 53.25 75 ASN B O 1
ATOM 6064 N N . LYS B 1 76 ? 8.227 -43.094 -24.844 1 53.75 76 LYS B N 1
ATOM 6065 C CA . LYS B 1 76 ? 8.641 -44.5 -24.625 1 53.75 76 LYS B CA 1
ATOM 6066 C C . LYS B 1 76 ? 8.242 -45.375 -25.797 1 53.75 76 LYS B C 1
ATOM 6068 O O . LYS B 1 76 ? 8.836 -46.438 -26.016 1 53.75 76 LYS B O 1
ATOM 6073 N N . ASN B 1 77 ? 7.16 -45.062 -26.422 1 48.16 77 ASN B N 1
ATOM 6074 C CA . ASN B 1 77 ? 6.953 -45.812 -27.656 1 48.16 77 ASN B CA 1
ATOM 6075 C C . ASN B 1 77 ? 7.531 -45.094 -28.875 1 48.16 77 ASN B C 1
ATOM 6077 O O . ASN B 1 77 ? 7.16 -43.938 -29.156 1 48.16 77 ASN B O 1
ATOM 6081 N N . PRO B 1 78 ? 8.758 -45.406 -29.156 1 49.53 78 PRO B N 1
ATOM 6082 C CA . PRO B 1 78 ? 9.531 -44.812 -30.25 1 49.53 78 PRO B CA 1
ATOM 6083 C C . PRO B 1 78 ? 8.656 -44.188 -31.328 1 49.53 78 PRO B C 1
ATOM 6085 O O . PRO B 1 78 ? 9.172 -43.688 -32.344 1 49.53 78 PRO B O 1
ATOM 6088 N N . GLY B 1 79 ? 7.375 -44.406 -31.391 1 50.78 79 GLY B N 1
ATOM 6089 C CA . GLY B 1 79 ? 6.672 -44 -32.594 1 50.78 79 GLY B CA 1
ATOM 6090 C C . GLY B 1 79 ? 6.332 -42.531 -32.594 1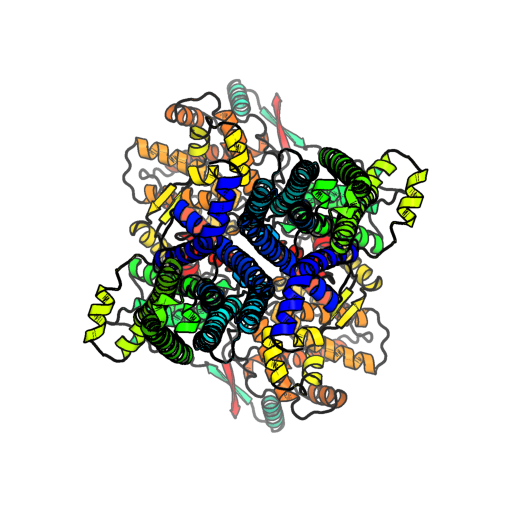 50.78 79 GLY B C 1
ATOM 6091 O O . GLY B 1 79 ? 6.582 -41.812 -31.625 1 50.78 79 GLY B O 1
ATOM 6092 N N . SER B 1 80 ? 5.934 -41.875 -33.844 1 60.25 80 SER B N 1
ATOM 6093 C CA . SER B 1 80 ? 5.5 -40.531 -34.25 1 60.25 80 SER B CA 1
ATOM 6094 C C . SER B 1 80 ? 4.449 -39.969 -33.312 1 60.25 80 SER B C 1
ATOM 6096 O O . SER B 1 80 ? 3.613 -40.719 -32.781 1 60.25 80 SER B O 1
ATOM 6098 N N . LEU B 1 81 ? 4.668 -38.844 -32.656 1 73.69 81 LEU B N 1
ATOM 6099 C CA . LEU B 1 81 ? 3.697 -38.125 -31.844 1 73.69 81 LEU B CA 1
ATOM 6100 C C . LEU B 1 81 ? 2.316 -38.156 -32.469 1 73.69 81 LEU B C 1
ATOM 6102 O O . LEU B 1 81 ? 2.166 -37.812 -33.656 1 73.69 81 LEU B O 1
ATOM 6106 N N . LYS B 1 82 ? 1.434 -38.906 -31.844 1 79.56 82 LYS B N 1
ATOM 6107 C CA . LYS B 1 82 ? 0.068 -38.969 -32.375 1 79.56 82 LYS B CA 1
ATOM 6108 C C . LYS B 1 82 ? -0.538 -37.562 -32.438 1 79.56 82 LYS B C 1
ATOM 6110 O O . LYS B 1 82 ? -0.121 -36.656 -31.719 1 79.56 82 LYS B O 1
ATOM 6115 N N . GLU B 1 83 ? -1.339 -37.344 -33.281 1 84.94 83 GLU B N 1
ATOM 6116 C CA . GLU B 1 83 ? -2.02 -36.062 -33.469 1 84.94 83 GLU B CA 1
ATOM 6117 C C . GLU B 1 83 ? -2.834 -35.688 -32.25 1 84.94 83 GLU B C 1
ATOM 6119 O O . GLU B 1 83 ? -2.973 -34.5 -31.938 1 84.94 83 GLU B O 1
ATOM 6124 N N . GLN B 1 84 ? -3.252 -36.562 -31.516 1 85.88 84 GLN B N 1
ATOM 6125 C CA . GLN B 1 84 ? -4 -36.312 -30.281 1 85.88 84 GLN B CA 1
ATOM 6126 C C . GLN B 1 84 ? -3.137 -35.594 -29.25 1 85.88 84 GLN B C 1
ATOM 6128 O O . GLN B 1 84 ? -3.611 -34.688 -28.562 1 85.88 84 GLN B O 1
ATOM 6133 N N . ASP B 1 85 ? -1.886 -35.969 -29.172 1 84.94 85 ASP B N 1
ATOM 6134 C CA . ASP B 1 85 ? -0.973 -35.344 -28.219 1 84.94 85 ASP B CA 1
ATOM 6135 C C . ASP B 1 85 ? -0.645 -33.906 -28.625 1 84.94 85 ASP B C 1
ATOM 6137 O O . ASP B 1 85 ? -0.459 -33.031 -27.766 1 84.94 85 ASP B O 1
ATOM 6141 N N . LYS B 1 86 ? -0.687 -33.719 -29.906 1 88.38 86 LYS B N 1
ATOM 6142 C CA . LYS B 1 86 ? -0.452 -32.344 -30.391 1 88.38 86 LYS B CA 1
ATOM 6143 C C . LYS B 1 86 ? -1.642 -31.438 -30.094 1 88.38 86 LYS B C 1
ATOM 6145 O O . LYS B 1 86 ? -1.47 -30.25 -29.844 1 88.38 86 LYS B O 1
ATOM 6150 N N . LEU B 1 87 ? -2.793 -32.031 -30.141 1 90.56 87 LEU B N 1
ATOM 6151 C CA . LEU B 1 87 ? -3.996 -31.281 -29.812 1 90.56 87 LEU B CA 1
ATOM 6152 C C . LEU B 1 87 ? -3.98 -30.859 -28.344 1 90.56 87 LEU B C 1
ATOM 6154 O O . LEU B 1 87 ? -4.355 -29.719 -28.016 1 90.56 87 LEU B O 1
ATOM 6158 N N . ILE B 1 88 ? -3.496 -31.688 -27.484 1 90.12 88 ILE B N 1
ATOM 6159 C CA . ILE B 1 88 ? -3.426 -31.375 -26.062 1 90.12 88 ILE B CA 1
ATOM 6160 C C . ILE B 1 88 ? -2.367 -30.297 -25.812 1 90.12 88 ILE B C 1
ATOM 6162 O O . ILE B 1 88 ? -2.555 -29.422 -24.984 1 90.12 88 ILE B O 1
ATOM 6166 N N . ALA B 1 89 ? -1.305 -30.391 -26.531 1 90.88 89 ALA B N 1
ATOM 6167 C CA . ALA B 1 89 ? -0.265 -29.375 -26.422 1 90.88 89 ALA B CA 1
ATOM 6168 C C . ALA B 1 89 ? -0.78 -28.016 -26.891 1 90.88 89 ALA B C 1
ATOM 6170 O O . ALA B 1 89 ? -0.315 -26.969 -26.422 1 90.88 89 ALA B O 1
ATOM 6171 N N . PHE B 1 90 ? -1.793 -28.016 -27.797 1 93.81 90 PHE B N 1
ATOM 6172 C CA . PHE B 1 90 ? -2.385 -26.797 -28.344 1 93.81 90 PHE B CA 1
ATOM 6173 C C . PHE B 1 90 ? -3.209 -26.094 -27.266 1 93.81 90 PHE B C 1
ATOM 6175 O O . PHE B 1 90 ? -3.443 -24.875 -27.359 1 93.81 90 PHE B O 1
ATOM 6182 N N . TRP B 1 91 ? -3.59 -26.734 -26.188 1 94.69 91 TRP B N 1
ATOM 6183 C CA . TRP B 1 91 ? -4.34 -26.109 -25.109 1 94.69 91 TRP B CA 1
ATOM 6184 C C . TRP B 1 91 ? -3.449 -25.172 -24.297 1 94.69 91 TRP B C 1
ATOM 6186 O O . TRP B 1 91 ? -3.934 -24.219 -23.688 1 94.69 91 TRP B O 1
ATOM 6196 N N . GLY B 1 92 ? -2.123 -25.422 -24.281 1 93.44 92 GLY B N 1
ATOM 6197 C CA . GLY B 1 92 ? -1.199 -24.594 -23.516 1 93.44 92 GLY B CA 1
ATOM 6198 C C . GLY B 1 92 ? -1.246 -23.125 -23.906 1 93.44 92 GLY B C 1
ATOM 6199 O O . GLY B 1 92 ? -1.555 -22.266 -23.094 1 93.44 92 GLY B O 1
ATOM 6200 N N . PRO B 1 93 ? -1.067 -22.906 -25.156 1 94.81 93 PRO B N 1
ATOM 6201 C CA . PRO B 1 93 ? -1.103 -21.5 -25.578 1 94.81 93 PRO B CA 1
ATOM 6202 C C . PRO B 1 93 ? -2.488 -20.875 -25.438 1 94.81 93 PRO B C 1
ATOM 6204 O O . PRO B 1 93 ? -2.604 -19.672 -25.188 1 94.81 93 PRO B O 1
ATOM 6207 N N . ILE B 1 94 ? -3.549 -21.625 -25.562 1 95.5 94 ILE B N 1
ATOM 6208 C CA . ILE B 1 94 ? -4.898 -21.078 -25.406 1 95.5 94 ILE B CA 1
ATOM 6209 C C . ILE B 1 94 ? -5.117 -20.656 -23.953 1 95.5 94 ILE B C 1
ATOM 6211 O O . ILE B 1 94 ? -5.672 -19.594 -23.688 1 95.5 94 ILE B O 1
ATOM 6215 N N . LEU B 1 95 ? -4.645 -21.484 -23.094 1 94.81 95 LEU B N 1
ATOM 6216 C CA . LEU B 1 95 ? -4.805 -21.156 -21.672 1 94.81 95 LEU B CA 1
ATOM 6217 C C . LEU B 1 95 ? -3.957 -19.953 -21.297 1 94.81 95 LEU B C 1
ATOM 6219 O O . LEU B 1 95 ? -4.375 -19.125 -20.469 1 94.81 95 LEU B O 1
ATOM 6223 N N . THR B 1 96 ? -2.779 -19.906 -21.875 1 93.62 96 THR B N 1
ATOM 6224 C CA . THR B 1 96 ? -1.941 -18.734 -21.625 1 93.62 96 THR B CA 1
ATOM 6225 C C . THR B 1 96 ? -2.607 -17.469 -22.156 1 93.62 96 THR B C 1
ATOM 6227 O O . THR B 1 96 ? -2.477 -16.391 -21.562 1 93.62 96 THR B O 1
ATOM 6230 N N . LEU B 1 97 ? -3.318 -17.594 -23.188 1 94 97 LEU B N 1
ATOM 6231 C CA . LEU B 1 97 ? -4.059 -16.453 -23.734 1 94 97 LEU B CA 1
ATOM 6232 C C . LEU B 1 97 ? -5.18 -16.031 -22.797 1 94 97 LEU B C 1
ATOM 6234 O O . LEU B 1 97 ? -5.441 -14.836 -22.641 1 94 97 LEU B O 1
ATOM 6238 N N . PHE B 1 98 ? -5.805 -16.953 -22.125 1 92.06 98 PHE B N 1
ATOM 6239 C CA . PHE B 1 98 ? -6.887 -16.672 -21.203 1 92.06 98 PHE B CA 1
ATOM 6240 C C . PHE B 1 98 ? -6.375 -15.859 -20.016 1 92.06 98 PHE B C 1
ATOM 6242 O O . PHE B 1 98 ? -7.125 -15.094 -19.406 1 92.06 98 PHE B O 1
ATOM 6249 N N . LEU B 1 99 ? -5.102 -15.953 -19.703 1 89.31 99 LEU B N 1
ATOM 6250 C CA . LEU B 1 99 ? -4.535 -15.219 -18.578 1 89.31 99 LEU B CA 1
ATOM 6251 C C . LEU B 1 99 ? -4.445 -13.727 -18.891 1 89.31 99 LEU B C 1
ATOM 6253 O O . LEU B 1 99 ? -4.637 -12.891 -18 1 89.31 99 LEU B O 1
ATOM 6257 N N . GLY B 1 100 ? -4.176 -13.375 -20.031 1 85.88 100 GLY B N 1
ATOM 6258 C CA . GLY B 1 100 ? -4.086 -11.977 -20.422 1 85.88 100 GLY B CA 1
ATOM 6259 C C . GLY B 1 100 ? -5.344 -11.461 -21.109 1 85.88 100 GLY B C 1
ATOM 6260 O O . GLY B 1 100 ? -5.406 -10.305 -21.516 1 85.88 100 GLY B O 1
ATOM 6261 N N . GLY B 1 101 ? -6.375 -12.227 -21.094 1 76.88 101 GLY B N 1
ATOM 6262 C CA . GLY B 1 101 ? -7.508 -11.977 -21.969 1 76.88 101 GLY B CA 1
ATOM 6263 C C . GLY B 1 101 ? -8.477 -10.945 -21.406 1 76.88 101 GLY B C 1
ATOM 6264 O O . GLY B 1 101 ? -8.828 -9.984 -22.094 1 76.88 101 GLY B O 1
ATOM 6265 N N . PRO B 1 102 ? -8.727 -11.055 -20.078 1 79.38 102 PRO B N 1
ATOM 6266 C CA . PRO B 1 102 ? -9.781 -10.133 -19.641 1 79.38 102 PRO B CA 1
ATOM 6267 C C . PRO B 1 102 ? -9.344 -8.672 -19.688 1 79.38 102 PRO B C 1
ATOM 6269 O O . PRO B 1 102 ? -8.312 -8.312 -19.109 1 79.38 102 PRO B O 1
ATOM 6272 N N . ASP B 1 103 ? -10.125 -7.91 -20.422 1 81.31 103 ASP B N 1
ATOM 6273 C CA . ASP B 1 103 ? -9.828 -6.488 -20.547 1 81.31 103 ASP B CA 1
ATOM 6274 C C . ASP B 1 103 ? -10.508 -5.691 -19.438 1 81.31 103 ASP B C 1
ATOM 6276 O O . ASP B 1 103 ? -10.125 -4.555 -19.156 1 81.31 103 ASP B O 1
ATOM 6280 N N . THR B 1 104 ? -11.43 -6.328 -18.812 1 81.75 104 THR B N 1
ATOM 6281 C CA . THR B 1 104 ? -12.266 -5.609 -17.859 1 81.75 104 THR B CA 1
ATOM 6282 C C . THR B 1 104 ? -11.633 -5.648 -16.469 1 81.75 104 THR B C 1
ATOM 6284 O O . THR B 1 104 ? -12.023 -4.887 -15.578 1 81.75 104 THR B O 1
ATOM 6287 N N . ILE B 1 105 ? -10.664 -6.555 -16.281 1 85.81 105 ILE B N 1
ATOM 6288 C CA . ILE B 1 105 ? -10.039 -6.605 -14.961 1 85.81 105 ILE B CA 1
ATOM 6289 C C . ILE B 1 105 ? -8.547 -6.898 -15.109 1 85.81 105 ILE B C 1
ATOM 6291 O O . ILE B 1 105 ? -8.164 -7.941 -15.648 1 85.81 105 ILE B O 1
ATOM 6295 N N . THR B 1 106 ? -7.738 -6.027 -14.812 1 87.06 106 THR B N 1
ATOM 6296 C CA . THR B 1 106 ? -6.293 -6.242 -14.805 1 87.06 106 THR B CA 1
ATOM 6297 C C . THR B 1 106 ? -5.77 -6.363 -13.375 1 87.06 106 THR B C 1
ATOM 6299 O O . THR B 1 106 ? -4.816 -7.102 -13.117 1 87.06 106 THR B O 1
ATOM 6302 N N . ALA B 1 107 ? -6.371 -5.664 -12.516 1 89.69 107 ALA B N 1
ATOM 6303 C CA . ALA B 1 107 ? -5.98 -5.688 -11.109 1 89.69 107 ALA B CA 1
ATOM 6304 C C . ALA B 1 107 ? -7.207 -5.773 -10.203 1 89.69 107 ALA B C 1
ATOM 6306 O O . ALA B 1 107 ? -8.234 -5.141 -10.469 1 89.69 107 ALA B O 1
ATOM 6307 N N . TYR B 1 108 ? -7.105 -6.645 -9.242 1 89 108 TYR B N 1
ATOM 6308 C CA . TYR B 1 108 ? -8.188 -6.707 -8.266 1 89 108 TYR B CA 1
ATOM 6309 C C . TYR B 1 108 ? -7.969 -5.699 -7.145 1 89 108 TYR B C 1
ATOM 6311 O O . TYR B 1 108 ? -8.922 -5.074 -6.668 1 89 108 TYR B O 1
ATOM 6319 N N . SER B 1 109 ? -6.754 -5.602 -6.75 1 89.25 109 SER B N 1
ATOM 6320 C CA . SER B 1 109 ? -6.371 -4.637 -5.723 1 89.25 109 SER B CA 1
ATOM 6321 C C . SER B 1 109 ? -5.207 -3.768 -6.184 1 89.25 109 SER B C 1
ATOM 6323 O O . SER B 1 109 ? -4.543 -4.086 -7.172 1 89.25 109 SER B O 1
ATOM 6325 N N . LEU B 1 110 ? -5 -2.678 -5.527 1 90.94 110 LEU B N 1
ATOM 6326 C CA . LEU B 1 110 ? -3.922 -1.766 -5.887 1 90.94 110 LEU B CA 1
ATOM 6327 C C . LEU B 1 110 ? -2.561 -2.418 -5.664 1 90.94 110 LEU B C 1
ATOM 6329 O O . LEU B 1 110 ? -1.585 -2.072 -6.336 1 90.94 110 LEU B O 1
ATOM 6333 N N . GLU B 1 111 ? -2.539 -3.367 -4.785 1 90.25 111 GLU B N 1
ATOM 6334 C CA . GLU B 1 111 ? -1.297 -4.074 -4.496 1 90.25 111 GLU B CA 1
ATOM 6335 C C . GLU B 1 111 ? -0.829 -4.883 -5.703 1 90.25 111 GLU B C 1
ATOM 6337 O O . GLU B 1 111 ? 0.368 -5.133 -5.863 1 90.25 111 GLU B O 1
ATOM 6342 N N . ASP B 1 112 ? -1.774 -5.188 -6.512 1 92.31 112 ASP B N 1
ATOM 6343 C CA . ASP B 1 112 ? -1.413 -5.906 -7.734 1 92.31 112 ASP B CA 1
ATOM 6344 C C . ASP B 1 112 ? -0.649 -5 -8.695 1 92.31 112 ASP B C 1
ATOM 6346 O O . ASP B 1 112 ? 0.258 -5.453 -9.398 1 92.31 112 ASP B O 1
ATOM 6350 N N . ASN B 1 113 ? -1.075 -3.799 -8.727 1 92.31 113 ASN B N 1
ATOM 6351 C CA . ASN B 1 113 ? -0.377 -2.848 -9.586 1 92.31 113 ASN B CA 1
ATOM 6352 C C . ASN B 1 113 ? 1.053 -2.607 -9.109 1 92.31 113 ASN B C 1
ATOM 6354 O O . ASN B 1 113 ? 1.97 -2.484 -9.922 1 92.31 113 ASN B O 1
ATOM 6358 N N . GLU B 1 114 ? 1.209 -2.633 -7.816 1 90.88 114 GLU B N 1
ATOM 6359 C CA . GLU B 1 114 ? 2.537 -2.398 -7.258 1 90.88 114 GLU B CA 1
ATOM 6360 C C . GLU B 1 114 ? 3.455 -3.594 -7.492 1 90.88 114 GLU B C 1
ATOM 6362 O O . GLU B 1 114 ? 4.672 -3.438 -7.605 1 90.88 114 GLU B O 1
ATOM 6367 N N . LEU B 1 115 ? 2.859 -4.742 -7.609 1 92.56 115 LEU B N 1
ATOM 6368 C CA . LEU B 1 115 ? 3.646 -5.957 -7.797 1 92.56 115 LEU B CA 1
ATOM 6369 C C . LEU B 1 115 ? 3.676 -6.363 -9.266 1 92.56 115 LEU B C 1
ATOM 6371 O O . LEU B 1 115 ? 3.668 -7.555 -9.586 1 92.56 115 LEU B O 1
ATOM 6375 N N . TRP B 1 116 ? 3.721 -5.387 -10.133 1 91.44 116 TRP B N 1
ATOM 6376 C CA . TRP B 1 116 ? 3.697 -5.668 -11.562 1 91.44 116 TRP B CA 1
ATOM 6377 C C . TRP B 1 116 ? 4.941 -6.441 -11.984 1 91.44 116 TRP B C 1
ATOM 6379 O O . TRP B 1 116 ? 4.898 -7.242 -12.922 1 91.44 116 TRP B O 1
ATOM 6389 N N . LYS B 1 117 ? 6.086 -6.336 -11.305 1 90.5 117 LYS B N 1
ATOM 6390 C CA . LYS B 1 117 ? 7.305 -7.062 -11.641 1 90.5 117 LYS B CA 1
ATOM 6391 C C . LYS B 1 117 ? 7.125 -8.562 -11.438 1 90.5 117 LYS B C 1
ATOM 6393 O O . LYS B 1 117 ? 7.672 -9.367 -12.195 1 90.5 117 LYS B O 1
ATOM 6398 N N . ARG B 1 118 ? 6.395 -8.836 -10.414 1 91.81 118 ARG B N 1
ATOM 6399 C CA . ARG B 1 118 ? 6.125 -10.25 -10.164 1 91.81 118 ARG B CA 1
ATOM 6400 C C . ARG B 1 118 ? 5.203 -10.828 -11.234 1 91.81 118 ARG B C 1
ATOM 6402 O O . ARG B 1 118 ? 5.359 -11.977 -11.641 1 91.81 118 ARG B O 1
ATOM 6409 N N . GLN B 1 119 ? 4.281 -10.047 -11.641 1 91.12 119 GLN B N 1
ATOM 6410 C CA . GLN B 1 119 ? 3.4 -10.5 -12.711 1 91.12 119 GLN B CA 1
ATOM 6411 C C . GLN B 1 119 ? 4.168 -10.648 -14.023 1 91.12 119 GLN B C 1
ATOM 6413 O O . GLN B 1 119 ? 3.893 -11.562 -14.805 1 91.12 119 GLN B O 1
ATOM 6418 N N . LEU B 1 120 ? 5.137 -9.797 -14.219 1 91.81 120 LEU B N 1
ATOM 6419 C CA . LEU B 1 120 ? 5.984 -9.906 -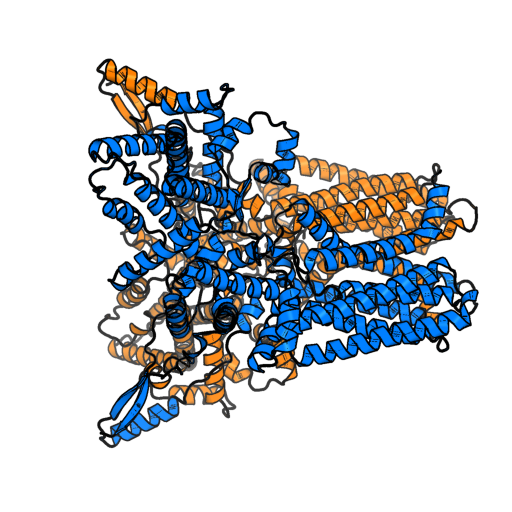15.398 1 91.81 120 LEU B CA 1
ATOM 6420 C C . LEU B 1 120 ? 6.801 -11.188 -15.367 1 91.81 120 LEU B C 1
ATOM 6422 O O . LEU B 1 120 ? 6.906 -11.891 -16.375 1 91.81 120 LEU B O 1
ATOM 6426 N N . LEU B 1 121 ? 7.27 -11.492 -14.234 1 92.06 121 LEU B N 1
ATOM 6427 C CA . LEU B 1 121 ? 8.008 -12.742 -14.086 1 92.06 121 LEU B CA 1
ATOM 6428 C C . LEU B 1 121 ? 7.105 -13.945 -14.336 1 92.06 121 LEU B C 1
ATOM 6430 O O . LEU B 1 121 ? 7.516 -14.914 -14.969 1 92.06 121 LEU B O 1
ATOM 6434 N N . GLY B 1 122 ? 5.914 -13.82 -13.836 1 90.19 122 GLY B N 1
ATOM 6435 C CA . GLY B 1 122 ? 4.953 -14.891 -14.062 1 90.19 122 GLY B CA 1
ATOM 6436 C C . GLY B 1 122 ? 4.617 -15.094 -15.531 1 90.19 122 GLY B C 1
ATOM 6437 O O . GLY B 1 122 ? 4.559 -16.234 -16.016 1 90.19 122 GLY B O 1
ATOM 6438 N N . VAL B 1 123 ? 4.52 -14.016 -16.25 1 91.31 123 VAL B N 1
ATOM 6439 C CA . VAL B 1 123 ? 4.191 -14.078 -17.672 1 91.31 123 VAL B CA 1
ATOM 6440 C C . VAL B 1 123 ? 5.371 -14.656 -18.438 1 91.31 123 VAL B C 1
ATOM 6442 O O . VAL B 1 123 ? 5.191 -15.492 -19.328 1 91.31 123 VAL B O 1
ATOM 6445 N N . ILE B 1 124 ? 6.52 -14.281 -18.062 1 90.31 124 ILE B N 1
ATOM 6446 C CA . ILE B 1 124 ? 7.711 -14.781 -18.734 1 90.31 124 ILE B CA 1
ATOM 6447 C C . ILE B 1 124 ? 7.867 -16.281 -18.469 1 90.31 124 ILE B C 1
ATOM 6449 O O . ILE B 1 124 ? 8.141 -17.047 -19.391 1 90.31 124 ILE B O 1
ATOM 6453 N N . ALA B 1 125 ? 7.629 -16.656 -17.297 1 90.25 125 ALA B N 1
ATOM 6454 C CA . ALA B 1 125 ? 7.758 -18.062 -16.938 1 90.25 125 ALA B CA 1
ATOM 6455 C C . ALA B 1 125 ? 6.688 -18.906 -17.625 1 90.25 125 ALA B C 1
ATOM 6457 O O . ALA B 1 125 ? 6.98 -19.984 -18.156 1 90.25 125 ALA B O 1
ATOM 6458 N N . GLN B 1 126 ? 5.547 -18.422 -17.703 1 91.62 126 GLN B N 1
ATOM 6459 C CA . GLN B 1 126 ? 4.465 -19.172 -18.328 1 91.62 126 GLN B CA 1
ATOM 6460 C C . GLN B 1 126 ? 4.641 -19.219 -19.844 1 91.62 126 GLN B C 1
ATOM 6462 O O . GLN B 1 126 ? 4.387 -20.25 -20.469 1 91.62 126 GLN B O 1
ATOM 6467 N N . SER B 1 127 ? 5.094 -18.141 -20.422 1 92.06 127 SER B N 1
ATOM 6468 C CA . SER B 1 127 ? 5.348 -18.125 -21.859 1 92.06 127 SER B CA 1
ATOM 6469 C C . SER B 1 127 ? 6.504 -19.047 -22.219 1 92.06 127 SER B C 1
ATOM 6471 O O . SER B 1 127 ? 6.438 -19.766 -23.234 1 92.06 127 SER B O 1
ATOM 6473 N N . THR B 1 128 ? 7.461 -19.047 -21.375 1 89.94 128 THR B N 1
ATOM 6474 C CA . THR B 1 128 ? 8.594 -19.938 -21.625 1 89.94 128 THR B CA 1
ATOM 6475 C C . THR B 1 128 ? 8.195 -21.391 -21.422 1 89.94 128 THR B C 1
ATOM 6477 O O . THR B 1 128 ? 8.617 -22.266 -22.188 1 89.94 128 THR B O 1
ATOM 6480 N N . GLY B 1 129 ? 7.398 -21.625 -20.391 1 89.12 129 GLY B N 1
ATOM 6481 C CA . GLY B 1 129 ? 6.879 -22.953 -20.188 1 89.12 129 GLY B CA 1
ATOM 6482 C C . GLY B 1 129 ? 6.027 -23.453 -21.344 1 89.12 129 GLY B C 1
ATOM 6483 O O . GLY B 1 129 ? 6.184 -24.578 -21.797 1 89.12 129 GLY B O 1
ATOM 6484 N N . THR B 1 130 ? 5.203 -22.609 -21.859 1 93.75 130 THR B N 1
ATOM 6485 C CA . THR B 1 130 ? 4.348 -22.953 -22.984 1 93.75 130 THR B CA 1
ATOM 6486 C C . THR B 1 130 ? 5.176 -23.141 -24.25 1 93.75 130 THR B C 1
ATOM 6488 O O . THR B 1 130 ? 4.914 -24.047 -25.031 1 93.75 130 THR B O 1
ATOM 6491 N N . PHE B 1 131 ? 6.164 -22.391 -24.375 1 92.81 131 PHE B N 1
ATOM 6492 C CA . PHE B 1 131 ? 7.051 -22.5 -25.531 1 92.81 131 PHE B CA 1
ATOM 6493 C C . PHE B 1 131 ? 7.793 -23.844 -25.5 1 92.81 131 PHE B C 1
ATOM 6495 O O . PHE B 1 131 ? 7.938 -24.5 -26.531 1 92.81 131 PHE B O 1
ATOM 6502 N N . SER B 1 132 ? 8.188 -24.234 -24.344 1 89.06 132 SER B N 1
ATOM 6503 C CA . SER B 1 132 ? 8.867 -25.531 -24.203 1 89.06 132 SER B CA 1
ATOM 6504 C C . SER B 1 132 ? 7.938 -26.688 -24.547 1 89.06 132 SER B C 1
ATOM 6506 O O . SER B 1 132 ? 8.367 -27.672 -25.156 1 89.06 132 SER B O 1
ATOM 6508 N N . ILE B 1 133 ? 6.711 -26.516 -24.266 1 89.75 133 ILE B N 1
ATOM 6509 C CA . ILE B 1 133 ? 5.719 -27.531 -24.578 1 89.75 133 ILE B CA 1
ATOM 6510 C C . ILE B 1 133 ? 5.512 -27.609 -26.094 1 89.75 133 ILE B C 1
ATOM 6512 O O . ILE B 1 133 ? 5.43 -28.703 -26.656 1 89.75 133 ILE B O 1
ATOM 6516 N N . ILE B 1 134 ? 5.5 -26.484 -26.766 1 90.12 134 ILE B N 1
ATOM 6517 C CA . ILE B 1 134 ? 5.324 -26.453 -28.219 1 90.12 134 ILE B CA 1
ATOM 6518 C C . ILE B 1 134 ? 6.539 -27.078 -28.891 1 90.12 134 ILE B C 1
ATOM 6520 O O . ILE B 1 134 ? 6.395 -27.812 -29.875 1 90.12 134 ILE B O 1
ATOM 6524 N N . LEU B 1 135 ? 7.684 -26.875 -28.312 1 86.94 135 LEU B N 1
ATOM 6525 C CA . LEU B 1 135 ? 8.906 -27.422 -28.891 1 86.94 135 LEU B CA 1
ATOM 6526 C C . LEU B 1 135 ? 8.953 -28.938 -28.734 1 86.94 135 LEU B C 1
ATOM 6528 O O . LEU B 1 135 ? 9.398 -29.656 -29.625 1 86.94 135 LEU B O 1
ATOM 6532 N N . MET B 1 136 ? 8.398 -29.375 -27.672 1 84.69 136 MET B N 1
ATOM 6533 C CA . MET B 1 136 ? 8.383 -30.812 -27.406 1 84.69 136 MET B CA 1
ATOM 6534 C C . MET B 1 136 ? 7.359 -31.516 -28.297 1 84.69 136 MET B C 1
ATOM 6536 O O . MET B 1 136 ? 7.551 -32.656 -28.672 1 84.69 136 MET B O 1
ATOM 6540 N N . ALA B 1 137 ? 6.312 -30.766 -28.641 1 85.62 137 ALA B N 1
ATOM 6541 C CA . ALA B 1 137 ? 5.258 -31.344 -29.453 1 85.62 137 ALA B CA 1
ATOM 6542 C C . ALA B 1 137 ? 5.488 -31.047 -30.938 1 85.62 137 ALA B C 1
ATOM 6544 O O . ALA B 1 137 ? 4.684 -31.422 -31.797 1 85.62 137 ALA B O 1
ATOM 6545 N N . TRP B 1 138 ? 6.59 -30.453 -31.234 1 84 138 TRP B N 1
ATOM 6546 C CA . TRP B 1 138 ? 6.836 -30 -32.594 1 84 138 TRP B CA 1
ATOM 6547 C C . TRP B 1 138 ? 7.137 -31.188 -33.5 1 84 138 TRP B C 1
ATOM 6549 O O . TRP B 1 138 ? 7.98 -32.031 -33.188 1 84 138 TRP B O 1
ATOM 6559 N N . SER B 1 139 ? 6.117 -31.359 -34.5 1 77.94 139 SER B N 1
ATOM 6560 C CA . SER B 1 139 ? 6.371 -32.344 -35.562 1 77.94 139 SER B CA 1
ATOM 6561 C C . SER B 1 139 ? 6.43 -31.688 -36.938 1 77.94 139 SER B C 1
ATOM 6563 O O . SER B 1 139 ? 5.715 -30.719 -37.188 1 77.94 139 SER B O 1
ATOM 6565 N N . GLY B 1 140 ? 7.539 -31.234 -37.406 1 68.88 140 GLY B N 1
ATOM 6566 C CA . GLY B 1 140 ? 7.801 -30.547 -38.688 1 68.88 140 GLY B CA 1
ATOM 6567 C C . GLY B 1 140 ? 6.637 -30.625 -39.656 1 68.88 140 GLY B C 1
ATOM 6568 O O . GLY B 1 140 ? 6.445 -29.719 -40.469 1 68.88 140 GLY B O 1
ATOM 6569 N N . HIS B 1 141 ? 5.691 -31.594 -39.531 1 74.62 141 HIS B N 1
ATOM 6570 C CA . HIS B 1 141 ? 4.711 -31.781 -40.594 1 74.62 141 HIS B CA 1
ATOM 6571 C C . HIS B 1 141 ? 3.299 -31.484 -40.094 1 74.62 141 HIS B C 1
ATOM 6573 O O . HIS B 1 141 ? 2.35 -31.484 -40.906 1 74.62 141 HIS B O 1
ATOM 6579 N N . SER B 1 142 ? 3.09 -31.047 -38.906 1 82.81 142 SER B N 1
ATOM 6580 C CA . SER B 1 142 ? 1.729 -30.875 -38.406 1 82.81 142 SER B CA 1
ATOM 6581 C C . SER B 1 142 ? 1.327 -29.406 -38.375 1 82.81 142 SER B C 1
ATOM 6583 O O . SER B 1 142 ? 2.117 -28.547 -37.969 1 82.81 142 SER B O 1
ATOM 6585 N N . TYR B 1 143 ? 0.144 -29 -38.969 1 87.56 143 TYR B N 1
ATOM 6586 C CA . TYR B 1 143 ? -0.406 -27.656 -38.969 1 87.56 143 TYR B CA 1
ATOM 6587 C C . TYR B 1 143 ? -0.66 -27.156 -37.562 1 87.56 143 TYR B C 1
ATOM 6589 O O . TYR B 1 143 ? -0.625 -25.953 -37.281 1 87.56 143 TYR B O 1
ATOM 6597 N N . LEU B 1 144 ? -0.87 -28.078 -36.594 1 90 144 LEU B N 1
ATOM 6598 C CA . LEU B 1 144 ? -1.167 -27.688 -35.219 1 90 144 LEU B CA 1
ATOM 6599 C C . LEU B 1 144 ? 0.037 -27.016 -34.562 1 90 144 LEU B C 1
ATOM 6601 O O . LEU B 1 144 ? -0.122 -26.141 -33.719 1 90 144 LEU B O 1
ATOM 6605 N N . SER B 1 145 ? 1.188 -27.422 -34.969 1 89.25 145 SER B N 1
ATOM 6606 C CA . SER B 1 145 ? 2.393 -26.812 -34.406 1 89.25 145 SER B CA 1
ATOM 6607 C C . SER B 1 145 ? 2.516 -25.344 -34.844 1 89.25 145 SER B C 1
ATOM 6609 O O . SER B 1 145 ? 2.871 -24.484 -34.031 1 89.25 145 SER B O 1
ATOM 6611 N N . TYR B 1 146 ? 2.111 -25.062 -36.031 1 90.56 146 TYR B N 1
ATOM 6612 C CA . TYR B 1 146 ? 2.17 -23.688 -36.5 1 90.56 146 TYR B CA 1
ATOM 6613 C C . TYR B 1 146 ? 1.07 -22.844 -35.875 1 90.56 146 TYR B C 1
ATOM 6615 O O . TYR B 1 146 ? 1.298 -21.672 -35.531 1 90.56 146 TYR B O 1
ATOM 6623 N N . LEU B 1 147 ? -0.054 -23.453 -35.719 1 93.56 147 LEU B N 1
ATOM 6624 C CA . LEU B 1 147 ? -1.152 -22.75 -35.094 1 93.56 147 LEU B CA 1
ATOM 6625 C C . LEU B 1 147 ? -0.812 -22.438 -33.625 1 93.56 147 LEU B C 1
ATOM 6627 O O . LEU B 1 147 ? -1.162 -21.359 -33.125 1 93.56 147 LEU B O 1
ATOM 6631 N N . SER B 1 148 ? -0.121 -23.359 -32.969 1 94.44 148 SER B N 1
ATOM 6632 C CA . SER B 1 148 ? 0.257 -23.156 -31.578 1 94.44 148 SER B CA 1
ATOM 6633 C C . SER B 1 148 ? 1.254 -22.016 -31.438 1 94.44 148 SER B C 1
ATOM 6635 O O . SER B 1 148 ? 1.189 -21.234 -30.484 1 94.44 148 SER B O 1
ATOM 6637 N N . LEU B 1 149 ? 2.123 -21.891 -32.375 1 94.06 149 LEU B N 1
ATOM 6638 C CA . LEU B 1 149 ? 3.105 -20.812 -32.344 1 94.06 149 LEU B CA 1
ATOM 6639 C C . LEU B 1 149 ? 2.436 -19.453 -32.531 1 94.06 149 LEU B C 1
ATOM 6641 O O . LEU B 1 149 ? 2.768 -18.484 -31.844 1 94.06 149 LEU B O 1
ATOM 6645 N N . VAL B 1 150 ? 1.504 -19.406 -33.375 1 94.31 150 VAL B N 1
ATOM 6646 C CA . VAL B 1 150 ? 0.785 -18.156 -33.625 1 94.31 150 VAL B CA 1
ATOM 6647 C C . VAL B 1 150 ? -0.075 -17.812 -32.406 1 94.31 150 VAL B C 1
ATOM 6649 O O . VAL B 1 150 ? -0.127 -16.656 -31.969 1 94.31 150 VAL B O 1
ATOM 6652 N N . MET B 1 151 ? -0.666 -18.844 -31.875 1 95.5 151 MET B N 1
ATOM 6653 C CA . MET B 1 151 ? -1.49 -18.625 -30.688 1 95.5 151 MET B CA 1
ATOM 6654 C C . MET B 1 151 ? -0.644 -18.141 -29.516 1 95.5 151 MET B C 1
ATOM 6656 O O . MET B 1 151 ? -1.094 -17.297 -28.734 1 95.5 151 MET B O 1
ATOM 6660 N N . LEU B 1 152 ? 0.56 -18.656 -29.406 1 95.75 152 LEU B N 1
ATOM 6661 C CA . LEU B 1 152 ? 1.463 -18.203 -28.359 1 95.75 152 LEU B CA 1
ATOM 6662 C C . LEU B 1 152 ? 1.853 -16.734 -28.578 1 95.75 152 LEU B C 1
ATOM 6664 O O . LEU B 1 152 ? 1.996 -15.977 -27.625 1 95.75 152 LEU B O 1
ATOM 6668 N N . GLY B 1 153 ? 2.057 -16.359 -29.844 1 94.12 153 GLY B N 1
ATOM 6669 C CA . GLY B 1 153 ? 2.318 -14.961 -30.156 1 94.12 153 GLY B CA 1
ATOM 6670 C C . GLY B 1 153 ? 1.194 -14.031 -29.719 1 94.12 153 GLY B C 1
ATOM 6671 O O . GLY B 1 153 ? 1.439 -13 -29.109 1 94.12 153 GLY B O 1
ATOM 6672 N N . VAL B 1 154 ? -0.006 -14.438 -30 1 94.5 154 VAL B N 1
ATOM 6673 C CA . VAL B 1 154 ? -1.173 -13.656 -29.594 1 94.5 154 VAL B CA 1
ATOM 6674 C C . VAL B 1 154 ? -1.274 -13.609 -28.078 1 94.5 154 VAL B C 1
ATOM 6676 O O . VAL B 1 154 ? -1.55 -12.555 -27.5 1 94.5 154 VAL B O 1
ATOM 6679 N N . ALA B 1 155 ? -0.999 -14.727 -27.469 1 94.75 155 ALA B N 1
ATOM 6680 C CA . ALA B 1 155 ? -1.046 -14.805 -26.016 1 94.75 155 ALA B CA 1
ATOM 6681 C C . ALA B 1 155 ? 0.003 -13.891 -25.375 1 94.75 155 ALA B C 1
ATOM 6683 O O . ALA B 1 155 ? -0.273 -13.203 -24.391 1 94.75 155 ALA B O 1
ATOM 6684 N N . SER B 1 156 ? 1.122 -13.859 -25.953 1 93.69 156 SER B N 1
ATOM 6685 C CA . SER B 1 156 ? 2.203 -13.039 -25.422 1 93.69 156 SER B CA 1
ATOM 6686 C C . SER B 1 156 ? 1.885 -11.555 -25.547 1 93.69 156 SER B C 1
ATOM 6688 O O . SER B 1 156 ? 2.227 -10.758 -24.672 1 93.69 156 SER B O 1
ATOM 6690 N N . VAL B 1 157 ? 1.214 -11.203 -26.516 1 92.44 157 VAL B N 1
ATOM 6691 C CA . VAL B 1 157 ? 0.835 -9.805 -26.703 1 92.44 157 VAL B CA 1
ATOM 6692 C C . VAL B 1 157 ? -0.224 -9.414 -25.688 1 92.44 157 VAL B C 1
ATOM 6694 O O . VAL B 1 157 ? -0.121 -8.367 -25.047 1 92.44 157 VAL B O 1
ATOM 6697 N N . LYS B 1 158 ? -1.126 -10.211 -25.484 1 92.69 158 LYS B N 1
ATOM 6698 C CA . LYS B 1 158 ? -2.195 -9.906 -24.547 1 92.69 158 LYS B CA 1
ATOM 6699 C C . LYS B 1 158 ? -1.671 -9.875 -23.109 1 92.69 158 LYS B C 1
ATOM 6701 O O . LYS B 1 158 ? -2.074 -9.031 -22.312 1 92.69 158 LYS B O 1
ATOM 6706 N N . CYS B 1 159 ? -0.807 -10.805 -22.812 1 93.44 159 CYS B N 1
ATOM 6707 C CA . CYS B 1 159 ? -0.205 -10.797 -21.484 1 93.44 159 CYS B CA 1
ATOM 6708 C C . CYS B 1 159 ? 0.729 -9.602 -21.312 1 93.44 159 CYS B C 1
ATOM 6710 O O . CYS B 1 159 ? 0.81 -9.023 -20.219 1 93.44 159 CYS B O 1
ATOM 6712 N N . GLY B 1 160 ? 1.369 -9.297 -22.422 1 90.81 160 GLY B N 1
ATOM 6713 C CA . GLY B 1 160 ? 2.213 -8.117 -22.391 1 90.81 160 GLY B CA 1
ATOM 6714 C C . GLY B 1 160 ? 1.434 -6.832 -22.172 1 90.81 160 GLY B C 1
ATOM 6715 O O . GLY B 1 160 ? 1.874 -5.949 -21.438 1 90.81 160 GLY B O 1
ATOM 6716 N N . GLU B 1 161 ? 0.269 -6.758 -22.703 1 91.88 161 GLU B N 1
ATOM 6717 C CA . GLU B 1 161 ? -0.604 -5.605 -22.5 1 91.88 161 GLU B CA 1
ATOM 6718 C C . GLU B 1 161 ? -1.047 -5.5 -21.047 1 91.88 161 GLU B C 1
ATOM 6720 O O . GLU B 1 161 ? -1.077 -4.41 -20.469 1 91.88 161 GLU B O 1
ATOM 6725 N N . LYS B 1 162 ? -1.377 -6.57 -20.5 1 92 162 LYS B N 1
ATOM 6726 C CA . LYS B 1 162 ? -1.798 -6.586 -19.109 1 92 162 LYS B CA 1
ATOM 6727 C C . LYS B 1 162 ? -0.686 -6.086 -18.188 1 92 162 LYS B C 1
ATOM 6729 O O . LYS B 1 162 ? -0.929 -5.273 -17.297 1 92 162 LYS B O 1
ATOM 6734 N N . THR B 1 163 ? 0.492 -6.547 -18.438 1 92.31 163 THR B N 1
ATOM 6735 C CA . THR B 1 163 ? 1.623 -6.141 -17.609 1 92.31 163 THR B CA 1
ATOM 6736 C C . THR B 1 163 ? 1.946 -4.664 -17.828 1 92.31 163 THR B C 1
ATOM 6738 O O . THR B 1 163 ? 2.299 -3.957 -16.891 1 92.31 163 THR B O 1
ATOM 6741 N N . TRP B 1 164 ? 1.73 -4.273 -19.016 1 91.25 164 TRP B N 1
ATOM 6742 C CA . TRP B 1 164 ? 1.991 -2.873 -19.328 1 91.25 164 TRP B CA 1
ATOM 6743 C C . TRP B 1 164 ? 0.999 -1.96 -18.625 1 91.25 164 TRP B C 1
ATOM 6745 O O . TRP B 1 164 ? 1.378 -0.911 -18.094 1 91.25 164 TRP B O 1
ATOM 6755 N N . VAL B 1 165 ? -0.183 -2.338 -18.609 1 91.62 165 VAL B N 1
ATOM 6756 C CA . VAL B 1 165 ? -1.217 -1.54 -17.969 1 91.62 165 VAL B CA 1
ATOM 6757 C C . VAL B 1 165 ? -0.994 -1.54 -16.453 1 91.62 165 VAL B C 1
ATOM 6759 O O . VAL B 1 165 ? -1.18 -0.516 -15.789 1 91.62 165 VAL B O 1
ATOM 6762 N N . LEU B 1 166 ? -0.555 -2.691 -15.898 1 93.06 166 LEU B N 1
ATOM 6763 C CA . LEU B 1 166 ? -0.254 -2.764 -14.469 1 93.06 166 LEU B CA 1
ATOM 6764 C C . LEU B 1 166 ? 0.911 -1.849 -14.109 1 93.06 166 LEU B C 1
ATOM 6766 O O . LEU B 1 166 ? 0.883 -1.176 -13.078 1 93.06 166 LEU B O 1
ATOM 6770 N N . TRP B 1 167 ? 1.833 -1.763 -14.992 1 91.19 167 TRP B N 1
ATOM 6771 C CA . TRP B 1 167 ? 2.992 -0.902 -14.781 1 91.19 167 TRP B CA 1
ATOM 6772 C C . TRP B 1 167 ? 2.594 0.569 -14.836 1 91.19 167 TRP B C 1
ATOM 6774 O O . TRP B 1 167 ? 3.023 1.366 -14 1 91.19 167 TRP B O 1
ATOM 6784 N N . ASN B 1 168 ? 1.722 0.873 -15.727 1 88.69 168 ASN B N 1
ATOM 6785 C CA . ASN B 1 168 ? 1.283 2.256 -15.883 1 88.69 168 ASN B CA 1
ATOM 6786 C C . ASN B 1 168 ? 0.378 2.691 -14.734 1 88.69 168 ASN B C 1
ATOM 6788 O O . ASN B 1 168 ? 0.244 3.885 -14.469 1 88.69 168 ASN B O 1
ATOM 6792 N N . ALA B 1 169 ? -0.255 1.719 -14.125 1 91.19 169 ALA B N 1
ATOM 6793 C CA . ALA B 1 169 ? -1.175 2.031 -13.039 1 91.19 169 ALA B CA 1
ATOM 6794 C C . ALA B 1 169 ? -0.463 1.984 -11.688 1 91.19 169 ALA B C 1
ATOM 6796 O O . ALA B 1 169 ? -1.076 2.232 -10.648 1 91.19 169 ALA B O 1
ATOM 6797 N N . SER B 1 170 ? 0.831 1.694 -11.727 1 89.75 170 SER B N 1
ATOM 6798 C CA . SER B 1 170 ? 1.59 1.698 -10.477 1 89.75 170 SER B CA 1
ATOM 6799 C C . SER B 1 170 ? 1.774 3.115 -9.945 1 89.75 170 SER B C 1
ATOM 6801 O O . SER B 1 170 ? 1.699 4.082 -10.703 1 89.75 170 SER B O 1
ATOM 6803 N N . THR B 1 171 ? 1.928 3.199 -8.656 1 84.81 171 THR B N 1
ATOM 6804 C CA . THR B 1 171 ? 2.033 4.504 -8.016 1 84.81 171 THR B CA 1
ATOM 6805 C C . THR B 1 171 ? 3.254 5.262 -8.523 1 84.81 171 THR B C 1
ATOM 6807 O O . THR B 1 171 ? 3.188 6.469 -8.758 1 84.81 171 THR B O 1
ATOM 6810 N N . GLU B 1 172 ? 4.336 4.629 -8.719 1 80.06 172 GLU B N 1
ATOM 6811 C CA . GLU B 1 172 ? 5.559 5.281 -9.18 1 80.06 172 GLU B CA 1
ATOM 6812 C C . GLU B 1 172 ? 5.391 5.84 -10.586 1 80.06 172 GLU B C 1
ATOM 6814 O O . GLU B 1 172 ? 5.777 6.98 -10.859 1 80.06 172 GLU B O 1
ATOM 6819 N N . LYS B 1 173 ? 4.75 5.094 -11.422 1 83.12 173 LYS B N 1
ATOM 6820 C CA . LYS B 1 173 ? 4.586 5.555 -12.797 1 83.12 173 LYS B CA 1
ATOM 6821 C C . LYS B 1 173 ? 3.51 6.637 -12.891 1 83.12 173 LYS B C 1
ATOM 6823 O O . LYS B 1 173 ? 3.609 7.551 -13.711 1 83.12 173 LYS B O 1
ATOM 6828 N N . LEU B 1 174 ? 2.527 6.527 -12.109 1 82.06 174 LEU B N 1
ATOM 6829 C CA . LEU B 1 174 ? 1.495 7.559 -12.086 1 82.06 174 LEU B CA 1
ATOM 6830 C C . LEU B 1 174 ? 2.076 8.898 -11.656 1 82.06 174 LEU B C 1
ATOM 6832 O O . LEU B 1 174 ? 1.68 9.945 -12.172 1 82.06 174 LEU B O 1
ATOM 6836 N N . GLN B 1 175 ? 3.047 8.805 -10.859 1 78.06 175 GLN B N 1
ATOM 6837 C CA . GLN B 1 175 ? 3.701 10.023 -10.406 1 78.06 175 GLN B CA 1
ATOM 6838 C C . GLN B 1 175 ? 4.621 10.594 -11.484 1 78.06 175 GLN B C 1
ATOM 6840 O O . GLN B 1 175 ? 4.742 11.805 -11.633 1 78.06 175 GLN B O 1
ATOM 6845 N N . MET B 1 176 ? 5.188 9.727 -12.297 1 72.25 176 MET B N 1
ATOM 6846 C CA . MET B 1 176 ? 6.172 10.148 -13.289 1 72.25 176 MET B CA 1
ATOM 6847 C C . MET B 1 176 ? 5.488 10.609 -14.57 1 72.25 176 MET B C 1
ATOM 6849 O O . MET B 1 176 ? 6.035 11.43 -15.312 1 72.25 176 MET B O 1
ATOM 6853 N N . SER B 1 177 ? 4.516 9.898 -15.023 1 64.94 177 SER B N 1
ATOM 6854 C CA . SER B 1 177 ? 3.912 10.109 -16.328 1 64.94 177 SER B CA 1
ATOM 6855 C C . SER B 1 177 ? 3.34 11.523 -16.453 1 64.94 177 SER B C 1
ATOM 6857 O O . SER B 1 177 ? 2.988 11.961 -17.547 1 64.94 177 SER B O 1
ATOM 6859 N N . MET B 1 178 ? 3.35 12.336 -15.555 1 58.94 178 MET B N 1
ATOM 6860 C CA . MET B 1 178 ? 2.43 13.469 -15.648 1 58.94 178 MET B CA 1
ATOM 6861 C C . MET B 1 178 ? 3.096 14.656 -16.328 1 58.94 178 MET B C 1
ATOM 6863 O O . MET B 1 178 ? 2.43 15.438 -17 1 58.94 178 MET B O 1
ATOM 6867 N N . GLN B 1 179 ? 4.324 15.062 -16.141 1 61.22 179 GLN B N 1
ATOM 6868 C CA . GLN B 1 179 ? 4.629 16.281 -16.875 1 61.22 179 GLN B CA 1
ATOM 6869 C C . GLN B 1 179 ? 5.965 16.172 -17.609 1 61.22 179 GLN B C 1
ATOM 6871 O O . GLN B 1 179 ? 6.895 15.531 -17.109 1 61.22 179 GLN B O 1
ATOM 6876 N N . SER B 1 180 ? 5.859 16.406 -18.938 1 66.56 180 SER B N 1
ATOM 6877 C CA . SER B 1 180 ? 7.094 16.547 -19.703 1 66.56 180 SER B CA 1
ATOM 6878 C C . SER B 1 180 ? 7.992 17.625 -19.109 1 66.56 180 SER B C 1
ATOM 6880 O O . SER B 1 180 ? 7.504 18.656 -18.641 1 66.56 180 SER B O 1
ATOM 6882 N N . PRO B 1 181 ? 9.258 17.312 -19.047 1 77.06 181 PRO B N 1
ATOM 6883 C CA . PRO B 1 181 ? 10.18 18.297 -18.484 1 77.06 181 PRO B CA 1
ATOM 6884 C C . PRO B 1 181 ? 10.258 19.578 -19.312 1 77.06 181 PRO B C 1
ATOM 6886 O O . PRO B 1 181 ? 10.203 19.516 -20.547 1 77.06 181 PRO B O 1
ATOM 6889 N N . ASN B 1 182 ? 10.164 20.734 -18.781 1 76 182 ASN B N 1
ATOM 6890 C CA . ASN B 1 182 ? 10.305 22.047 -19.438 1 76 182 ASN B CA 1
ATOM 6891 C C . ASN B 1 182 ? 11.508 22.812 -18.891 1 76 182 ASN B C 1
ATOM 6893 O O . ASN B 1 182 ? 11.492 23.281 -17.766 1 76 182 ASN B O 1
ATOM 6897 N N . PRO B 1 183 ? 12.57 22.906 -19.641 1 78.88 183 PRO B N 1
ATOM 6898 C CA . PRO B 1 183 ? 13.75 23.625 -19.156 1 78.88 183 PRO B CA 1
ATOM 6899 C C . PRO B 1 183 ? 13.5 25.125 -18.984 1 78.88 183 PRO B C 1
ATOM 6901 O O . PRO B 1 183 ? 14.203 25.781 -18.219 1 78.88 183 PRO B O 1
ATOM 6904 N N . GLY B 1 184 ? 12.461 25.672 -19.469 1 74.69 184 GLY B N 1
ATOM 6905 C CA . GLY B 1 184 ? 12.188 27.094 -19.375 1 74.69 184 GLY B CA 1
ATOM 6906 C C . GLY B 1 184 ? 13.094 27.922 -20.266 1 74.69 184 GLY B C 1
ATOM 6907 O O . GLY B 1 184 ? 13.914 27.391 -21.016 1 74.69 184 GLY B O 1
ATOM 6908 N N . PRO B 1 185 ? 12.992 29.188 -20.25 1 79.56 185 PRO B N 1
ATOM 6909 C CA . PRO B 1 185 ? 13.844 30.062 -21.047 1 79.56 185 PRO B CA 1
ATOM 6910 C C . PRO B 1 185 ? 15.289 30.094 -20.562 1 79.56 185 PRO B C 1
ATOM 6912 O O . PRO B 1 185 ? 15.57 29.672 -19.438 1 79.56 185 PRO B O 1
ATOM 6915 N N . ASN B 1 186 ? 16.188 30.547 -21.453 1 83.19 186 ASN B N 1
ATOM 6916 C CA . ASN B 1 186 ? 17.609 30.578 -21.125 1 83.19 186 ASN B CA 1
ATOM 6917 C C . ASN B 1 186 ? 17.922 31.719 -20.172 1 83.19 186 ASN B C 1
ATOM 6919 O O . ASN B 1 186 ? 18.078 32.875 -20.594 1 83.19 186 ASN B O 1
ATOM 6923 N N . TYR B 1 187 ? 18.109 31.469 -19 1 85.44 187 TYR B N 1
ATOM 6924 C CA . TYR B 1 187 ? 18.328 32.438 -17.922 1 85.44 187 TYR B CA 1
ATOM 6925 C C . TYR B 1 187 ? 19.703 33.094 -18.062 1 85.44 187 TYR B C 1
ATOM 6927 O O . TYR B 1 187 ? 19.812 34.312 -17.969 1 85.44 187 TYR B O 1
ATOM 6935 N N . PRO B 1 188 ? 20.781 32.344 -18.328 1 86.44 188 PRO B N 1
ATOM 6936 C CA . PRO B 1 188 ? 22.094 33 -18.406 1 86.44 188 PRO B CA 1
ATOM 6937 C C . PRO B 1 188 ? 22.172 34.031 -19.516 1 86.44 188 PRO B C 1
ATOM 6939 O O . PRO B 1 188 ? 22.766 35.094 -19.328 1 86.44 188 PRO B O 1
ATOM 6942 N N . LYS B 1 189 ? 21.594 33.75 -20.625 1 84.19 189 LYS B N 1
ATOM 6943 C CA . LYS B 1 189 ? 21.594 34.688 -21.719 1 84.19 189 LYS B CA 1
ATOM 6944 C C . LYS B 1 189 ? 20.797 35.938 -21.344 1 84.19 189 LYS B C 1
ATOM 6946 O O . LYS B 1 189 ? 21.188 37.062 -21.703 1 84.19 189 LYS B O 1
ATOM 6951 N N . PHE B 1 190 ? 19.75 35.781 -20.734 1 85.38 190 PHE B N 1
ATOM 6952 C CA . PHE B 1 190 ? 18.922 36.906 -20.328 1 85.38 190 PHE B CA 1
ATOM 6953 C C . PHE B 1 190 ? 19.656 37.812 -19.344 1 85.38 190 PHE B C 1
ATOM 6955 O O . PHE B 1 190 ? 19.609 39.031 -19.453 1 85.38 190 PHE B O 1
ATOM 6962 N N . THR B 1 191 ? 20.219 37.219 -18.391 1 86.81 191 THR B N 1
ATOM 6963 C CA . THR B 1 191 ? 20.906 38 -17.375 1 86.81 191 THR B CA 1
ATOM 6964 C C . THR B 1 191 ? 22.141 38.688 -17.969 1 86.81 191 THR B C 1
ATOM 6966 O O . THR B 1 191 ? 22.5 39.781 -17.531 1 86.81 191 THR B O 1
ATOM 6969 N N . GLU B 1 192 ? 22.781 38.031 -18.875 1 85.25 192 GLU B N 1
ATOM 6970 C CA . GLU B 1 192 ? 23.906 38.688 -19.547 1 85.25 192 GLU B CA 1
ATOM 6971 C C . GLU B 1 192 ? 23.453 39.938 -20.297 1 85.25 192 GLU B C 1
ATOM 6973 O O . GLU B 1 192 ? 24.125 40.969 -20.25 1 85.25 192 GLU B O 1
ATOM 6978 N N . GLU B 1 193 ? 22.422 39.75 -20.984 1 83.69 193 GLU B N 1
ATOM 6979 C CA . GLU B 1 193 ? 21.875 40.875 -21.703 1 83.69 193 GLU B CA 1
ATOM 6980 C C . GLU B 1 193 ? 21.422 41.969 -20.75 1 83.69 193 GLU B C 1
ATOM 6982 O O . GLU B 1 193 ? 21.625 43.156 -21.016 1 83.69 193 GLU B O 1
ATOM 6987 N N . TYR B 1 194 ? 20.828 41.656 -19.75 1 84.38 194 TYR B N 1
ATOM 6988 C CA . TYR B 1 194 ? 20.375 42.594 -18.734 1 84.38 194 TYR B CA 1
ATOM 6989 C C . TYR B 1 194 ? 21.562 43.375 -18.172 1 84.38 194 TYR B C 1
ATOM 6991 O O . TYR B 1 194 ? 21.5 44.594 -18.031 1 84.38 194 TYR B O 1
ATOM 6999 N N . CYS B 1 195 ? 22.578 42.625 -17.797 1 84.38 195 CYS B N 1
ATOM 7000 C CA . CYS B 1 195 ? 23.75 43.281 -17.219 1 84.38 195 CYS B CA 1
ATOM 7001 C C . CYS B 1 195 ? 24.453 44.188 -18.219 1 84.38 195 CYS B C 1
ATOM 7003 O O . CYS B 1 195 ? 24.953 45.25 -17.875 1 84.38 195 CYS B O 1
ATOM 7005 N N . LEU B 1 196 ? 24.516 43.688 -19.422 1 84.38 196 LEU B N 1
ATOM 7006 C CA . LEU B 1 196 ? 25.125 44.5 -20.469 1 84.38 196 LEU B CA 1
ATOM 7007 C C . LEU B 1 196 ? 24.344 45.812 -20.688 1 84.38 196 LEU B C 1
ATOM 7009 O O . LEU B 1 196 ? 24.938 46.875 -20.844 1 84.38 196 LEU B O 1
ATOM 7013 N N . ARG B 1 197 ? 23.125 45.688 -20.672 1 84.56 197 ARG B N 1
ATOM 7014 C CA . ARG B 1 197 ? 22.281 46.875 -20.875 1 84.56 197 ARG B CA 1
ATOM 7015 C C . ARG B 1 197 ? 22.344 47.812 -19.656 1 84.56 197 ARG B C 1
ATOM 7017 O O . ARG B 1 197 ? 22.266 49.031 -19.797 1 84.56 197 ARG B O 1
ATOM 7024 N N . GLN B 1 198 ? 22.438 47.25 -18.516 1 83.75 198 GLN B N 1
ATOM 7025 C CA . GLN B 1 198 ? 22.578 48.062 -17.312 1 83.75 198 GLN B CA 1
ATOM 7026 C C . GLN B 1 198 ? 23.891 48.844 -17.312 1 83.75 198 GLN B C 1
ATOM 7028 O O . GLN B 1 198 ? 23.938 50 -16.875 1 83.75 198 GLN B O 1
ATOM 7033 N N . GLU B 1 199 ? 24.875 48.156 -17.812 1 84.25 199 GLU B N 1
ATOM 7034 C CA . GLU B 1 199 ? 26.188 48.812 -17.891 1 84.25 199 GLU B CA 1
ATOM 7035 C C . GLU B 1 199 ? 26.188 49.906 -18.938 1 84.25 199 GLU B C 1
ATOM 7037 O O . GLU B 1 199 ? 26.906 50.906 -18.797 1 84.25 199 GLU B O 1
ATOM 7042 N N . GLU B 1 200 ? 25.422 49.688 -19.953 1 86 200 GLU B N 1
ATOM 7043 C CA . GLU B 1 200 ? 25.297 50.719 -20.984 1 86 200 GLU B CA 1
ATOM 7044 C C . GLU B 1 200 ? 24.453 51.875 -20.484 1 86 200 GLU B C 1
ATOM 7046 O O . GLU B 1 200 ? 24.422 52.938 -21.125 1 86 200 GLU B O 1
ATOM 7051 N N . GLY B 1 201 ? 23.781 51.812 -19.375 1 77.94 201 GLY B N 1
ATOM 7052 C CA . GLY B 1 201 ? 23.094 52.938 -18.75 1 77.94 201 GLY B CA 1
ATOM 7053 C C . GLY B 1 201 ? 21.594 52.938 -18.984 1 77.94 201 GLY B C 1
ATOM 7054 O O . GLY B 1 201 ? 20.922 53.938 -18.781 1 77.94 201 GLY B O 1
ATOM 7055 N N . TYR B 1 202 ? 20.984 51.875 -19.516 1 76.94 202 TYR B N 1
ATOM 7056 C CA . TYR B 1 202 ? 19.562 51.844 -19.781 1 76.94 202 TYR B CA 1
ATOM 7057 C C . TYR B 1 202 ? 18.766 51.5 -18.516 1 76.94 202 TYR B C 1
ATOM 7059 O O . TYR B 1 202 ? 19.25 50.719 -17.672 1 76.94 202 TYR B O 1
ATOM 7067 N N . ASP B 1 203 ? 17.734 52.219 -18.25 1 70.31 203 ASP B N 1
ATOM 7068 C CA . ASP B 1 203 ? 16.828 51.844 -17.172 1 70.31 203 ASP B CA 1
ATOM 7069 C C . ASP B 1 203 ? 15.922 50.688 -17.594 1 70.31 203 ASP B C 1
ATOM 7071 O O . ASP B 1 203 ? 15.133 50.844 -18.531 1 70.31 203 ASP B O 1
ATOM 7075 N N . LEU B 1 204 ? 16.266 49.469 -17.188 1 69.81 204 LEU B N 1
ATOM 7076 C CA . LEU B 1 204 ? 15.562 48.281 -17.625 1 69.81 204 LEU B CA 1
ATOM 7077 C C . LEU B 1 204 ? 14.383 47.969 -16.719 1 69.81 204 LEU B C 1
ATOM 7079 O O . LEU B 1 204 ? 14.5 48.062 -15.484 1 69.81 204 LEU B O 1
ATOM 7083 N N . GLY B 1 205 ? 13.031 48.094 -17.219 1 64.81 205 GLY B N 1
ATOM 7084 C CA . GLY B 1 205 ? 11.844 47.625 -16.516 1 64.81 205 GLY B CA 1
ATOM 7085 C C . GLY B 1 205 ? 11.398 46.25 -16.938 1 64.81 205 GLY B C 1
ATOM 7086 O O . GLY B 1 205 ? 11.812 45.75 -17.984 1 64.81 205 GLY B O 1
ATOM 7087 N N . PHE B 1 206 ? 10.984 45.344 -15.953 1 67.75 206 PHE B N 1
ATOM 7088 C CA . PHE B 1 206 ? 10.422 44.031 -16.234 1 67.75 206 PHE B CA 1
ATOM 7089 C C . PHE B 1 206 ? 8.945 44.156 -16.594 1 67.75 206 PHE B C 1
ATOM 7091 O O . PHE B 1 206 ? 8.172 44.781 -15.867 1 67.75 206 PHE B O 1
ATOM 7098 N N . HIS B 1 207 ? 8.594 44.031 -17.891 1 61.69 207 HIS B N 1
ATOM 7099 C CA . HIS B 1 207 ? 7.18 43.938 -18.234 1 61.69 207 HIS B CA 1
ATOM 7100 C C . HIS B 1 207 ? 6.629 42.562 -17.984 1 61.69 207 HIS B C 1
ATOM 7102 O O . HIS B 1 207 ? 7.18 41.562 -18.484 1 61.69 207 HIS B O 1
ATOM 7108 N N . GLU B 1 208 ? 5.84 42.406 -16.953 1 60.56 208 GLU B N 1
ATOM 7109 C CA . GLU B 1 208 ? 5.234 41.125 -16.562 1 60.56 208 GLU B CA 1
ATOM 7110 C C . GLU B 1 208 ? 4.164 40.688 -17.562 1 60.56 208 GLU B C 1
ATOM 7112 O O . GLU B 1 208 ? 3.217 41.438 -17.828 1 60.56 208 GLU B O 1
ATOM 7117 N N . ILE B 1 209 ? 4.5 39.812 -18.469 1 55.22 209 ILE B N 1
ATOM 7118 C CA . ILE B 1 209 ? 3.471 39.25 -19.328 1 55.22 209 ILE B CA 1
ATOM 7119 C C . ILE B 1 209 ? 2.732 38.125 -18.609 1 55.22 209 ILE B C 1
ATOM 7121 O O . ILE B 1 209 ? 3.357 37.219 -18.094 1 55.22 209 ILE B O 1
ATOM 7125 N N . SER B 1 210 ? 1.536 38.5 -18.219 1 53.59 210 SER B N 1
ATOM 7126 C CA . SER B 1 210 ? 0.712 37.438 -17.625 1 53.59 210 SER B CA 1
ATOM 7127 C C . SER B 1 210 ? 0.646 36.219 -18.516 1 53.59 210 SER B C 1
ATOM 7129 O O . SER B 1 210 ? 0.455 36.312 -19.734 1 53.59 210 SER B O 1
ATOM 7131 N N . GLU B 1 211 ? 1.28 35.281 -18.266 1 52.53 211 GLU B N 1
ATOM 7132 C CA . GLU B 1 211 ? 1.132 34.031 -19.016 1 52.53 211 GLU B CA 1
ATOM 7133 C C . GLU B 1 211 ? -0.331 33.75 -19.359 1 52.53 211 GLU B C 1
ATOM 7135 O O . GLU B 1 211 ? -1.157 33.562 -18.453 1 52.53 211 GLU B O 1
ATOM 7140 N N . VAL B 1 212 ? -0.907 34.438 -20.391 1 46.59 212 VAL B N 1
ATOM 7141 C CA . VAL B 1 212 ? -2.273 34.188 -20.844 1 46.59 212 VAL B CA 1
ATOM 7142 C C . VAL B 1 212 ? -2.496 32.688 -21.031 1 46.59 212 VAL B C 1
ATOM 7144 O O . VAL B 1 212 ? -1.841 32.062 -21.859 1 46.59 212 VAL B O 1
ATOM 7147 N N . HIS B 1 213 ? -2.66 32.031 -20.062 1 46.88 213 HIS B N 1
ATOM 7148 C CA . HIS B 1 213 ? -3.072 30.656 -20.297 1 46.88 213 HIS B CA 1
ATOM 7149 C C . HIS B 1 213 ? -4.332 30.594 -21.156 1 46.88 213 HIS B C 1
ATOM 7151 O O . HIS B 1 213 ? -5.266 31.375 -20.953 1 46.88 213 HIS B O 1
ATOM 7157 N N . GLU B 1 214 ? -4.203 30.266 -22.359 1 43.53 214 GLU B N 1
ATOM 7158 C CA . GLU B 1 214 ? -5.34 30.125 -23.266 1 43.53 214 GLU B CA 1
ATOM 7159 C C . GLU B 1 214 ? -6.605 29.734 -22.5 1 43.53 214 GLU B C 1
ATOM 7161 O O . GLU B 1 214 ? -6.613 28.734 -21.781 1 43.53 214 GLU B O 1
ATOM 7166 N N . PRO B 1 215 ? -7.395 30.75 -22.203 1 42.78 215 PRO B N 1
ATOM 7167 C CA . PRO B 1 215 ? -8.68 30.344 -21.641 1 42.78 215 PRO B CA 1
ATOM 7168 C C . PRO B 1 215 ? -9.258 29.109 -22.312 1 42.78 215 PRO B C 1
ATOM 7170 O O . PRO B 1 215 ? -9.18 28.969 -23.531 1 42.78 215 PRO B O 1
ATOM 7173 N N . MET B 1 216 ? -9.188 28.016 -21.766 1 42.75 216 MET B N 1
ATOM 7174 C CA . MET B 1 216 ? -9.984 26.969 -22.391 1 42.75 216 MET B CA 1
ATOM 7175 C C . MET B 1 216 ? -11.305 27.516 -22.922 1 42.75 216 MET B C 1
ATOM 7177 O O . MET B 1 216 ? -11.906 28.406 -22.297 1 42.75 216 MET B O 1
ATOM 7181 N N . ASP B 1 217 ? -11.578 27.484 -24.188 1 41.19 217 ASP B N 1
ATOM 7182 C CA . ASP B 1 217 ? -12.805 27.875 -24.875 1 41.19 217 ASP B CA 1
ATOM 7183 C C . ASP B 1 217 ? -14.023 27.688 -23.969 1 41.19 217 ASP B C 1
ATOM 7185 O O . ASP B 1 217 ? -14.32 26.562 -23.547 1 41.19 217 ASP B O 1
ATOM 7189 N N . PRO B 1 218 ? -14.414 28.734 -23.297 1 41 218 PRO B N 1
ATOM 7190 C CA . PRO B 1 218 ? -15.672 28.719 -22.547 1 41 218 PRO B CA 1
ATOM 7191 C C . PRO B 1 218 ? -16.766 27.922 -23.234 1 41 218 PRO B C 1
ATOM 7193 O O . PRO B 1 218 ? -17.859 27.734 -22.672 1 41 218 PRO B O 1
ATOM 7196 N N . SER B 1 219 ? -16.75 27.922 -24.578 1 38.81 219 SER B N 1
ATOM 7197 C CA . SER B 1 219 ? -17.859 27.359 -25.344 1 38.81 219 SER B CA 1
ATOM 7198 C C . SER B 1 219 ? -18.125 25.906 -24.953 1 38.81 219 SER B C 1
ATOM 7200 O O . SER B 1 219 ? -18.938 25.219 -25.578 1 38.81 219 SER B O 1
ATOM 7202 N N . ILE B 1 220 ? -17.312 25.297 -24.281 1 42.5 220 ILE B N 1
ATOM 7203 C CA . ILE B 1 220 ? -17.719 24 -23.781 1 42.5 220 ILE B CA 1
ATOM 7204 C C . ILE B 1 220 ? -19.016 24.125 -22.984 1 42.5 220 ILE B C 1
ATOM 7206 O O . ILE B 1 220 ? -19.406 23.203 -22.266 1 42.5 220 ILE B O 1
ATOM 7210 N N . GLY B 1 221 ? -19.672 25.266 -22.781 1 37.16 221 GLY B N 1
ATOM 7211 C CA . GLY B 1 221 ? -20.875 25.531 -22 1 37.16 221 GLY B CA 1
ATOM 7212 C C . GLY B 1 221 ? -22.047 24.641 -22.391 1 37.16 221 GLY B C 1
ATOM 7213 O O . GLY B 1 221 ? -22.688 24.062 -21.516 1 37.16 221 GLY B O 1
ATOM 7214 N N . SER B 1 222 ? -22.969 25.109 -23.531 1 36.91 222 SER B N 1
ATOM 7215 C CA . SER B 1 222 ? -24.438 25.062 -23.516 1 36.91 222 SER B CA 1
ATOM 7216 C C . SER B 1 222 ? -24.922 23.609 -23.562 1 36.91 222 SER B C 1
ATOM 7218 O O . SER B 1 222 ? -25.812 23.234 -22.781 1 36.91 222 SER B O 1
ATOM 7220 N N . ASN B 1 223 ? -25.359 22.859 -24.828 1 36.12 223 ASN B N 1
ATOM 7221 C CA . ASN B 1 223 ? -26.359 21.828 -25.016 1 36.12 223 ASN B CA 1
ATOM 7222 C C . ASN B 1 223 ? -25.75 20.422 -24.906 1 36.12 223 ASN B C 1
ATOM 7224 O O . ASN B 1 223 ? -26.453 19.422 -24.969 1 36.12 223 ASN B O 1
ATOM 7228 N N . ASP B 1 224 ? -24.594 19.969 -25.531 1 44.44 224 ASP B N 1
ATOM 7229 C CA . ASP B 1 224 ? -24.172 18.594 -25.812 1 44.44 224 ASP B CA 1
ATOM 7230 C C . ASP B 1 224 ? -23.656 17.906 -24.562 1 44.44 224 ASP B C 1
ATOM 7232 O O . ASP B 1 224 ? -23.188 18.562 -23.625 1 44.44 224 ASP B O 1
ATOM 7236 N N . PRO B 1 225 ? -24.047 16.484 -24.344 1 54.09 225 PRO B N 1
ATOM 7237 C CA . PRO B 1 225 ? -23.906 15.859 -23.031 1 54.09 225 PRO B CA 1
ATOM 7238 C C . PRO B 1 225 ? -22.578 16.188 -22.359 1 54.09 225 PRO B C 1
ATOM 7240 O O . PRO B 1 225 ? -21.547 15.609 -22.703 1 54.09 225 PRO B O 1
ATOM 7243 N N . LYS B 1 226 ? -22.359 17.391 -21.906 1 67.25 226 LYS B N 1
ATOM 7244 C CA . LYS B 1 226 ? -21.438 18.391 -21.391 1 67.25 226 LYS B CA 1
ATOM 7245 C C . LYS B 1 226 ? -20.688 17.859 -20.172 1 67.25 226 LYS B C 1
ATOM 7247 O O . LYS B 1 226 ? -19.5 18.141 -20 1 67.25 226 LYS B O 1
ATOM 7252 N N . ASP B 1 227 ? -21.375 16.828 -19.719 1 79.25 227 ASP B N 1
ATOM 7253 C CA . ASP B 1 227 ? -20.75 16.375 -18.484 1 79.25 227 ASP B CA 1
ATOM 7254 C C . ASP B 1 227 ? -19.5 15.523 -18.781 1 79.25 227 ASP B C 1
ATOM 7256 O O . ASP B 1 227 ? -18.484 15.656 -18.109 1 79.25 227 ASP B O 1
ATOM 7260 N N . ILE B 1 228 ? -19.562 14.812 -19.922 1 77.88 228 ILE B N 1
ATOM 7261 C CA . ILE B 1 228 ? -18.453 13.938 -20.266 1 77.88 228 ILE B CA 1
ATOM 7262 C C . ILE B 1 228 ? -17.281 14.773 -20.797 1 77.88 228 ILE B C 1
ATOM 7264 O O . ILE B 1 228 ? -16.125 14.484 -20.5 1 77.88 228 ILE B O 1
ATOM 7268 N N . VAL B 1 229 ? -17.609 15.766 -21.484 1 78.38 229 VAL B N 1
ATOM 7269 C CA . VAL B 1 229 ? -16.578 16.625 -22.047 1 78.38 229 VAL B CA 1
ATOM 7270 C C . VAL B 1 229 ? -15.852 17.375 -20.938 1 78.38 229 VAL B C 1
ATOM 7272 O O . VAL B 1 229 ? -14.625 17.469 -20.938 1 78.38 229 VAL B O 1
ATOM 7275 N N . ARG B 1 230 ? -16.672 17.828 -20.047 1 84 230 ARG B N 1
ATOM 7276 C CA . ARG B 1 230 ? -16.094 18.516 -18.906 1 84 230 ARG B CA 1
ATOM 7277 C C . ARG B 1 230 ? -15.18 17.594 -18.109 1 84 230 ARG B C 1
ATOM 7279 O O . ARG B 1 230 ? -14.07 17.969 -17.734 1 84 230 ARG B O 1
ATOM 7286 N N . ALA B 1 231 ? -15.656 16.391 -17.938 1 86.12 231 ALA B N 1
ATOM 7287 C CA . ALA B 1 231 ? -14.883 15.422 -17.172 1 86.12 231 ALA B CA 1
ATOM 7288 C C . ALA B 1 231 ? -13.586 15.055 -17.891 1 86.12 231 ALA B C 1
ATOM 7290 O O . ALA B 1 231 ? -12.547 14.875 -17.25 1 86.12 231 ALA B O 1
ATOM 7291 N N . HIS B 1 232 ? -13.633 14.984 -19.188 1 82.44 232 HIS B N 1
ATOM 7292 C CA . HIS B 1 232 ? -12.453 14.625 -19.984 1 82.44 232 HIS B CA 1
ATOM 7293 C C . HIS B 1 232 ? -11.422 15.75 -19.953 1 82.44 232 HIS B C 1
ATOM 7295 O O . HIS B 1 232 ? -10.219 15.492 -20 1 82.44 232 HIS B O 1
ATOM 7301 N N . ALA B 1 233 ? -11.875 16.859 -19.875 1 82.81 233 ALA B N 1
ATOM 7302 C CA . ALA B 1 233 ? -10.969 18 -19.844 1 82.81 233 ALA B CA 1
ATOM 7303 C C . ALA B 1 233 ? -10.273 18.109 -18.484 1 82.81 233 ALA B C 1
ATOM 7305 O O . ALA B 1 233 ? -9.102 18.5 -18.422 1 82.81 233 ALA B O 1
ATOM 7306 N N . LEU B 1 234 ? -10.922 17.75 -17.516 1 89.69 234 LEU B N 1
ATOM 7307 C CA . LEU B 1 234 ? -10.406 17.922 -16.156 1 89.69 234 LEU B CA 1
ATOM 7308 C C . LEU B 1 234 ? -9.594 16.719 -15.719 1 89.69 234 LEU B C 1
ATOM 7310 O O . LEU B 1 234 ? -8.68 16.844 -14.906 1 89.69 234 LEU B 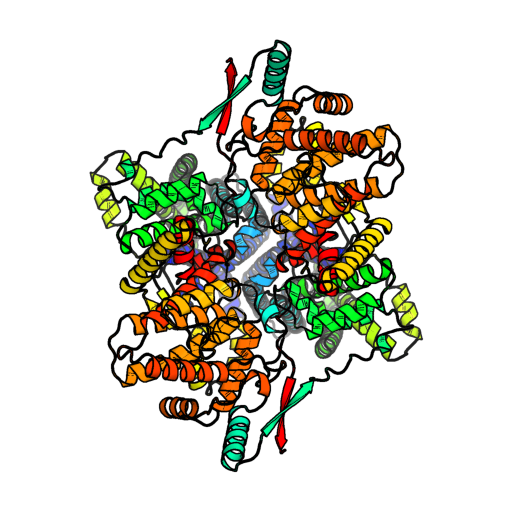O 1
ATOM 7314 N N . PHE B 1 235 ? -9.805 15.594 -16.266 1 88.5 235 PHE B N 1
ATOM 7315 C CA . PHE B 1 235 ? -9.281 14.328 -15.742 1 88.5 235 PHE B CA 1
ATOM 7316 C C . PHE B 1 235 ? -7.762 14.289 -15.844 1 88.5 235 PHE B C 1
ATOM 7318 O O . PHE B 1 235 ? -7.086 13.844 -14.906 1 88.5 235 PHE B O 1
ATOM 7325 N N . PRO B 1 236 ? -7.145 14.734 -16.859 1 84.56 236 PRO B N 1
ATOM 7326 C CA . PRO B 1 236 ? -5.684 14.625 -16.938 1 84.56 236 PRO B CA 1
ATOM 7327 C C . PRO B 1 236 ? -4.969 15.398 -15.836 1 84.56 236 PRO B C 1
ATOM 7329 O O . PRO B 1 236 ? -3.902 14.992 -15.375 1 84.56 236 PRO B O 1
ATOM 7332 N N . SER B 1 237 ? -5.57 16.406 -15.367 1 85.88 237 SER B N 1
ATOM 7333 C CA . SER B 1 237 ? -4.941 17.188 -14.305 1 85.88 237 SER B CA 1
ATOM 7334 C C . SER B 1 237 ? -5.297 16.656 -12.93 1 85.88 237 SER B C 1
ATOM 7336 O O . SER B 1 237 ? -4.438 16.562 -12.047 1 85.88 237 SER B O 1
ATOM 7338 N N . PHE B 1 238 ? -6.488 16.203 -12.758 1 90 238 PHE B N 1
ATOM 7339 C CA . PHE B 1 238 ? -6.953 15.867 -11.422 1 90 238 PHE B CA 1
ATOM 7340 C C . PHE B 1 238 ? -6.648 14.414 -11.086 1 90 238 PHE B C 1
ATOM 7342 O O . PHE B 1 238 ? -6.77 13.992 -9.93 1 90 238 PHE B O 1
ATOM 7349 N N . ARG B 1 239 ? -6.297 13.625 -12.086 1 88.75 239 ARG B N 1
ATOM 7350 C CA . ARG B 1 239 ? -5.875 12.258 -11.797 1 88.75 239 ARG B CA 1
ATOM 7351 C C . ARG B 1 239 ? -4.621 12.242 -10.93 1 88.75 239 ARG B C 1
ATOM 7353 O O . ARG B 1 239 ? -4.352 11.266 -10.234 1 88.75 239 ARG B O 1
ATOM 7360 N N . ARG B 1 240 ? -3.934 13.336 -10.859 1 85.19 240 ARG B N 1
ATOM 7361 C CA . ARG B 1 240 ? -2.695 13.461 -10.094 1 85.19 240 ARG B CA 1
ATOM 7362 C C . ARG B 1 240 ? -2.977 13.492 -8.594 1 85.19 240 ARG B C 1
ATOM 7364 O O . ARG B 1 240 ? -2.1 13.172 -7.785 1 85.19 240 ARG B O 1
ATOM 7371 N N . LEU B 1 241 ? -4.141 13.828 -8.281 1 88.69 241 LEU B N 1
ATOM 7372 C CA . LEU B 1 241 ? -4.512 13.906 -6.867 1 88.69 241 LEU B CA 1
ATOM 7373 C C . LEU B 1 241 ? -4.488 12.523 -6.227 1 88.69 241 LEU B C 1
ATOM 7375 O O . LEU B 1 241 ? -4.211 12.398 -5.031 1 88.69 241 LEU B O 1
ATOM 7379 N N . PHE B 1 242 ? -4.723 11.516 -7.043 1 88.94 242 PHE B N 1
ATOM 7380 C CA . PHE B 1 242 ? -4.773 10.156 -6.52 1 88.94 242 PHE B CA 1
ATOM 7381 C C . PHE B 1 242 ? -3.373 9.641 -6.211 1 88.94 242 PHE B C 1
ATOM 7383 O O . PHE B 1 242 ? -3.213 8.656 -5.48 1 88.94 242 PHE B O 1
ATOM 7390 N N . ALA B 1 243 ? -2.4 10.305 -6.762 1 83.5 243 ALA B N 1
ATOM 7391 C CA . ALA B 1 243 ? -1.008 9.984 -6.461 1 83.5 243 ALA B CA 1
ATOM 7392 C C . ALA B 1 243 ? -0.416 10.969 -5.461 1 83.5 243 ALA B C 1
ATOM 7394 O O . ALA B 1 243 ? 0.805 11.055 -5.309 1 83.5 243 ALA B O 1
ATOM 7395 N N . ASN B 1 244 ? -1.207 11.734 -4.816 1 80.62 244 ASN B N 1
ATOM 7396 C CA . ASN B 1 244 ? -0.82 12.703 -3.797 1 80.62 244 ASN B CA 1
ATOM 7397 C C . ASN B 1 244 ? 0.108 13.773 -4.363 1 80.62 244 ASN B C 1
ATOM 7399 O O . ASN B 1 244 ? 1.07 14.172 -3.707 1 80.62 244 ASN B O 1
ATOM 7403 N N . LEU B 1 245 ? -0.175 14.203 -5.551 1 81.12 245 LEU B N 1
ATOM 7404 C CA . LEU B 1 245 ? 0.601 15.273 -6.164 1 81.12 245 LEU B CA 1
ATOM 7405 C C . LEU B 1 245 ? -0.141 16.609 -6.074 1 81.12 245 LEU B C 1
ATOM 7407 O O . LEU B 1 245 ? -1.365 16.625 -5.934 1 81.12 245 LEU B O 1
ATOM 7411 N N . ILE B 1 246 ? 0.673 17.625 -6.102 1 78.06 246 ILE B N 1
ATOM 7412 C CA . ILE B 1 246 ? 0.11 18.953 -5.996 1 78.06 246 ILE B CA 1
ATOM 7413 C C . ILE B 1 246 ? -0.206 19.5 -7.391 1 78.06 246 ILE B C 1
ATOM 7415 O O . ILE B 1 246 ? 0.544 19.266 -8.344 1 78.06 246 ILE B O 1
ATOM 7419 N N . LEU B 1 247 ? -1.377 20.125 -7.473 1 82 247 LEU B N 1
ATOM 7420 C CA . LEU B 1 247 ? -1.816 20.688 -8.742 1 82 247 LEU B CA 1
ATOM 7421 C C . LEU B 1 247 ? -1.4 22.156 -8.859 1 82 247 LEU B C 1
ATOM 7423 O O . LEU B 1 247 ? -1.079 22.781 -7.852 1 82 247 LEU B O 1
ATOM 7427 N N . SER B 1 248 ? -1.334 22.578 -10.047 1 77.56 248 SER B N 1
ATOM 7428 C CA . SER B 1 248 ? -0.961 23.969 -10.305 1 77.56 248 SER B CA 1
ATOM 7429 C C . SER B 1 248 ? -2.121 24.906 -10.023 1 77.56 248 SER B C 1
ATOM 7431 O O . SER B 1 248 ? -3.271 24.484 -9.914 1 77.56 248 SER B O 1
ATOM 7433 N N . ASP B 1 249 ? -1.837 26.203 -9.906 1 76.81 249 ASP B N 1
ATOM 7434 C CA . ASP B 1 249 ? -2.855 27.219 -9.68 1 76.81 249 ASP B CA 1
ATOM 7435 C C . ASP B 1 249 ? -3.742 27.391 -10.914 1 76.81 249 ASP B C 1
ATOM 7437 O O . ASP B 1 249 ? -4.926 27.719 -10.789 1 76.81 249 ASP B O 1
ATOM 7441 N N . HIS B 1 250 ? -3.148 27.062 -12.016 1 74.81 250 HIS B N 1
ATOM 7442 C CA . HIS B 1 250 ? -3.932 27.156 -13.242 1 74.81 250 HIS B CA 1
ATOM 7443 C C . HIS B 1 250 ? -5.039 26.109 -13.266 1 74.81 250 HIS B C 1
ATOM 7445 O O . HIS B 1 250 ? -6.16 26.391 -13.688 1 74.81 250 HIS B O 1
ATOM 7451 N N . ASP B 1 251 ? -4.695 24.984 -12.852 1 81.69 251 ASP B N 1
ATOM 7452 C CA . ASP B 1 251 ? -5.695 23.922 -12.797 1 81.69 251 ASP B CA 1
ATOM 7453 C C . ASP B 1 251 ? -6.805 24.266 -11.805 1 81.69 251 ASP B C 1
ATOM 7455 O O . ASP B 1 251 ? -7.973 23.938 -12.039 1 81.69 251 ASP B O 1
ATOM 7459 N N . LYS B 1 252 ? -6.414 24.953 -10.797 1 84.5 252 LYS B N 1
ATOM 7460 C CA . LYS B 1 252 ? -7.383 25.359 -9.781 1 84.5 252 LYS B CA 1
ATOM 7461 C C . LYS B 1 252 ? -8.398 26.344 -10.344 1 84.5 252 LYS B C 1
ATOM 7463 O O . LYS B 1 252 ? -9.609 26.156 -10.195 1 84.5 252 LYS B O 1
ATOM 7468 N N . ILE B 1 253 ? -7.914 27.297 -11.047 1 82.75 253 ILE B N 1
ATOM 7469 C CA . ILE B 1 253 ? -8.773 28.359 -11.562 1 82.75 253 ILE B CA 1
ATOM 7470 C C . ILE B 1 253 ? -9.664 27.812 -12.672 1 82.75 253 ILE B C 1
ATOM 7472 O O . ILE B 1 253 ? -10.852 28.125 -12.734 1 82.75 253 ILE B O 1
ATOM 7476 N N . MET B 1 254 ? -9.102 27.016 -13.438 1 83.75 254 MET B N 1
ATOM 7477 C CA . MET B 1 254 ? -9.867 26.422 -14.539 1 83.75 254 MET B CA 1
ATOM 7478 C C . MET B 1 254 ? -11 25.547 -14.016 1 83.75 254 MET B C 1
ATOM 7480 O O . MET B 1 254 ? -12.141 25.656 -14.469 1 83.75 254 MET B O 1
ATOM 7484 N N . SER B 1 255 ? -10.727 24.75 -13.078 1 90.06 255 SER B N 1
ATOM 7485 C CA . SER B 1 255 ? -11.734 23.844 -12.531 1 90.06 255 SER B CA 1
ATOM 7486 C C . SER B 1 255 ? -12.805 24.609 -11.758 1 90.06 255 SER B C 1
ATOM 7488 O O . SER B 1 255 ? -13.992 24.297 -11.844 1 90.06 255 SER B O 1
ATOM 7490 N N . MET B 1 256 ? -12.391 25.625 -11.047 1 87.75 256 MET B N 1
ATOM 7491 C CA . MET B 1 256 ? -13.336 26.422 -10.281 1 87.75 256 MET B CA 1
ATOM 7492 C C . MET B 1 256 ? -14.328 27.125 -11.203 1 87.75 256 MET B C 1
ATOM 7494 O O . MET B 1 256 ? -15.523 27.188 -10.906 1 87.75 256 MET B O 1
ATOM 7498 N N . ASN B 1 257 ? -13.844 27.547 -12.305 1 85.75 257 ASN B N 1
ATOM 7499 C CA . ASN B 1 257 ? -14.711 28.234 -13.258 1 85.75 257 ASN B CA 1
ATOM 7500 C C . ASN B 1 257 ? -15.719 27.281 -13.883 1 85.75 257 ASN B C 1
ATOM 7502 O O . ASN B 1 257 ? -16.891 27.625 -14.047 1 85.75 257 ASN B O 1
ATOM 7506 N N . ILE B 1 258 ? -15.281 26.141 -14.125 1 88.31 258 ILE B N 1
ATOM 7507 C CA . ILE B 1 258 ? -16.172 25.156 -14.734 1 88.31 258 ILE B CA 1
ATOM 7508 C C . ILE B 1 258 ? -17.25 24.734 -13.734 1 88.31 258 ILE B C 1
ATOM 7510 O O . ILE B 1 258 ? -18.422 24.672 -14.078 1 88.31 258 ILE B O 1
ATOM 7514 N N . PHE B 1 259 ? -16.938 24.578 -12.5 1 90.75 259 PHE B N 1
ATOM 7515 C CA . PHE B 1 259 ? -17.891 24.078 -11.516 1 90.75 259 PHE B CA 1
ATOM 7516 C C . PHE B 1 259 ? -18.781 25.188 -11 1 90.75 259 PHE B C 1
ATOM 7518 O O . PHE B 1 259 ? -19.922 24.953 -10.586 1 90.75 259 PHE B O 1
ATOM 7525 N N . GLN B 1 260 ? -18.266 26.359 -11.008 1 86.38 260 GLN B N 1
ATOM 7526 C CA . GLN B 1 260 ? -19.109 27.469 -10.625 1 86.38 260 GLN B CA 1
ATOM 7527 C C . GLN B 1 260 ? -20.219 27.719 -11.656 1 86.38 260 GLN B C 1
ATOM 7529 O O . GLN B 1 260 ? -21.281 28.219 -11.328 1 86.38 260 GLN B O 1
ATOM 7534 N N . SER B 1 261 ? -19.906 27.234 -12.836 1 84.62 261 SER B N 1
ATOM 7535 C CA . SER B 1 261 ? -20.891 27.406 -13.898 1 84.62 261 SER B CA 1
ATOM 7536 C C . SER B 1 261 ? -21.969 26.328 -13.812 1 84.62 261 SER B C 1
ATOM 7538 O O . SER B 1 261 ? -23.062 26.484 -14.383 1 84.62 261 SER B O 1
ATOM 7540 N N . ILE B 1 262 ? -21.75 25.297 -13.055 1 88.31 262 ILE B N 1
ATOM 7541 C CA . ILE B 1 262 ? -22.719 24.234 -12.914 1 88.31 262 ILE B CA 1
ATOM 7542 C C . ILE B 1 262 ? -23.688 24.562 -11.781 1 88.31 262 ILE B C 1
ATOM 7544 O O . ILE B 1 262 ? -23.297 24.656 -10.617 1 88.31 262 ILE B O 1
ATOM 7548 N N . GLN B 1 263 ? -24.891 24.703 -12.062 1 83.31 263 GLN B N 1
ATOM 7549 C CA . GLN B 1 263 ? -25.859 25.125 -11.047 1 83.31 263 GLN B CA 1
ATOM 7550 C C . GLN B 1 263 ? -26.5 23.938 -10.367 1 83.31 263 GLN B C 1
ATOM 7552 O O . GLN B 1 263 ? -26.719 23.938 -9.156 1 83.31 263 GLN B O 1
ATOM 7557 N N . SER B 1 264 ? -26.625 22.922 -11.125 1 89.06 264 SER B N 1
ATOM 7558 C CA . SER B 1 264 ? -27.359 21.781 -10.57 1 89.06 264 SER B CA 1
ATOM 7559 C C . SER B 1 264 ? -26.422 20.828 -9.844 1 89.06 264 SER B C 1
ATOM 7561 O O . SER B 1 264 ? -25.328 20.547 -10.32 1 89.06 264 SER B O 1
ATOM 7563 N N . ALA B 1 265 ? -26.875 20.344 -8.656 1 91.62 265 ALA B N 1
ATOM 7564 C CA . ALA B 1 265 ? -26.125 19.359 -7.887 1 91.62 265 ALA B CA 1
ATOM 7565 C C . ALA B 1 265 ? -26.031 18.031 -8.625 1 91.62 265 ALA B C 1
ATOM 7567 O O . ALA B 1 265 ? -25 17.359 -8.57 1 91.62 265 ALA B O 1
ATOM 7568 N N . LYS B 1 266 ? -27.078 17.75 -9.312 1 88.06 266 LYS B N 1
ATOM 7569 C CA . LYS B 1 266 ? -27.109 16.5 -10.062 1 88.06 266 LYS B CA 1
ATOM 7570 C C . LYS B 1 266 ? -26.016 16.484 -11.133 1 88.06 266 LYS B C 1
ATOM 7572 O O . LYS B 1 266 ? -25.297 15.484 -11.266 1 88.06 266 LYS B O 1
ATOM 7577 N N . ASP B 1 267 ? -25.828 17.531 -11.719 1 87.94 267 ASP B N 1
ATOM 7578 C CA . ASP B 1 267 ? -24.828 17.609 -12.797 1 87.94 267 ASP B CA 1
ATOM 7579 C C . ASP B 1 267 ? -23.422 17.656 -12.234 1 87.94 267 ASP B C 1
ATOM 7581 O O . ASP B 1 267 ? -22.5 17.031 -12.789 1 87.94 267 ASP B O 1
ATOM 7585 N N . ALA B 1 268 ? -23.266 18.375 -11.164 1 91.25 268 ALA B N 1
ATOM 7586 C CA . ALA B 1 268 ? -21.938 18.453 -10.555 1 91.25 268 ALA B CA 1
ATOM 7587 C C . ALA B 1 268 ? -21.453 17.078 -10.094 1 91.25 268 ALA B C 1
ATOM 7589 O O . ALA B 1 268 ? -20.312 16.688 -10.367 1 91.25 268 ALA B O 1
ATOM 7590 N N . PHE B 1 269 ? -22.375 16.328 -9.492 1 90.12 269 PHE B N 1
ATOM 7591 C CA . PHE B 1 269 ? -22 15.008 -9.008 1 90.12 269 PHE B CA 1
ATOM 7592 C C . PHE B 1 269 ? -21.812 14.031 -10.164 1 90.12 269 PHE B C 1
ATOM 7594 O O . PHE B 1 269 ? -21 13.109 -10.086 1 90.12 269 PHE B O 1
ATOM 7601 N N . ARG B 1 270 ? -22.516 14.289 -11.18 1 86.88 270 ARG B N 1
ATOM 7602 C CA . ARG B 1 270 ? -22.375 13.43 -12.344 1 86.88 270 ARG B CA 1
ATOM 7603 C C . ARG B 1 270 ? -21 13.594 -12.984 1 86.88 270 ARG B C 1
ATOM 7605 O O . ARG B 1 270 ? -20.375 12.609 -13.398 1 86.88 270 ARG B O 1
ATOM 7612 N N . VAL B 1 271 ? -20.547 14.805 -13.07 1 88.62 271 VAL B N 1
ATOM 7613 C CA . VAL B 1 271 ? -19.219 15.055 -13.625 1 88.62 271 VAL B CA 1
ATOM 7614 C C . VAL B 1 271 ? -18.172 14.367 -12.758 1 88.62 271 VAL B C 1
ATOM 7616 O O . VAL B 1 271 ? -17.25 13.719 -13.273 1 88.62 271 VAL B O 1
ATOM 7619 N N . VAL B 1 272 ? -18.344 14.5 -11.5 1 90.88 272 VAL B N 1
ATOM 7620 C CA . VAL B 1 272 ? -17.406 13.891 -10.562 1 90.88 272 VAL B CA 1
ATOM 7621 C C . VAL B 1 272 ? -17.453 12.367 -10.688 1 90.88 272 VAL B C 1
ATOM 7623 O O . VAL B 1 272 ? -16.422 11.703 -10.664 1 90.88 272 VAL B O 1
ATOM 7626 N N . GLU B 1 273 ? -18.625 11.82 -10.875 1 86.88 273 GLU B N 1
ATOM 7627 C CA . GLU B 1 273 ? -18.781 10.375 -11.008 1 86.88 273 GLU B CA 1
ATOM 7628 C C . GLU B 1 273 ? -18.109 9.859 -12.281 1 86.88 273 GLU B C 1
ATOM 7630 O O . GLU B 1 273 ? -17.516 8.773 -12.281 1 86.88 273 GLU B O 1
ATOM 7635 N N . ILE B 1 274 ? -18.156 10.609 -13.273 1 84.69 274 ILE B N 1
ATOM 7636 C CA . ILE B 1 274 ? -17.516 10.227 -14.531 1 84.69 274 ILE B CA 1
ATOM 7637 C C . ILE B 1 274 ? -16 10.273 -14.375 1 84.69 274 ILE B C 1
ATOM 7639 O O . ILE B 1 274 ? -15.297 9.391 -14.859 1 84.69 274 ILE B O 1
ATOM 7643 N N . GLU B 1 275 ? -15.531 11.258 -13.688 1 89.44 275 GLU B N 1
ATOM 7644 C CA . GLU B 1 275 ? -14.094 11.352 -13.445 1 89.44 275 GLU B CA 1
ATOM 7645 C C . GLU B 1 275 ? -13.602 10.18 -12.609 1 89.44 275 GLU B C 1
ATOM 7647 O O . GLU B 1 275 ? -12.547 9.609 -12.883 1 89.44 275 GLU B O 1
ATOM 7652 N N . LEU B 1 276 ? -14.383 9.867 -11.648 1 89.06 276 LEU B N 1
ATOM 7653 C CA . LEU B 1 276 ? -14.016 8.742 -10.797 1 89.06 276 LEU B CA 1
ATOM 7654 C C . LEU B 1 276 ? -14.062 7.434 -11.578 1 89.06 276 LEU B C 1
ATOM 7656 O O . LEU B 1 276 ? -13.258 6.527 -11.32 1 89.06 276 LEU B O 1
ATOM 7660 N N . HIS B 1 277 ? -14.906 7.391 -12.484 1 85.81 277 HIS B N 1
ATOM 7661 C CA . HIS B 1 277 ? -14.969 6.211 -13.336 1 85.81 277 HIS B CA 1
ATOM 7662 C C . HIS B 1 277 ? -13.742 6.113 -14.242 1 85.81 277 HIS B C 1
ATOM 7664 O O . HIS B 1 277 ? -13.227 5.02 -14.484 1 85.81 277 HIS B O 1
ATOM 7670 N N . PHE B 1 278 ? -13.305 7.199 -14.68 1 85.81 278 PHE B N 1
ATOM 7671 C CA . PHE B 1 278 ? -12.078 7.215 -15.477 1 85.81 278 PHE B CA 1
ATOM 7672 C C . PHE B 1 278 ? -10.891 6.73 -14.656 1 85.81 278 PHE B C 1
ATOM 7674 O O . PHE B 1 278 ? -10.047 5.988 -15.164 1 85.81 278 PHE B O 1
ATOM 7681 N N . MET B 1 279 ? -10.859 7.156 -13.484 1 89.25 279 MET B N 1
ATOM 7682 C CA . MET B 1 279 ? -9.75 6.738 -12.633 1 89.25 279 MET B CA 1
ATOM 7683 C C . MET B 1 279 ? -9.836 5.246 -12.328 1 89.25 279 MET B C 1
ATOM 7685 O O . MET B 1 279 ? -8.812 4.559 -12.289 1 89.25 279 MET B O 1
ATOM 7689 N N . TYR B 1 280 ? -11.07 4.727 -12.117 1 87.62 280 TYR B N 1
ATOM 7690 C CA . TYR B 1 280 ? -11.258 3.297 -11.898 1 87.62 280 TYR B CA 1
ATOM 7691 C C . TYR B 1 280 ? -10.766 2.5 -13.102 1 87.62 280 TYR B C 1
ATOM 7693 O O . TYR B 1 280 ? -10.078 1.488 -12.945 1 87.62 280 TYR B O 1
ATOM 7701 N N . GLU B 1 281 ? -11.062 3.002 -14.242 1 84.62 281 GLU B N 1
ATOM 7702 C CA . GLU B 1 281 ? -10.664 2.312 -15.469 1 84.62 281 GLU B CA 1
ATOM 7703 C C . GLU B 1 281 ? -9.148 2.355 -15.656 1 84.62 281 GLU B C 1
ATOM 7705 O O . GLU B 1 281 ? -8.555 1.398 -16.156 1 84.62 281 GLU B O 1
ATOM 7710 N N . GLN B 1 282 ? -8.648 3.371 -15.266 1 88.12 282 GLN B N 1
ATOM 7711 C CA . GLN B 1 282 ? -7.199 3.488 -15.406 1 88.12 282 GLN B CA 1
ATOM 7712 C C . GLN B 1 282 ? -6.477 2.562 -14.43 1 88.12 282 GLN B C 1
ATOM 7714 O O . GLN B 1 282 ? -5.418 2.02 -14.75 1 88.12 282 GLN B O 1
ATOM 7719 N N . LEU B 1 283 ? -7.02 2.316 -13.281 1 89.62 283 LEU B N 1
ATOM 7720 C CA . LEU B 1 283 ? -6.332 1.557 -12.242 1 89.62 283 LEU B CA 1
ATOM 7721 C C . LEU B 1 283 ? -6.641 0.069 -12.359 1 89.62 283 LEU B C 1
ATOM 7723 O O . LEU B 1 283 ? -5.809 -0.773 -12.008 1 89.62 283 LEU B O 1
ATOM 7727 N N . HIS B 1 284 ? -7.855 -0.27 -12.867 1 88.69 284 HIS B N 1
ATOM 7728 C CA . HIS B 1 284 ? -8.273 -1.659 -12.711 1 88.69 284 HIS B CA 1
ATOM 7729 C C . HIS B 1 284 ? -8.602 -2.293 -14.055 1 88.69 284 HIS B C 1
ATOM 7731 O O . HIS B 1 284 ? -8.914 -3.482 -14.133 1 88.69 284 HIS B O 1
ATOM 7737 N N . THR B 1 285 ? -8.516 -1.521 -15.102 1 87.56 285 THR B N 1
ATOM 7738 C CA . THR B 1 285 ? -8.852 -2.074 -16.406 1 87.56 285 THR B CA 1
ATOM 7739 C C . THR B 1 285 ? -7.785 -1.72 -17.438 1 87.56 285 THR B C 1
ATOM 7741 O O . THR B 1 285 ? -6.832 -1.003 -17.125 1 87.56 285 THR B O 1
ATOM 7744 N N . LYS B 1 286 ? -7.953 -2.246 -18.656 1 88.25 286 LYS B N 1
ATOM 7745 C CA . LYS B 1 286 ? -7.027 -1.98 -19.766 1 88.25 286 LYS B CA 1
ATOM 7746 C C . LYS B 1 286 ? -7.484 -0.783 -20.594 1 88.25 286 LYS B C 1
ATOM 7748 O O . LYS B 1 286 ? -6.934 -0.516 -21.656 1 88.25 286 LYS B O 1
ATOM 7753 N N . ALA B 1 287 ? -8.352 -0.06 -20.172 1 79.56 287 ALA B N 1
ATOM 7754 C CA . ALA B 1 287 ? -8.992 0.983 -20.969 1 79.56 287 ALA B CA 1
ATOM 7755 C C . ALA B 1 287 ? -7.988 2.057 -21.375 1 79.56 287 ALA B C 1
ATOM 7757 O O . ALA B 1 287 ? -8.047 2.576 -22.5 1 79.56 287 ALA B O 1
ATOM 7758 N N . ASN B 1 288 ? -7.047 2.326 -20.547 1 77.62 288 ASN B N 1
ATOM 7759 C CA . ASN B 1 288 ? -6.082 3.379 -20.844 1 77.62 288 ASN B CA 1
ATOM 7760 C C . ASN B 1 288 ? -5.223 3.029 -22.062 1 77.62 288 ASN B C 1
ATOM 7762 O O . ASN B 1 288 ? -4.789 3.916 -22.797 1 77.62 288 ASN B O 1
ATOM 7766 N N . LEU B 1 289 ? -5.055 1.803 -22.234 1 82.56 289 LEU B N 1
ATOM 7767 C CA . LEU B 1 289 ? -4.266 1.349 -23.359 1 82.56 289 LEU B CA 1
ATOM 7768 C C . LEU B 1 289 ? -5.137 1.205 -24.609 1 82.56 289 LEU B C 1
ATOM 7770 O O . LEU B 1 289 ? -4.699 1.523 -25.719 1 82.56 289 LEU B O 1
ATOM 7774 N N . LEU B 1 290 ? -6.367 0.854 -24.453 1 78.75 290 LEU B N 1
ATOM 7775 C CA . LEU B 1 290 ? -7.254 0.522 -25.562 1 78.75 290 LEU B CA 1
ATOM 7776 C C . LEU B 1 290 ? -7.68 1.779 -26.312 1 78.75 290 LEU B C 1
ATOM 7778 O O . LEU B 1 290 ? -8.031 1.715 -27.484 1 78.75 290 LEU B O 1
ATOM 7782 N N . TYR B 1 291 ? -7.484 2.938 -25.625 1 75.31 291 TYR B N 1
ATOM 7783 C CA . TYR B 1 291 ? -7.988 4.152 -26.266 1 75.31 291 TYR B CA 1
ATOM 7784 C C . TYR B 1 291 ? -6.902 4.836 -27.078 1 75.31 291 TYR B C 1
ATOM 7786 O O . TYR B 1 291 ? -7.168 5.809 -27.781 1 75.31 291 TYR B O 1
ATOM 7794 N N . ARG B 1 292 ? -5.809 4.188 -27.109 1 78.69 292 ARG B N 1
ATOM 7795 C CA . ARG B 1 292 ? -4.738 4.707 -27.969 1 78.69 292 ARG B CA 1
ATOM 7796 C C . ARG B 1 292 ? -4.859 4.172 -29.391 1 78.69 292 ARG B C 1
ATOM 7798 O O . ARG B 1 292 ? -5.273 3.029 -29.594 1 78.69 292 ARG B O 1
ATOM 7805 N N . PRO B 1 293 ? -4.57 4.961 -30.297 1 81.62 293 PRO B N 1
ATOM 7806 C CA . PRO B 1 293 ? -4.773 4.543 -31.688 1 81.62 293 PRO B CA 1
ATOM 7807 C C . PRO B 1 293 ? -3.936 3.324 -32.062 1 81.62 293 PRO B C 1
ATOM 7809 O O . PRO B 1 293 ? -4.41 2.447 -32.781 1 81.62 293 PRO B O 1
ATOM 7812 N N . TRP B 1 294 ? -2.762 3.275 -31.625 1 85.38 294 TRP B N 1
ATOM 7813 C CA . TRP B 1 294 ? -1.932 2.123 -31.969 1 85.38 294 TRP B CA 1
ATOM 7814 C C . TRP B 1 294 ? -2.484 0.849 -31.328 1 85.38 294 TRP B C 1
ATOM 7816 O O . TRP B 1 294 ? -2.348 -0.239 -31.906 1 85.38 294 TRP B O 1
ATOM 7826 N N . ALA B 1 295 ? -3.094 0.978 -30.25 1 84.94 295 ALA B N 1
ATOM 7827 C CA . ALA B 1 295 ? -3.656 -0.184 -29.562 1 84.94 295 ALA B CA 1
ATOM 7828 C C . ALA B 1 295 ? -4.887 -0.708 -30.297 1 84.94 295 ALA B C 1
ATOM 7830 O O . ALA B 1 295 ? -5.164 -1.91 -30.281 1 84.94 295 ALA B O 1
ATOM 7831 N N . VAL B 1 296 ? -5.57 0.146 -31.016 1 85.38 296 VAL B N 1
ATOM 7832 C CA . VAL B 1 296 ? -6.73 -0.272 -31.797 1 85.38 296 VAL B CA 1
ATOM 7833 C C . VAL B 1 296 ? -6.273 -1.077 -33 1 85.38 296 VAL B C 1
ATOM 7835 O O . VAL B 1 296 ? -6.887 -2.086 -33.375 1 85.38 296 VAL B O 1
ATOM 7838 N N . LEU B 1 297 ? -5.211 -0.66 -33.562 1 89.75 297 LEU B N 1
ATOM 7839 C CA . LEU B 1 297 ? -4.664 -1.387 -34.719 1 89.75 297 LEU B CA 1
ATOM 7840 C C . LEU B 1 297 ? -4.203 -2.779 -34.281 1 89.75 297 LEU B C 1
ATOM 7842 O O . LEU B 1 297 ? -4.445 -3.756 -35 1 89.75 297 LEU B O 1
ATOM 7846 N N . VAL B 1 298 ? -3.623 -2.809 -33.188 1 90.5 298 VAL B N 1
ATOM 7847 C CA . VAL B 1 298 ? -3.152 -4.098 -32.688 1 90.5 298 VAL B CA 1
ATOM 7848 C C . VAL B 1 298 ? -4.348 -4.996 -32.375 1 90.5 298 VAL B C 1
ATOM 7850 O O . VAL B 1 298 ? -4.32 -6.195 -32.656 1 90.5 298 VAL B O 1
ATOM 7853 N N . ARG B 1 299 ? -5.383 -4.406 -31.891 1 90 299 ARG B N 1
ATOM 7854 C CA . ARG B 1 299 ? -6.57 -5.188 -31.562 1 90 299 ARG B CA 1
ATOM 7855 C C . ARG B 1 299 ? -7.238 -5.719 -32.844 1 90 299 ARG B C 1
ATOM 7857 O O . ARG B 1 299 ? -7.711 -6.855 -32.844 1 90 299 ARG B O 1
ATOM 7864 N N . LEU B 1 300 ? -7.227 -4.953 -33.844 1 91.38 300 LEU B N 1
ATOM 7865 C CA . LEU B 1 300 ? -7.797 -5.398 -35.094 1 91.38 300 LEU B CA 1
ATOM 7866 C C . LEU B 1 300 ? -6.977 -6.539 -35.688 1 91.38 300 LEU B C 1
ATOM 7868 O O . LEU B 1 300 ? -7.535 -7.512 -36.188 1 91.38 300 LEU B O 1
ATOM 7872 N N . LEU B 1 301 ? -5.734 -6.395 -35.531 1 93.31 301 LEU B N 1
ATOM 7873 C CA . LEU B 1 301 ? -4.859 -7.457 -36 1 93.31 301 LEU B CA 1
ATOM 7874 C C . LEU B 1 301 ? -5.07 -8.734 -35.219 1 93.31 301 LEU B C 1
ATOM 7876 O O . LEU B 1 301 ? -5.086 -9.836 -35.781 1 93.31 301 LEU B O 1
ATOM 7880 N N . LEU B 1 302 ? -5.27 -8.617 -33.938 1 92.88 302 LEU B N 1
ATOM 7881 C CA . LEU B 1 302 ? -5.48 -9.781 -33.094 1 92.88 302 LEU B CA 1
ATOM 7882 C C . LEU B 1 302 ? -6.816 -10.445 -33.375 1 92.88 302 LEU B C 1
ATOM 7884 O O . LEU B 1 302 ? -6.918 -11.68 -33.375 1 92.88 302 LEU B O 1
ATOM 7888 N N . VAL B 1 303 ? -7.789 -9.672 -33.75 1 93.62 303 VAL B N 1
ATOM 7889 C CA . VAL B 1 303 ? -9.102 -10.211 -34.094 1 93.62 303 VAL B CA 1
ATOM 7890 C C . VAL B 1 303 ? -9.008 -10.992 -35.406 1 93.62 303 VAL B C 1
ATOM 7892 O O . VAL B 1 303 ? -9.523 -12.109 -35.5 1 93.62 303 VAL B O 1
ATOM 7895 N N . ILE B 1 304 ? -8.297 -10.461 -36.312 1 94.88 304 ILE B N 1
ATOM 7896 C CA . ILE B 1 304 ? -8.156 -11.117 -37.594 1 94.88 304 ILE B CA 1
ATOM 7897 C C . ILE B 1 304 ? -7.359 -12.414 -37.438 1 94.88 304 ILE B C 1
ATOM 7899 O O . ILE B 1 304 ? -7.738 -13.453 -37.969 1 94.88 304 ILE B O 1
ATOM 7903 N N . LEU B 1 305 ? -6.363 -12.367 -36.656 1 95.25 305 LEU B N 1
ATOM 7904 C CA . LEU B 1 305 ? -5.52 -13.539 -36.438 1 95.25 305 LEU B CA 1
ATOM 7905 C C . LEU B 1 305 ? -6.285 -14.633 -35.719 1 95.25 305 LEU B C 1
ATOM 7907 O O . LEU B 1 305 ? -6.191 -15.812 -36.062 1 95.25 305 LEU B O 1
ATOM 7911 N N . THR B 1 306 ? -7.043 -14.289 -34.719 1 94.44 306 THR B N 1
ATOM 7912 C CA . THR B 1 306 ? -7.773 -15.281 -33.938 1 94.44 306 THR B CA 1
ATOM 7913 C C . THR B 1 306 ? -8.883 -15.922 -34.75 1 94.44 306 THR B C 1
ATOM 7915 O O . THR B 1 306 ? -9.086 -17.141 -34.688 1 94.44 306 THR B O 1
ATOM 7918 N N . PHE B 1 307 ? -9.516 -15.156 -35.562 1 95.44 307 PHE B N 1
ATOM 7919 C CA . PHE B 1 307 ? -10.578 -15.695 -36.406 1 95.44 307 PHE B CA 1
ATOM 7920 C C . PHE B 1 307 ? -10 -16.562 -37.531 1 95.44 307 PHE B C 1
ATOM 7922 O O . PHE B 1 307 ? -10.586 -17.578 -37.906 1 95.44 307 PHE B O 1
ATOM 7929 N N . SER B 1 308 ? -8.867 -16.141 -38 1 95.5 308 SER B N 1
ATOM 7930 C CA . SER B 1 308 ? -8.195 -16.969 -39 1 95.5 308 SER B CA 1
ATOM 7931 C C . SER B 1 308 ? -7.75 -18.297 -38.406 1 95.5 308 SER B C 1
ATOM 7933 O O . SER B 1 308 ? -7.898 -19.344 -39.062 1 95.5 308 SER B O 1
ATOM 7935 N N . MET B 1 309 ? -7.273 -18.25 -37.219 1 95.44 309 MET B N 1
ATOM 7936 C CA . MET B 1 309 ? -6.852 -19.484 -36.562 1 95.44 309 MET B CA 1
ATOM 7937 C C . MET B 1 309 ? -8.047 -20.406 -36.312 1 95.44 309 MET B C 1
ATOM 7939 O O . MET B 1 309 ? -7.941 -21.625 -36.469 1 95.44 309 MET B O 1
ATOM 7943 N N . PHE B 1 310 ? -9.148 -19.828 -35.938 1 95.56 310 PHE B N 1
ATOM 7944 C CA . PHE B 1 310 ? -10.367 -20.594 -35.719 1 95.56 310 PHE B CA 1
ATOM 7945 C C . PHE B 1 310 ? -10.844 -21.234 -37 1 95.56 310 PHE B C 1
ATOM 7947 O O . PHE B 1 310 ? -11.172 -22.422 -37.031 1 95.56 310 PHE B O 1
ATOM 7954 N N . GLY B 1 311 ? -10.781 -20.516 -38.125 1 94.94 311 GLY B N 1
ATOM 7955 C CA . GLY B 1 311 ? -11.172 -21.047 -39.438 1 94.94 311 GLY B CA 1
ATOM 7956 C C . GLY B 1 311 ? -10.258 -22.141 -39.938 1 94.94 311 GLY B C 1
ATOM 7957 O O . GLY B 1 311 ? -10.727 -23.172 -40.438 1 94.94 311 GLY B O 1
ATOM 7958 N N . ILE B 1 312 ? -8.977 -21.953 -39.781 1 94.56 312 ILE B N 1
ATOM 7959 C CA . ILE B 1 312 ? -7.992 -22.938 -40.219 1 94.56 312 ILE B CA 1
ATOM 7960 C C . ILE B 1 312 ? -8.148 -24.219 -39.375 1 94.56 312 ILE B C 1
ATOM 7962 O O . ILE B 1 312 ? -8.062 -25.328 -39.938 1 94.56 312 ILE B O 1
ATOM 7966 N N . PHE B 1 313 ? -8.391 -24.094 -38.125 1 94.69 313 PHE B N 1
ATOM 7967 C CA . PHE B 1 313 ? -8.57 -25.25 -37.25 1 94.69 313 PHE B CA 1
ATOM 7968 C C . PHE B 1 313 ? -9.797 -26.062 -37.656 1 94.69 313 PHE B C 1
ATOM 7970 O O . PHE B 1 313 ? -9.742 -27.281 -37.75 1 94.69 313 PHE B O 1
ATOM 7977 N N . ILE B 1 314 ? -10.906 -25.297 -37.969 1 94 314 ILE B N 1
ATOM 7978 C CA . ILE B 1 314 ? -12.125 -25.984 -38.375 1 94 314 ILE B CA 1
ATOM 7979 C C . ILE B 1 314 ? -11.906 -26.703 -39.688 1 94 314 ILE B C 1
ATOM 7981 O O . ILE B 1 314 ? -12.344 -27.828 -39.875 1 94 314 ILE B O 1
ATOM 7985 N N . PHE B 1 315 ? -11.156 -26.156 -40.594 1 93.44 315 PHE B N 1
ATOM 7986 C CA . PHE B 1 315 ? -10.891 -26.719 -41.906 1 93.44 315 PHE B CA 1
ATOM 7987 C C . PHE B 1 315 ? -10.086 -28.016 -41.781 1 93.44 315 PHE B C 1
ATOM 7989 O O . PHE B 1 315 ? -10.461 -29.031 -42.375 1 93.44 315 PHE B O 1
ATOM 7996 N N . PHE B 1 316 ? -9.094 -28.062 -41 1 89.75 316 PHE B N 1
ATOM 7997 C CA . PHE B 1 316 ? -8.219 -29.219 -40.875 1 89.75 316 PHE B CA 1
ATOM 7998 C C . PHE B 1 316 ? -8.836 -30.281 -39.969 1 89.75 316 PHE B C 1
ATOM 8000 O O . PHE B 1 316 ? -8.633 -31.469 -40.188 1 89.75 316 PHE B O 1
ATOM 8007 N N . ALA B 1 317 ? -9.539 -29.797 -38.938 1 89.38 317 ALA B N 1
ATOM 8008 C CA . ALA B 1 317 ? -10.219 -30.734 -38.031 1 89.38 317 ALA B CA 1
ATOM 8009 C C . ALA B 1 317 ? -11.266 -31.547 -38.812 1 89.38 317 ALA B C 1
ATOM 8011 O O . ALA B 1 317 ? -11.484 -32.719 -38.5 1 89.38 317 ALA B O 1
ATOM 8012 N N . ARG B 1 318 ? -11.883 -30.969 -39.812 1 88.62 318 ARG B N 1
ATOM 8013 C CA . ARG B 1 318 ? -12.883 -31.656 -40.625 1 88.62 318 ARG B CA 1
ATOM 8014 C C . ARG B 1 318 ? -12.227 -32.688 -41.531 1 88.62 318 ARG B C 1
ATOM 8016 O O . ARG B 1 318 ? -12.781 -33.781 -41.719 1 88.62 318 ARG B O 1
ATOM 8023 N N . GLN B 1 319 ? -11.008 -32.5 -41.938 1 87.62 319 GLN B N 1
ATOM 8024 C CA . GLN B 1 319 ? -10.305 -33.438 -42.812 1 87.62 319 GLN B CA 1
ATOM 8025 C C . GLN B 1 319 ? -9.727 -34.594 -42.031 1 87.62 319 GLN B C 1
ATOM 8027 O O . GLN B 1 319 ? -9.656 -35.719 -42.562 1 87.62 319 GLN B O 1
ATOM 8032 N N . ARG B 1 320 ? -9.336 -34.375 -40.781 1 86.81 320 ARG B N 1
ATOM 8033 C CA . ARG B 1 320 ? -8.648 -35.406 -40.031 1 86.81 320 ARG B CA 1
ATOM 8034 C C . ARG B 1 320 ? -9.406 -35.719 -38.75 1 86.81 320 ARG B C 1
ATOM 8036 O O . ARG B 1 320 ? -8.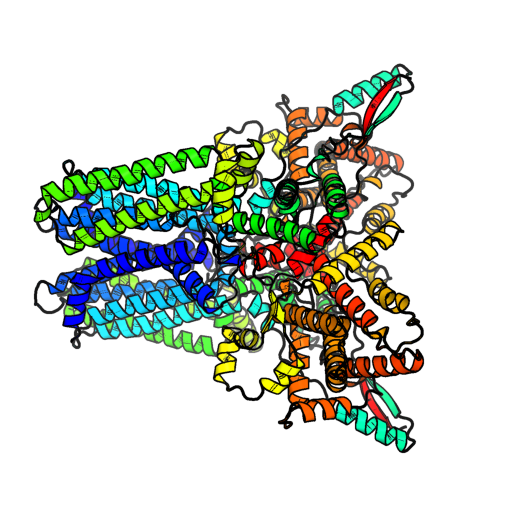797 -35.875 -37.688 1 86.81 320 ARG B O 1
ATOM 8043 N N . TRP B 1 321 ? -10.703 -35.688 -38.656 1 84.5 321 TRP B N 1
ATOM 8044 C CA . TRP B 1 321 ? -11.531 -35.875 -37.469 1 84.5 321 TRP B CA 1
ATOM 8045 C C . TRP B 1 321 ? -11.305 -37.25 -36.844 1 84.5 321 TRP B C 1
ATOM 8047 O O . TRP B 1 321 ? -11.445 -37.406 -35.625 1 84.5 321 TRP B O 1
ATOM 8057 N N . LYS B 1 322 ? -10.742 -38.281 -37.5 1 85.25 322 LYS B N 1
ATOM 8058 C CA . LYS B 1 322 ? -10.578 -39.625 -37 1 85.25 322 LYS B CA 1
ATOM 8059 C C . LYS B 1 322 ? -9.32 -39.75 -36.156 1 85.25 322 LYS B C 1
ATOM 8061 O O . LYS B 1 322 ? -9.195 -40.688 -35.344 1 85.25 322 LYS B O 1
ATOM 8066 N N . ASP B 1 323 ? -8.508 -38.75 -36.312 1 85.31 323 ASP B N 1
ATOM 8067 C CA . ASP B 1 323 ? -7.223 -38.844 -35.625 1 85.31 323 ASP B CA 1
ATOM 8068 C C . ASP B 1 323 ? -7.336 -38.344 -34.188 1 85.31 323 ASP B C 1
ATOM 8070 O O . ASP B 1 323 ? -6.441 -38.562 -33.375 1 85.31 323 ASP B O 1
ATOM 8074 N N . TYR B 1 324 ? -8.477 -37.688 -33.906 1 87.75 324 TYR B N 1
ATOM 8075 C CA . TYR B 1 324 ? -8.641 -37.062 -32.625 1 87.75 324 TYR B CA 1
ATOM 8076 C C . TYR B 1 324 ? -9.773 -37.719 -31.828 1 87.75 324 TYR B C 1
ATOM 8078 O O . TYR B 1 324 ? -10.688 -38.281 -32.406 1 87.75 324 TYR B O 1
ATOM 8086 N N . SER B 1 325 ? -9.594 -37.688 -30.516 1 89.81 325 SER B N 1
ATOM 8087 C CA . SER B 1 325 ? -10.734 -38.031 -29.672 1 89.81 325 SER B CA 1
ATOM 8088 C C . SER B 1 325 ? -11.859 -37.031 -29.812 1 89.81 325 SER B C 1
ATOM 8090 O O . SER B 1 325 ? -11.602 -35.812 -29.844 1 89.81 325 SER B O 1
ATOM 8092 N N . ARG B 1 326 ? -13.133 -37.406 -29.891 1 90.88 326 ARG B N 1
ATOM 8093 C CA . ARG B 1 326 ? -14.281 -36.531 -30.109 1 90.88 326 ARG B CA 1
ATOM 8094 C C . ARG B 1 326 ? -14.406 -35.5 -28.969 1 90.88 326 ARG B C 1
ATOM 8096 O O . ARG B 1 326 ? -14.711 -34.344 -29.188 1 90.88 326 ARG B O 1
ATOM 8103 N N . VAL B 1 327 ? -14.188 -35.875 -27.734 1 90.88 327 VAL B N 1
ATOM 8104 C CA . VAL B 1 327 ? -14.328 -35 -26.578 1 90.88 327 VAL B CA 1
ATOM 8105 C C . VAL B 1 327 ? -13.289 -33.906 -26.625 1 90.88 327 VAL B C 1
ATOM 8107 O O . VAL B 1 327 ? -13.609 -32.719 -26.406 1 90.88 327 VAL B O 1
ATOM 8110 N N . ASP B 1 328 ? -12.086 -34.281 -26.953 1 92.62 328 ASP B N 1
ATOM 8111 C CA . ASP B 1 328 ? -11.016 -33.281 -26.984 1 92.62 328 ASP B CA 1
ATOM 8112 C C . ASP B 1 328 ? -11.211 -32.281 -28.141 1 92.62 328 ASP B C 1
ATOM 8114 O O . ASP B 1 328 ? -10.836 -31.125 -28.047 1 92.62 328 ASP B O 1
ATOM 8118 N N . LEU B 1 329 ? -11.812 -32.812 -29.219 1 94.12 329 LEU B N 1
ATOM 8119 C CA . LEU B 1 329 ? -12.109 -31.922 -30.344 1 94.12 329 LEU B CA 1
ATOM 8120 C C . LEU B 1 329 ? -13.18 -30.906 -29.953 1 94.12 329 LEU B C 1
ATOM 8122 O O . LEU B 1 329 ? -13.055 -29.719 -30.281 1 94.12 329 LEU B O 1
ATOM 8126 N N . VAL B 1 330 ? -14.164 -31.344 -29.219 1 93.5 330 VAL B N 1
ATOM 8127 C CA . VAL B 1 330 ? -15.242 -30.438 -28.781 1 93.5 330 VAL B CA 1
ATOM 8128 C C . VAL B 1 330 ? -14.695 -29.422 -27.797 1 93.5 330 VAL B C 1
ATOM 8130 O O . VAL B 1 330 ? -15.031 -28.234 -27.859 1 93.5 330 VAL B O 1
ATOM 8133 N N . VAL B 1 331 ? -13.875 -29.875 -26.875 1 94.25 331 VAL B N 1
ATOM 8134 C CA . VAL B 1 331 ? -13.289 -28.969 -25.891 1 94.25 331 VAL B CA 1
ATOM 8135 C C . VAL B 1 331 ? -12.445 -27.906 -26.594 1 94.25 331 VAL B C 1
ATOM 8137 O O . VAL B 1 331 ? -12.508 -26.719 -26.25 1 94.25 331 VAL B O 1
ATOM 8140 N N . THR B 1 332 ? -11.703 -28.312 -27.562 1 94.94 332 THR B N 1
ATOM 8141 C CA . THR B 1 332 ? -10.852 -27.375 -28.297 1 94.94 332 THR B CA 1
ATOM 8142 C C . THR B 1 332 ? -11.703 -26.359 -29.062 1 94.94 332 THR B C 1
ATOM 8144 O O . THR B 1 332 ? -11.375 -25.172 -29.094 1 94.94 332 THR B O 1
ATOM 8147 N N . LEU B 1 333 ? -12.797 -26.844 -29.672 1 95.12 333 LEU B N 1
ATOM 8148 C CA . LEU B 1 333 ? -13.68 -25.953 -30.406 1 95.12 333 LEU B CA 1
ATOM 8149 C C . LEU B 1 333 ? -14.328 -24.938 -29.469 1 95.12 333 LEU B C 1
ATOM 8151 O O . LEU B 1 333 ? -14.461 -23.75 -29.812 1 95.12 333 LEU B O 1
ATOM 8155 N N . ILE B 1 334 ? -14.664 -25.359 -28.266 1 95.19 334 ILE B N 1
ATOM 8156 C CA . ILE B 1 334 ? -15.25 -24.453 -27.281 1 95.19 334 ILE B CA 1
ATOM 8157 C C . ILE B 1 334 ? -14.219 -23.438 -26.828 1 95.19 334 ILE B C 1
ATOM 8159 O O . ILE B 1 334 ? -14.539 -22.25 -26.656 1 95.19 334 ILE B O 1
ATOM 8163 N N . LEU B 1 335 ? -13.031 -23.875 -26.641 1 95.56 335 LEU B N 1
ATOM 8164 C CA . LEU B 1 335 ? -11.969 -22.984 -26.219 1 95.56 335 LEU B CA 1
ATOM 8165 C C . LEU B 1 335 ? -11.703 -21.922 -27.281 1 95.56 335 LEU B C 1
ATOM 8167 O O . LEU B 1 335 ? -11.641 -20.734 -26.984 1 95.56 335 LEU B O 1
ATOM 8171 N N . LEU B 1 336 ? -11.609 -22.328 -28.5 1 95.44 336 LEU B N 1
ATOM 8172 C CA . LEU B 1 336 ? -11.328 -21.406 -29.594 1 95.44 336 LEU B CA 1
ATOM 8173 C C . LEU B 1 336 ? -12.508 -20.469 -29.812 1 95.44 336 LEU B C 1
ATOM 8175 O O . LEU B 1 336 ? -12.32 -19.281 -30.094 1 95.44 336 LEU B O 1
ATOM 8179 N N . ALA B 1 337 ? -13.68 -20.969 -29.672 1 94.44 337 ALA B N 1
ATOM 8180 C CA . ALA B 1 337 ? -14.859 -20.125 -29.781 1 94.44 337 ALA B CA 1
ATOM 8181 C C . ALA B 1 337 ? -14.883 -19.062 -28.672 1 94.44 337 ALA B C 1
ATOM 8183 O O . ALA B 1 337 ? -15.25 -17.906 -28.922 1 94.44 337 ALA B O 1
ATOM 8184 N N . SER B 1 338 ? -14.523 -19.484 -27.531 1 92.88 338 SER B N 1
ATOM 8185 C CA . SER B 1 338 ? -14.492 -18.547 -26.406 1 92.88 338 SER B CA 1
ATOM 8186 C C . SER B 1 338 ? -13.469 -17.438 -26.641 1 92.88 338 SER B C 1
ATOM 8188 O O . SER B 1 338 ? -13.695 -16.281 -26.266 1 92.88 338 SER B O 1
ATOM 8190 N N . VAL B 1 339 ? -12.383 -17.766 -27.188 1 93.31 339 VAL B N 1
ATOM 8191 C CA . VAL B 1 339 ? -11.367 -16.766 -27.5 1 93.31 339 VAL B CA 1
ATOM 8192 C C . VAL B 1 339 ? -11.914 -15.766 -28.531 1 93.31 339 VAL B C 1
ATOM 8194 O O . VAL B 1 339 ? -11.711 -14.562 -28.406 1 93.31 339 VAL B O 1
ATOM 8197 N N . CYS B 1 340 ? -12.641 -16.234 -29.469 1 93.31 340 CYS B N 1
ATOM 8198 C CA . CYS B 1 340 ? -13.234 -15.375 -30.484 1 93.31 340 CYS B CA 1
ATOM 8199 C C . CYS B 1 340 ? -14.266 -14.445 -29.875 1 93.31 340 CYS B C 1
ATOM 8201 O O . CYS B 1 340 ? -14.305 -13.25 -30.172 1 93.31 340 CYS B O 1
ATOM 8203 N N . VAL B 1 341 ? -15.016 -14.977 -29 1 91.19 341 VAL B N 1
ATOM 8204 C CA . VAL B 1 341 ? -16.031 -14.164 -28.344 1 91.19 341 VAL B CA 1
ATOM 8205 C C . VAL B 1 341 ? -15.367 -13.094 -27.484 1 91.19 341 VAL B C 1
ATOM 8207 O O . VAL B 1 341 ? -15.836 -11.953 -27.438 1 91.19 341 VAL B O 1
ATOM 8210 N N . GLN B 1 342 ? -14.359 -13.461 -26.891 1 89.19 342 GLN B N 1
ATOM 8211 C CA . GLN B 1 342 ? -13.641 -12.5 -26.062 1 89.19 342 GLN B CA 1
ATOM 8212 C C . GLN B 1 342 ? -13.078 -11.359 -26.906 1 89.19 342 GLN B C 1
ATOM 8214 O O . GLN B 1 342 ? -13.117 -10.195 -26.5 1 89.19 342 GLN B O 1
ATOM 8219 N N . GLU B 1 343 ? -12.602 -11.625 -28.031 1 90.31 343 GLU B N 1
ATOM 8220 C CA . GLU B 1 343 ? -12.062 -10.594 -28.922 1 90.31 343 GLU B CA 1
ATOM 8221 C C . GLU B 1 343 ? -13.172 -9.711 -29.469 1 90.31 343 GLU B C 1
ATOM 8223 O O . GLU B 1 343 ? -12.984 -8.5 -29.625 1 90.31 343 GLU B O 1
ATOM 8228 N N . LEU B 1 344 ? -14.25 -10.289 -29.656 1 88.5 344 LEU B N 1
ATOM 8229 C CA . LEU B 1 344 ? -15.375 -9.5 -30.125 1 88.5 344 LEU B CA 1
ATOM 8230 C C . LEU B 1 344 ? -15.891 -8.57 -29.031 1 88.5 344 LEU B C 1
ATOM 8232 O O . LEU B 1 344 ? -16.25 -7.426 -29.297 1 88.5 344 LEU B O 1
ATOM 8236 N N . LEU B 1 345 ? -15.797 -9.078 -27.891 1 83.5 345 LEU B N 1
ATOM 8237 C CA . LEU B 1 345 ? -16.219 -8.258 -26.75 1 83.5 345 LEU B CA 1
ATOM 8238 C C . LEU B 1 345 ? -15.242 -7.094 -26.547 1 83.5 345 LEU B C 1
ATOM 8240 O O . LEU B 1 345 ? -15.664 -5.984 -26.203 1 83.5 345 LEU B O 1
ATOM 8244 N N . SER B 1 346 ? -14.086 -7.363 -26.688 1 83.62 346 SER B N 1
ATOM 8245 C CA . SER B 1 346 ? -13.086 -6.309 -26.562 1 83.62 346 SER B CA 1
ATOM 8246 C C . SER B 1 346 ? -13.289 -5.227 -27.625 1 83.62 346 SER B C 1
ATOM 8248 O O . SER B 1 346 ? -13.141 -4.035 -27.328 1 83.62 346 SER B O 1
ATOM 8250 N N . LEU B 1 347 ? -13.703 -5.602 -28.781 1 83.94 347 LEU B N 1
ATOM 8251 C CA . LEU B 1 347 ? -13.969 -4.645 -29.844 1 83.94 347 LEU B CA 1
ATOM 8252 C C . LEU B 1 347 ? -15.227 -3.834 -29.547 1 83.94 347 LEU B C 1
ATOM 8254 O O . LEU B 1 347 ? -15.266 -2.629 -29.812 1 83.94 347 LEU B O 1
ATOM 8258 N N . CYS B 1 348 ? -16.078 -4.484 -28.969 1 81 348 CYS B N 1
ATOM 8259 C CA . CYS B 1 348 ? -17.312 -3.793 -28.594 1 81 348 CYS B CA 1
ATOM 8260 C C . CYS B 1 348 ? -17.047 -2.766 -27.5 1 81 348 CYS B C 1
ATOM 8262 O O . CYS B 1 348 ? -17.625 -1.675 -27.516 1 81 348 CYS B O 1
ATOM 8264 N N . MET B 1 349 ? -16.172 -3.059 -26.625 1 78.94 349 MET B N 1
ATOM 8265 C CA . MET B 1 349 ? -15.836 -2.137 -25.547 1 78.94 349 MET B CA 1
ATOM 8266 C C . MET B 1 349 ? -15.148 -0.891 -26.094 1 78.94 349 MET B C 1
ATOM 8268 O O . MET B 1 349 ? -15.352 0.21 -25.578 1 78.94 349 MET B O 1
ATOM 8272 N N . ILE B 1 350 ? -14.406 -1.08 -27.078 1 80 350 ILE B N 1
ATOM 8273 C CA . ILE B 1 350 ? -13.703 0.053 -27.688 1 80 350 ILE B CA 1
ATOM 8274 C C . ILE B 1 350 ? -14.703 0.958 -28.391 1 80 350 ILE B C 1
ATOM 8276 O O . ILE B 1 350 ? -14.633 2.184 -28.281 1 80 350 ILE B O 1
ATOM 8280 N N . VAL B 1 351 ? -15.641 0.326 -28.969 1 76.5 351 VAL B N 1
ATOM 8281 C CA . VAL B 1 351 ? -16.625 1.09 -29.719 1 76.5 351 VAL B CA 1
ATOM 8282 C C . VAL B 1 351 ? -17.562 1.823 -28.766 1 76.5 351 VAL B C 1
ATOM 8284 O O . VAL B 1 351 ? -17.969 2.959 -29.031 1 76.5 351 VAL B O 1
ATOM 8287 N N . TYR B 1 352 ? -17.719 1.25 -27.578 1 73.81 352 TYR B N 1
ATOM 8288 C CA . TYR B 1 352 ? -18.641 1.828 -26.625 1 73.81 352 TYR B CA 1
ATOM 8289 C C . TYR B 1 352 ? -17.906 2.674 -25.578 1 73.81 352 TYR B C 1
ATOM 8291 O O . TYR B 1 352 ? -18.516 3.121 -24.609 1 73.81 352 TYR B O 1
ATOM 8299 N N . SER B 1 353 ? -16.781 2.99 -25.812 1 71.06 353 SER B N 1
ATOM 8300 C CA . SER B 1 353 ? -16 3.752 -24.828 1 71.06 353 SER B CA 1
ATOM 8301 C C . SER B 1 353 ? -16.297 5.246 -24.938 1 71.06 353 SER B C 1
ATOM 8303 O O . SER B 1 353 ? -16.859 5.703 -25.938 1 71.06 353 SER B O 1
ATOM 8305 N N . PHE B 1 354 ? -15.953 5.926 -23.906 1 66.81 354 PHE B N 1
ATOM 8306 C CA . PHE B 1 354 ? -16.219 7.352 -23.812 1 66.81 354 PHE B CA 1
ATOM 8307 C C . PHE B 1 354 ? -15.445 8.125 -24.875 1 66.81 354 PHE B C 1
ATOM 8309 O O . PHE B 1 354 ? -16 8.961 -25.578 1 66.81 354 PHE B O 1
ATOM 8316 N N . PRO B 1 355 ? -14.203 7.777 -25.016 1 64.12 355 PRO B N 1
ATOM 8317 C CA . PRO B 1 355 ? -13.477 8.539 -26.031 1 64.12 355 PRO B CA 1
ATOM 8318 C C . PRO B 1 355 ? -14.023 8.32 -27.438 1 64.12 355 PRO B C 1
ATOM 8320 O O . PRO B 1 355 ? -14 9.234 -28.266 1 64.12 355 PRO B O 1
ATOM 8323 N N . ALA B 1 356 ? -14.5 7.121 -27.656 1 68.56 356 ALA B N 1
ATOM 8324 C CA . ALA B 1 356 ? -15.086 6.852 -28.969 1 68.56 356 ALA B CA 1
ATOM 8325 C C . ALA B 1 356 ? -16.359 7.668 -29.172 1 68.56 356 ALA B C 1
ATOM 8327 O O . ALA B 1 356 ? -16.625 8.156 -30.266 1 68.56 356 ALA B O 1
ATOM 8328 N N . ASN B 1 357 ? -17.031 7.809 -28.125 1 66.88 357 ASN B N 1
ATOM 8329 C CA . ASN B 1 357 ? -18.234 8.625 -28.188 1 66.88 357 ASN B CA 1
ATOM 8330 C C . ASN B 1 357 ? -17.906 10.094 -28.453 1 66.88 357 ASN B C 1
ATOM 8332 O O . ASN B 1 357 ? -18.609 10.766 -29.203 1 66.88 357 ASN B O 1
ATOM 8336 N N . ASP B 1 358 ? -16.891 10.523 -27.812 1 64.88 358 ASP B N 1
ATOM 8337 C CA . ASP B 1 358 ? -16.453 11.906 -28.016 1 64.88 358 ASP B CA 1
ATOM 8338 C C . ASP B 1 358 ? -16.016 12.133 -29.453 1 64.88 358 ASP B C 1
ATOM 8340 O O . ASP B 1 358 ? -16.312 13.172 -30.047 1 64.88 358 ASP B O 1
ATOM 8344 N N . TRP B 1 359 ? -15.32 11.203 -29.938 1 65.38 359 TRP B N 1
ATOM 8345 C CA . TRP B 1 359 ? -14.828 11.297 -31.312 1 65.38 359 TRP B CA 1
ATOM 8346 C C . TRP B 1 359 ? -15.984 11.32 -32.312 1 65.38 359 TRP B C 1
ATOM 8348 O O . TRP B 1 359 ? -15.977 12.094 -33.281 1 65.38 359 TRP B O 1
ATOM 8358 N N . HIS B 1 360 ? -17 10.523 -32.031 1 65.31 360 HIS B N 1
ATOM 8359 C CA . HIS B 1 360 ? -18.156 10.453 -32.906 1 65.31 360 HIS B CA 1
ATOM 8360 C C . HIS B 1 360 ? -18.984 11.742 -32.844 1 65.31 360 HIS B C 1
ATOM 8362 O O . HIS B 1 360 ? -19.516 12.195 -33.844 1 65.31 360 HIS B O 1
ATOM 8368 N N . ARG B 1 361 ? -18.969 12.164 -31.656 1 61.66 361 ARG B N 1
ATOM 8369 C CA . ARG B 1 361 ? -19.766 13.375 -31.453 1 61.66 361 ARG B CA 1
ATOM 8370 C C . ARG B 1 361 ? -19.109 14.578 -32.125 1 61.66 361 ARG B C 1
ATOM 8372 O O . ARG B 1 361 ? -19.797 15.438 -32.656 1 61.66 361 ARG B O 1
ATOM 8379 N N . HIS B 1 362 ? -17.812 14.594 -31.844 1 60.25 362 HIS B N 1
ATOM 8380 C CA . HIS B 1 362 ? -17.109 15.711 -32.5 1 60.25 362 HIS B CA 1
ATOM 8381 C C . HIS B 1 362 ? -17.234 15.641 -34 1 60.25 362 HIS B C 1
ATOM 8383 O O . HIS B 1 362 ? -17.234 16.672 -34.688 1 60.25 362 HIS B O 1
ATOM 8389 N N . ARG B 1 363 ? -17.281 14.492 -34.438 1 57.81 363 ARG B N 1
ATOM 8390 C CA . ARG B 1 363 ? -17.344 14.375 -35.906 1 57.81 363 ARG B CA 1
ATOM 8391 C C . ARG B 1 363 ? -18.781 14.344 -36.406 1 57.81 363 ARG B C 1
ATOM 8393 O O . ARG B 1 363 ? -19.047 14.18 -37.594 1 57.81 363 ARG B O 1
ATOM 8400 N N . GLU B 1 364 ? -19.75 14.797 -35.688 1 56.31 364 GLU B N 1
ATOM 8401 C CA . GLU B 1 364 ? -21.156 15.008 -36 1 56.31 364 GLU B CA 1
ATOM 8402 C C . GLU B 1 364 ? -21.781 13.742 -36.594 1 56.31 364 GLU B C 1
ATOM 8404 O O . GLU B 1 364 ? -22.672 13.828 -37.438 1 56.31 364 GLU B O 1
ATOM 8409 N N . ARG B 1 365 ? -21.188 12.75 -36.562 1 53.94 365 ARG B N 1
ATOM 8410 C CA . ARG B 1 365 ? -21.812 11.617 -37.219 1 53.94 365 ARG B CA 1
ATOM 8411 C C . ARG B 1 365 ? -22.969 11.07 -36.406 1 53.94 365 ARG B C 1
ATOM 8413 O O . ARG B 1 365 ? -22.766 10.32 -35.438 1 53.94 365 ARG B O 1
ATOM 8420 N N . SER B 1 366 ? -24.188 11.508 -36.469 1 54.62 366 SER B N 1
ATOM 8421 C CA . SER B 1 366 ? -25.453 11.523 -35.719 1 54.62 366 SER B CA 1
ATOM 8422 C C . SER B 1 366 ? -26.016 10.117 -35.562 1 54.62 366 SER B C 1
ATOM 8424 O O . SER B 1 366 ? -26.672 9.82 -34.562 1 54.62 366 SER B O 1
ATOM 8426 N N . ARG B 1 367 ? -25.891 9.266 -36.594 1 52.31 367 ARG B N 1
ATOM 8427 C CA . ARG B 1 367 ? -26.781 8.117 -36.594 1 52.31 367 ARG B CA 1
ATOM 8428 C C . ARG B 1 367 ? -26.297 7.043 -35.625 1 52.31 367 ARG B C 1
ATOM 8430 O O . ARG B 1 367 ? -27.109 6.273 -35.094 1 52.31 367 ARG B O 1
ATOM 8437 N N . ILE B 1 368 ? -25.078 6.863 -35.406 1 53.62 368 ILE B N 1
ATOM 8438 C CA . ILE B 1 368 ? -24.547 5.766 -34.625 1 53.62 368 ILE B CA 1
ATOM 8439 C C . ILE B 1 368 ? -24.641 6.105 -33.125 1 53.62 368 ILE B C 1
ATOM 8441 O O . ILE B 1 368 ? -24.703 5.207 -32.281 1 53.62 368 ILE B O 1
ATOM 8445 N N . ILE B 1 369 ? -24.812 7.316 -32.875 1 56.59 369 ILE B N 1
ATOM 8446 C CA . ILE B 1 369 ? -24.797 7.855 -31.531 1 56.59 369 ILE B CA 1
ATOM 8447 C C . ILE B 1 369 ? -26 7.355 -30.75 1 56.59 369 ILE B C 1
ATOM 8449 O O . ILE B 1 369 ? -25.875 6.906 -29.609 1 56.59 369 ILE B O 1
ATOM 8453 N N . PRO B 1 370 ? -27.203 7.473 -31.422 1 54.69 370 PRO B N 1
ATOM 8454 C CA . PRO B 1 370 ? -28.344 7.031 -30.609 1 54.69 370 PRO B CA 1
ATOM 8455 C C . PRO B 1 370 ? -28.297 5.543 -30.281 1 54.69 370 PRO B C 1
ATOM 8457 O O . PRO B 1 370 ? -28.703 5.133 -29.203 1 54.69 370 PRO B O 1
ATOM 8460 N N . CYS B 1 371 ? -27.828 4.812 -31.125 1 54.75 371 CYS B N 1
ATOM 8461 C CA . CYS B 1 371 ? -27.766 3.377 -30.875 1 54.75 371 CYS B CA 1
ATOM 8462 C C . CYS B 1 371 ? -26.766 3.057 -29.766 1 54.75 371 CYS B C 1
ATOM 8464 O O . CYS B 1 371 ? -27.016 2.178 -28.938 1 54.75 371 CYS B O 1
ATOM 8466 N N . LEU B 1 372 ? -25.75 3.723 -29.844 1 57.44 372 LEU B N 1
ATOM 8467 C CA . LEU B 1 372 ? -24.75 3.531 -28.812 1 57.44 372 LEU B CA 1
ATOM 8468 C C . LEU B 1 372 ? -25.25 4.039 -27.453 1 57.44 372 LEU B C 1
ATOM 8470 O O . LEU B 1 372 ? -24.938 3.459 -26.422 1 57.44 372 LEU B O 1
ATOM 8474 N N . ASP B 1 373 ? -26 5.074 -27.625 1 55.03 373 ASP B N 1
ATOM 8475 C CA . ASP B 1 373 ? -26.594 5.609 -26.406 1 55.03 373 ASP B CA 1
ATOM 8476 C C . ASP B 1 373 ? -27.625 4.645 -25.812 1 55.03 373 ASP B C 1
ATOM 8478 O O . ASP B 1 373 ? -27.797 4.57 -24.594 1 55.03 373 ASP B O 1
ATOM 8482 N N . LEU B 1 374 ? -28.359 4.07 -26.703 1 50.97 374 LEU B N 1
ATOM 8483 C CA . LEU B 1 374 ? -29.359 3.102 -26.25 1 50.97 374 LEU B CA 1
ATOM 8484 C C . LEU B 1 374 ? -28.703 1.942 -25.516 1 50.97 374 LEU B C 1
ATOM 8486 O O . LEU B 1 374 ? -29.266 1.395 -24.562 1 50.97 374 LEU B O 1
ATOM 8490 N N . LEU B 1 375 ? -27.734 1.557 -26.094 1 50.31 375 LEU B N 1
ATOM 8491 C CA . LEU B 1 375 ? -27.047 0.417 -25.5 1 50.31 375 LEU B CA 1
ATOM 8492 C C . LEU B 1 375 ? -26.297 0.834 -24.25 1 50.31 375 LEU B C 1
ATOM 8494 O O . LEU B 1 375 ? -25.875 -0.017 -23.453 1 50.31 375 LEU B O 1
ATOM 8498 N N . ARG B 1 376 ? -25.906 1.993 -24.281 1 51.06 376 ARG B N 1
ATOM 8499 C CA . ARG B 1 376 ? -25.25 2.506 -23.078 1 51.06 376 ARG B CA 1
ATOM 8500 C C . ARG B 1 376 ? -26.234 2.535 -21.906 1 51.06 376 ARG B C 1
ATOM 8502 O O . ARG B 1 376 ? -27.078 3.43 -21.828 1 51.06 376 ARG B O 1
ATOM 8509 N N . PHE B 1 377 ? -26.859 1.559 -21.625 1 45.28 377 PHE B N 1
ATOM 8510 C CA . PHE B 1 377 ? -27.672 1.468 -20.422 1 45.28 377 PHE B CA 1
ATOM 8511 C C . PHE B 1 377 ? -27.266 2.516 -19.406 1 45.28 377 PHE B C 1
ATOM 8513 O O . PHE B 1 377 ? -26.062 2.738 -19.188 1 45.28 377 PHE B O 1
ATOM 8520 N N . LYS B 1 378 ? -28 3.566 -19.203 1 48.34 378 LYS B N 1
ATOM 8521 C CA . LYS B 1 378 ? -28.031 4.566 -18.141 1 48.34 378 LYS B CA 1
ATOM 8522 C C . LYS B 1 378 ? -27.469 4.004 -16.844 1 48.34 378 LYS B C 1
ATOM 8524 O O . LYS B 1 378 ? -28.172 3.887 -15.844 1 48.34 378 LYS B O 1
ATOM 8529 N N . GLN B 1 379 ? -26.781 2.969 -16.906 1 52.59 379 GLN B N 1
ATOM 8530 C CA . GLN B 1 379 ? -26.438 2.311 -15.656 1 52.59 379 GLN B CA 1
ATOM 8531 C C . GLN B 1 379 ? -25.578 3.219 -14.781 1 52.59 379 GLN B C 1
ATOM 8533 O O . GLN B 1 379 ? -24.734 3.963 -15.289 1 52.59 379 GLN B O 1
ATOM 8538 N N . PRO B 1 380 ? -26.156 3.332 -13.562 1 57.78 380 PRO B N 1
ATOM 8539 C CA . PRO B 1 380 ? -25.438 4.156 -12.594 1 57.78 380 PRO B CA 1
ATOM 8540 C C . PRO B 1 380 ? -23.953 3.805 -12.5 1 57.78 380 PRO B C 1
ATOM 8542 O O . PRO B 1 380 ? -23.578 2.637 -12.648 1 57.78 380 PRO B O 1
ATOM 8545 N N . ARG B 1 381 ? -23.094 4.758 -12.859 1 59.81 381 ARG B N 1
ATOM 8546 C CA . ARG B 1 381 ? -21.641 4.609 -12.922 1 59.81 381 ARG B CA 1
ATOM 8547 C C . ARG B 1 381 ? -21.062 4.215 -11.562 1 59.81 381 ARG B C 1
ATOM 8549 O O . ARG B 1 381 ? -20.047 3.52 -11.484 1 59.81 381 ARG B O 1
ATOM 8556 N N . TRP B 1 382 ? -21.75 4.637 -10.492 1 67.62 382 TRP B N 1
ATOM 8557 C CA . TRP B 1 382 ? -21.297 4.289 -9.148 1 67.62 382 TRP B CA 1
ATOM 8558 C C . TRP B 1 382 ? -22.438 3.732 -8.312 1 67.62 382 TRP B C 1
ATOM 8560 O O . TRP B 1 382 ? -23.609 3.846 -8.688 1 67.62 382 TRP B O 1
ATOM 8570 N N . SER B 1 383 ? -22.172 2.887 -7.352 1 61.88 383 SER B N 1
ATOM 8571 C CA . SER B 1 383 ? -23.203 2.266 -6.512 1 61.88 383 SER B CA 1
ATOM 8572 C C . SER B 1 383 ? -24.109 3.314 -5.887 1 61.88 383 SER B C 1
ATOM 8574 O O . SER B 1 383 ? -25.25 3.016 -5.523 1 61.88 383 SER B O 1
ATOM 8576 N N . ASN B 1 384 ? -23.797 4.594 -5.887 1 76.06 384 ASN B N 1
ATOM 8577 C CA . ASN B 1 384 ? -24.578 5.66 -5.25 1 76.06 384 ASN B CA 1
ATOM 8578 C C . ASN B 1 384 ? -25.094 5.234 -3.881 1 76.06 384 ASN B C 1
ATOM 8580 O O . ASN B 1 384 ? -26.266 5.473 -3.557 1 76.06 384 ASN B O 1
ATOM 8584 N N . SER B 1 385 ? -24.281 4.438 -3.197 1 82.19 385 SER B N 1
ATOM 8585 C CA . SER B 1 385 ? -24.656 3.992 -1.859 1 82.19 385 SER B CA 1
ATOM 8586 C C . SER B 1 385 ? -23.609 4.41 -0.826 1 82.19 385 SER B C 1
ATOM 8588 O O . SER B 1 385 ? -22.453 4.625 -1.163 1 82.19 385 SER B O 1
ATOM 8590 N N . MET B 1 386 ? -24.141 4.73 0.339 1 88.19 386 MET B N 1
ATOM 8591 C CA . MET B 1 386 ? -23.25 5.062 1.448 1 88.19 386 MET B CA 1
ATOM 8592 C C . MET B 1 386 ? -23.438 4.082 2.604 1 88.19 386 MET B C 1
ATOM 8594 O O . MET B 1 386 ? -24.562 3.658 2.889 1 88.19 386 MET B O 1
ATOM 8598 N N . GLY B 1 387 ? -22.328 3.637 3.186 1 87.56 387 GLY B N 1
ATOM 8599 C CA . GLY B 1 387 ? -22.375 2.754 4.34 1 87.56 387 GLY B CA 1
ATOM 8600 C C . GLY B 1 387 ? -22.891 3.441 5.59 1 87.56 387 GLY B C 1
ATOM 8601 O O . GLY B 1 387 ? -22.625 4.625 5.812 1 87.56 387 GLY B O 1
ATOM 8602 N N . GLN B 1 388 ? -23.703 2.697 6.332 1 91.25 388 GLN B N 1
ATOM 8603 C CA . GLN B 1 388 ? -24.266 3.211 7.578 1 91.25 388 GLN B CA 1
ATOM 8604 C C . GLN B 1 388 ? -23.922 2.297 8.75 1 91.25 388 GLN B C 1
ATOM 8606 O O . GLN B 1 388 ? -24.031 1.073 8.641 1 91.25 388 GLN B O 1
ATOM 8611 N N . PHE B 1 389 ? -23.375 2.969 9.766 1 89.94 389 PHE B N 1
ATOM 8612 C CA . PHE B 1 389 ? -23.094 2.221 10.984 1 89.94 389 PHE B CA 1
ATOM 8613 C C . PHE B 1 389 ? -23.562 2.988 12.211 1 89.94 389 PHE B C 1
ATOM 8615 O O . PHE B 1 389 ? -23.297 4.18 12.352 1 89.94 389 PHE B O 1
ATOM 8622 N N . CYS B 1 390 ? -24.359 2.297 12.977 1 89.75 390 CYS B N 1
ATOM 8623 C CA . CYS B 1 390 ? -24.812 2.867 14.242 1 89.75 390 CYS B CA 1
ATOM 8624 C C . CYS B 1 390 ? -24.203 2.119 15.422 1 89.75 390 CYS B C 1
ATOM 8626 O O . CYS B 1 390 ? -24.469 0.93 15.609 1 89.75 390 CYS B O 1
ATOM 8628 N N . LEU B 1 391 ? -23.438 2.811 16.25 1 87.88 391 LEU B N 1
ATOM 8629 C CA . LEU B 1 391 ? -22.719 2.215 17.375 1 87.88 391 LEU B CA 1
ATOM 8630 C C . LEU B 1 391 ? -23.688 1.668 18.406 1 87.88 391 LEU B C 1
ATOM 8632 O O . LEU B 1 391 ? -23.531 0.544 18.891 1 87.88 391 LEU B O 1
ATOM 8636 N N . LEU B 1 392 ? -24.703 2.396 18.734 1 85.94 392 LEU B N 1
ATOM 8637 C CA . LEU B 1 392 ? -25.656 1.999 19.766 1 85.94 392 LEU B CA 1
ATOM 8638 C C . LEU B 1 392 ? -26.484 0.812 19.297 1 85.94 392 LEU B C 1
ATOM 8640 O O . LEU B 1 392 ? -26.734 -0.115 20.078 1 85.94 392 LEU B O 1
ATOM 8644 N N . ARG B 1 393 ? -26.859 0.923 18.109 1 82 393 ARG B N 1
ATOM 8645 C CA . ARG B 1 393 ? -27.625 -0.192 17.562 1 82 393 ARG B CA 1
ATOM 8646 C C . ARG B 1 393 ? -26.797 -1.473 17.562 1 82 393 ARG B C 1
ATOM 8648 O O . ARG B 1 393 ? -27.328 -2.559 17.828 1 82 393 ARG B O 1
ATOM 8655 N N . TYR B 1 394 ? -25.578 -1.372 17.25 1 82.31 394 TYR B N 1
ATOM 8656 C CA . TYR B 1 394 ? -24.672 -2.508 17.234 1 82.31 394 TYR B CA 1
ATOM 8657 C C . TYR B 1 394 ? -24.578 -3.146 18.609 1 82.31 394 TYR B C 1
ATOM 8659 O O . TYR B 1 394 ? -24.625 -4.371 18.75 1 82.31 394 TYR B O 1
ATOM 8667 N N . VAL B 1 395 ? -24.438 -2.346 19.609 1 81.38 395 VAL B N 1
ATOM 8668 C CA . VAL B 1 395 ? -24.234 -2.852 20.953 1 81.38 395 VAL B CA 1
ATOM 8669 C C . VAL B 1 395 ? -25.547 -3.463 21.484 1 81.38 395 VAL B C 1
ATOM 8671 O O . VAL B 1 395 ? -25.531 -4.516 22.125 1 81.38 395 VAL B O 1
ATOM 8674 N N . ILE B 1 396 ? -26.578 -2.859 21.156 1 77.25 396 ILE B N 1
ATOM 8675 C CA . ILE B 1 396 ? -27.875 -3.303 21.672 1 77.25 396 ILE B CA 1
ATOM 8676 C C . ILE B 1 396 ? -28.281 -4.602 20.984 1 77.25 396 ILE B C 1
ATOM 8678 O O . ILE B 1 396 ? -28.797 -5.516 21.641 1 77.25 396 ILE B O 1
ATOM 8682 N N . GLN B 1 397 ? -27.875 -4.734 19.688 1 72.44 397 GLN B N 1
ATOM 8683 C CA . GLN B 1 397 ? -28.297 -5.906 18.938 1 72.44 397 GLN B CA 1
ATOM 8684 C C . GLN B 1 397 ? -27.266 -7.027 19.031 1 72.44 397 GLN B C 1
ATOM 8686 O O . GLN B 1 397 ? -27.609 -8.203 18.875 1 72.44 397 GLN B O 1
ATOM 8691 N N . SER B 1 398 ? -25.891 -6.867 18.953 1 64.56 398 SER B N 1
ATOM 8692 C CA . SER B 1 398 ? -24.797 -7.84 18.875 1 64.56 398 SER B CA 1
ATOM 8693 C C . SER B 1 398 ? -24.781 -8.727 20.109 1 64.56 398 SER B C 1
ATOM 8695 O O . SER B 1 398 ? -24.141 -9.781 20.125 1 64.56 398 SER B O 1
ATOM 8697 N N . ARG B 1 399 ? -25.219 -8.555 21.328 1 56.19 399 ARG B N 1
ATOM 8698 C CA . ARG B 1 399 ? -25.094 -9.32 22.562 1 56.19 399 ARG B CA 1
ATOM 8699 C C . ARG B 1 399 ? -25.438 -10.789 22.328 1 56.19 399 ARG B C 1
ATOM 8701 O O . ARG B 1 399 ? -24.984 -11.664 23.078 1 56.19 399 ARG B O 1
ATOM 8708 N N . THR B 1 400 ? -26.078 -11.047 21.344 1 49.84 400 THR B N 1
ATOM 8709 C CA . THR B 1 400 ? -26.469 -12.453 21.344 1 49.84 400 THR B CA 1
ATOM 8710 C C . THR B 1 400 ? -25.438 -13.297 20.609 1 49.84 400 THR B C 1
ATOM 8712 O O . THR B 1 400 ? -25.641 -14.492 20.391 1 49.84 400 THR B O 1
ATOM 8715 N N . ARG B 1 401 ? -24.234 -12.75 20.203 1 50.44 401 ARG B N 1
ATOM 8716 C CA . ARG B 1 401 ? -23.562 -13.578 19.203 1 50.44 401 ARG B CA 1
ATOM 8717 C C . ARG B 1 401 ? -22.516 -14.477 19.859 1 50.44 401 ARG B C 1
ATOM 8719 O O . ARG B 1 401 ? -21.797 -14.047 20.766 1 50.44 401 ARG B O 1
ATOM 8726 N N . GLN B 1 402 ? -22.359 -15.641 19.562 1 50 402 GLN B N 1
ATOM 8727 C CA . GLN B 1 402 ? -21.609 -16.844 19.938 1 50 402 GLN B CA 1
ATOM 8728 C C . GLN B 1 402 ? -20.125 -16.672 19.641 1 50 402 GLN B C 1
ATOM 8730 O O . GLN B 1 402 ? -19.734 -15.859 18.797 1 50 402 GLN B O 1
ATOM 8735 N N . LEU B 1 403 ? -19.266 -17.297 20.359 1 44.75 403 LEU B N 1
ATOM 8736 C CA . LEU B 1 403 ? -17.812 -17.375 20.391 1 44.75 403 LEU B CA 1
ATOM 8737 C C . LEU B 1 403 ? -17.25 -17.516 18.984 1 44.75 403 LEU B C 1
ATOM 8739 O O . LEU B 1 403 ? -16.234 -16.875 18.656 1 44.75 403 LEU B O 1
ATOM 8743 N N . LEU B 1 404 ? -17.656 -18.531 18.266 1 44.19 404 LEU B N 1
ATOM 8744 C CA . LEU B 1 404 ? -17.188 -18.781 16.906 1 44.19 404 LEU B CA 1
ATOM 8745 C C . LEU B 1 404 ? -17.266 -17.516 16.062 1 44.19 404 LEU B C 1
ATOM 8747 O O . LEU B 1 404 ? -16.375 -17.266 15.234 1 44.19 404 LEU B O 1
ATOM 8751 N N . HIS B 1 405 ? -18.141 -16.781 16.375 1 49.38 405 HIS B N 1
ATOM 8752 C CA . HIS B 1 405 ? -18.391 -15.531 15.656 1 49.38 405 HIS B CA 1
ATOM 8753 C C . HIS B 1 405 ? -17.312 -14.492 15.961 1 49.38 405 HIS B C 1
ATOM 8755 O O . HIS B 1 405 ? -16.938 -13.703 15.094 1 49.38 405 HIS B O 1
ATOM 8761 N N . VAL B 1 406 ? -16.781 -14.766 17.125 1 51.25 406 VAL B N 1
ATOM 8762 C CA . VAL B 1 406 ? -15.758 -13.812 17.531 1 51.25 406 VAL B CA 1
ATOM 8763 C C . VAL B 1 406 ? -14.469 -14.07 16.75 1 51.25 406 VAL B C 1
ATOM 8765 O O . VAL B 1 406 ? -13.82 -13.125 16.281 1 51.25 406 VAL B O 1
ATOM 8768 N N . LEU B 1 407 ? -14.234 -15.367 16.672 1 48.28 407 LEU B N 1
ATOM 8769 C CA . LEU B 1 407 ? -13.008 -15.727 15.977 1 48.28 407 LEU B CA 1
ATOM 8770 C C . LEU B 1 407 ? -13.094 -15.367 14.5 1 48.28 407 LEU B C 1
ATOM 8772 O O . LEU B 1 407 ? -12.141 -14.828 13.93 1 48.28 407 LEU B O 1
ATOM 8776 N N . LEU B 1 408 ? -14.18 -15.828 13.891 1 52.03 408 LEU B N 1
ATOM 8777 C CA . LEU B 1 408 ? -14.383 -15.508 12.477 1 52.03 408 LEU B CA 1
ATOM 8778 C C . LEU B 1 408 ? -14.438 -14 12.266 1 52.03 408 LEU B C 1
ATOM 8780 O O . LEU B 1 408 ? -13.977 -13.5 11.234 1 52.03 408 LEU B O 1
ATOM 8784 N N . ASP B 1 409 ? -14.836 -13.359 13.219 1 55.31 409 ASP B N 1
ATOM 8785 C CA . ASP B 1 409 ? -15.008 -11.914 13.148 1 55.31 409 ASP B CA 1
ATOM 8786 C C . ASP B 1 409 ? -13.664 -11.203 13.164 1 55.31 409 ASP B C 1
ATOM 8788 O O . ASP B 1 409 ? -13.461 -10.211 12.453 1 55.31 409 ASP B O 1
ATOM 8792 N N . GLN B 1 410 ? -12.82 -11.867 13.992 1 55 410 GLN B N 1
ATOM 8793 C CA . GLN B 1 410 ? -11.5 -11.234 14.078 1 55 410 GLN B CA 1
ATOM 8794 C C . GLN B 1 410 ? -10.734 -11.383 12.773 1 55 410 GLN B C 1
ATOM 8796 O O . GLN B 1 410 ? -10.031 -10.461 12.352 1 55 410 GLN B O 1
ATOM 8801 N N . MET B 1 411 ? -11.047 -12.578 12.203 1 50.16 411 MET B N 1
ATOM 8802 C CA . MET B 1 411 ? -10.289 -12.859 10.984 1 50.16 411 MET B CA 1
ATOM 8803 C C . MET B 1 411 ? -10.953 -12.227 9.766 1 50.16 411 MET B C 1
ATOM 8805 O O . MET B 1 411 ? -10.266 -11.695 8.891 1 50.16 411 MET B O 1
ATOM 8809 N N . LEU B 1 412 ? -12.297 -12.305 9.773 1 54.88 412 LEU B N 1
ATOM 8810 C CA . LEU B 1 412 ? -12.984 -11.93 8.539 1 54.88 412 LEU B CA 1
ATOM 8811 C C . LEU B 1 412 ? -13.711 -10.594 8.703 1 54.88 412 LEU B C 1
ATOM 8813 O O . LEU B 1 412 ? -14.273 -10.07 7.742 1 54.88 412 LEU B O 1
ATOM 8817 N N . ASN B 1 413 ? -13.422 -9.844 9.789 1 61.09 413 ASN B N 1
ATOM 8818 C CA . ASN B 1 413 ? -14.148 -8.602 10.047 1 61.09 413 ASN B CA 1
ATOM 8819 C C . ASN B 1 413 ? -15.609 -8.711 9.625 1 61.09 413 ASN B C 1
ATOM 8821 O O . ASN B 1 413 ? -16.141 -7.801 8.992 1 61.09 413 ASN B O 1
ATOM 8825 N N . LEU B 1 414 ? -16.156 -9.922 9.789 1 61.66 414 LEU B N 1
ATOM 8826 C CA . LEU B 1 414 ? -17.516 -10.188 9.312 1 61.66 414 LEU B CA 1
ATOM 8827 C C . LEU B 1 414 ? -18.547 -9.422 10.141 1 61.66 414 LEU B C 1
ATOM 8829 O O . LEU B 1 414 ? -19.578 -9.016 9.617 1 61.66 414 LEU B O 1
ATOM 8833 N N . GLU B 1 415 ? -18.266 -9.25 11.367 1 62.28 415 GLU B N 1
ATOM 8834 C CA . GLU B 1 415 ? -19.25 -8.57 12.211 1 62.28 415 GLU B CA 1
ATOM 8835 C C . GLU B 1 415 ? -19.484 -7.137 11.742 1 62.28 415 GLU B C 1
ATOM 8837 O O . GLU B 1 415 ? -20.625 -6.676 11.688 1 62.28 415 GLU B O 1
ATOM 8842 N N . LYS B 1 416 ? -18.406 -6.641 11.383 1 68.62 416 LYS B N 1
ATOM 8843 C CA . LYS B 1 416 ? -18.562 -5.258 10.945 1 68.62 416 LYS B CA 1
ATOM 8844 C C . LYS B 1 416 ? -19.406 -5.18 9.672 1 68.62 416 LYS B C 1
ATOM 8846 O O . LYS B 1 416 ? -20.219 -4.27 9.508 1 68.62 416 LYS B O 1
ATOM 8851 N N . THR B 1 417 ? -19.328 -6.227 8.922 1 70 417 THR B N 1
ATOM 8852 C CA . THR B 1 417 ? -20.016 -6.199 7.637 1 70 417 THR B CA 1
ATOM 8853 C C . THR B 1 417 ? -21.5 -6.531 7.812 1 70 417 THR B C 1
ATOM 8855 O O . THR B 1 417 ? -22.344 -6.035 7.062 1 70 417 THR B O 1
ATOM 8858 N N . TRP B 1 418 ? -21.75 -7.27 8.836 1 71.19 418 TRP B N 1
ATOM 8859 C CA . TRP B 1 418 ? -23.141 -7.68 9.039 1 71.19 418 TRP B CA 1
ATOM 8860 C C . TRP B 1 418 ? -23.969 -6.527 9.594 1 71.19 418 TRP B C 1
ATOM 8862 O O . TRP B 1 418 ? -25.172 -6.43 9.312 1 71.19 418 TRP B O 1
ATOM 8872 N N . TYR B 1 419 ? -23.312 -5.695 10.219 1 74.94 419 TYR B N 1
ATOM 8873 C CA . TYR B 1 419 ? -24.078 -4.621 10.844 1 74.94 419 TYR B CA 1
ATOM 8874 C C . TYR B 1 419 ? -23.969 -3.33 10.047 1 74.94 419 TYR B C 1
ATOM 8876 O O . TYR B 1 419 ? -24.359 -2.264 10.516 1 74.94 419 TYR B O 1
ATOM 8884 N N . THR B 1 420 ? -23.391 -3.473 8.922 1 81.25 420 THR B N 1
ATOM 8885 C CA . THR B 1 420 ? -23.312 -2.305 8.055 1 81.25 420 THR B CA 1
ATOM 8886 C C . THR B 1 420 ? -24.422 -2.338 7.004 1 81.25 420 THR B C 1
ATOM 8888 O O . THR B 1 420 ? -24.609 -3.35 6.324 1 81.25 420 THR B O 1
ATOM 8891 N N . ASP B 1 421 ? -25.234 -1.344 7.094 1 82.94 421 ASP B N 1
ATOM 8892 C CA . ASP B 1 421 ? -26.281 -1.186 6.098 1 82.94 421 ASP B CA 1
ATOM 8893 C C . ASP B 1 421 ? -25.891 -0.16 5.035 1 82.94 421 ASP B C 1
ATOM 8895 O O . ASP B 1 421 ? -25.062 0.711 5.289 1 82.94 421 ASP B O 1
ATOM 8899 N N . TYR B 1 422 ? -26.438 -0.328 3.891 1 84.5 422 TYR B N 1
ATOM 8900 C CA . TYR B 1 422 ? -26.156 0.62 2.816 1 84.5 422 TYR B CA 1
ATOM 8901 C C . TYR B 1 422 ? -27.438 1.331 2.379 1 84.5 422 TYR B C 1
ATOM 8903 O O . TYR B 1 422 ? -28.5 0.713 2.295 1 84.5 422 TYR B O 1
ATOM 8911 N N . VAL B 1 423 ? -27.328 2.598 2.328 1 88.12 423 VAL B N 1
ATOM 8912 C CA . VAL B 1 423 ? -28.453 3.414 1.894 1 88.12 423 VAL B CA 1
ATOM 8913 C C . VAL B 1 423 ? -28.094 4.164 0.616 1 88.12 423 VAL B C 1
ATOM 8915 O O . VAL B 1 423 ? -26.938 4.539 0.419 1 88.12 423 VAL B O 1
ATOM 8918 N N . VAL B 1 424 ? -29.062 4.414 -0.208 1 86.69 424 VAL B N 1
ATOM 8919 C CA . VAL B 1 424 ? -28.875 5.16 -1.446 1 86.69 424 VAL B CA 1
ATOM 8920 C C . VAL B 1 424 ? -28.781 6.656 -1.14 1 86.69 424 VAL B C 1
ATOM 8922 O O . VAL B 1 424 ? -29.531 7.176 -0.319 1 86.69 424 VAL B O 1
ATOM 8925 N N . ILE B 1 425 ? -27.828 7.359 -1.729 1 89.69 425 ILE B N 1
ATOM 8926 C CA . ILE B 1 425 ? -27.641 8.789 -1.515 1 89.69 425 ILE B CA 1
ATOM 8927 C C . ILE B 1 425 ? -28.75 9.562 -2.223 1 89.69 425 ILE B C 1
ATOM 8929 O O . ILE B 1 425 ? -28.891 9.484 -3.445 1 89.69 425 ILE B O 1
ATOM 8933 N N . SER B 1 426 ? -29.516 10.258 -1.479 1 89.25 426 SER B N 1
ATOM 8934 C CA . SER B 1 426 ? -30.641 11.023 -2.025 1 89.25 426 SER B CA 1
ATOM 8935 C C . SER B 1 426 ? -30.141 12.281 -2.734 1 89.25 426 SER B C 1
ATOM 8937 O O . SER B 1 426 ? -29.062 12.789 -2.43 1 89.25 426 SER B O 1
ATOM 8939 N N . GLN B 1 427 ? -30.891 12.75 -3.629 1 90.69 427 GLN B N 1
ATOM 8940 C CA . GLN B 1 427 ? -30.578 13.984 -4.34 1 90.69 427 GLN B CA 1
ATOM 8941 C C . GLN B 1 427 ? -30.656 15.195 -3.406 1 90.69 427 GLN B C 1
ATOM 8943 O O . GLN B 1 427 ? -29.922 16.172 -3.582 1 90.69 427 GLN B O 1
ATOM 8948 N N . GLY B 1 428 ? -31.469 15.016 -2.42 1 91.88 428 GLY B N 1
ATOM 8949 C CA . GLY B 1 428 ? -31.547 16.078 -1.432 1 91.88 428 GLY B CA 1
ATOM 8950 C C . GLY B 1 428 ? -30.266 16.25 -0.639 1 91.88 428 GLY B C 1
ATOM 8951 O O . GLY B 1 428 ? -29.828 17.391 -0.403 1 91.88 428 GLY B O 1
ATOM 8952 N N . LEU B 1 429 ? -29.688 15.195 -0.325 1 93.81 429 LEU B N 1
ATOM 8953 C CA . LEU B 1 429 ? -28.438 15.258 0.42 1 93.81 429 LEU B CA 1
ATOM 8954 C C . LEU B 1 429 ? -27.312 15.828 -0.446 1 93.81 429 LEU B C 1
ATOM 8956 O O . LEU B 1 429 ? -26.5 16.625 0.027 1 93.81 429 LEU B O 1
ATOM 8960 N N . LYS B 1 430 ? -27.281 15.469 -1.726 1 93.19 430 LYS B N 1
ATOM 8961 C CA . LYS B 1 430 ? -26.297 16.016 -2.654 1 93.19 430 LYS B CA 1
ATOM 8962 C C . LYS B 1 430 ? -26.469 17.531 -2.814 1 93.19 430 LYS B C 1
ATOM 8964 O O . LYS B 1 430 ? -25.5 18.266 -2.896 1 93.19 430 LYS B O 1
ATOM 8969 N N . GLY B 1 431 ? -27.719 17.891 -2.838 1 93.56 431 GLY B N 1
ATOM 8970 C CA . GLY B 1 431 ? -28.016 19.312 -2.906 1 93.56 431 GLY B CA 1
ATOM 8971 C C . GLY B 1 431 ? -27.562 20.078 -1.673 1 93.56 431 GLY B C 1
ATOM 8972 O O . GLY B 1 431 ? -26.984 21.156 -1.78 1 93.56 431 GLY B O 1
ATOM 8973 N N . PHE B 1 432 ? -27.734 19.484 -0.537 1 94.12 432 PHE B N 1
ATOM 8974 C CA . PHE B 1 432 ? -27.297 20.094 0.722 1 94.12 432 PHE B CA 1
ATOM 8975 C C . PHE B 1 432 ? -25.797 20.266 0.759 1 94.12 432 PHE B C 1
ATOM 8977 O O . PHE B 1 432 ? -25.281 21.312 1.148 1 94.12 432 PHE B O 1
ATOM 8984 N N . ILE B 1 433 ? -25.062 19.234 0.293 1 94.19 433 ILE B N 1
ATOM 8985 C CA . ILE B 1 433 ? -23.609 19.25 0.323 1 94.19 433 ILE B CA 1
ATOM 8986 C C . ILE B 1 433 ? -23.078 20.328 -0.628 1 94.19 433 ILE B C 1
ATOM 8988 O O . ILE B 1 433 ? -22.219 21.125 -0.257 1 94.19 433 ILE B O 1
ATOM 8992 N N . LEU B 1 434 ? -23.672 20.422 -1.81 1 94.75 434 LEU B N 1
ATOM 8993 C CA . LEU B 1 434 ? -23.203 21.391 -2.793 1 94.75 434 LEU B CA 1
ATOM 8994 C C . LEU B 1 434 ? -23.469 22.812 -2.328 1 94.75 434 LEU B C 1
ATOM 8996 O O . LEU B 1 434 ? -22.625 23.688 -2.457 1 94.75 434 LEU B O 1
ATOM 9000 N N . SER B 1 435 ? -24.672 22.969 -1.801 1 92.5 435 SER B N 1
ATOM 9001 C CA . SER B 1 435 ? -25.016 24.312 -1.328 1 92.5 435 SER B CA 1
ATOM 9002 C C . SER B 1 435 ? -24.141 24.734 -0.158 1 92.5 435 SER B C 1
ATOM 9004 O O . SER B 1 435 ? -23.75 25.891 -0.05 1 92.5 435 SER B O 1
ATOM 9006 N N . SER B 1 436 ? -23.781 23.812 0.673 1 90.81 436 SER B N 1
ATOM 9007 C CA . SER B 1 436 ? -22.938 24.094 1.821 1 90.81 436 SER B CA 1
ATOM 9008 C C . SER B 1 436 ? -21.5 24.391 1.387 1 90.81 436 SER B C 1
ATOM 9010 O O . SER B 1 436 ? -20.828 25.25 1.979 1 90.81 436 SER B O 1
ATOM 9012 N N . ILE B 1 437 ? -21.031 23.75 0.37 1 90.75 437 ILE B N 1
ATOM 9013 C CA . ILE B 1 437 ? -19.688 24 -0.162 1 90.75 437 ILE B CA 1
ATOM 9014 C C . ILE B 1 437 ? -19.641 25.391 -0.792 1 90.75 437 ILE B C 1
ATOM 9016 O O . ILE B 1 437 ? -18.672 26.125 -0.597 1 90.75 437 ILE B O 1
ATOM 9020 N N . ARG B 1 438 ? -20.672 25.766 -1.478 1 88.81 438 ARG B N 1
ATOM 9021 C CA . ARG B 1 438 ? -20.719 27.078 -2.111 1 88.81 438 ARG B CA 1
ATOM 9022 C C . ARG B 1 438 ? -20.75 28.188 -1.066 1 88.81 438 ARG B C 1
ATOM 9024 O O . ARG B 1 438 ? -20.109 29.219 -1.245 1 88.81 438 ARG B O 1
ATOM 9031 N N . ARG B 1 439 ? -21.375 27.844 -0.018 1 84.19 439 ARG B N 1
ATOM 9032 C CA . ARG B 1 439 ? -21.422 28.812 1.068 1 84.19 439 ARG B CA 1
ATOM 9033 C C . ARG B 1 439 ? -20.047 29 1.696 1 84.19 439 ARG B C 1
ATOM 9035 O O . ARG B 1 439 ? -19.672 30.125 2.059 1 84.19 439 ARG B O 1
ATOM 9042 N N . GLN B 1 440 ? -19.328 27.969 1.782 1 82.69 440 GLN B N 1
ATOM 9043 C CA . GLN B 1 440 ? -18 28.031 2.359 1 82.69 440 GLN B CA 1
ATOM 9044 C C . GLN B 1 440 ? -17.031 28.797 1.444 1 82.69 440 GLN B C 1
ATOM 9046 O O . GLN B 1 440 ? -16.141 29.5 1.919 1 82.69 440 GLN B O 1
ATOM 9051 N N . ILE B 1 441 ? -17.188 28.672 0.181 1 80.19 441 ILE B N 1
ATOM 9052 C CA . ILE B 1 441 ? -16.359 29.375 -0.789 1 80.19 441 ILE B CA 1
ATOM 9053 C C . ILE B 1 441 ? -16.609 30.875 -0.687 1 80.19 441 ILE B C 1
ATOM 9055 O O . ILE B 1 441 ? -15.672 31.688 -0.722 1 80.19 441 ILE B O 1
ATOM 9059 N N . ASP B 1 442 ? -17.781 31.156 -0.547 1 76.44 442 ASP B N 1
ATOM 9060 C CA . ASP B 1 442 ? -18.156 32.562 -0.447 1 76.44 442 ASP B CA 1
ATOM 9061 C C . ASP B 1 442 ? -17.578 33.188 0.817 1 76.44 442 ASP B C 1
ATOM 9063 O O . ASP B 1 442 ? -17.125 34.344 0.795 1 76.44 442 ASP B O 1
ATOM 9067 N N . GLN B 1 443 ? -17.406 32.344 1.813 1 71.62 443 GLN B N 1
ATOM 9068 C CA . GLN B 1 443 ? -16.844 32.844 3.07 1 71.62 443 GLN B CA 1
ATOM 9069 C C . GLN B 1 443 ? -15.32 32.906 2.998 1 71.62 443 GLN B C 1
ATOM 9071 O O . GLN B 1 443 ? -14.703 33.781 3.596 1 71.62 443 GLN B O 1
ATOM 9076 N N . ALA B 1 444 ? -14.688 31.922 2.412 1 65.56 444 ALA B N 1
ATOM 9077 C CA . ALA B 1 444 ? -13.234 31.859 2.271 1 65.56 444 ALA B CA 1
ATOM 9078 C C . ALA B 1 444 ? -12.727 33 1.399 1 65.56 444 ALA B C 1
ATOM 9080 O O . ALA B 1 444 ? -11.625 33.5 1.624 1 65.56 444 ALA B O 1
ATOM 9081 N N . ASN B 1 445 ? -13.273 33.156 0.28 1 57.34 445 ASN B N 1
ATOM 9082 C CA . ASN B 1 445 ? -12.898 34.344 -0.511 1 57.34 445 ASN B CA 1
ATOM 9083 C C . ASN B 1 445 ? -12.852 35.594 0.345 1 57.34 445 ASN B C 1
ATOM 9085 O O . ASN B 1 445 ? -12.156 36.562 0.002 1 57.34 445 ASN B O 1
ATOM 9089 N N . GLY B 1 446 ? -13.492 35.562 1.54 1 46.66 446 GLY B N 1
ATOM 9090 C CA . GLY B 1 446 ? -13.414 36.688 2.441 1 46.66 446 GLY B CA 1
ATOM 9091 C C . GLY B 1 446 ? -12.266 36.594 3.426 1 46.66 446 GLY B C 1
ATOM 9092 O O . GLY B 1 446 ? -12.18 37.406 4.359 1 46.66 446 GLY B O 1
ATOM 9093 N N . GLY B 1 447 ? -11.195 35.688 3.293 1 46 447 GLY B N 1
ATOM 9094 C CA . GLY B 1 447 ? -9.945 35.781 4.027 1 46 447 GLY B CA 1
ATOM 9095 C C . GLY B 1 447 ? -9.586 34.5 4.762 1 46 447 GLY B C 1
ATOM 9096 O O . GLY B 1 447 ? -8.469 34.344 5.258 1 46 447 GLY B O 1
ATOM 9097 N N . SER B 1 448 ? -10.516 33.688 5.301 1 44.81 448 SER B N 1
ATOM 9098 C CA . SER B 1 448 ? -10.148 32.625 6.23 1 44.81 448 SER B CA 1
ATOM 9099 C C . SER B 1 448 ? -9.969 31.297 5.512 1 44.81 448 SER B C 1
ATOM 9101 O O . SER B 1 448 ? -10.891 30.828 4.836 1 44.81 448 SER B O 1
ATOM 9103 N N . GLY B 1 449 ? -8.906 30.922 5.008 1 48.56 449 GLY B N 1
ATOM 9104 C CA . GLY B 1 449 ? -8.586 29.672 4.34 1 48.56 449 GLY B CA 1
ATOM 9105 C C . GLY B 1 449 ? -9.156 28.453 5.043 1 48.56 449 GLY B C 1
ATOM 9106 O O . GLY B 1 449 ? -9.297 28.453 6.266 1 48.56 449 GLY B O 1
ATOM 9107 N N . ILE B 1 450 ? -10.148 27.703 4.457 1 51.03 450 ILE B N 1
ATOM 9108 C CA . ILE B 1 450 ? -10.711 26.469 4.988 1 51.03 450 ILE B CA 1
ATOM 9109 C C . ILE B 1 450 ? -9.586 25.531 5.441 1 51.03 450 ILE B C 1
ATOM 9111 O O . ILE B 1 450 ? -8.82 25.031 4.617 1 51.03 450 ILE B O 1
ATOM 9115 N N . GLY B 1 451 ? -8.922 25.812 6.48 1 52.34 451 GLY B N 1
ATOM 9116 C CA . GLY B 1 451 ? -7.84 24.984 6.977 1 52.34 451 GLY B CA 1
ATOM 9117 C C . GLY B 1 451 ? -8.281 23.594 7.363 1 52.34 451 GLY B C 1
ATOM 9118 O O . GLY B 1 451 ? -9.469 23.266 7.285 1 52.34 451 GLY B O 1
ATOM 9119 N N . GLY B 1 452 ? -7.508 22.625 7.477 1 55.69 452 GLY B N 1
ATOM 9120 C CA . GLY B 1 452 ? -7.688 21.328 8.086 1 55.69 452 GLY B CA 1
ATOM 9121 C C . GLY B 1 452 ? -8.406 21.391 9.422 1 55.69 452 GLY B C 1
ATOM 9122 O O . GLY B 1 452 ? -8.805 22.453 9.867 1 55.69 452 GLY B O 1
ATOM 9123 N N . TRP B 1 453 ? -8.898 20.281 9.961 1 52.47 453 TRP B N 1
ATOM 9124 C CA . TRP B 1 453 ? -9.484 20.25 11.297 1 52.47 453 TRP B CA 1
ATOM 9125 C C . TRP B 1 453 ? -8.68 21.109 12.266 1 52.47 453 TRP B C 1
ATOM 9127 O O . TRP B 1 453 ? -7.496 20.844 12.508 1 52.47 453 TRP B O 1
ATOM 9137 N N . ASN B 1 454 ? -9.133 22.344 12.383 1 64.06 454 ASN B N 1
ATOM 9138 C CA . ASN B 1 454 ? -8.602 23.219 13.414 1 64.06 454 ASN B CA 1
ATOM 9139 C C . ASN B 1 454 ? -9.641 23.531 14.484 1 64.06 454 ASN B C 1
ATOM 9141 O O . ASN B 1 454 ? -10.812 23.766 14.164 1 64.06 454 ASN B O 1
ATOM 9145 N N . ARG B 1 455 ? -9.375 23.406 15.695 1 65.19 455 ARG B N 1
ATOM 9146 C CA . ARG B 1 455 ? -10.234 23.625 16.859 1 65.19 455 ARG B CA 1
ATOM 9147 C C . ARG B 1 455 ? -10.961 24.969 16.75 1 65.19 455 ARG B C 1
ATOM 9149 O O . ARG B 1 455 ? -12.148 25.062 17.078 1 65.19 455 ARG B O 1
ATOM 9156 N N . GLU B 1 456 ? -10.328 25.734 16.109 1 62.94 456 GLU B N 1
ATOM 9157 C CA . GLU B 1 456 ? -10.922 27.062 16.031 1 62.94 456 GLU B CA 1
ATOM 9158 C C . GLU B 1 456 ? -12.023 27.125 14.984 1 62.94 456 GLU B C 1
ATOM 9160 O O . GLU B 1 456 ? -13.062 27.75 15.203 1 62.94 456 GLU B O 1
ATOM 9165 N N . THR B 1 457 ? -11.844 26.375 13.992 1 69.69 457 THR B N 1
ATOM 9166 C CA . THR B 1 457 ? -12.836 26.391 12.922 1 69.69 457 THR B CA 1
ATOM 9167 C C . THR B 1 457 ? -14.086 25.625 13.328 1 69.69 457 THR B C 1
ATOM 9169 O O . THR B 1 457 ? -15.195 25.953 12.883 1 69.69 457 THR B O 1
ATOM 9172 N N . ALA B 1 458 ? -13.883 24.688 14.148 1 76 458 ALA B N 1
ATOM 9173 C CA . ALA B 1 458 ? -15.031 23.891 14.594 1 76 458 ALA B CA 1
ATOM 9174 C C . ALA B 1 458 ? -15.945 24.719 15.5 1 76 458 ALA B C 1
ATOM 9176 O O . ALA B 1 458 ? -17.172 24.625 15.406 1 76 458 ALA B O 1
ATOM 9177 N N . VAL B 1 459 ? -15.344 25.594 16.312 1 76 459 VAL B N 1
ATOM 9178 C CA . VAL B 1 459 ? -16.109 26.422 17.234 1 76 459 VAL B CA 1
ATOM 9179 C C . VAL B 1 459 ? -16.828 27.531 16.469 1 76 459 VAL B C 1
ATOM 9181 O O . VAL B 1 459 ? -17.891 27.984 16.875 1 76 459 VAL B O 1
ATOM 9184 N N . ASP B 1 460 ? -16.297 27.844 15.328 1 77.12 460 ASP B N 1
ATOM 9185 C CA . ASP B 1 460 ? -16.875 28.906 14.516 1 77.12 460 ASP B CA 1
ATOM 9186 C C . ASP B 1 460 ? -18.219 28.469 13.938 1 77.12 460 ASP B C 1
ATOM 9188 O O . ASP B 1 460 ? -19.094 29.312 13.719 1 77.12 460 ASP B O 1
ATOM 9192 N N . ILE B 1 461 ? -18.422 27.25 13.766 1 81.31 461 ILE B N 1
ATOM 9193 C CA . ILE B 1 461 ? -19.688 26.75 13.227 1 81.31 461 ILE B CA 1
ATOM 9194 C C . ILE B 1 461 ? -20.797 26.938 14.258 1 81.31 461 ILE B C 1
ATOM 9196 O O . ILE B 1 461 ? -21.922 27.297 13.906 1 81.31 461 ILE B O 1
ATOM 9200 N N . LEU B 1 462 ? -20.438 26.734 15.5 1 83.38 462 LEU B N 1
ATOM 9201 C CA . LEU B 1 462 ? -21.422 26.906 16.562 1 83.38 462 LEU B CA 1
ATOM 9202 C C . LEU B 1 462 ? -21.734 28.391 16.766 1 83.38 462 LEU B C 1
ATOM 9204 O O . LEU B 1 462 ? -22.891 28.75 17.016 1 83.38 462 LEU B O 1
ATOM 9208 N N . ARG B 1 463 ? -20.75 29.188 16.516 1 78.62 463 ARG B N 1
ATOM 9209 C CA . ARG B 1 463 ? -20.953 30.641 16.656 1 78.62 463 ARG B CA 1
ATOM 9210 C C . ARG B 1 463 ? -21.906 31.156 15.586 1 78.62 463 ARG B C 1
ATOM 9212 O O . ARG B 1 463 ? -22.703 32.062 15.852 1 78.62 463 ARG B O 1
ATOM 9219 N N . LYS B 1 464 ? -21.812 30.594 14.484 1 78.25 464 LYS B N 1
ATOM 9220 C CA . LYS B 1 464 ? -22.688 31.016 13.391 1 78.25 464 LYS B CA 1
ATOM 9221 C C . LYS B 1 464 ? -24.156 30.734 13.711 1 78.25 464 LYS B C 1
ATOM 9223 O O . LYS B 1 464 ? -25.047 31.391 13.172 1 78.25 464 LYS B O 1
ATOM 9228 N N . HIS B 1 465 ? -24.375 29.781 14.484 1 80.81 465 HIS B N 1
ATOM 9229 C CA . HIS B 1 465 ? -25.75 29.469 14.883 1 80.81 465 HIS B CA 1
ATOM 9230 C C . HIS B 1 465 ? -26.094 30.109 16.219 1 80.81 465 HIS B C 1
ATOM 9232 O O . HIS B 1 465 ? -26.969 29.625 16.953 1 80.81 465 HIS B O 1
ATOM 9238 N N . ASN B 1 466 ? -25.344 31.125 16.641 1 74.25 466 ASN B N 1
ATOM 9239 C CA . ASN B 1 466 ? -25.594 31.984 17.797 1 74.25 466 ASN B CA 1
ATOM 9240 C C . ASN B 1 466 ? -25.344 31.266 19.109 1 74.25 466 ASN B C 1
ATOM 9242 O O . ASN B 1 466 ? -26.031 31.516 20.109 1 74.25 466 ASN B O 1
ATOM 9246 N N . ILE B 1 467 ? -24.594 30.281 19 1 77 467 ILE B N 1
ATOM 9247 C CA . ILE B 1 467 ? -24.188 29.641 20.234 1 77 467 ILE B CA 1
ATOM 9248 C C . ILE B 1 467 ? -22.891 30.281 20.75 1 77 467 ILE B C 1
ATOM 9250 O O . ILE B 1 467 ? -21.859 30.234 20.078 1 77 467 ILE B O 1
ATOM 9254 N N . ARG B 1 468 ? -23.016 31.172 21.75 1 63.72 468 ARG B N 1
ATOM 9255 C CA . ARG B 1 468 ? -21.906 31.953 22.297 1 63.72 468 ARG B CA 1
ATOM 9256 C C . ARG B 1 468 ? -20.891 31.031 22.969 1 63.72 468 ARG B C 1
ATOM 9258 O O . ARG B 1 468 ? -21.25 30 23.547 1 63.72 468 ARG B O 1
ATOM 9265 N N . ASP B 1 469 ? -19.562 31.25 22.734 1 63.44 469 ASP B N 1
ATOM 9266 C CA . ASP B 1 469 ? -18.422 30.547 23.328 1 63.44 469 ASP B CA 1
ATOM 9267 C C . ASP B 1 469 ? -18.562 30.438 24.844 1 63.44 469 ASP B C 1
ATOM 9269 O O . ASP B 1 469 ? -18.094 29.469 25.438 1 63.44 469 ASP B O 1
ATOM 9273 N N . SER B 1 470 ? -19.156 31.484 25.328 1 55.53 470 SER B N 1
ATOM 9274 C CA . SER B 1 470 ? -19.312 31.594 26.781 1 55.53 470 SER B CA 1
ATOM 9275 C C . SER B 1 470 ? -20.203 30.484 27.328 1 55.53 470 SER B C 1
ATOM 9277 O O . SER B 1 470 ? -20.141 30.141 28.5 1 55.53 470 SER B O 1
ATOM 9279 N N . ASP B 1 471 ? -21 29.969 26.406 1 59.53 471 ASP B N 1
ATOM 9280 C CA . ASP B 1 471 ? -21.875 28.891 26.828 1 59.53 471 ASP B CA 1
ATOM 9281 C C . ASP B 1 471 ? -21.172 27.531 26.719 1 59.53 471 ASP B C 1
ATOM 9283 O O . ASP B 1 471 ? -21 27.016 25.625 1 59.53 471 ASP B O 1
ATOM 9287 N N . HIS B 1 472 ? -20.281 27.219 27.578 1 68.19 472 HIS B N 1
ATOM 9288 C CA . HIS B 1 472 ? -19.406 26.062 27.719 1 68.19 472 HIS B CA 1
ATOM 9289 C C . HIS B 1 472 ? -20.219 24.766 27.641 1 68.19 472 HIS B C 1
ATOM 9291 O O . HIS B 1 472 ? -19.672 23.672 27.891 1 68.19 472 HIS B O 1
ATOM 9297 N N . LYS B 1 473 ? -21.453 24.891 27.156 1 77.44 473 LYS B N 1
ATOM 9298 C CA . LYS B 1 473 ? -22.266 23.672 27.188 1 77.44 473 LYS B CA 1
ATOM 9299 C C . LYS B 1 473 ? -22 22.797 25.969 1 77.44 473 LYS B C 1
ATOM 9301 O O . LYS B 1 473 ? -22 21.562 26.062 1 77.44 473 LYS B O 1
ATOM 9306 N N . LEU B 1 474 ? -21.688 23.453 24.844 1 86.19 474 LEU B N 1
ATOM 9307 C CA . LEU B 1 474 ? -21.469 22.656 23.641 1 86.19 474 LEU B CA 1
ATOM 9308 C C . LEU B 1 474 ? -20.047 22.844 23.109 1 86.19 474 LEU B C 1
ATOM 9310 O O . LEU B 1 474 ? -19.516 21.984 22.422 1 86.19 474 LEU B O 1
ATOM 9314 N N . SER B 1 475 ? -19.438 23.953 23.422 1 85.38 475 SER B N 1
ATOM 9315 C CA . SER B 1 475 ? -18.172 24.328 22.812 1 85.38 475 SER B CA 1
ATOM 9316 C C . SER B 1 475 ? -17.062 23.375 23.203 1 85.38 475 SER B C 1
ATOM 9318 O O . SER B 1 475 ? -16.109 23.188 22.438 1 85.38 475 SER B O 1
ATOM 9320 N N . TRP B 1 476 ? -17.188 22.688 24.281 1 85.31 476 TRP B N 1
ATOM 9321 C CA . TRP B 1 476 ? -16.156 21.75 24.75 1 85.31 476 TRP B CA 1
ATOM 9322 C C . TRP B 1 476 ? -16.047 20.562 23.797 1 85.31 476 TRP B C 1
ATOM 9324 O O . TRP B 1 476 ? -14.969 19.969 23.672 1 85.31 476 TRP B O 1
ATOM 9334 N N . SER B 1 477 ? -17.141 20.219 23.203 1 88.19 477 SER B N 1
ATOM 9335 C CA . SER B 1 477 ? -17.219 19.016 22.375 1 88.19 477 SER B CA 1
ATOM 9336 C C . SER B 1 477 ? -16.469 19.203 21.062 1 88.19 477 SER B C 1
ATOM 9338 O O . SER B 1 477 ? -16.125 18.219 20.391 1 88.19 477 SER B O 1
ATOM 9340 N N . MET B 1 478 ? -16.141 20.422 20.703 1 87.69 478 MET B N 1
ATOM 9341 C CA . MET B 1 478 ? -15.484 20.688 19.438 1 87.69 478 MET B CA 1
ATOM 9342 C C . MET B 1 478 ? -13.992 20.922 19.625 1 87.69 478 MET B C 1
ATOM 9344 O O . MET B 1 478 ? -13.242 21.047 18.656 1 87.69 478 MET B O 1
ATOM 9348 N N . GLN B 1 479 ? -13.531 20.906 20.859 1 81.5 479 GLN B N 1
ATOM 9349 C CA . GLN B 1 479 ? -12.133 21.203 21.156 1 81.5 479 GLN B CA 1
ATOM 9350 C C . GLN B 1 479 ? -11.352 19.922 21.422 1 81.5 479 GLN B C 1
ATOM 9352 O O . GLN B 1 479 ? -10.211 19.984 21.906 1 81.5 479 GLN B O 1
ATOM 9357 N N . LEU B 1 480 ? -11.883 18.828 21.031 1 84 480 LEU B N 1
ATOM 9358 C CA . LEU B 1 480 ? -11.258 17.547 21.25 1 84 480 LEU B CA 1
ATOM 9359 C C . LEU B 1 480 ? -10.633 17 19.969 1 84 480 LEU B C 1
ATOM 9361 O O . LEU B 1 480 ? -10.523 17.734 18.984 1 84 480 LEU B O 1
ATOM 9365 N N . GLU B 1 481 ? -10.016 15.828 20.062 1 82.06 481 GLU B N 1
ATOM 9366 C CA . GLU B 1 481 ? -9.461 15.195 18.875 1 82.06 481 GLU B CA 1
ATOM 9367 C C . GLU B 1 481 ? -10.562 14.875 17.859 1 82.06 481 GLU B C 1
ATOM 9369 O O . GLU B 1 481 ? -11.727 14.703 18.234 1 82.06 481 GLU B O 1
ATOM 9374 N N . PHE B 1 482 ? -10.227 14.773 16.656 1 86.69 482 PHE B N 1
ATOM 9375 C CA . PHE B 1 482 ? -11.18 14.617 15.562 1 86.69 482 PHE B CA 1
ATOM 9376 C C . PHE B 1 482 ? -12.039 13.375 15.766 1 86.69 482 PHE B C 1
ATOM 9378 O O . PHE B 1 482 ? -13.266 13.43 15.648 1 86.69 482 PHE B O 1
ATOM 9385 N N . ASP B 1 483 ? -11.484 12.25 16.062 1 86.31 483 ASP B N 1
ATOM 9386 C CA . ASP B 1 483 ? -12.219 11.008 16.266 1 86.31 483 ASP B CA 1
ATOM 9387 C C . ASP B 1 483 ? -13.102 11.086 17.516 1 86.31 483 ASP B C 1
ATOM 9389 O O . ASP B 1 483 ? -14.219 10.562 17.531 1 86.31 483 ASP B O 1
ATOM 9393 N N . HIS B 1 484 ? -12.594 11.805 18.469 1 88.5 484 HIS B N 1
ATOM 9394 C CA . HIS B 1 484 ? -13.352 12 19.703 1 88.5 484 HIS B CA 1
ATOM 9395 C C . HIS B 1 484 ? -14.633 12.797 19.438 1 88.5 484 HIS B C 1
ATOM 9397 O O . HIS B 1 484 ? -15.703 12.438 19.922 1 88.5 484 HIS B O 1
ATOM 9403 N N . CYS B 1 485 ? -14.516 13.727 18.672 1 91 485 CYS B N 1
ATOM 9404 C CA . CYS B 1 485 ? -15.648 14.594 18.344 1 91 485 CYS B CA 1
ATOM 9405 C C . CYS B 1 485 ? -16.703 13.828 17.562 1 91 485 CYS B C 1
ATOM 9407 O O . CYS B 1 485 ? -17.906 13.953 17.828 1 91 485 CYS B O 1
ATOM 9409 N N . ILE B 1 486 ? -16.297 13.023 16.656 1 93.06 486 ILE B N 1
ATOM 9410 C CA . ILE B 1 486 ? -17.219 12.289 15.797 1 93.06 486 ILE B CA 1
ATOM 9411 C C . ILE B 1 486 ? -18.031 11.305 16.641 1 93.06 486 ILE B C 1
ATOM 9413 O O . ILE B 1 486 ? -19.25 11.219 16.484 1 93.06 486 ILE B O 1
ATOM 9417 N N . LEU B 1 487 ? -17.391 10.703 17.516 1 93.31 487 LEU B N 1
ATOM 9418 C CA . LEU B 1 487 ? -18.078 9.68 18.297 1 93.31 487 LEU B CA 1
ATOM 9419 C C . LEU B 1 487 ? -19.062 10.312 19.281 1 93.31 487 LEU B C 1
ATOM 9421 O O . LEU B 1 487 ? -20.188 9.836 19.438 1 93.31 487 LEU B O 1
ATOM 9425 N N . ILE B 1 488 ? -18.672 11.383 19.922 1 95 488 ILE B N 1
ATOM 9426 C CA . ILE B 1 488 ? -19.531 12.055 20.891 1 95 488 ILE B CA 1
ATOM 9427 C C . ILE B 1 488 ? -20.766 12.617 20.188 1 95 488 ILE B C 1
ATOM 9429 O O . ILE B 1 488 ? -21.891 12.438 20.641 1 95 488 ILE B O 1
ATOM 9433 N N . TRP B 1 489 ? -20.516 13.227 19.094 1 95.12 489 TRP B N 1
ATOM 9434 C CA . TRP B 1 489 ? -21.609 13.82 18.359 1 95.12 489 TRP B CA 1
ATOM 9435 C C . TRP B 1 489 ? -22.516 12.742 17.766 1 95.12 489 TRP B C 1
ATOM 9437 O O . TRP B 1 489 ? -23.734 12.953 17.609 1 95.12 489 TRP B O 1
ATOM 9447 N N . HIS B 1 490 ? -21.969 11.617 17.406 1 96.12 490 HIS B N 1
ATOM 9448 C CA . HIS B 1 490 ? -22.766 10.523 16.875 1 96.12 490 HIS B CA 1
ATOM 9449 C C . HIS B 1 490 ? -23.734 10 17.938 1 96.12 490 HIS B C 1
ATOM 9451 O O . HIS B 1 490 ? -24.922 9.805 17.656 1 96.12 490 HIS B O 1
ATOM 9457 N N . ILE B 1 491 ? -23.203 9.766 19.062 1 94.31 491 ILE B N 1
ATOM 9458 C CA . ILE B 1 491 ? -24.047 9.258 20.141 1 94.31 491 ILE B CA 1
ATOM 9459 C C . ILE B 1 491 ? -25.125 10.281 20.469 1 94.31 491 ILE B C 1
ATOM 9461 O O . ILE B 1 491 ? -26.297 9.93 20.594 1 94.31 491 ILE B O 1
ATOM 9465 N N . ALA B 1 492 ? -24.781 11.531 20.578 1 94.38 492 ALA B N 1
ATOM 9466 C CA . ALA B 1 492 ? -25.734 12.586 20.875 1 94.38 492 ALA B CA 1
ATOM 9467 C C . ALA B 1 492 ? -26.797 12.688 19.766 1 94.38 492 ALA B C 1
ATOM 9469 O O . ALA B 1 492 ? -27.984 12.828 20.062 1 94.38 492 ALA B O 1
ATOM 9470 N N . THR B 1 493 ? -26.344 12.594 18.516 1 94.5 493 THR B N 1
ATOM 9471 C CA . THR B 1 493 ? -27.266 12.703 17.391 1 94.5 493 THR B CA 1
ATOM 9472 C C . THR B 1 493 ? -28.219 11.508 17.359 1 94.5 493 THR B C 1
ATOM 9474 O O . THR B 1 493 ? -29.406 11.664 17.062 1 94.5 493 THR B O 1
ATOM 9477 N N . GLU B 1 494 ? -27.719 10.391 17.656 1 92.69 494 GLU B N 1
ATOM 9478 C CA . GLU B 1 494 ? -28.578 9.211 17.672 1 92.69 494 GLU B CA 1
ATOM 9479 C C . GLU B 1 494 ? -29.641 9.32 18.75 1 92.69 494 GLU B C 1
ATOM 9481 O O . GLU B 1 494 ? -30.797 8.938 18.531 1 92.69 494 GLU B O 1
ATOM 9486 N N . LEU B 1 495 ? -29.266 9.82 19.844 1 90.75 495 LEU B N 1
ATOM 9487 C CA . LEU B 1 495 ? -30.219 10.016 20.938 1 90.75 495 LEU B CA 1
ATOM 9488 C C . LEU B 1 495 ? -31.25 11.07 20.562 1 90.75 495 LEU B C 1
ATOM 9490 O O . LEU B 1 495 ? -32.438 10.906 20.828 1 90.75 495 LEU B O 1
ATOM 9494 N N . TRP B 1 496 ? -30.719 12.031 19.938 1 88.81 496 TRP B N 1
ATOM 9495 C CA . TRP B 1 496 ? -31.594 13.117 19.5 1 88.81 496 TRP B CA 1
ATOM 9496 C C . TRP B 1 496 ? -32.531 12.641 18.422 1 88.81 496 TRP B C 1
ATOM 9498 O O . TRP B 1 496 ? -33.719 13.047 18.375 1 88.81 496 TRP B O 1
ATOM 9508 N N . CYS B 1 497 ? -32.094 11.812 17.562 1 87.88 497 CYS B N 1
ATOM 9509 C CA . CYS B 1 497 ? -32.906 11.281 16.469 1 87.88 497 CYS B CA 1
ATOM 9510 C C . CYS B 1 497 ? -34 10.344 17 1 87.88 497 CYS B C 1
ATOM 9512 O O . CYS B 1 497 ? -35.094 10.305 16.469 1 87.88 497 CYS B O 1
ATOM 9514 N N . GLN B 1 498 ? -33.656 9.625 18.016 1 85.88 498 GLN B N 1
ATOM 9515 C CA . GLN B 1 498 ? -34.656 8.734 18.609 1 85.88 498 GLN B CA 1
ATOM 9516 C C . GLN B 1 498 ? -35.812 9.523 19.203 1 85.88 498 GLN B C 1
ATOM 9518 O O . GLN B 1 498 ? -36.969 9.125 19.078 1 85.88 498 GLN B O 1
ATOM 9523 N N . LYS B 1 499 ? -35.5 10.594 19.719 1 82.62 499 LYS B N 1
ATOM 9524 C CA . LYS B 1 499 ? -36.562 11.461 20.266 1 82.62 499 LYS B CA 1
ATOM 9525 C C . LYS B 1 499 ? -37.375 12.102 19.156 1 82.62 499 LYS B C 1
ATOM 9527 O O . LYS B 1 499 ? -38.594 12.258 19.281 1 82.62 499 LYS B O 1
ATOM 9532 N N . ALA B 1 500 ? -36.719 12.438 18.094 1 83.06 500 ALA B N 1
ATOM 9533 C CA . ALA B 1 500 ? -37.406 13.031 16.953 1 83.06 500 ALA B CA 1
ATOM 9534 C C . ALA B 1 500 ? -38.344 12.016 16.281 1 83.06 500 ALA B C 1
ATOM 9536 O O . ALA B 1 500 ? -39.406 12.383 15.789 1 83.06 500 ALA B O 1
ATOM 9537 N N . GLU B 1 501 ? -37.875 10.836 16.219 1 81.62 501 GLU B N 1
ATOM 9538 C CA . GLU B 1 501 ? -38.688 9.781 15.648 1 81.62 501 GLU B CA 1
ATOM 9539 C C . GLU B 1 501 ? -39.969 9.57 16.469 1 81.62 501 GLU B C 1
ATOM 9541 O O . GLU B 1 501 ? -41.031 9.32 15.922 1 81.62 501 GLU B O 1
ATOM 9546 N N . GLU B 1 502 ? -39.812 9.672 17.703 1 78.94 502 GLU B N 1
ATOM 9547 C CA . GLU B 1 502 ? -40.969 9.547 18.578 1 78.94 502 GLU B CA 1
ATOM 9548 C C . GLU B 1 502 ? -41.969 10.688 18.375 1 78.94 502 GLU B C 1
ATOM 9550 O O . GLU B 1 502 ? -43.188 10.492 18.484 1 78.94 502 GLU B O 1
ATOM 9555 N N . GLN B 1 503 ? -41.5 11.781 17.953 1 80 503 GLN B N 1
ATOM 9556 C CA . GLN B 1 503 ? -42.344 12.953 17.734 1 80 503 GLN B CA 1
ATOM 9557 C C . GLN B 1 503 ? -42.75 13.062 16.266 1 80 503 GLN B C 1
ATOM 9559 O O . GLN B 1 503 ? -43.469 13.992 15.891 1 80 503 GLN B O 1
ATOM 9564 N N . ASN B 1 504 ? -42.406 12.164 15.398 1 78.94 504 ASN B N 1
ATOM 9565 C CA . ASN B 1 504 ? -42.719 12.094 13.977 1 78.94 504 ASN B CA 1
ATOM 9566 C C . ASN B 1 504 ? -42.344 13.375 13.242 1 78.94 504 ASN B C 1
ATOM 9568 O O . ASN B 1 504 ? -43.125 13.914 12.461 1 78.94 504 ASN B O 1
ATOM 9572 N N . LEU B 1 505 ? -41.188 13.914 13.547 1 77.5 505 LEU B N 1
ATOM 9573 C CA . LEU B 1 505 ? -40.688 15.109 12.859 1 77.5 505 LEU B CA 1
ATOM 9574 C C . LEU B 1 505 ? -40.219 14.773 11.453 1 77.5 505 LEU B C 1
ATOM 9576 O O . LEU B 1 505 ? -39.438 13.828 11.266 1 77.5 505 LEU B O 1
ATOM 9580 N N . ARG B 1 506 ? -40.844 15.398 10.367 1 74.25 506 ARG B N 1
ATOM 9581 C CA . ARG B 1 506 ? -40.531 15.109 8.969 1 74.25 506 ARG B CA 1
ATOM 9582 C C . ARG B 1 506 ? -39.625 16.172 8.383 1 74.25 506 ARG B C 1
ATOM 9584 O O . ARG B 1 506 ? -39.875 16.688 7.289 1 74.25 506 ARG B O 1
ATOM 9591 N N . ASP B 1 507 ? -38.5 16.531 9.102 1 83.69 507 ASP B N 1
ATOM 9592 C CA . ASP B 1 507 ? -37.531 17.516 8.625 1 83.69 507 ASP B CA 1
ATOM 9593 C C . ASP B 1 507 ? -36.375 16.828 7.898 1 83.69 507 ASP B C 1
ATOM 9595 O O . ASP B 1 507 ? -35.844 15.812 8.367 1 83.69 507 ASP B O 1
ATOM 9599 N N . ASP B 1 508 ? -36.062 17.344 6.703 1 88.88 508 ASP B N 1
ATOM 9600 C CA . ASP B 1 508 ? -34.969 16.812 5.895 1 88.88 508 ASP B CA 1
ATOM 9601 C C . ASP B 1 508 ? -33.656 16.891 6.645 1 88.88 508 ASP B C 1
ATOM 9603 O O . ASP B 1 508 ? -32.781 16.031 6.473 1 88.88 508 ASP B O 1
ATOM 9607 N N . ASN B 1 509 ? -33.562 17.859 7.527 1 89.56 509 ASN B N 1
ATOM 9608 C CA . ASN B 1 509 ? -32.312 18.047 8.258 1 89.56 509 ASN B CA 1
ATOM 9609 C C . ASN B 1 509 ? -32.062 16.906 9.25 1 89.56 509 ASN B C 1
ATOM 9611 O O . ASN B 1 509 ? -30.922 16.578 9.562 1 89.56 509 ASN B O 1
ATOM 9615 N N . VAL B 1 510 ? -33.125 16.375 9.719 1 91.88 510 VAL B N 1
ATOM 9616 C CA . VAL B 1 510 ? -33.031 15.234 10.625 1 91.88 510 VAL B CA 1
ATOM 9617 C C . VAL B 1 510 ? -32.469 14.039 9.867 1 91.88 510 VAL B C 1
ATOM 9619 O O . VAL B 1 510 ? -31.547 13.367 10.352 1 91.88 510 VAL B O 1
ATOM 9622 N N . VAL B 1 511 ? -33 13.875 8.719 1 92.12 511 VAL B N 1
ATOM 9623 C CA . VAL B 1 511 ? -32.594 12.734 7.906 1 92.12 511 VAL B CA 1
ATOM 9624 C C . VAL B 1 511 ? -31.141 12.891 7.484 1 92.12 511 VAL B C 1
ATOM 9626 O O . VAL B 1 511 ? -30.359 11.945 7.578 1 92.12 511 VAL B O 1
ATOM 9629 N N . TRP B 1 512 ? -30.766 14.094 7.117 1 94.06 512 TRP B N 1
ATOM 9630 C CA . TRP B 1 512 ? -29.391 14.336 6.676 1 94.06 512 TRP B CA 1
ATOM 9631 C C . TRP B 1 512 ? -28.406 14.164 7.828 1 94.06 512 TRP B C 1
ATOM 9633 O O . TRP B 1 512 ? -27.328 13.594 7.648 1 94.06 512 TRP B O 1
ATOM 9643 N N . SER B 1 513 ? -28.766 14.648 8.969 1 94.38 513 SER B N 1
ATOM 9644 C CA . SER B 1 513 ? -27.891 14.531 10.125 1 94.38 513 SER B CA 1
ATOM 9645 C C . SER B 1 513 ? -27.688 13.07 10.523 1 94.38 513 SER B C 1
ATOM 9647 O O . SER B 1 513 ? -26.562 12.664 10.844 1 94.38 513 SER B O 1
ATOM 9649 N N . ARG B 1 514 ? -28.719 12.367 10.445 1 93.56 514 ARG B N 1
ATOM 9650 C CA . ARG B 1 514 ? -28.625 10.953 10.789 1 93.56 514 ARG B CA 1
ATOM 9651 C C . ARG B 1 514 ? -27.75 10.195 9.773 1 93.56 514 ARG B C 1
ATOM 9653 O O . ARG B 1 514 ? -26.891 9.398 10.156 1 93.56 514 ARG B O 1
ATOM 9660 N N . LEU B 1 515 ? -27.969 10.477 8.547 1 94.81 515 LEU B N 1
ATOM 9661 C CA . LEU B 1 515 ? -27.219 9.805 7.484 1 94.81 515 LEU B CA 1
ATOM 9662 C C . LEU B 1 515 ? -25.734 10.141 7.562 1 94.81 515 LEU B C 1
ATOM 9664 O O . LEU B 1 515 ? -24.891 9.25 7.473 1 94.81 515 LEU B O 1
ATOM 9668 N N . LEU B 1 516 ? -25.453 11.344 7.773 1 96.31 516 LEU B N 1
ATOM 9669 C CA . LEU B 1 516 ? -24.047 11.766 7.824 1 96.31 516 LEU B CA 1
ATOM 9670 C C . LEU B 1 516 ? -23.391 11.273 9.102 1 96.31 516 LEU B C 1
ATOM 9672 O O . LEU B 1 516 ? -22.203 10.914 9.094 1 96.31 516 LEU B O 1
ATOM 9676 N N . SER B 1 517 ? -24.125 11.297 10.156 1 96 517 SER B N 1
ATOM 9677 C CA . SER B 1 517 ? -23.594 10.781 11.414 1 96 517 SER B CA 1
ATOM 9678 C C . SER B 1 517 ? -23.234 9.305 11.297 1 96 517 SER B C 1
ATOM 9680 O O . SER B 1 517 ? -22.125 8.898 11.625 1 96 517 SER B O 1
ATOM 9682 N N . ARG B 1 518 ? -24.125 8.531 10.766 1 94.56 518 ARG B N 1
ATOM 9683 C CA . ARG B 1 518 ? -23.906 7.094 10.625 1 94.56 518 ARG B CA 1
ATOM 9684 C C . ARG B 1 518 ? -22.828 6.805 9.586 1 94.56 518 ARG B C 1
ATOM 9686 O O . ARG B 1 518 ? -22.094 5.82 9.711 1 94.56 518 ARG B O 1
ATOM 9693 N N . TYR B 1 519 ? -22.703 7.633 8.617 1 94 519 TYR B N 1
ATOM 9694 C CA . TYR B 1 519 ? -21.688 7.453 7.594 1 94 519 TYR B CA 1
ATOM 9695 C C . TYR B 1 519 ? -20.297 7.723 8.164 1 94 519 TYR B C 1
ATOM 9697 O O . TYR B 1 519 ? -19.359 6.977 7.887 1 94 519 TYR B O 1
ATOM 9705 N N . MET B 1 520 ? -20.219 8.734 8.977 1 93.62 520 MET B N 1
ATOM 9706 C CA . MET B 1 520 ? -18.922 9.078 9.555 1 93.62 520 MET B CA 1
ATOM 9707 C C . MET B 1 520 ? -18.453 7.992 10.516 1 93.62 520 MET B C 1
ATOM 9709 O O . MET B 1 520 ? -17.25 7.695 10.578 1 93.62 520 MET B O 1
ATOM 9713 N N . VAL B 1 521 ? -19.312 7.418 11.219 1 92.25 521 VAL B N 1
ATOM 9714 C CA . VAL B 1 521 ? -18.922 6.34 12.117 1 92.25 521 VAL B CA 1
ATOM 9715 C C . VAL B 1 521 ? -18.578 5.086 11.32 1 92.25 521 VAL B C 1
ATOM 9717 O O . VAL B 1 521 ? -17.688 4.324 11.695 1 92.25 521 VAL B O 1
ATOM 9720 N N . TYR B 1 522 ? -19.297 4.941 10.234 1 90.38 522 TYR B N 1
ATOM 9721 C CA . TYR B 1 522 ? -18.938 3.852 9.328 1 90.38 522 TYR B CA 1
ATOM 9722 C C . TYR B 1 522 ? -17.5 3.975 8.859 1 90.38 522 TYR B C 1
ATOM 9724 O O . TYR B 1 522 ? -16.766 2.98 8.812 1 90.38 522 TYR B O 1
ATOM 9732 N N . LEU B 1 523 ? -17.078 5.191 8.555 1 89.06 523 LEU B N 1
ATOM 9733 C CA . LEU B 1 523 ? -15.711 5.426 8.109 1 89.06 523 LEU B CA 1
ATOM 9734 C C . LEU B 1 523 ? -14.719 5.168 9.234 1 89.06 523 LEU B C 1
ATOM 9736 O O . LEU B 1 523 ? -13.633 4.629 9.008 1 89.06 523 LEU B O 1
ATOM 9740 N N . LEU B 1 524 ? -15.141 5.469 10.375 1 88.19 524 LEU B N 1
ATOM 9741 C CA . LEU B 1 524 ? -14.266 5.301 11.531 1 88.19 524 LEU B CA 1
ATOM 9742 C C . LEU B 1 524 ? -14.047 3.82 11.836 1 88.19 524 LEU B C 1
ATOM 9744 O O . LEU B 1 524 ? -12.953 3.418 12.234 1 88.19 524 LEU B O 1
ATOM 9748 N N . VAL B 1 525 ? -15.008 3.035 11.602 1 83.06 525 VAL B N 1
ATOM 9749 C CA . VAL B 1 525 ? -14.961 1.631 11.992 1 83.06 525 VAL B CA 1
ATOM 9750 C C . VAL B 1 525 ? -14.383 0.797 10.844 1 83.06 525 VAL B C 1
ATOM 9752 O O . VAL B 1 525 ? -13.508 -0.04 11.062 1 83.06 525 VAL B O 1
ATOM 9755 N N . ASN B 1 526 ? -14.836 1.064 9.648 1 81.75 526 ASN B N 1
ATOM 9756 C CA . ASN B 1 526 ? -14.5 0.179 8.531 1 81.75 526 ASN B CA 1
ATOM 9757 C C . ASN B 1 526 ? -13.32 0.708 7.727 1 81.75 526 ASN B C 1
ATOM 9759 O O . ASN B 1 526 ? -12.57 -0.069 7.133 1 81.75 526 ASN B O 1
ATOM 9763 N N . HIS B 1 527 ? -13.172 2.02 7.68 1 83.75 527 HIS B N 1
ATOM 9764 C CA . HIS B 1 527 ? -12.102 2.602 6.875 1 83.75 527 HIS B CA 1
ATOM 9765 C C . HIS B 1 527 ? -11.328 3.658 7.66 1 83.75 527 HIS B C 1
ATOM 9767 O O . HIS B 1 527 ? -11.281 4.824 7.258 1 83.75 527 HIS B O 1
ATOM 9773 N N . PRO B 1 528 ? -10.609 3.207 8.578 1 81.19 528 PRO B N 1
ATOM 9774 C CA . PRO B 1 528 ? -9.906 4.191 9.406 1 81.19 528 PRO B CA 1
ATOM 9775 C C . PRO B 1 528 ? -8.75 4.867 8.672 1 81.19 528 PRO B C 1
ATOM 9777 O O . PRO B 1 528 ? -8.32 5.949 9.07 1 81.19 528 PRO B O 1
ATOM 9780 N N . THR B 1 529 ? -8.281 4.312 7.621 1 79.5 529 THR B N 1
ATOM 9781 C CA . THR B 1 529 ? -7.156 4.875 6.887 1 79.5 529 THR B CA 1
ATOM 9782 C C . THR B 1 529 ? -7.574 6.129 6.125 1 79.5 529 THR B C 1
ATOM 9784 O O . THR B 1 529 ? -6.727 6.906 5.688 1 79.5 529 THR B O 1
ATOM 9787 N N . MET B 1 530 ? -8.906 6.344 6.004 1 85.19 530 MET B N 1
ATOM 9788 C CA . MET B 1 530 ? -9.406 7.512 5.281 1 85.19 530 MET B CA 1
ATOM 9789 C C . MET B 1 530 ? -9.539 8.711 6.215 1 85.19 530 MET B C 1
ATOM 9791 O O . MET B 1 530 ? -9.797 9.828 5.766 1 85.19 530 MET B O 1
ATOM 9795 N N . LEU B 1 531 ? -9.367 8.43 7.461 1 84.31 531 LEU B N 1
ATOM 9796 C CA . LEU B 1 531 ? -9.461 9.492 8.453 1 84.31 531 LEU B CA 1
ATOM 9797 C C . LEU B 1 531 ? -8.086 9.836 9.016 1 84.31 531 LEU B C 1
ATOM 9799 O O . LEU B 1 531 ? -7.133 9.078 8.844 1 84.31 531 LEU B O 1
ATOM 9803 N N . PRO B 1 532 ? -7.988 11.039 9.445 1 74.94 532 PRO B N 1
ATOM 9804 C CA . PRO B 1 532 ? -6.684 11.414 9.992 1 74.94 532 PRO B CA 1
ATOM 9805 C C . PRO B 1 532 ? -6.227 10.484 11.117 1 74.94 532 PRO B C 1
ATOM 9807 O O . PRO B 1 532 ? -7.047 9.789 11.719 1 74.94 532 PRO B O 1
ATOM 9810 N N . ASN B 1 533 ? -4.879 10.445 11.297 1 65 533 ASN B N 1
ATOM 9811 C CA . ASN B 1 533 ? -4.25 9.57 12.281 1 65 533 ASN B CA 1
ATOM 9812 C C . ASN B 1 533 ? -4.84 9.773 13.672 1 65 533 ASN B C 1
ATOM 9814 O O . ASN B 1 533 ? -5.031 10.906 14.109 1 65 533 ASN B O 1
ATOM 9818 N N . SER B 1 534 ? -5.656 8.828 14.125 1 67.38 534 SER B N 1
ATOM 9819 C CA . SER B 1 534 ? -6.234 8.977 15.461 1 67.38 534 SER B CA 1
ATOM 9820 C C . SER B 1 534 ? -6.301 7.641 16.188 1 67.38 534 SER B C 1
ATOM 9822 O O . SER B 1 534 ? -5.926 6.605 15.625 1 67.38 534 SER B O 1
ATOM 9824 N N . ILE B 1 535 ? -6.422 7.695 17.422 1 63.62 535 ILE B N 1
ATOM 9825 C CA . ILE B 1 535 ? -6.645 6.547 18.297 1 63.62 535 ILE B CA 1
ATOM 9826 C C . ILE B 1 535 ? -8.094 6.078 18.188 1 63.62 535 ILE B C 1
ATOM 9828 O O . ILE B 1 535 ? -8.719 5.73 19.188 1 63.62 535 ILE B O 1
ATOM 9832 N N . SER B 1 536 ? -8.523 6.039 16.969 1 74.88 536 SER B N 1
ATOM 9833 C CA . SER B 1 536 ? -9.945 5.785 16.781 1 74.88 536 SER B CA 1
ATOM 9834 C C . SER B 1 536 ? -10.312 4.355 17.172 1 74.88 536 SER B C 1
ATOM 9836 O O . SER B 1 536 ? -11.344 4.125 17.797 1 74.88 536 SER B O 1
ATOM 9838 N N . HIS B 1 537 ? -9.391 3.514 16.984 1 76.62 537 HIS B N 1
ATOM 9839 C CA . HIS B 1 537 ? -9.742 2.121 17.25 1 76.62 537 HIS B CA 1
ATOM 9840 C C . HIS B 1 537 ? -9.844 1.85 18.75 1 76.62 537 HIS B C 1
ATOM 9842 O O . HIS B 1 537 ? -10.766 1.16 19.188 1 76.62 537 HIS B O 1
ATOM 9848 N N . ILE B 1 538 ? -9.008 2.404 19.469 1 78.38 538 ILE B N 1
ATOM 9849 C CA . ILE B 1 538 ? -9.023 2.197 20.906 1 78.38 538 ILE B CA 1
ATOM 9850 C C . ILE B 1 538 ? -10.258 2.871 21.516 1 78.38 538 ILE B C 1
ATOM 9852 O O . ILE B 1 538 ? -10.914 2.309 22.391 1 78.38 538 ILE B O 1
ATOM 9856 N N . ARG B 1 539 ? -10.523 3.922 21.016 1 83.88 539 ARG B N 1
ATOM 9857 C CA . ARG B 1 539 ? -11.672 4.664 21.531 1 83.88 539 ARG B CA 1
ATOM 9858 C C . ARG B 1 539 ? -12.969 3.928 21.234 1 83.88 539 ARG B C 1
ATOM 9860 O O . ARG B 1 539 ? -13.875 3.885 22.078 1 83.88 539 ARG B O 1
ATOM 9867 N N . ILE B 1 540 ? -13.062 3.369 20.141 1 84.38 540 ILE B N 1
ATOM 9868 C CA . ILE B 1 540 ? -14.273 2.652 19.75 1 84.38 540 ILE B CA 1
ATOM 9869 C C . ILE B 1 540 ? -14.406 1.377 20.578 1 84.38 540 ILE B C 1
ATOM 9871 O O . ILE B 1 540 ? -15.484 1.051 21.078 1 84.38 540 ILE B O 1
ATOM 9875 N N . GLN B 1 541 ? -13.32 0.76 20.781 1 82.56 541 GLN B N 1
ATOM 9876 C CA . GLN B 1 541 ? -13.359 -0.48 21.547 1 82.56 541 GLN B CA 1
ATOM 9877 C C . GLN B 1 541 ? -13.703 -0.21 23 1 82.56 541 GLN B C 1
ATOM 9879 O O . GLN B 1 541 ? -14.484 -0.947 23.609 1 82.56 541 GLN B O 1
ATOM 9884 N N . ASP B 1 542 ? -13.125 0.8 23.484 1 84 542 ASP B N 1
ATOM 9885 C CA . ASP B 1 542 ? -13.438 1.158 24.875 1 84 542 ASP B CA 1
ATOM 9886 C C . ASP B 1 542 ? -14.898 1.586 25.016 1 84 542 ASP B C 1
ATOM 9888 O O . ASP B 1 542 ? -15.555 1.261 26 1 84 542 ASP B O 1
ATOM 9892 N N . THR B 1 543 ? -15.312 2.297 24.078 1 88.94 543 THR B N 1
ATOM 9893 C CA . THR B 1 543 ? -16.703 2.754 24.109 1 88.94 543 THR B CA 1
ATOM 9894 C C . THR B 1 543 ? -17.656 1.576 23.969 1 88.94 543 THR B C 1
ATOM 9896 O O . THR B 1 543 ? -18.688 1.529 24.641 1 88.94 543 THR B O 1
ATOM 9899 N N . LEU B 1 544 ? -17.312 0.66 23.156 1 85.38 544 LEU B N 1
ATOM 9900 C CA . LEU B 1 544 ? -18.156 -0.523 22.984 1 85.38 544 LEU B CA 1
ATOM 9901 C C . LEU B 1 544 ? -18.156 -1.382 24.25 1 85.38 544 LEU B C 1
ATOM 9903 O O . LEU B 1 544 ? -19.188 -1.939 24.625 1 85.38 544 LEU B O 1
ATOM 9907 N N . ALA B 1 545 ? -17.016 -1.468 24.828 1 84.62 545 ALA B N 1
ATOM 9908 C CA . ALA B 1 545 ? -16.922 -2.238 26.062 1 84.62 545 ALA B CA 1
ATOM 9909 C C . ALA B 1 545 ? -17.75 -1.599 27.172 1 84.62 545 ALA B C 1
ATOM 9911 O O . ALA B 1 545 ? -18.453 -2.293 27.922 1 84.62 545 ALA B O 1
ATOM 9912 N N . GLU B 1 546 ? -17.641 -0.35 27.266 1 88.88 546 GLU B N 1
ATOM 9913 C CA . GLU B 1 546 ? -18.438 0.357 28.281 1 88.88 546 GLU B CA 1
ATOM 9914 C C . GLU B 1 546 ? -19.922 0.24 27.984 1 88.88 546 GLU B C 1
ATOM 9916 O O . GLU B 1 546 ? -20.734 0.042 28.906 1 88.88 546 GLU B O 1
ATOM 9921 N N . ALA B 1 547 ? -20.266 0.371 26.781 1 87.94 547 ALA B N 1
ATOM 9922 C CA . ALA B 1 547 ? -21.672 0.279 26.391 1 87.94 547 ALA B CA 1
ATOM 9923 C C . ALA B 1 547 ? -22.234 -1.121 26.641 1 87.94 547 ALA B C 1
ATOM 9925 O O . ALA B 1 547 ? -23.359 -1.275 27.094 1 87.94 547 ALA B O 1
ATOM 9926 N N . SER B 1 548 ? -21.422 -2.055 26.328 1 83.75 548 SER B N 1
ATOM 9927 C CA . SER B 1 548 ? -21.859 -3.428 26.562 1 83.75 548 SER B CA 1
ATOM 9928 C C . SER B 1 548 ? -22.078 -3.693 28.047 1 83.75 548 SER B C 1
ATOM 9930 O O . SER B 1 548 ? -22.984 -4.434 28.422 1 83.75 548 SER B O 1
ATOM 9932 N N . GLY B 1 549 ? -21.234 -3.135 28.828 1 83.81 549 GLY B N 1
ATOM 9933 C CA . GLY B 1 549 ? -21.391 -3.264 30.266 1 83.81 549 GLY B CA 1
ATOM 9934 C C . GLY B 1 549 ? -22.609 -2.531 30.797 1 83.81 549 GLY B C 1
ATOM 9935 O O . GLY B 1 549 ? -23.312 -3.039 31.672 1 83.81 549 GLY B O 1
ATOM 9936 N N . PHE B 1 550 ? -22.875 -1.44 30.281 1 87.62 550 PHE B N 1
ATOM 9937 C CA . PHE B 1 550 ? -24 -0.617 30.719 1 87.62 550 PHE B CA 1
ATOM 9938 C C . PHE B 1 550 ? -25.328 -1.242 30.297 1 87.62 550 PHE B C 1
ATOM 9940 O O . PHE B 1 550 ? -26.297 -1.239 31.078 1 87.62 550 PHE B O 1
ATOM 9947 N N . PHE B 1 551 ? -25.406 -1.786 29.109 1 85.44 551 PHE B N 1
ATOM 9948 C CA . PHE B 1 551 ? -26.672 -2.295 28.578 1 85.44 551 PHE B CA 1
ATOM 9949 C C . PHE B 1 551 ? -26.828 -3.775 28.906 1 85.44 551 PHE B C 1
ATOM 9951 O O . PHE B 1 551 ? -27.781 -4.414 28.453 1 85.44 551 PHE B O 1
ATOM 9958 N N . ASN B 1 552 ? -25.859 -4.105 29.609 1 79 552 ASN B N 1
ATOM 9959 C CA . ASN B 1 552 ? -25.938 -5.516 29.953 1 79 552 ASN B CA 1
ATOM 9960 C C . ASN B 1 552 ? -27.219 -5.82 30.75 1 79 552 ASN B C 1
ATOM 9962 O O . ASN B 1 552 ? -27.516 -5.145 31.734 1 79 552 ASN B O 1
ATOM 9966 N N . GLY B 1 553 ? -28.031 -6.711 30.266 1 73.94 553 GLY B N 1
ATOM 9967 C CA . GLY B 1 553 ? -29.234 -7.129 30.984 1 73.94 553 GLY B CA 1
ATOM 9968 C C . GLY B 1 553 ? -30.5 -6.488 30.438 1 73.94 553 GLY B C 1
ATOM 9969 O O . GLY B 1 553 ? -31.609 -6.898 30.797 1 73.94 553 GLY B O 1
ATOM 9970 N N . ILE B 1 554 ? -30.281 -5.504 29.547 1 78.12 554 ILE B N 1
ATOM 9971 C CA . ILE B 1 554 ? -31.453 -4.844 29 1 78.12 554 ILE B CA 1
ATOM 9972 C C . ILE B 1 554 ? -31.859 -5.504 27.672 1 78.12 554 ILE B C 1
ATOM 9974 O O . ILE B 1 554 ? -31.047 -5.559 26.734 1 78.12 554 ILE B O 1
ATOM 9978 N N . LYS B 1 555 ? -33.031 -6.055 27.562 1 70.38 555 LYS B N 1
ATOM 9979 C CA . LYS B 1 555 ? -33.406 -6.887 26.438 1 70.38 555 LYS B CA 1
ATOM 9980 C C . LYS B 1 555 ? -34.094 -6.059 25.344 1 70.38 555 LYS B C 1
ATOM 9982 O O . LYS B 1 555 ? -33.969 -6.355 24.156 1 70.38 555 LYS B O 1
ATOM 9987 N N . SER B 1 556 ? -34.781 -4.969 25.672 1 79.06 556 SER B N 1
ATOM 9988 C CA . SER B 1 556 ? -35.531 -4.207 24.672 1 79.06 556 SER B CA 1
ATOM 9989 C C . SER B 1 556 ? -34.844 -2.898 24.344 1 79.06 556 SER B C 1
ATOM 9991 O O . SER B 1 556 ? -34.281 -2.24 25.219 1 79.06 556 SER B O 1
ATOM 9993 N N . PRO B 1 557 ? -34.75 -2.559 23.047 1 81.19 557 PRO B N 1
ATOM 9994 C CA . PRO B 1 557 ? -34.156 -1.298 22.625 1 81.19 557 PRO B CA 1
ATOM 9995 C C . PRO B 1 557 ? -34.812 -0.078 23.281 1 81.19 557 PRO B C 1
ATOM 9997 O O . PRO B 1 557 ? -34.125 0.881 23.625 1 81.19 557 PRO B O 1
ATOM 10000 N N . GLY B 1 558 ? -36.094 -0.101 23.328 1 80.19 558 GLY B N 1
ATOM 10001 C CA . GLY B 1 558 ? -36.781 1.014 23.953 1 80.19 558 GLY B CA 1
ATOM 10002 C C . GLY B 1 558 ? -36.375 1.229 25.406 1 80.19 558 GLY B C 1
ATOM 10003 O O . GLY B 1 558 ? -36.156 2.365 25.828 1 80.19 558 GLY B O 1
ATOM 10004 N N . ALA B 1 559 ? -36.219 0.182 26.109 1 85.81 559 ALA B N 1
ATOM 10005 C CA . ALA B 1 559 ? -35.812 0.253 27.5 1 85.81 559 ALA B CA 1
ATOM 10006 C C . ALA B 1 559 ? -34.344 0.716 27.625 1 85.81 559 ALA B C 1
ATOM 10008 O O . ALA B 1 559 ? -34 1.415 28.578 1 85.81 559 ALA B O 1
ATOM 10009 N N . ALA B 1 560 ? -33.562 0.325 26.734 1 87.25 560 ALA B N 1
ATOM 10010 C CA . ALA B 1 560 ? -32.156 0.714 26.734 1 87.25 560 ALA B CA 1
ATOM 10011 C C . ALA B 1 560 ? -32 2.225 26.578 1 87.25 560 ALA B C 1
ATOM 10013 O O . ALA B 1 560 ? -31.234 2.852 27.312 1 87.25 560 ALA B O 1
ATOM 10014 N N . TYR B 1 561 ? -32.781 2.783 25.672 1 87.38 561 TYR B N 1
ATOM 10015 C CA . TYR B 1 561 ? -32.719 4.223 25.453 1 87.38 561 TYR B CA 1
ATOM 10016 C C . TYR B 1 561 ? -33.25 4.988 26.656 1 87.38 561 TYR B C 1
ATOM 10018 O O . TYR B 1 561 ? -32.688 6.031 27.016 1 87.38 561 TYR B O 1
ATOM 10026 N N . LYS B 1 562 ? -34.219 4.48 27.234 1 86.5 562 LYS B N 1
ATOM 10027 C CA . LYS B 1 562 ? -34.781 5.133 28.422 1 86.5 562 LYS B CA 1
ATOM 10028 C C . LYS B 1 562 ? -33.781 5.152 29.562 1 86.5 562 LYS B C 1
ATOM 10030 O O . LYS B 1 562 ? -33.656 6.156 30.266 1 86.5 562 LYS B O 1
ATOM 10035 N N . GLU B 1 563 ? -33.125 4.039 29.766 1 88.56 563 GLU B N 1
ATOM 10036 C CA . GLU B 1 563 ? -32.094 3.969 30.797 1 88.56 563 GLU B CA 1
ATOM 10037 C C . GLU B 1 563 ? -30.953 4.922 30.5 1 88.56 563 GLU B C 1
ATOM 10039 O O . GLU B 1 563 ? -30.391 5.535 31.406 1 88.56 563 GLU B O 1
ATOM 10044 N N . PHE B 1 564 ? -30.656 4.977 29.312 1 90.94 564 PHE B N 1
ATOM 10045 C CA . PHE B 1 564 ? -29.562 5.832 28.875 1 90.94 564 PHE B CA 1
ATOM 10046 C C . PHE B 1 564 ? -29.906 7.301 29.094 1 90.94 564 PHE B C 1
ATOM 10048 O O . PHE B 1 564 ? -29.047 8.094 29.5 1 90.94 564 PHE B O 1
ATOM 10055 N N . TYR B 1 565 ? -31.156 7.668 28.891 1 88.88 565 TYR B N 1
ATOM 10056 C CA . TYR B 1 565 ? -31.641 9.031 29.094 1 88.88 565 TYR B CA 1
ATOM 10057 C C . TYR B 1 565 ? -31.641 9.398 30.578 1 88.88 565 TYR B C 1
ATOM 10059 O O . TYR B 1 565 ? -31.5 10.57 30.922 1 88.88 565 TYR B O 1
ATOM 10067 N N . GLY B 1 566 ? -31.719 8.398 31.297 1 86.12 566 GLY B N 1
ATOM 10068 C CA . GLY B 1 566 ? -31.859 8.617 32.719 1 86.12 566 GLY B CA 1
ATOM 10069 C C . GLY B 1 566 ? -30.531 8.891 33.406 1 86.12 566 GLY B C 1
ATOM 10070 O O . GLY B 1 566 ? -30.5 9.352 34.562 1 86.12 566 GLY B O 1
ATOM 10071 N N . VAL B 1 567 ? -29.453 8.719 32.75 1 90.31 567 VAL B N 1
ATOM 10072 C CA . VAL B 1 567 ? -28.141 8.914 33.375 1 90.31 567 VAL B CA 1
ATOM 10073 C C . VAL B 1 567 ? -27.891 10.406 33.594 1 90.31 567 VAL B C 1
ATOM 10075 O O . VAL B 1 567 ? -28.062 11.211 32.656 1 90.31 567 VAL B O 1
ATOM 10078 N N . LYS B 1 568 ? -27.484 10.781 34.719 1 85.81 568 LYS B N 1
ATOM 10079 C CA . LYS B 1 568 ? -27.203 12.172 35.062 1 85.81 568 LYS B CA 1
ATOM 10080 C C . LYS B 1 568 ? -25.797 12.57 34.625 1 85.81 568 LYS B C 1
ATOM 10082 O O . LYS B 1 568 ? -24.859 11.781 34.75 1 85.81 568 LYS B O 1
ATOM 10087 N N . THR B 1 569 ? -25.688 13.656 34.062 1 84.94 569 THR B N 1
ATOM 10088 C CA . THR B 1 569 ? -24.406 14.102 33.5 1 84.94 569 THR B CA 1
ATOM 10089 C C . THR B 1 569 ? -23.859 15.305 34.25 1 84.94 569 THR B C 1
ATOM 10091 O O . THR B 1 569 ? -23.234 16.172 33.688 1 84.94 569 THR B O 1
ATOM 10094 N N . ALA B 1 570 ? -24.016 15.359 35.469 1 78.44 570 ALA B N 1
ATOM 10095 C CA . ALA B 1 570 ? -23.609 16.516 36.25 1 78.44 570 ALA B CA 1
ATOM 10096 C C . ALA B 1 570 ? -22.078 16.594 36.375 1 78.44 570 ALA B C 1
ATOM 10098 O O . ALA B 1 570 ? -21.531 17.672 36.562 1 78.44 570 ALA B O 1
ATOM 10099 N N . VAL B 1 571 ? -21.438 15.445 36.312 1 82.5 571 VAL B N 1
ATOM 10100 C CA . VAL B 1 571 ? -19.984 15.406 36.438 1 82.5 571 VAL B CA 1
ATOM 10101 C C . VAL B 1 571 ? -19.344 15.086 35.094 1 82.5 571 VAL B C 1
ATOM 10103 O O . VAL B 1 571 ? -19.891 14.297 34.312 1 82.5 571 VAL B O 1
ATOM 10106 N N . ASP B 1 572 ? -18.266 15.75 34.875 1 83.94 572 ASP B N 1
ATOM 10107 C CA . ASP B 1 572 ? -17.516 15.477 33.656 1 83.94 572 ASP B CA 1
ATOM 10108 C C . ASP B 1 572 ? -16.953 14.055 33.688 1 83.94 572 ASP B C 1
ATOM 10110 O O . ASP B 1 572 ? -16.234 13.672 34.594 1 83.94 572 ASP B O 1
ATOM 10114 N N . PRO B 1 573 ? -17.344 13.312 32.656 1 86.06 573 PRO B N 1
ATOM 10115 C CA . PRO B 1 573 ? -16.875 11.93 32.594 1 86.06 573 PRO B CA 1
ATOM 10116 C C . PRO B 1 573 ? -15.352 11.812 32.594 1 86.06 573 PRO B C 1
ATOM 10118 O O . PRO B 1 573 ? -14.805 10.805 33.062 1 86.06 573 PRO B O 1
ATOM 10121 N N . LEU B 1 574 ? -14.68 12.703 32.031 1 79.69 574 LEU B N 1
ATOM 10122 C CA . LEU B 1 574 ? -13.219 12.672 31.984 1 79.69 574 LEU B CA 1
ATOM 10123 C C . LEU B 1 574 ? -12.617 12.695 33.406 1 79.69 574 LEU B C 1
ATOM 10125 O O . LEU B 1 574 ? -11.555 12.125 33.625 1 79.69 574 LEU B O 1
ATOM 10129 N N . LYS B 1 575 ? -13.289 13.352 34.25 1 76.5 575 LYS B N 1
ATOM 10130 C CA . LYS B 1 575 ? -12.805 13.445 35.625 1 76.5 575 LYS B CA 1
ATOM 10131 C C . LYS B 1 575 ? -12.977 12.125 36.344 1 76.5 575 LYS B C 1
ATOM 10133 O O . LYS B 1 575 ? -12.219 11.82 37.281 1 76.5 575 LYS B O 1
ATOM 10138 N N . VAL B 1 576 ? -13.898 11.398 35.906 1 77 576 VAL B N 1
ATOM 10139 C CA . VAL B 1 576 ? -14.188 10.133 36.594 1 77 576 VAL B CA 1
ATOM 10140 C C . VAL B 1 576 ? -13.32 9.023 35.969 1 77 576 VAL B C 1
ATOM 10142 O O . VAL B 1 576 ? -12.766 8.195 36.719 1 77 576 VAL B O 1
ATOM 10145 N N . LYS B 1 577 ? -13.25 8.93 34.75 1 79 577 LYS B N 1
ATOM 10146 C CA . LYS B 1 577 ? -12.586 7.82 34.062 1 79 577 LYS B CA 1
ATOM 10147 C C . LYS B 1 577 ? -11.078 8.062 33.969 1 79 577 LYS B C 1
ATOM 10149 O O . LYS B 1 577 ? -10.297 7.109 33.875 1 79 577 LYS B O 1
ATOM 10154 N N . GLY B 1 578 ? -10.633 9.219 34 1 68.62 578 GLY B N 1
ATOM 10155 C CA . GLY B 1 578 ? -9.211 9.508 33.875 1 68.62 578 GLY B CA 1
ATOM 10156 C C . GLY B 1 578 ? -8.672 9.266 32.469 1 68.62 578 GLY B C 1
ATOM 10157 O O . GLY B 1 578 ? -9.414 9.375 31.5 1 68.62 578 GLY B O 1
ATOM 10158 N N . SER B 1 579 ? -7.363 8.938 32.375 1 68.12 579 SER B N 1
ATOM 10159 C CA . SER B 1 579 ? -6.699 8.758 31.094 1 68.12 579 SER B CA 1
ATOM 10160 C C . SER B 1 579 ? -6.629 7.281 30.719 1 68.12 579 SER B C 1
ATOM 10162 O O . SER B 1 579 ? -6.254 6.945 29.594 1 68.12 579 SER B O 1
ATOM 10164 N N . ILE B 1 580 ? -7.211 6.426 31.547 1 68.69 580 ILE B N 1
ATOM 10165 C CA . ILE B 1 580 ? -7.07 5 31.281 1 68.69 580 ILE B CA 1
ATOM 10166 C C . ILE B 1 580 ? -8.078 4.566 30.219 1 68.69 580 ILE B C 1
ATOM 10168 O O . ILE B 1 580 ? -7.723 3.883 29.25 1 68.69 580 ILE B O 1
ATOM 10172 N N . SER B 1 581 ? -9.328 5.047 30.531 1 77.06 581 SER B N 1
ATOM 10173 C CA . SER B 1 581 ? -10.352 4.691 29.547 1 77.06 581 SER B CA 1
ATOM 10174 C C . SER B 1 581 ? -10.617 5.848 28.594 1 77.06 581 SER B C 1
ATOM 10176 O O . SER B 1 581 ? -10.742 7 29.016 1 77.06 581 SER B O 1
ATOM 10178 N N . LYS B 1 582 ? -10.672 5.5 27.406 1 79.44 582 LYS B N 1
ATOM 10179 C CA . LYS B 1 582 ? -10.922 6.527 26.406 1 79.44 582 LYS B CA 1
ATOM 10180 C C . LYS B 1 582 ? -12.352 6.438 25.875 1 79.44 582 LYS B C 1
ATOM 10182 O O . LYS B 1 582 ? -12.641 6.91 24.766 1 79.44 582 LYS B O 1
ATOM 10187 N N . SER B 1 583 ? -13.18 5.852 26.688 1 87.75 583 SER B N 1
ATOM 10188 C CA . SER B 1 583 ? -14.57 5.719 26.25 1 87.75 583 SER B CA 1
ATOM 10189 C C . SER B 1 583 ? -15.266 7.074 26.203 1 87.75 583 SER B C 1
ATOM 10191 O O . SER B 1 583 ? -14.992 7.945 27.031 1 87.75 583 SER B O 1
ATOM 10193 N N . VAL B 1 584 ? -16.172 7.211 25.25 1 90.94 584 VAL B N 1
ATOM 10194 C CA . VAL B 1 584 ? -16.859 8.484 25.078 1 90.94 584 VAL B CA 1
ATOM 10195 C C . VAL B 1 584 ? -18.375 8.281 25.188 1 90.94 584 VAL B C 1
ATOM 10197 O O . VAL B 1 584 ? -19.141 9.164 24.797 1 90.94 584 VAL B O 1
ATOM 10200 N N . LEU B 1 585 ? -18.781 7.234 25.781 1 92.31 585 LEU B N 1
ATOM 10201 C CA . LEU B 1 585 ? -20.203 6.91 25.812 1 92.31 585 LEU B CA 1
ATOM 10202 C C . LEU B 1 585 ? -20.984 7.973 26.578 1 92.31 585 LEU B C 1
ATOM 10204 O O . LEU B 1 585 ? -21.953 8.539 26.047 1 92.31 585 LEU B O 1
ATOM 10208 N N . PHE B 1 586 ? -20.562 8.32 27.703 1 93.06 586 PHE B N 1
ATOM 10209 C CA . PHE B 1 586 ? -21.328 9.219 28.562 1 93.06 586 PHE B CA 1
ATOM 10210 C C . PHE B 1 586 ? -21.016 10.672 28.234 1 93.06 586 PHE B C 1
ATOM 10212 O O . PHE B 1 586 ? -21.719 11.578 28.672 1 93.06 586 PHE B O 1
ATOM 10219 N N . ASP B 1 587 ? -19.938 10.875 27.5 1 92.5 587 ASP B N 1
ATOM 10220 C CA . ASP B 1 587 ? -19.719 12.203 26.938 1 92.5 587 ASP B CA 1
ATOM 10221 C C . ASP B 1 587 ? -20.781 12.539 25.906 1 92.5 587 ASP B C 1
ATOM 10223 O O . ASP B 1 587 ? -21.188 13.703 25.781 1 92.5 587 ASP B O 1
ATOM 10227 N N . GLY B 1 588 ? -21.156 11.531 25.203 1 93.88 588 GLY B N 1
ATOM 10228 C CA . GLY B 1 588 ? -22.25 11.719 24.25 1 93.88 588 GLY B CA 1
ATOM 10229 C C . GLY B 1 588 ? -23.562 12.094 24.906 1 93.88 588 GLY B C 1
ATOM 10230 O O . GLY B 1 588 ? -24.281 12.961 24.422 1 93.88 588 GLY B O 1
ATOM 10231 N N . ARG B 1 589 ? -23.766 11.438 25.953 1 93.5 589 ARG B N 1
ATOM 10232 C CA . ARG B 1 589 ? -24.969 11.758 26.719 1 93.5 589 ARG B CA 1
ATOM 10233 C C . ARG B 1 589 ? -24.906 13.172 27.281 1 93.5 589 ARG B C 1
ATOM 10235 O O . ARG B 1 589 ? -25.906 13.891 27.312 1 93.5 589 ARG B O 1
ATOM 10242 N N . ARG B 1 590 ? -23.797 13.516 27.781 1 92.56 590 ARG B N 1
ATOM 10243 C CA . ARG B 1 590 ? -23.594 14.867 28.297 1 92.56 590 ARG B CA 1
ATOM 10244 C C . ARG B 1 590 ? -23.844 15.906 27.203 1 92.56 590 ARG B C 1
ATOM 10246 O O . ARG B 1 590 ? -24.469 16.938 27.469 1 92.56 590 ARG B O 1
ATOM 10253 N N . LEU B 1 591 ? -23.344 15.648 26.031 1 93.25 591 LEU B N 1
ATOM 10254 C CA . LEU B 1 591 ? -23.562 16.562 24.922 1 93.25 591 LEU B CA 1
ATOM 10255 C C . LEU B 1 591 ? -25.047 16.656 24.578 1 93.25 591 LEU B C 1
ATOM 10257 O O . LEU B 1 591 ? -25.547 17.734 24.266 1 93.25 591 LEU B O 1
ATOM 10261 N N . GLU B 1 592 ? -25.734 15.562 24.547 1 92.69 592 GLU B N 1
ATOM 10262 C CA . GLU B 1 592 ? -27.172 15.562 24.281 1 92.69 592 GLU B CA 1
ATOM 10263 C C . GLU B 1 592 ? -27.922 16.406 25.297 1 92.69 592 GLU B C 1
ATOM 10265 O O . GLU B 1 592 ? -28.844 17.141 24.953 1 92.69 592 GLU B O 1
ATOM 10270 N N . SER B 1 593 ? -27.547 16.281 26.547 1 89.12 593 SER B N 1
ATOM 10271 C CA . SER B 1 593 ? -28.156 17.109 27.594 1 89.12 593 SER B CA 1
ATOM 10272 C C . SER B 1 593 ? -27.875 18.594 27.359 1 89.12 593 SER B C 1
ATOM 10274 O O . SER B 1 593 ? -28.734 19.438 27.641 1 89.12 593 SER B O 1
ATOM 10276 N N . GLY B 1 594 ? -26.656 18.859 26.906 1 86.69 594 GLY B N 1
ATOM 10277 C CA . GLY B 1 594 ? -26.328 20.234 26.547 1 86.69 594 GLY B CA 1
ATOM 10278 C C . GLY B 1 594 ? -27.156 20.766 25.406 1 86.69 594 GLY B C 1
ATOM 10279 O O . GLY B 1 594 ? -27.547 21.938 25.391 1 86.69 594 GLY B O 1
ATOM 10280 N N . LEU B 1 595 ? -27.453 19.922 24.469 1 87.62 595 LEU B N 1
ATOM 10281 C CA . LEU B 1 595 ? -28.266 20.297 23.328 1 87.62 595 LEU B CA 1
ATOM 10282 C C . LEU B 1 595 ? -29.688 20.625 23.766 1 87.62 595 LEU B C 1
ATOM 10284 O O . LEU B 1 595 ? -30.312 21.547 23.234 1 87.62 595 LEU B O 1
ATOM 10288 N N . ILE B 1 596 ? -30.156 19.922 24.734 1 84 596 ILE B N 1
ATOM 10289 C CA . ILE B 1 596 ? -31.5 20.141 25.25 1 84 596 ILE B CA 1
ATOM 10290 C C . ILE B 1 596 ? -31.578 21.484 25.969 1 84 596 ILE B C 1
ATOM 10292 O O . ILE B 1 596 ? -32.531 22.234 25.812 1 84 596 ILE B O 1
ATOM 10296 N N . ILE B 1 597 ? -30.547 21.766 26.641 1 82.88 597 ILE B N 1
ATOM 10297 C CA . ILE B 1 597 ? -30.5 23.016 27.391 1 82.88 597 ILE B CA 1
ATOM 10298 C C . ILE B 1 597 ? -30.422 24.188 26.438 1 82.88 597 ILE B C 1
ATOM 10300 O O . ILE B 1 597 ? -31.109 25.203 26.625 1 82.88 597 ILE B O 1
ATOM 10304 N N . VAL B 1 598 ? -29.672 24.062 25.453 1 82.56 598 VAL B N 1
ATOM 10305 C CA . VAL B 1 598 ? -29.5 25.125 24.469 1 82.56 598 VAL B CA 1
ATOM 10306 C C . VAL B 1 598 ? -30.812 25.344 23.719 1 82.56 598 VAL B C 1
ATOM 10308 O O . VAL B 1 598 ? -31.188 26.469 23.391 1 82.56 598 VAL B O 1
ATOM 10311 N N . GLU B 1 599 ? -31.469 24.281 23.359 1 79.75 599 GLU B N 1
ATOM 10312 C CA . GLU B 1 599 ? -32.75 24.375 22.672 1 79.75 599 GLU B CA 1
ATOM 10313 C C . GLU B 1 599 ? -33.781 25.109 23.531 1 79.75 599 GLU B C 1
ATOM 10315 O O . GLU B 1 599 ? -34.562 25.891 23.016 1 79.75 599 GLU B O 1
ATOM 10320 N N . ARG B 1 600 ? -33.719 24.875 24.781 1 76.38 600 ARG B N 1
ATOM 10321 C CA . ARG B 1 600 ? -34.656 25.516 25.719 1 76.38 600 ARG B CA 1
ATOM 10322 C C . ARG B 1 600 ? -34.344 27 25.875 1 76.38 600 ARG B C 1
ATOM 10324 O O . ARG B 1 600 ? -35.25 27.828 25.938 1 76.38 600 ARG B O 1
ATOM 10331 N N . ASP B 1 601 ? -33.094 27.281 26 1 74 601 ASP B N 1
ATOM 10332 C CA . ASP B 1 601 ? -32.688 28.672 26.219 1 74 601 ASP B CA 1
ATOM 10333 C C . ASP B 1 601 ? -32.938 29.531 24.984 1 74 601 ASP B C 1
ATOM 10335 O O . ASP B 1 601 ? -33.312 30.703 25.109 1 74 601 ASP B O 1
ATOM 10339 N N . LEU B 1 602 ? -32.562 29.031 23.891 1 64.25 602 LEU B N 1
ATOM 10340 C CA . LEU B 1 602 ? -32.719 29.828 22.672 1 64.25 602 LEU B CA 1
ATOM 10341 C C . LEU B 1 602 ? -34.156 29.828 22.188 1 64.25 602 LEU B C 1
ATOM 10343 O O . LEU B 1 602 ? -34.5 30.5 21.203 1 64.25 602 LEU B O 1
ATOM 10347 N N . ALA B 1 603 ? -35.156 29.594 23.031 1 55.38 603 ALA B N 1
ATOM 10348 C CA . ALA B 1 603 ? -36.562 29.609 22.672 1 55.38 603 ALA B CA 1
ATOM 10349 C C . ALA B 1 603 ? -36.781 29.109 21.234 1 55.38 603 ALA B C 1
ATOM 10351 O O . ALA B 1 603 ? -37.625 29.641 20.516 1 55.38 603 ALA B O 1
ATOM 10352 N N . LEU B 1 604 ? -35.875 28.516 20.625 1 51.09 604 LEU B N 1
ATOM 10353 C CA . LEU B 1 604 ? -36 28.141 19.219 1 51.09 604 LEU B CA 1
ATOM 10354 C C . LEU B 1 604 ? -36.875 26.875 19.062 1 51.09 604 LEU B C 1
ATOM 10356 O O . LEU B 1 604 ? -36.625 25.875 19.734 1 51.09 604 LEU B O 1
ATOM 10360 N N . CYS B 1 605 ? -38.188 27.094 19 1 44.12 605 CYS B N 1
ATOM 10361 C CA . CYS B 1 605 ? -39.125 26 18.75 1 44.12 605 CYS B CA 1
ATOM 10362 C C . CYS B 1 605 ? -38.5 24.938 17.844 1 44.12 605 CYS B C 1
ATOM 10364 O O . CYS B 1 605 ? -38.844 23.766 17.922 1 44.12 605 CYS B O 1
ATOM 10366 N N . GLU B 1 606 ? -38.125 25.312 16.641 1 49.81 606 GLU B N 1
ATOM 10367 C CA . GLU B 1 606 ? -37.719 24.375 15.602 1 49.81 606 GLU B CA 1
ATOM 10368 C C . GLU B 1 606 ? -36.281 23.922 15.805 1 49.81 606 GLU B C 1
ATOM 10370 O O . GLU B 1 606 ? -35.375 24.766 15.953 1 49.81 606 GLU B O 1
ATOM 10375 N N . ARG B 1 607 ? -36.188 22.719 16.453 1 56 607 ARG B N 1
ATOM 10376 C CA . ARG B 1 607 ? -34.969 21.984 16.781 1 56 607 ARG B CA 1
ATOM 10377 C C . ARG B 1 607 ? -33.844 22.312 15.805 1 56 607 ARG B C 1
ATOM 10379 O O . ARG B 1 607 ? -34.062 22.312 14.594 1 56 607 ARG B O 1
ATOM 10386 N N . ASN B 1 608 ? -32.812 22.969 16.219 1 74.94 608 ASN B N 1
ATOM 10387 C CA . ASN B 1 608 ? -31.719 23.484 15.391 1 74.94 608 ASN B CA 1
ATOM 10388 C C . ASN B 1 608 ? -31 22.344 14.664 1 74.94 608 ASN B C 1
ATOM 10390 O O . ASN B 1 608 ? -29.797 22.125 14.883 1 74.94 608 ASN B O 1
ATOM 10394 N N . TRP B 1 609 ? -31.906 21.516 14.07 1 86.31 609 TRP B N 1
ATOM 10395 C CA . TRP B 1 609 ? -31.375 20.422 13.266 1 86.31 609 TRP B CA 1
ATOM 10396 C C . TRP B 1 609 ? -30.453 20.938 12.172 1 86.31 609 TRP B C 1
ATOM 10398 O O . TRP B 1 609 ? -29.562 20.234 11.703 1 86.31 609 TRP B O 1
ATOM 10408 N N . ARG B 1 610 ? -30.672 22.203 11.844 1 86.56 610 ARG B N 1
ATOM 10409 C CA . ARG B 1 610 ? -29.797 22.797 10.852 1 86.56 610 ARG B CA 1
ATOM 10410 C C . ARG B 1 610 ? -28.375 22.938 11.391 1 86.56 610 ARG B C 1
ATOM 10412 O O . ARG B 1 610 ? -27.406 22.734 10.672 1 86.56 610 ARG B O 1
ATOM 10419 N N . MET B 1 611 ? -28.297 23.219 12.633 1 88.62 611 MET B N 1
ATOM 10420 C CA . MET B 1 611 ? -26.984 23.328 13.266 1 88.62 611 MET B CA 1
ATOM 10421 C C . MET B 1 611 ? -26.297 21.969 13.281 1 88.62 611 MET B C 1
ATOM 10423 O O . MET B 1 611 ? -25.109 21.875 12.953 1 88.62 611 MET B O 1
ATOM 10427 N N . ILE B 1 612 ? -27.016 20.938 13.633 1 91.44 612 ILE B N 1
ATOM 10428 C CA . ILE B 1 612 ? -26.438 19.594 13.695 1 91.44 612 ILE B CA 1
ATOM 10429 C C . ILE B 1 612 ? -26.016 19.156 12.297 1 91.44 612 ILE B C 1
ATOM 10431 O O . ILE B 1 612 ? -24.953 18.547 12.125 1 91.44 612 ILE B O 1
ATOM 10435 N N . ALA B 1 613 ? -26.797 19.453 11.344 1 92.69 613 ALA B N 1
ATOM 10436 C CA . ALA B 1 613 ? -26.469 19.109 9.969 1 92.69 613 ALA B CA 1
ATOM 10437 C C . ALA B 1 613 ? -25.203 19.828 9.516 1 92.69 613 ALA B C 1
ATOM 10439 O O . ALA B 1 613 ? -24.344 19.234 8.852 1 92.69 613 ALA B O 1
ATOM 10440 N N . ASP B 1 614 ? -25.094 21.047 9.914 1 90.75 614 ASP B N 1
ATOM 10441 C CA . ASP B 1 614 ? -23.922 21.828 9.539 1 90.75 614 ASP B CA 1
ATOM 10442 C C . ASP B 1 614 ? -22.672 21.297 10.242 1 90.75 614 ASP B C 1
ATOM 10444 O O . ASP B 1 614 ? -21.578 21.344 9.68 1 90.75 614 ASP B O 1
ATOM 10448 N N . VAL B 1 615 ? -22.828 20.859 11.445 1 91.94 615 VAL B N 1
ATOM 10449 C CA . VAL B 1 615 ? -21.703 20.297 12.172 1 91.94 615 VAL B CA 1
ATOM 10450 C C . VAL B 1 615 ? -21.219 19.031 11.469 1 91.94 615 VAL B C 1
ATOM 10452 O O . VAL B 1 615 ? -20.016 18.844 11.273 1 91.94 615 VAL B O 1
ATOM 10455 N N . TRP B 1 616 ? -22.109 18.188 11.102 1 95 616 TRP B N 1
ATOM 10456 C CA . TRP B 1 616 ? -21.734 16.953 10.445 1 95 616 TRP B CA 1
ATOM 10457 C C . TRP B 1 616 ? -21.156 17.219 9.062 1 95 616 TRP B C 1
ATOM 10459 O O . TRP B 1 616 ? -20.266 16.5 8.602 1 95 616 TRP B O 1
ATOM 10469 N N . PHE B 1 617 ? -21.656 18.203 8.398 1 93.19 617 PHE B N 1
ATOM 10470 C CA . PHE B 1 617 ? -21.047 18.609 7.137 1 93.19 617 PHE B CA 1
ATOM 10471 C C . PHE B 1 617 ? -19.609 19.062 7.344 1 93.19 617 PHE B C 1
ATOM 10473 O O . PHE B 1 617 ? -18.734 18.719 6.547 1 93.19 617 PHE B O 1
ATOM 10480 N N . HIS B 1 618 ? -19.438 19.75 8.398 1 91.75 618 HIS B N 1
ATOM 10481 C CA . HIS B 1 618 ? -18.078 20.188 8.711 1 91.75 618 HIS B CA 1
ATOM 10482 C C . HIS B 1 618 ? -17.156 19 8.961 1 91.75 618 HIS B C 1
ATOM 10484 O O . HIS B 1 618 ? -16 19 8.5 1 91.75 618 HIS B O 1
ATOM 10490 N N . PHE B 1 619 ? -17.672 18.031 9.672 1 92.19 619 PHE B N 1
ATOM 10491 C CA . PHE B 1 619 ? -16.891 16.828 9.906 1 92.19 619 PHE B CA 1
ATOM 10492 C C . PHE B 1 619 ? -16.547 16.141 8.594 1 92.19 619 PHE B C 1
ATOM 10494 O O . PHE B 1 619 ? -15.438 15.648 8.406 1 92.19 619 PHE B O 1
ATOM 10501 N N . LEU B 1 620 ? -17.5 16.094 7.73 1 93 620 LEU B N 1
ATOM 10502 C CA . LEU B 1 620 ? -17.312 15.461 6.43 1 93 620 LEU B CA 1
ATOM 10503 C C . LEU B 1 620 ? -16.25 16.188 5.613 1 93 620 LEU B C 1
ATOM 10505 O O . LEU B 1 620 ? -15.383 15.547 5.008 1 93 620 LEU B O 1
ATOM 10509 N N . VAL B 1 621 ? -16.281 17.469 5.645 1 91.12 621 VAL B N 1
ATOM 10510 C CA . VAL B 1 621 ? -15.344 18.281 4.875 1 91.12 621 VAL B CA 1
ATOM 10511 C C . VAL B 1 621 ? -13.945 18.156 5.461 1 91.12 621 VAL B C 1
ATOM 10513 O O . VAL B 1 621 ? -12.961 18.047 4.719 1 91.12 621 VAL B O 1
ATOM 10516 N N . CYS B 1 622 ? -13.836 18.109 6.746 1 88.69 622 CYS B N 1
ATOM 10517 C CA . CYS B 1 622 ? -12.539 17.953 7.398 1 88.69 622 CYS B CA 1
ATOM 10518 C C . CYS B 1 622 ? -11.938 16.578 7.086 1 88.69 622 CYS B C 1
ATOM 10520 O O . CYS B 1 622 ? -10.734 16.469 6.859 1 88.69 622 CYS B O 1
ATOM 10522 N N . ALA B 1 623 ? -12.781 15.609 7.086 1 89.5 623 ALA B N 1
ATOM 10523 C CA . ALA B 1 623 ? -12.32 14.266 6.738 1 89.5 623 ALA B CA 1
ATOM 10524 C C . ALA B 1 623 ? -11.859 14.203 5.285 1 89.5 623 ALA B C 1
ATOM 10526 O O . ALA B 1 623 ? -10.828 13.594 4.984 1 89.5 623 ALA B O 1
ATOM 10527 N N . ALA B 1 624 ? -12.547 14.82 4.426 1 90.5 624 ALA B N 1
ATOM 10528 C CA . ALA B 1 624 ? -12.203 14.82 3.004 1 90.5 624 ALA B CA 1
ATOM 10529 C C . ALA B 1 624 ? -10.898 15.562 2.754 1 90.5 624 ALA B C 1
ATOM 10531 O O . ALA B 1 624 ? -10.102 15.156 1.901 1 90.5 624 ALA B O 1
ATOM 10532 N N . LYS B 1 625 ? -10.609 16.547 3.504 1 86.06 625 LYS B N 1
ATOM 10533 C CA . LYS B 1 625 ? -9.422 17.375 3.316 1 86.06 625 LYS B CA 1
ATOM 10534 C C . LYS B 1 625 ? -8.172 16.656 3.809 1 86.06 625 LYS B C 1
ATOM 10536 O O . LYS B 1 625 ? -7.094 16.812 3.234 1 86.06 625 LYS B O 1
ATOM 10541 N N . GLN B 1 626 ? -8.336 15.93 4.785 1 82.25 626 GLN B N 1
ATOM 10542 C CA . GLN B 1 626 ? -7.168 15.328 5.414 1 82.25 626 GLN B CA 1
ATOM 10543 C C . GLN B 1 626 ? -6.926 13.922 4.887 1 82.25 626 GLN B C 1
ATOM 10545 O O . GLN B 1 626 ? -5.918 13.289 5.223 1 82.25 626 GLN B O 1
ATOM 10550 N N . CYS B 1 627 ? -7.781 13.414 4.082 1 86.44 627 CYS B N 1
ATOM 10551 C CA . CYS B 1 627 ? -7.629 12.062 3.539 1 86.44 627 CYS B CA 1
ATOM 10552 C C . CYS B 1 627 ? -6.648 12.055 2.373 1 86.44 627 CYS B C 1
ATOM 10554 O O . CYS B 1 627 ? -6.762 12.867 1.452 1 86.44 627 CYS B O 1
ATOM 10556 N N . PRO B 1 628 ? -5.652 11.18 2.42 1 83.94 628 PRO B N 1
ATOM 10557 C CA . PRO B 1 628 ? -4.707 11.102 1.303 1 83.94 628 PRO B CA 1
ATOM 10558 C C . PRO B 1 628 ? -5.336 10.531 0.034 1 83.94 628 PRO B C 1
ATOM 10560 O O . PRO B 1 628 ? -6.277 9.734 0.112 1 83.94 628 PRO B O 1
ATOM 10563 N N . GLY B 1 629 ? -4.82 10.938 -1.078 1 86.62 629 GLY B N 1
ATOM 10564 C CA . GLY B 1 629 ? -5.336 10.5 -2.365 1 86.62 629 GLY B CA 1
ATOM 10565 C C . GLY B 1 629 ? -5.215 9.008 -2.58 1 86.62 629 GLY B C 1
ATOM 10566 O O . GLY B 1 629 ? -6.066 8.398 -3.234 1 86.62 629 GLY B O 1
ATOM 10567 N N . SER B 1 630 ? -4.27 8.383 -1.971 1 86.06 630 SER B N 1
ATOM 10568 C CA . SER B 1 630 ? -4.062 6.949 -2.141 1 86.06 630 SER B CA 1
ATOM 10569 C C . SER B 1 630 ? -5.188 6.148 -1.497 1 86.06 630 SER B C 1
ATOM 10571 O O . SER B 1 630 ? -5.559 5.082 -1.992 1 86.06 630 SER B O 1
ATOM 10573 N N . SER B 1 631 ? -5.734 6.672 -0.425 1 87.69 631 SER B N 1
ATOM 10574 C CA . SER B 1 631 ? -6.844 5.984 0.23 1 87.69 631 SER B CA 1
ATOM 10575 C C . SER B 1 631 ? -8.117 6.07 -0.604 1 87.69 631 SER B C 1
ATOM 10577 O O . SER B 1 631 ? -8.922 5.133 -0.621 1 87.69 631 SER B O 1
ATOM 10579 N N . HIS B 1 632 ? -8.25 7.16 -1.281 1 90.5 632 HIS B N 1
ATOM 10580 C CA . HIS B 1 632 ? -9.406 7.289 -2.164 1 90.5 632 HIS B CA 1
ATOM 10581 C C . HIS B 1 632 ? -9.289 6.352 -3.363 1 90.5 632 HIS B C 1
ATOM 10583 O O . HIS B 1 632 ? -10.297 5.824 -3.842 1 90.5 632 HIS B O 1
ATOM 10589 N N . ALA B 1 633 ? -8.07 6.184 -3.809 1 90.44 633 ALA B N 1
ATOM 10590 C CA . ALA B 1 633 ? -7.852 5.254 -4.914 1 90.44 633 ALA B CA 1
ATOM 10591 C C . ALA B 1 633 ? -8.227 3.828 -4.512 1 90.44 633 ALA B C 1
ATOM 10593 O O . ALA B 1 633 ? -8.789 3.08 -5.309 1 90.44 633 ALA B O 1
ATOM 10594 N N . LYS B 1 634 ? -7.93 3.486 -3.307 1 86.81 634 LYS B N 1
ATOM 10595 C CA . LYS B 1 634 ? -8.25 2.154 -2.807 1 86.81 634 LYS B CA 1
ATOM 10596 C C . LYS B 1 634 ? -9.758 1.966 -2.674 1 86.81 634 LYS B C 1
ATOM 10598 O O . LYS B 1 634 ? -10.273 0.861 -2.865 1 86.81 634 LYS B O 1
ATOM 10603 N N . GLN B 1 635 ? -10.469 3.025 -2.443 1 84.94 635 GLN B N 1
ATOM 10604 C CA . GLN B 1 635 ? -11.914 2.961 -2.207 1 84.94 635 GLN B CA 1
ATOM 10605 C C . GLN B 1 635 ? -12.68 2.898 -3.521 1 84.94 635 GLN B C 1
ATOM 10607 O O . GLN B 1 635 ? -13.867 2.557 -3.537 1 84.94 635 GLN B O 1
ATOM 10612 N N . LEU B 1 636 ? -12.039 3.129 -4.625 1 84.44 636 LEU B N 1
ATOM 10613 C CA . LEU B 1 636 ? -12.727 3.148 -5.914 1 84.44 636 LEU B CA 1
ATOM 10614 C C . LEU B 1 636 ? -13.266 1.765 -6.266 1 84.44 636 LEU B C 1
ATOM 10616 O O . LEU B 1 636 ? -14.266 1.644 -6.977 1 84.44 636 LEU B O 1
ATOM 10620 N N . ARG B 1 637 ? -12.664 0.699 -5.695 1 77.62 637 ARG B N 1
ATOM 10621 C CA . ARG B 1 637 ? -13.094 -0.658 -6.02 1 77.62 637 ARG B CA 1
ATOM 10622 C C . ARG B 1 637 ? -14.281 -1.077 -5.156 1 77.62 637 ARG B C 1
ATOM 10624 O O . ARG B 1 637 ? -15.031 -1.981 -5.527 1 77.62 637 ARG B O 1
ATOM 10631 N N . SER B 1 638 ? -14.312 -0.638 -3.951 1 68.62 638 SER B N 1
ATOM 10632 C CA . SER B 1 638 ? -15.312 -1.107 -2.996 1 68.62 638 SER B CA 1
ATOM 10633 C C . SER B 1 638 ? -16.625 -0.352 -3.158 1 68.62 638 SER B C 1
ATOM 10635 O O . SER B 1 638 ? -17.672 -0.819 -2.709 1 68.62 638 SER B O 1
ATOM 10637 N N . GLY B 1 639 ? -16.906 0.492 -3.895 1 59.81 639 GLY B N 1
ATOM 10638 C CA . GLY B 1 639 ? -18.141 1.268 -3.992 1 59.81 639 GLY B CA 1
ATOM 10639 C C . GLY B 1 639 ? -18.25 2.334 -2.92 1 59.81 639 GLY B C 1
ATOM 10640 O O . GLY B 1 639 ? -17.453 2.377 -1.986 1 59.81 639 GLY B O 1
ATOM 10641 N N . GLY B 1 640 ? -19.562 3.285 -2.613 1 54.88 640 GLY B N 1
ATOM 10642 C CA . GLY B 1 640 ? -20.156 3.926 -1.456 1 54.88 640 GLY B CA 1
ATOM 10643 C C . GLY B 1 640 ? -19.406 5.164 -1.002 1 54.88 640 GLY B C 1
ATOM 10644 O O . GLY B 1 640 ? -19.234 5.387 0.199 1 54.88 640 GLY B O 1
ATOM 10645 N N . GLU B 1 641 ? -18.859 5.805 -2.002 1 73.19 641 GLU B N 1
ATOM 10646 C CA . GLU B 1 641 ? -17.625 6.559 -1.793 1 73.19 641 GLU B CA 1
ATOM 10647 C C . GLU B 1 641 ? -17.906 8.062 -1.764 1 73.19 641 GLU B C 1
ATOM 10649 O O . GLU B 1 641 ? -16.969 8.867 -1.87 1 73.19 641 GLU B O 1
ATOM 10654 N N . LEU B 1 642 ? -19 8.195 -0.76 1 88.81 642 LEU B N 1
ATOM 10655 C CA . LEU B 1 642 ? -19.406 9.602 -0.706 1 88.81 642 LEU B CA 1
ATOM 10656 C C . LEU B 1 642 ? -18.219 10.5 -0.42 1 88.81 642 LEU B C 1
ATOM 10658 O O . LEU B 1 642 ? -18.062 11.555 -1.049 1 88.81 642 LEU B O 1
ATOM 10662 N N . LEU B 1 643 ? -17.484 10.039 0.514 1 92.81 643 LEU B N 1
ATOM 10663 C CA . LEU B 1 643 ? -16.328 10.852 0.89 1 92.81 643 LEU B CA 1
ATOM 10664 C C . LEU B 1 643 ? -15.438 11.125 -0.317 1 92.81 643 LEU B C 1
ATOM 10666 O O . LEU B 1 643 ? -14.898 12.227 -0.457 1 92.81 643 LEU B O 1
ATOM 10670 N N . THR B 1 644 ? -15.32 10.188 -1.155 1 92.19 644 THR B N 1
ATOM 10671 C CA . THR B 1 644 ? -14.492 10.344 -2.346 1 92.19 644 THR B CA 1
ATOM 10672 C C . THR B 1 644 ? -15.117 11.352 -3.309 1 92.19 644 THR B C 1
ATOM 10674 O O . THR B 1 644 ? -14.406 12.141 -3.932 1 92.19 644 THR B O 1
ATOM 10677 N N . GLN B 1 645 ? -16.438 11.336 -3.412 1 92.75 645 GLN B N 1
ATOM 10678 C CA . GLN B 1 645 ? -17.125 12.297 -4.27 1 92.75 645 GLN B CA 1
ATOM 10679 C C . GLN B 1 645 ? -17 13.711 -3.713 1 92.75 645 GLN B C 1
ATOM 10681 O O . GLN B 1 645 ? -16.734 14.656 -4.461 1 92.75 645 GLN B O 1
ATOM 10686 N N . VAL B 1 646 ? -17.156 13.789 -2.449 1 93.44 646 VAL B N 1
ATOM 10687 C CA . VAL B 1 646 ? -17.062 15.094 -1.812 1 93.44 646 VAL B CA 1
ATOM 10688 C C . VAL B 1 646 ? -15.633 15.617 -1.89 1 93.44 646 VAL B C 1
ATOM 10690 O O . VAL B 1 646 ? -15.406 16.812 -2.117 1 93.44 646 VAL B O 1
ATOM 10693 N N . TRP B 1 647 ? -14.672 14.711 -1.688 1 93.25 647 TRP B N 1
ATOM 10694 C CA . TRP B 1 647 ? -13.258 15.078 -1.784 1 93.25 647 TRP B CA 1
ATOM 10695 C C . TRP B 1 647 ? -12.93 15.641 -3.162 1 93.25 647 TRP B C 1
ATOM 10697 O O . TRP B 1 647 ? -12.273 16.672 -3.273 1 93.25 647 TRP B O 1
ATOM 10707 N N . MET B 1 648 ? -13.445 15.016 -4.223 1 93.19 648 MET B N 1
ATOM 10708 C CA . MET B 1 648 ? -13.203 15.484 -5.582 1 93.19 648 MET B CA 1
ATOM 10709 C C . MET B 1 648 ? -13.938 16.797 -5.852 1 93.19 648 MET B C 1
ATOM 10711 O O . MET B 1 648 ? -13.422 17.672 -6.543 1 93.19 648 MET B O 1
ATOM 10715 N N . LEU B 1 649 ? -15.109 16.875 -5.336 1 93.44 649 LEU B N 1
ATOM 10716 C CA . LEU B 1 649 ? -15.875 18.109 -5.484 1 93.44 649 LEU B CA 1
ATOM 10717 C C . LEU B 1 649 ? -15.164 19.281 -4.812 1 93.44 649 LEU B C 1
ATOM 10719 O O . LEU B 1 649 ? -15.078 20.375 -5.387 1 93.44 649 LEU B O 1
ATOM 10723 N N . MET B 1 650 ? -14.656 19.062 -3.664 1 92.06 650 MET B N 1
ATOM 10724 C CA . MET B 1 650 ? -13.922 20.094 -2.941 1 92.06 650 MET B CA 1
ATOM 10725 C C . MET B 1 650 ? -12.656 20.484 -3.689 1 92.06 650 MET B C 1
ATOM 10727 O O . MET B 1 650 ? -12.273 21.656 -3.705 1 92.06 650 MET B O 1
ATOM 10731 N N . ALA B 1 651 ? -11.992 19.484 -4.246 1 91.38 651 ALA B N 1
ATOM 10732 C CA . ALA B 1 651 ? -10.789 19.766 -5.035 1 91.38 651 ALA B CA 1
ATOM 10733 C C . ALA B 1 651 ? -11.117 20.641 -6.242 1 91.38 651 ALA B C 1
ATOM 10735 O O . ALA B 1 651 ? -10.344 21.531 -6.59 1 91.38 651 ALA B O 1
ATOM 10736 N N . HIS B 1 652 ? -12.234 20.391 -6.832 1 92.31 652 HIS B N 1
ATOM 10737 C CA . HIS B 1 652 ? -12.633 21.156 -8 1 92.31 652 HIS B CA 1
ATOM 10738 C C . HIS B 1 652 ? -12.977 22.594 -7.621 1 92.31 652 HIS B C 1
ATOM 10740 O O . HIS B 1 652 ? -12.797 23.516 -8.422 1 92.31 652 HIS B O 1
ATOM 10746 N N . PHE B 1 653 ? -13.398 22.781 -6.395 1 90.31 653 PHE B N 1
ATOM 10747 C CA . PHE B 1 653 ? -13.719 24.125 -5.926 1 90.31 653 PHE B CA 1
ATOM 10748 C C . PHE B 1 653 ? -12.5 24.797 -5.305 1 90.31 653 PHE B C 1
ATOM 10750 O O . PHE B 1 653 ? -12.586 25.922 -4.828 1 90.31 653 PHE B O 1
ATOM 10757 N N . GLY B 1 654 ? -11.344 24.062 -5.273 1 82.94 654 GLY B N 1
ATOM 10758 C CA . GLY B 1 654 ? -10.094 24.641 -4.812 1 82.94 654 GLY B CA 1
ATOM 10759 C C . GLY B 1 654 ? -9.984 24.688 -3.299 1 82.94 654 GLY B C 1
ATOM 10760 O O . GLY B 1 654 ? -9.25 25.516 -2.75 1 82.94 654 GLY B O 1
ATOM 10761 N N . LEU B 1 655 ? -10.68 23.844 -2.613 1 81.88 655 LEU B N 1
ATOM 10762 C CA . LEU B 1 655 ? -10.711 23.891 -1.157 1 81.88 655 LEU B CA 1
ATOM 10763 C C . LEU B 1 655 ? -9.75 22.875 -0.55 1 81.88 655 LEU B C 1
ATOM 10765 O O . LEU B 1 655 ? -9.617 22.797 0.673 1 81.88 655 LEU B O 1
ATOM 10769 N N . THR B 1 656 ? -8.984 22.188 -1.309 1 79.25 656 THR B N 1
ATOM 10770 C CA . THR B 1 656 ? -8.039 21.203 -0.784 1 79.25 656 THR B CA 1
ATOM 10771 C C . THR B 1 656 ? -6.629 21.781 -0.747 1 79.25 656 THR B C 1
ATOM 10773 O O . THR B 1 656 ? -6.355 22.812 -1.377 1 79.25 656 THR B O 1
ATOM 10776 N N . ASP B 1 657 ? -5.734 21.281 0.122 1 69.31 657 ASP B N 1
ATOM 10777 C CA . ASP B 1 657 ? -4.371 21.766 0.322 1 69.31 657 ASP B CA 1
ATOM 10778 C C . ASP B 1 657 ? -3.43 21.219 -0.747 1 69.31 657 ASP B C 1
ATOM 10780 O O . ASP B 1 657 ? -2.211 21.375 -0.648 1 69.31 657 ASP B O 1
ATOM 10784 N N . HIS B 1 658 ? -3.994 20.734 -1.753 1 74.12 658 HIS B N 1
ATOM 10785 C CA . HIS B 1 658 ? -3.129 20.109 -2.744 1 74.12 658 HIS B CA 1
ATOM 10786 C C . HIS B 1 658 ? -2.811 21.062 -3.885 1 74.12 658 HIS B C 1
ATOM 10788 O O . HIS B 1 658 ? -2.699 20.656 -5.039 1 74.12 658 HIS B O 1
ATOM 10794 N N . PHE B 1 659 ? -2.832 22.328 -3.586 1 71.81 659 PHE B N 1
ATOM 10795 C CA . PHE B 1 659 ? -2.506 23.281 -4.637 1 71.81 659 PHE B CA 1
ATOM 10796 C C . PHE B 1 659 ? -1.233 24.062 -4.293 1 71.81 659 PHE B C 1
ATOM 10798 O O . PHE B 1 659 ? -0.931 24.281 -3.119 1 71.81 659 PHE B O 1
ATOM 10805 N N . GLN B 1 660 ? -0.436 24.266 -5.398 1 66.25 660 GLN B N 1
ATOM 10806 C CA . GLN B 1 660 ? 0.822 24.984 -5.254 1 66.25 660 GLN B CA 1
ATOM 10807 C C . GLN B 1 660 ? 0.58 26.422 -4.789 1 66.25 660 GLN B C 1
ATOM 10809 O O . GLN B 1 660 ? -0.48 26.984 -5.051 1 66.25 660 GLN B O 1
ATOM 10814 N N . LEU B 1 661 ? 1.61 26.828 -4.016 1 57.28 661 LEU B N 1
ATOM 10815 C CA . LEU B 1 661 ? 1.588 28.234 -3.607 1 57.28 661 LEU B CA 1
ATOM 10816 C C . LEU B 1 661 ? 1.721 29.156 -4.816 1 57.28 661 LEU B C 1
ATOM 10818 O O . LEU B 1 661 ? 2.441 28.828 -5.766 1 57.28 661 LEU B O 1
ATOM 10822 N N . GLU B 1 662 ? 0.777 30.031 -4.957 1 56.59 662 GLU B N 1
ATOM 10823 C CA . GLU B 1 662 ? 0.722 30.984 -6.066 1 56.59 662 GLU B CA 1
ATOM 10824 C C . GLU B 1 662 ? 2.084 31.625 -6.312 1 56.59 662 GLU B C 1
ATOM 10826 O O . GLU B 1 662 ? 2.646 32.25 -5.422 1 56.59 662 GLU B O 1
ATOM 10831 N N . GLN B 1 663 ? 2.885 30.906 -7.242 1 57.28 663 GLN B N 1
ATOM 10832 C CA . GLN B 1 663 ? 4.09 31.625 -7.633 1 57.28 663 GLN B CA 1
ATOM 10833 C C . GLN B 1 663 ? 3.816 32.562 -8.812 1 57.28 663 GLN B C 1
ATOM 10835 O O . GLN B 1 663 ? 2.953 32.281 -9.648 1 57.28 663 GLN B O 1
ATOM 10840 N N . GLY B 1 664 ? 3.859 33.781 -8.758 1 51.56 664 GLY B N 1
ATOM 10841 C CA . GLY B 1 664 ? 3.639 34.812 -9.75 1 51.56 664 GLY B CA 1
ATOM 10842 C C . GLY B 1 664 ? 3.982 34.375 -11.164 1 51.56 664 GLY B C 1
ATOM 10843 O O . GLY B 1 664 ? 4.969 33.656 -11.367 1 51.56 664 GLY B O 1
ATOM 10844 N N . SER B 1 665 ? 3.014 34.062 -12.062 1 54.06 665 SER B N 1
ATOM 10845 C CA . SER B 1 665 ? 3.092 33.625 -13.453 1 54.06 665 SER B CA 1
ATOM 10846 C C . SER B 1 665 ? 3.701 34.719 -14.336 1 54.06 665 SER B C 1
ATOM 10848 O O . SER B 1 665 ? 3.314 34.875 -15.492 1 54.06 665 SER B O 1
ATOM 10850 N N . VAL B 1 666 ? 4.562 35.594 -13.922 1 56.12 666 VAL B N 1
ATOM 10851 C CA . VAL B 1 666 ? 4.855 36.719 -14.805 1 56.12 666 VAL B CA 1
ATOM 10852 C C . VAL B 1 666 ? 6.242 36.531 -15.422 1 56.12 666 VAL B C 1
ATOM 10854 O O . VAL B 1 666 ? 7.207 36.25 -14.719 1 56.12 666 VAL B O 1
ATOM 10857 N N . ILE B 1 667 ? 6.227 36.219 -16.766 1 58.34 667 ILE B N 1
ATOM 10858 C CA . ILE B 1 667 ? 7.484 36.25 -17.5 1 58.34 667 ILE B CA 1
ATOM 10859 C C . ILE B 1 667 ? 7.883 37.719 -17.734 1 58.34 667 ILE B C 1
ATOM 10861 O O . ILE B 1 667 ? 7.055 38.531 -18.172 1 58.34 667 ILE B O 1
ATOM 10865 N N . SER B 1 668 ? 9.008 38.094 -17.219 1 62.59 668 SER B N 1
ATOM 10866 C CA . SER B 1 668 ? 9.445 39.469 -17.406 1 62.59 668 SER B CA 1
ATOM 10867 C C . SER B 1 668 ? 10.242 39.656 -18.688 1 62.59 668 SER B C 1
ATOM 10869 O O . SER B 1 668 ? 11.07 38.781 -19.031 1 62.59 668 SER B O 1
ATOM 10871 N N . MET B 1 669 ? 9.648 40.312 -19.656 1 63.81 669 MET B N 1
ATOM 10872 C CA . MET B 1 669 ? 10.43 40.75 -20.812 1 63.81 669 MET B CA 1
ATOM 10873 C C . MET B 1 669 ? 11.133 42.062 -20.531 1 63.81 669 MET B C 1
ATOM 10875 O O . MET B 1 669 ? 10.617 42.906 -19.781 1 63.81 669 MET B O 1
ATOM 10879 N N . LEU B 1 670 ? 12.391 42.031 -20.969 1 67 670 LEU B N 1
ATOM 10880 C CA . LEU B 1 670 ? 13.18 43.25 -20.797 1 67 670 LEU B CA 1
ATOM 10881 C C . LEU B 1 670 ? 12.641 44.375 -21.672 1 67 670 LEU B C 1
ATOM 10883 O O . LEU B 1 670 ? 12.406 44.188 -22.875 1 67 670 LEU B O 1
ATOM 10887 N N . THR B 1 671 ? 11.898 45.375 -21.047 1 58.97 671 THR B N 1
ATOM 10888 C CA . THR B 1 671 ? 11.531 46.562 -21.828 1 58.97 671 THR B CA 1
ATOM 10889 C C . THR B 1 671 ? 12.539 47.688 -21.641 1 58.97 671 THR B C 1
ATOM 10891 O O . THR B 1 671 ? 13.023 47.906 -20.531 1 58.97 671 THR B O 1
ATOM 10894 N N . LYS B 1 672 ? 13.156 48.219 -22.797 1 59.34 672 LYS B N 1
ATOM 10895 C CA . LYS B 1 672 ? 14.016 49.406 -22.844 1 59.34 672 LYS B CA 1
ATOM 10896 C C . LYS B 1 672 ? 13.195 50.688 -22.641 1 59.34 672 LYS B C 1
ATOM 10898 O O . LYS B 1 672 ? 12.164 50.875 -23.281 1 59.34 672 LYS B O 1
ATOM 10903 N N . SER B 1 673 ? 13.312 51.156 -21.344 1 47.41 673 SER B N 1
ATOM 10904 C CA . SER B 1 673 ? 12.898 52.531 -21.422 1 47.41 673 SER B CA 1
ATOM 10905 C C . SER B 1 673 ? 14.07 53.438 -21.766 1 47.41 673 SER B C 1
ATOM 10907 O O . SER B 1 673 ? 15.195 53.219 -21.344 1 47.41 673 SER B O 1
#

Sequence (1346 aa):
MGLPGLRKLWDEWGLRVMVLLMLLNQILLNLIMLSRRARFRSLPLKFLLWLCYSSADAIVIFVLGMVSFQLGLINKNPGSLKEQDKLIAFWGPILTLFLGGPDTITAYSLEDNELWKRQLLGVIAQSTGTFSIILMAWSGHSYLSYLSLVMLGVASVKCGEKTWVLWNASTEKLQMSMQSPNPGPNYPKFTEEYCLRQEEGYDLGFHEISEVHEPMDPSIGSNDPKDIVRAHALFPSFRRLFANLILSDHDKIMSMNIFQSIQSAKDAFRVVEIELHFMYEQLHTKANLLYRPWAVLVRLLLVILTFSMFGIFIFFARQRWKDYSRVDLVVTLILLASVCVQELLSLCMIVYSFPANDWHRHRERSRIIPCLDLLRFKQPRWSNSMGQFCLLRYVIQSRTRQLLHVLLDQMLNLEKTWYTDYVVISQGLKGFILSSIRRQIDQANGGSGIGGWNRETAVDILRKHNIRDSDHKLSWSMQLEFDHCILIWHIATELWCQKAEEQNLRDDNVVWSRLLSRYMVYLLVNHPTMLPNSISHIRIQDTLAEASGFFNGIKSPGAAYKEFYGVKTAVDPLKVKGSISKSVLFDGRRLESGLIIVERDLALCERNWRMIADVWFHFLVCAAKQCPGSSHAKQLRSGGELLTQVWMLMAHFGLTDHFQLEQGSVISMLTKSMGLPGLRKLWDEWGLRVMVLLMLLNQILLNLIMLSRRARFRSLPLKFLLWLCYSSADAIVIFVLGMVSFQLGLINKNPGSLKEQDKLIAFWGPILTLFLGGPDTITAYSLEDNELWKRQLLGVIAQSTGTFSIILMAWSGHSYLSYLSLVMLGVASVKCGEKTWVLWNASTEKLQMSMQSPNPGPNYPKFTEEYCLRQEEGYDLGFHEISEVHEPMDPSIGSNDPKDIVRAHALFPSFRRLFANLILSDHDKIMSMNIFQSIQSAKDAFRVVEIELHFMYEQLHTKANLLYRPWAVLVRLLLVILTFSMFGIFIFFARQRWKDYSRVDLVVTLILLASVCVQELLSLCMIVYSFPANDWHRHRERSRIIPCLDLLRFKQPRWSNSMGQFCLLRYVIQSRTRQLLHVLLDQMLNLEKTWYTDYVVISQGLKGFILSSIRRQIDQANGGSGIGGWNRETAVDILRKHNIRDSDHKLSWSMQLEFDHCILIWHIATELWCQKAEEQNLRDDNVVWSRLLSRYMVYLLVNHPTMLPNSISHIRIQDTLAEASGFFNGIKSPGAAYKEFYGVKTAVDPLKVKGSISKSVLFDGRRLESGLIIVERDLALCERNWRMIADVWFHFLVCAAKQCPGSSHAKQLRSGGELLTQVWMLMAHFGLTDHFQLEQGSVISMLTKS

InterPro domains:
  IPR007658 Protein of unknown function DUF594 [PF04578] (606-655)
  IPR025315 Domain of unknown function DUF4220 [PF13968] (50-394)